Protein AF-A0AAF0EZY7-F1 (afdb_monomer_lite)

Structure (mmCIF, N/CA/C/O backbone):
data_AF-A0AAF0EZY7-F1
#
_entry.id   AF-A0AAF0EZY7-F1
#
loop_
_atom_site.group_PDB
_atom_site.id
_atom_site.type_symbol
_atom_site.label_atom_id
_atom_site.label_alt_id
_atom_site.label_comp_id
_atom_site.label_asym_id
_atom_site.label_entity_id
_atom_site.label_seq_id
_atom_site.pdbx_PDB_ins_code
_atom_site.Cartn_x
_atom_site.C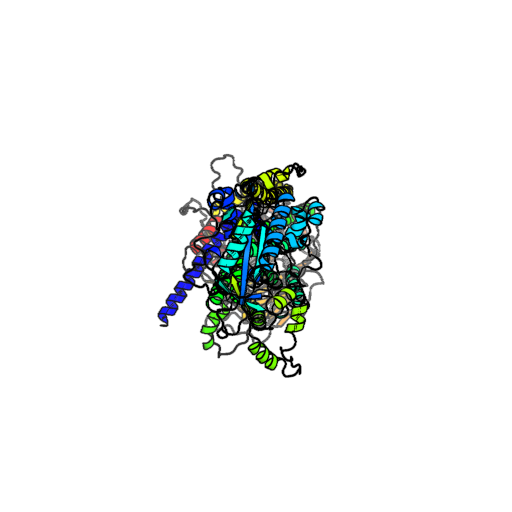artn_y
_atom_site.Cartn_z
_atom_site.occupancy
_atom_site.B_iso_or_equiv
_atom_site.auth_seq_id
_atom_site.auth_comp_id
_atom_site.auth_asym_id
_atom_site.auth_atom_id
_atom_site.pdbx_PDB_model_num
ATOM 1 N N . MET A 1 1 ? 18.196 34.021 23.554 1.00 46.84 1 MET A N 1
ATOM 2 C CA . MET A 1 1 ? 17.916 32.873 22.653 1.00 46.84 1 MET A CA 1
ATOM 3 C C . MET A 1 1 ? 16.877 31.885 23.209 1.00 46.84 1 MET A C 1
ATOM 5 O O . MET A 1 1 ? 15.951 31.556 22.479 1.00 46.84 1 MET A O 1
ATOM 9 N N . ALA A 1 2 ? 16.917 31.488 24.491 1.00 48.44 2 ALA A N 1
ATOM 10 C CA . ALA A 1 2 ? 15.915 30.594 25.109 1.00 48.44 2 ALA A CA 1
ATOM 11 C C . ALA A 1 2 ? 14.414 30.998 24.987 1.00 48.44 2 ALA A C 1
ATOM 13 O O . ALA A 1 2 ? 13.594 30.112 24.738 1.00 48.44 2 ALA A O 1
ATOM 14 N N . PRO A 1 3 ? 14.005 32.286 25.086 1.00 60.06 3 PRO A N 1
ATOM 15 C CA . PRO A 1 3 ? 12.588 32.667 24.963 1.00 60.06 3 PRO A CA 1
ATOM 16 C C . PRO A 1 3 ? 12.075 32.720 23.514 1.00 60.06 3 PRO A C 1
ATOM 18 O O . PRO A 1 3 ? 10.869 32.786 23.288 1.00 60.06 3 PRO A O 1
ATOM 21 N N . ALA A 1 4 ? 12.967 32.712 22.518 1.00 60.31 4 ALA A N 1
ATOM 22 C CA . ALA A 1 4 ? 12.583 32.576 21.112 1.00 60.31 4 ALA A CA 1
ATOM 23 C C . ALA A 1 4 ? 12.349 31.100 20.760 1.00 60.31 4 ALA A C 1
ATOM 25 O O . ALA A 1 4 ? 11.371 30.783 20.093 1.00 60.31 4 ALA A O 1
ATOM 26 N N . TRP A 1 5 ? 13.185 30.198 21.289 1.00 64.25 5 TRP A N 1
ATOM 27 C CA . TRP A 1 5 ? 13.039 28.754 21.092 1.00 64.25 5 TRP A CA 1
ATOM 28 C C . TRP A 1 5 ? 11.755 28.195 21.715 1.00 64.25 5 TRP A C 1
ATOM 30 O O . TRP A 1 5 ? 11.062 27.423 21.066 1.00 64.25 5 TRP A O 1
ATOM 40 N N . ARG A 1 6 ? 11.377 28.643 22.925 1.00 66.62 6 ARG A N 1
ATOM 41 C CA . ARG A 1 6 ? 10.089 28.261 23.541 1.00 66.62 6 ARG A CA 1
ATOM 42 C C . ARG A 1 6 ? 8.892 28.730 22.713 1.00 66.62 6 ARG A C 1
ATOM 44 O O . ARG A 1 6 ? 8.032 27.928 22.393 1.00 66.62 6 ARG A O 1
ATOM 51 N N . ARG A 1 7 ? 8.899 29.985 22.245 1.00 70.19 7 ARG A N 1
ATOM 52 C CA . ARG A 1 7 ? 7.838 30.510 21.365 1.00 70.19 7 ARG A CA 1
ATOM 53 C C . ARG A 1 7 ? 7.714 29.739 20.049 1.00 70.19 7 ARG A C 1
ATOM 55 O O . ARG A 1 7 ? 6.599 29.535 19.578 1.00 70.19 7 ARG A O 1
ATOM 62 N N . TRP A 1 8 ? 8.836 29.308 19.474 1.00 73.69 8 TRP A N 1
ATOM 63 C CA . TRP A 1 8 ? 8.853 28.451 18.287 1.00 73.69 8 TRP A CA 1
ATOM 64 C C . TRP A 1 8 ? 8.362 27.030 18.578 1.00 73.69 8 TRP A C 1
ATOM 66 O O . TRP A 1 8 ? 7.586 26.506 17.787 1.00 73.69 8 TRP A O 1
ATOM 76 N N . ALA A 1 9 ? 8.749 26.430 19.706 1.00 60.47 9 ALA A N 1
ATOM 77 C CA . ALA A 1 9 ? 8.273 25.112 20.125 1.00 60.47 9 ALA A CA 1
ATOM 78 C C . ALA A 1 9 ? 6.754 25.110 20.369 1.00 60.47 9 ALA A C 1
ATOM 80 O O . ALA A 1 9 ? 6.051 24.286 19.794 1.00 60.47 9 ALA A O 1
ATOM 81 N N . ASP A 1 10 ? 6.232 26.107 21.091 1.00 64.88 10 ASP A N 1
ATOM 82 C CA . ASP A 1 10 ? 4.795 26.250 21.352 1.00 64.88 10 ASP A CA 1
ATOM 83 C C . ASP A 1 10 ? 4.009 26.547 20.060 1.00 64.88 10 ASP A C 1
ATOM 85 O O . ASP A 1 10 ? 2.852 26.160 19.895 1.00 64.88 10 ASP A O 1
ATOM 89 N N . ALA A 1 11 ? 4.599 27.291 19.116 1.00 66.69 11 ALA A N 1
ATOM 90 C CA . ALA A 1 11 ? 4.003 27.508 17.797 1.00 66.69 11 ALA A CA 1
ATOM 91 C C . ALA A 1 11 ? 3.988 26.217 16.963 1.00 66.69 11 ALA A C 1
ATOM 93 O O . ALA A 1 11 ? 2.967 25.911 16.349 1.00 66.69 11 ALA A O 1
ATOM 94 N N . ALA A 1 12 ? 5.078 25.448 16.976 1.00 58.00 12 ALA A N 1
ATOM 95 C CA . ALA A 1 12 ? 5.186 24.173 16.276 1.00 58.00 12 ALA A CA 1
ATOM 96 C C . ALA A 1 12 ? 4.203 23.134 16.833 1.00 58.00 12 ALA A C 1
ATOM 98 O O . ALA A 1 12 ? 3.503 22.499 16.052 1.00 58.00 12 ALA A O 1
ATOM 99 N N . GLU A 1 13 ? 4.067 23.032 18.156 1.00 64.31 13 GLU A N 1
ATOM 100 C CA . GLU A 1 13 ? 3.134 22.110 18.811 1.00 64.31 13 GLU A CA 1
ATOM 101 C C . GLU A 1 13 ? 1.672 22.460 18.491 1.00 64.31 13 GLU A C 1
ATOM 103 O O . GLU A 1 13 ? 0.876 21.591 18.130 1.00 64.31 13 GLU A O 1
ATOM 108 N N . ARG A 1 14 ? 1.322 23.755 18.487 1.00 68.69 14 ARG A N 1
ATOM 109 C CA . ARG A 1 14 ? -0.010 24.220 18.056 1.00 68.69 14 ARG A CA 1
ATOM 110 C C . ARG A 1 14 ? -0.288 23.935 16.582 1.00 68.69 14 ARG A C 1
ATOM 112 O O . ARG A 1 14 ? -1.415 23.585 16.224 1.00 68.69 14 ARG A O 1
ATOM 119 N N . ILE A 1 15 ? 0.710 24.100 15.713 1.00 69.56 15 ILE A N 1
ATOM 120 C CA . ILE A 1 15 ? 0.587 23.768 14.288 1.00 69.56 15 ILE A CA 1
ATOM 121 C C . ILE A 1 15 ? 0.411 22.255 14.121 1.00 69.56 15 ILE A C 1
ATOM 123 O O . ILE A 1 15 ? -0.494 21.834 13.402 1.00 69.56 15 ILE A O 1
ATOM 127 N N . GLU A 1 16 ? 1.198 21.440 14.824 1.00 68.56 16 GLU A N 1
ATOM 128 C CA . GLU A 1 16 ? 1.113 19.979 14.791 1.00 68.56 16 GLU A CA 1
ATOM 129 C C . GLU A 1 16 ? -0.274 19.489 15.225 1.00 68.56 16 GLU A C 1
ATOM 131 O O . GLU A 1 16 ? -0.903 18.703 14.514 1.00 68.56 16 GLU A O 1
ATOM 136 N N . GLN A 1 17 ? -0.808 20.011 16.333 1.00 68.44 17 GLN A N 1
ATOM 137 C CA . GLN A 1 17 ? -2.146 19.669 16.820 1.00 68.44 17 GLN A CA 1
ATOM 138 C C . GLN A 1 17 ? -3.247 20.048 15.815 1.00 68.44 17 GLN A C 1
ATOM 140 O O . GLN A 1 17 ? -4.138 19.238 15.541 1.00 68.44 17 GLN A O 1
ATOM 145 N N . ARG A 1 18 ? -3.173 21.240 15.199 1.00 73.19 18 ARG A N 1
ATOM 146 C CA . ARG A 1 18 ? -4.130 21.668 14.157 1.00 73.19 18 ARG A CA 1
ATOM 147 C C . ARG A 1 18 ? -4.056 20.797 12.909 1.00 73.19 18 ARG A C 1
ATOM 149 O O . ARG A 1 18 ? -5.096 20.410 12.370 1.00 73.19 18 ARG A O 1
ATOM 156 N N . VAL A 1 19 ? -2.845 20.487 12.447 1.00 68.69 19 VAL A N 1
ATOM 157 C CA . VAL A 1 19 ? -2.622 19.621 11.283 1.00 68.69 19 VAL A CA 1
ATOM 158 C C . VAL A 1 19 ? -3.173 18.228 11.568 1.00 68.69 19 VAL A C 1
ATOM 160 O O . VAL A 1 19 ? -3.926 17.700 10.752 1.00 68.69 19 VAL A O 1
ATOM 163 N N . ARG A 1 20 ? -2.903 17.669 12.752 1.00 68.88 20 ARG A N 1
ATOM 164 C CA . ARG A 1 20 ? -3.407 16.357 13.169 1.00 68.88 20 ARG A CA 1
ATOM 165 C C . ARG A 1 20 ? -4.933 16.324 13.208 1.00 68.88 20 ARG A C 1
ATOM 167 O O . ARG A 1 20 ? -5.525 15.454 12.581 1.00 68.88 20 ARG A O 1
ATOM 174 N N . ALA A 1 21 ? -5.574 17.310 13.839 1.00 67.00 21 ALA A N 1
ATOM 175 C CA . ALA A 1 21 ? -7.034 17.402 13.901 1.00 67.00 21 ALA A CA 1
ATOM 176 C C . ALA A 1 21 ? -7.683 17.546 12.509 1.00 67.00 21 ALA A C 1
ATOM 178 O O . ALA A 1 21 ? -8.712 16.925 12.226 1.00 67.00 21 ALA A O 1
ATOM 179 N N . SER A 1 22 ? -7.073 18.339 11.622 1.00 74.31 22 SER A N 1
ATOM 180 C CA . SER A 1 22 ? -7.528 18.509 10.237 1.00 74.31 22 SER A CA 1
ATOM 181 C C . SER A 1 22 ? -7.406 17.210 9.431 1.00 74.31 22 SER A C 1
ATOM 183 O O . SER A 1 22 ? -8.364 16.795 8.770 1.00 74.31 22 SER A O 1
ATOM 185 N N . LEU A 1 23 ? -6.263 16.523 9.538 1.00 73.81 23 LEU A N 1
ATOM 186 C CA . LEU A 1 23 ? -6.016 15.237 8.888 1.00 73.81 23 LEU A CA 1
ATOM 187 C C . LEU A 1 23 ? -7.008 14.172 9.364 1.00 73.81 23 LEU A C 1
ATOM 189 O O . LEU A 1 23 ? -7.638 13.530 8.528 1.00 73.81 23 LEU A O 1
ATOM 193 N N . THR A 1 24 ? -7.238 14.036 10.674 1.00 73.25 24 THR A N 1
ATOM 194 C CA . THR A 1 24 ? -8.205 13.073 11.230 1.00 73.25 24 THR A CA 1
ATOM 195 C C . THR A 1 24 ? -9.603 13.264 10.634 1.00 73.25 24 THR A C 1
ATOM 197 O O . THR A 1 24 ? -10.246 12.291 10.238 1.00 73.25 24 THR A O 1
ATOM 200 N N . ARG A 1 25 ? -10.070 14.515 10.488 1.00 73.94 25 ARG A N 1
ATOM 201 C CA . ARG A 1 25 ? -11.378 14.819 9.874 1.00 73.94 25 ARG A CA 1
ATOM 202 C C . ARG A 1 25 ? -11.425 14.458 8.389 1.00 73.94 25 ARG A C 1
ATOM 204 O O . ARG A 1 25 ? -12.403 13.855 7.943 1.00 73.94 25 ARG A O 1
ATOM 211 N N . ARG A 1 26 ? -10.383 14.806 7.625 1.00 79.94 26 ARG A N 1
ATOM 212 C CA . ARG A 1 26 ? -10.295 14.489 6.188 1.00 79.94 26 ARG A CA 1
ATOM 213 C C . ARG A 1 26 ? -10.232 12.983 5.951 1.00 79.94 26 ARG A C 1
ATOM 215 O O . ARG A 1 26 ? -10.977 12.477 5.118 1.00 79.94 26 ARG A O 1
ATOM 222 N N . PHE A 1 27 ? -9.436 12.257 6.731 1.00 86.38 27 PHE A N 1
ATOM 223 C CA . PHE A 1 27 ? -9.343 10.802 6.634 1.00 86.38 27 PHE A CA 1
ATOM 224 C C . PHE A 1 27 ? -10.628 10.100 7.085 1.00 86.38 27 PHE A C 1
ATOM 226 O O . PHE A 1 27 ? -11.048 9.144 6.443 1.00 86.38 27 PHE A O 1
ATOM 233 N N . ALA A 1 28 ? -11.340 10.611 8.094 1.00 73.31 28 ALA A N 1
ATOM 234 C CA . ALA A 1 28 ? -12.667 10.095 8.439 1.00 73.31 28 ALA A CA 1
ATOM 235 C C . ALA A 1 28 ? -13.689 10.297 7.301 1.00 73.31 28 ALA A C 1
ATOM 237 O O . ALA A 1 28 ? -14.554 9.452 7.068 1.00 73.31 28 ALA A O 1
ATOM 238 N N . HIS A 1 29 ? -13.616 11.418 6.575 1.00 79.06 29 HIS A N 1
ATOM 239 C CA . HIS A 1 29 ? -14.441 11.631 5.384 1.00 79.06 29 HIS A CA 1
ATOM 240 C C . HIS A 1 29 ? -14.053 10.680 4.242 1.00 79.06 29 HIS A C 1
ATOM 242 O O . HIS A 1 29 ? -14.935 10.036 3.678 1.00 79.06 29 HIS A O 1
ATOM 248 N N . HIS A 1 30 ? -12.754 10.520 3.977 1.00 85.25 30 HIS A N 1
ATOM 249 C CA . HIS A 1 30 ? -12.224 9.586 2.977 1.00 85.25 30 HIS A CA 1
ATOM 250 C C . HIS A 1 30 ? -12.659 8.140 3.244 1.00 85.25 30 HIS A C 1
ATOM 252 O O . HIS A 1 30 ? -13.196 7.482 2.357 1.00 85.25 30 HIS A O 1
ATOM 258 N N . GLY A 1 31 ? -12.545 7.670 4.490 1.00 82.75 31 GLY A N 1
ATOM 259 C CA . GLY A 1 31 ? -12.981 6.326 4.878 1.00 82.75 31 GLY A CA 1
ATOM 260 C C . GLY A 1 31 ? -14.489 6.102 4.712 1.00 82.75 31 GLY A C 1
ATOM 261 O O . GLY A 1 31 ? -14.902 5.026 4.286 1.00 82.75 31 GLY A O 1
ATOM 262 N N . ARG A 1 32 ? -15.320 7.127 4.967 1.00 80.38 32 ARG A N 1
ATOM 263 C CA . ARG A 1 32 ? -16.770 7.078 4.676 1.00 80.38 32 ARG A CA 1
ATOM 264 C C . ARG A 1 32 ? -17.068 7.045 3.181 1.00 80.38 32 ARG A C 1
ATOM 266 O O . ARG A 1 32 ? -18.002 6.369 2.763 1.00 80.38 32 ARG A O 1
ATOM 273 N N . TRP A 1 33 ? -16.315 7.793 2.380 1.00 83.44 33 TRP A N 1
ATOM 274 C CA . TRP A 1 33 ? -16.505 7.804 0.934 1.00 83.44 33 TRP A CA 1
ATOM 275 C C . TRP A 1 33 ? -16.135 6.449 0.322 1.00 83.44 33 TRP A C 1
ATOM 277 O O . TRP A 1 33 ? -16.931 5.894 -0.436 1.00 83.44 33 TRP A O 1
ATOM 287 N N . ILE A 1 34 ? -14.986 5.891 0.720 1.00 84.44 34 ILE A N 1
ATOM 288 C CA . ILE A 1 34 ? -14.498 4.584 0.268 1.00 84.44 34 ILE A CA 1
ATOM 289 C C . ILE A 1 34 ? -15.475 3.472 0.612 1.00 84.44 34 ILE A C 1
ATOM 291 O O . ILE A 1 34 ? -15.774 2.651 -0.249 1.00 84.44 34 ILE A O 1
ATOM 295 N N . SER A 1 35 ? -15.992 3.456 1.840 1.00 80.06 35 SER A N 1
ATOM 296 C CA . SER A 1 35 ? -16.880 2.382 2.273 1.00 80.06 35 SER A CA 1
ATOM 297 C C . SER A 1 35 ? -18.223 2.394 1.530 1.00 80.06 35 SER A C 1
ATOM 299 O O . SER A 1 35 ? -18.807 1.335 1.355 1.00 80.06 35 SER A O 1
ATOM 301 N N . ARG A 1 36 ? -18.683 3.551 1.027 1.00 81.56 36 ARG A N 1
ATOM 302 C CA . ARG A 1 36 ? -19.893 3.665 0.185 1.00 81.56 36 ARG A CA 1
ATOM 303 C C . ARG A 1 36 ? -19.642 3.436 -1.307 1.00 81.56 36 ARG A C 1
ATOM 305 O O . ARG A 1 36 ? -20.531 2.993 -2.022 1.00 81.56 36 ARG A O 1
ATOM 312 N N . HIS A 1 37 ? -18.447 3.757 -1.799 1.00 84.38 37 HIS A N 1
ATOM 313 C CA . HIS A 1 37 ? -18.129 3.746 -3.231 1.00 84.38 37 HIS A CA 1
ATOM 314 C C . HIS A 1 37 ? -17.020 2.752 -3.601 1.00 84.38 37 HIS A C 1
ATOM 316 O O . HIS A 1 37 ? -16.290 2.984 -4.563 1.00 84.38 37 HIS A O 1
ATOM 322 N N . GLN A 1 38 ? -16.909 1.630 -2.885 1.00 85.38 38 GLN A N 1
ATOM 323 C CA . GLN A 1 38 ? -15.838 0.632 -3.046 1.00 85.38 38 GLN A CA 1
ATOM 324 C C . GLN A 1 38 ? -15.585 0.242 -4.514 1.00 85.38 38 GLN A C 1
ATOM 326 O O . GLN A 1 38 ? -14.446 0.263 -4.976 1.00 85.38 38 GLN A O 1
ATOM 331 N N . THR A 1 39 ? -16.648 -0.039 -5.278 1.00 83.69 39 THR A N 1
ATOM 332 C CA . THR A 1 39 ? -16.562 -0.434 -6.694 1.00 83.69 39 THR A CA 1
ATOM 333 C C . THR A 1 39 ? -15.994 0.680 -7.574 1.00 83.69 39 THR A C 1
ATOM 335 O O . THR A 1 39 ? -15.170 0.416 -8.445 1.00 83.69 39 THR A O 1
ATOM 338 N N . ARG A 1 40 ? -16.400 1.938 -7.344 1.00 87.00 40 ARG A N 1
ATOM 339 C CA . ARG A 1 40 ? -15.885 3.084 -8.112 1.00 87.00 40 ARG A CA 1
ATOM 340 C C . ARG A 1 40 ? -14.418 3.328 -7.790 1.00 87.00 40 ARG A C 1
ATOM 342 O O . ARG A 1 40 ? -13.638 3.565 -8.703 1.00 87.00 40 ARG A O 1
ATOM 349 N N . THR A 1 41 ? -14.040 3.222 -6.518 1.00 89.31 41 THR A N 1
ATOM 350 C CA . THR A 1 41 ? -12.652 3.397 -6.080 1.00 89.31 41 THR A CA 1
ATOM 351 C C . THR A 1 41 ? -11.736 2.335 -6.674 1.00 89.31 41 THR A C 1
ATOM 353 O O . THR A 1 41 ? -10.677 2.681 -7.187 1.00 89.31 41 THR A O 1
ATOM 356 N N . LEU A 1 42 ? -12.145 1.060 -6.665 1.00 87.94 42 LEU A N 1
ATOM 357 C CA . LEU A 1 42 ? -11.349 -0.025 -7.248 1.00 87.94 42 LEU A CA 1
ATOM 358 C C . LEU A 1 42 ? -11.225 0.089 -8.768 1.00 87.94 42 LEU A C 1
ATOM 360 O O . LEU A 1 42 ? -10.139 -0.127 -9.295 1.00 87.94 42 LEU A O 1
ATOM 364 N N . LEU A 1 43 ? -12.290 0.485 -9.473 1.00 88.56 43 LEU A N 1
ATOM 365 C CA . LEU A 1 43 ? -12.214 0.734 -10.915 1.00 88.56 43 LEU A CA 1
ATOM 366 C C . LEU A 1 43 ? -11.315 1.933 -11.238 1.00 88.56 43 LEU A C 1
ATOM 368 O O . LEU A 1 43 ? -10.480 1.832 -12.128 1.00 88.56 43 LEU A O 1
ATOM 372 N N . LEU A 1 44 ? -11.424 3.043 -10.501 1.00 89.69 44 LEU A N 1
ATOM 373 C CA . LEU A 1 44 ? -10.524 4.192 -10.666 1.00 89.69 44 LEU A CA 1
ATOM 374 C C . LEU A 1 44 ? -9.068 3.819 -10.370 1.00 89.69 44 LEU A C 1
ATOM 376 O O . LEU A 1 44 ? -8.175 4.222 -11.105 1.00 89.69 44 LEU A O 1
ATOM 380 N N . CYS A 1 45 ? -8.826 3.014 -9.336 1.00 90.19 45 CYS A N 1
ATOM 381 C CA . CYS A 1 45 ? -7.494 2.510 -9.025 1.00 90.19 45 CYS A CA 1
ATOM 382 C C . CYS A 1 45 ? -6.957 1.627 -10.162 1.00 90.19 45 CYS A C 1
ATOM 384 O O . CYS A 1 45 ? -5.854 1.864 -10.645 1.00 90.19 45 CYS A O 1
ATOM 386 N N . ASN A 1 46 ? -7.766 0.691 -10.672 1.00 89.69 46 ASN A N 1
ATOM 387 C CA . ASN A 1 46 ? -7.409 -0.131 -11.827 1.00 89.69 46 ASN A CA 1
ATOM 388 C C . ASN A 1 46 ? -7.143 0.714 -13.082 1.00 89.69 46 ASN A C 1
ATOM 390 O O . ASN A 1 46 ? -6.229 0.398 -13.836 1.00 89.69 46 ASN A O 1
ATOM 394 N N . LEU A 1 47 ? -7.881 1.814 -13.286 1.00 89.88 47 LEU A N 1
ATOM 395 C CA . LEU A 1 47 ? -7.599 2.763 -14.366 1.00 89.88 47 LEU A CA 1
ATOM 396 C C . LEU A 1 47 ? -6.197 3.338 -14.233 1.00 89.88 47 LEU A C 1
ATOM 398 O O . LEU A 1 47 ? -5.446 3.326 -15.200 1.00 89.88 47 LEU A O 1
ATOM 402 N N . VAL A 1 48 ? -5.854 3.829 -13.039 1.00 89.69 48 VAL A N 1
ATOM 403 C CA . VAL A 1 48 ? -4.550 4.437 -12.765 1.00 89.69 48 VAL A CA 1
ATOM 404 C C . VAL A 1 48 ? -3.440 3.404 -12.959 1.00 89.69 48 VAL A C 1
ATOM 406 O O . VAL A 1 48 ? -2.514 3.662 -13.725 1.00 89.69 48 VAL A O 1
ATOM 409 N N . ILE A 1 49 ? -3.575 2.213 -12.367 1.00 88.38 49 ILE A N 1
ATOM 410 C CA . ILE A 1 49 ? -2.620 1.105 -12.518 1.00 88.38 49 ILE A CA 1
ATOM 411 C C . ILE A 1 49 ? -2.420 0.771 -13.999 1.00 88.38 49 ILE A C 1
ATOM 413 O O . ILE A 1 49 ? -1.292 0.780 -14.482 1.00 88.38 49 ILE A O 1
ATOM 417 N N . ALA A 1 50 ? -3.502 0.520 -14.739 1.00 86.56 50 ALA A N 1
ATOM 418 C CA . ALA A 1 50 ? -3.431 0.113 -16.137 1.00 86.56 50 ALA A CA 1
ATOM 419 C C . ALA A 1 50 ? -2.891 1.240 -17.039 1.00 86.56 50 ALA A C 1
ATOM 421 O O . ALA A 1 50 ? -2.108 0.976 -17.952 1.00 86.56 50 ALA A O 1
ATOM 422 N N . SER A 1 51 ? -3.251 2.496 -16.753 1.00 85.44 51 SER A N 1
ATOM 423 C CA . SER A 1 51 ? -2.759 3.671 -17.485 1.00 85.44 51 SER A CA 1
ATOM 424 C C . SER A 1 51 ? -1.265 3.926 -17.293 1.00 85.44 51 SER A C 1
ATOM 426 O O . SER A 1 51 ? -0.631 4.470 -18.190 1.00 85.44 51 SER A O 1
ATOM 428 N N . LEU A 1 52 ? -0.691 3.514 -16.159 1.00 84.62 52 LEU A N 1
ATOM 429 C CA . LEU A 1 52 ? 0.749 3.589 -15.917 1.00 84.62 52 LEU A CA 1
ATOM 430 C C . LEU A 1 52 ? 1.466 2.348 -16.461 1.00 84.62 52 LEU A C 1
ATOM 432 O O . LEU A 1 52 ? 2.506 2.476 -17.098 1.00 84.62 52 LEU A O 1
ATOM 436 N N . PHE A 1 53 ? 0.893 1.162 -16.250 1.00 83.06 53 PHE A N 1
ATOM 437 C CA . PHE A 1 53 ? 1.520 -0.119 -16.565 1.00 83.06 53 PHE A CA 1
ATOM 438 C C . PHE A 1 53 ? 1.691 -0.364 -18.061 1.00 83.06 53 PHE A C 1
ATOM 440 O O . PHE A 1 53 ? 2.807 -0.604 -18.513 1.00 83.06 53 PHE A O 1
ATOM 447 N N . TYR A 1 54 ? 0.607 -0.332 -18.842 1.00 78.56 54 TYR A N 1
ATOM 448 C CA . TYR A 1 54 ? 0.668 -0.764 -20.240 1.00 78.56 54 TYR A CA 1
ATOM 449 C C . TYR A 1 54 ? 1.567 0.132 -21.098 1.00 78.56 54 TYR A C 1
ATOM 451 O O . TYR A 1 54 ? 2.424 -0.413 -21.797 1.00 78.56 54 TYR A O 1
ATOM 459 N N . PRO A 1 55 ? 1.482 1.477 -21.009 1.00 70.31 55 PRO A N 1
ATOM 460 C CA . PRO A 1 55 ? 2.437 2.339 -21.690 1.00 70.31 55 PRO A CA 1
ATOM 461 C C . PRO A 1 55 ? 3.865 2.081 -21.225 1.00 70.31 55 PRO A C 1
ATOM 463 O O . PRO A 1 55 ? 4.743 1.940 -22.063 1.00 70.31 55 PRO A O 1
ATOM 466 N N . ALA A 1 56 ? 4.113 1.948 -19.919 1.00 69.44 56 ALA A N 1
ATOM 467 C CA . ALA A 1 56 ? 5.462 1.715 -19.421 1.00 69.44 56 ALA A CA 1
ATOM 468 C C . ALA A 1 56 ? 6.047 0.366 -19.860 1.00 69.44 56 ALA A C 1
ATOM 470 O O . ALA A 1 56 ? 7.225 0.320 -20.183 1.00 69.44 56 ALA A O 1
ATOM 471 N N . VAL A 1 57 ? 5.260 -0.713 -19.925 1.00 68.81 57 VAL A N 1
ATOM 472 C CA . VAL A 1 57 ? 5.722 -2.026 -20.414 1.00 68.81 57 VAL A CA 1
ATOM 473 C C . VAL A 1 57 ? 6.040 -1.980 -21.897 1.00 68.81 57 VAL A C 1
ATOM 475 O O . VAL A 1 57 ? 7.107 -2.432 -22.302 1.00 68.81 57 VAL A O 1
ATOM 478 N N . VAL A 1 58 ? 5.141 -1.411 -22.703 1.00 62.78 58 VAL A N 1
ATOM 479 C CA . VAL A 1 58 ? 5.370 -1.226 -24.142 1.00 62.78 58 VAL A CA 1
ATOM 480 C C . VAL A 1 58 ? 6.640 -0.409 -24.351 1.00 62.78 58 VAL A C 1
ATOM 482 O O . VAL A 1 58 ? 7.497 -0.786 -25.137 1.00 62.78 58 VAL A O 1
ATOM 485 N N . MET A 1 59 ? 6.806 0.661 -23.579 1.00 58.06 59 MET A N 1
ATOM 486 C CA . MET A 1 59 ? 7.956 1.552 -23.656 1.00 58.06 59 MET A CA 1
ATOM 487 C C . MET A 1 59 ? 9.251 0.940 -23.106 1.00 58.06 59 MET A C 1
ATOM 489 O O . MET A 1 59 ? 10.323 1.192 -23.649 1.00 58.06 59 MET A O 1
ATOM 493 N N . TYR A 1 60 ? 9.181 0.106 -22.071 1.00 58.06 60 TYR A N 1
ATOM 494 C CA . TYR A 1 60 ? 10.322 -0.641 -21.547 1.00 58.06 60 TYR A CA 1
ATOM 495 C C . TYR A 1 60 ? 10.807 -1.656 -22.585 1.00 58.06 60 TYR A C 1
ATOM 497 O O . TYR A 1 60 ? 11.974 -1.625 -22.952 1.00 58.06 60 TYR A O 1
ATOM 505 N N . LEU A 1 61 ? 9.900 -2.456 -23.156 1.00 54.53 61 LEU A N 1
ATOM 506 C CA . LEU A 1 61 ? 10.214 -3.384 -24.253 1.00 54.53 61 LEU A CA 1
ATOM 507 C C . LEU A 1 61 ? 10.746 -2.666 -25.509 1.00 54.53 61 LEU A C 1
ATOM 509 O O . LEU A 1 61 ? 11.496 -3.248 -26.285 1.00 54.53 61 LEU A O 1
ATOM 513 N N . LEU A 1 62 ? 10.371 -1.400 -25.708 1.00 52.00 62 LEU A N 1
ATOM 514 C CA . LEU A 1 62 ? 10.857 -0.552 -26.801 1.00 52.00 62 LEU A CA 1
ATOM 515 C C . LEU A 1 62 ? 12.236 0.072 -26.542 1.00 52.00 62 LEU A C 1
ATOM 517 O O . LEU A 1 62 ? 12.949 0.388 -27.490 1.00 52.00 62 LEU A O 1
ATOM 521 N N . THR A 1 63 ? 12.611 0.284 -25.280 1.00 47.88 63 THR A N 1
ATOM 522 C CA . THR A 1 63 ? 13.856 0.975 -24.891 1.00 47.88 63 THR A CA 1
ATOM 523 C C . THR A 1 63 ? 14.987 0.017 -24.509 1.00 47.88 63 THR A C 1
ATOM 525 O O . THR A 1 63 ? 16.113 0.461 -24.293 1.00 47.88 63 THR A O 1
ATOM 528 N N . THR A 1 64 ? 14.739 -1.297 -24.491 1.00 36.78 64 THR A N 1
ATOM 529 C CA . THR A 1 64 ? 15.713 -2.345 -24.132 1.00 36.78 64 THR A CA 1
ATOM 530 C C . THR A 1 64 ? 16.766 -2.661 -25.202 1.00 36.78 64 THR A C 1
ATOM 532 O O . THR A 1 64 ? 17.424 -3.696 -25.109 1.00 36.78 64 THR A O 1
ATOM 535 N N . SER A 1 65 ? 17.027 -1.777 -26.175 1.00 41.78 65 SER A N 1
ATOM 536 C CA . SER A 1 65 ? 18.351 -1.787 -26.815 1.00 41.78 65 SER A CA 1
ATOM 537 C C . SER A 1 65 ? 19.356 -1.313 -25.758 1.00 41.78 65 SER A C 1
ATOM 539 O O . SER A 1 65 ? 19.505 -0.109 -25.538 1.00 41.78 65 SER A O 1
ATOM 541 N N . GLU A 1 66 ? 19.936 -2.264 -25.023 1.00 40.34 66 GLU A N 1
ATOM 542 C CA . GLU A 1 66 ? 20.849 -2.057 -23.899 1.00 40.34 66 GLU A CA 1
ATOM 543 C C . GLU A 1 66 ? 21.981 -1.082 -24.256 1.00 40.34 66 GLU A C 1
ATOM 545 O O . GLU A 1 66 ? 23.037 -1.473 -24.735 1.00 40.34 66 GLU A O 1
ATOM 550 N N . SER A 1 67 ? 21.806 0.205 -23.955 1.00 38.12 67 SER A N 1
ATOM 551 C CA . SER A 1 67 ? 22.932 1.131 -23.820 1.00 38.12 67 SER A CA 1
ATOM 552 C C . SER A 1 67 ? 23.498 0.920 -22.417 1.00 38.12 67 SER A C 1
ATOM 554 O O . SER A 1 67 ? 23.172 1.636 -21.471 1.00 38.12 67 SER A O 1
ATOM 556 N N . ALA A 1 68 ? 24.305 -0.132 -22.264 1.00 33.16 68 ALA A N 1
ATOM 557 C CA . ALA A 1 68 ? 24.895 -0.541 -20.989 1.00 33.16 68 ALA A CA 1
ATOM 558 C C . ALA A 1 68 ? 25.929 0.459 -20.417 1.00 33.16 68 ALA A C 1
ATOM 560 O O . ALA A 1 68 ? 26.476 0.207 -19.348 1.00 33.16 68 ALA A O 1
ATOM 561 N N . ALA A 1 69 ? 26.188 1.595 -21.076 1.00 33.34 69 ALA A N 1
ATOM 562 C CA . ALA A 1 69 ? 27.328 2.459 -20.758 1.00 33.34 69 ALA A CA 1
ATOM 563 C C . ALA A 1 69 ? 27.021 3.960 -20.578 1.00 33.34 69 ALA A C 1
ATOM 565 O O . ALA A 1 69 ? 27.951 4.752 -20.458 1.00 33.34 69 ALA A O 1
ATOM 566 N N . LEU A 1 70 ? 25.758 4.393 -20.486 1.00 38.53 70 LEU A N 1
ATOM 567 C CA . LEU A 1 70 ? 25.455 5.793 -20.140 1.00 38.53 70 LEU A CA 1
ATOM 568 C C . LEU A 1 70 ? 25.428 5.965 -18.612 1.00 38.53 70 LEU A C 1
ATOM 570 O O . LEU A 1 70 ? 24.375 6.118 -17.988 1.00 38.53 70 LEU A O 1
ATOM 574 N N . GLY A 1 71 ? 26.604 5.880 -17.985 1.00 37.50 71 GLY A N 1
ATOM 575 C CA . GLY A 1 71 ? 26.812 6.488 -16.672 1.00 37.50 71 GLY A CA 1
ATOM 576 C C . GLY A 1 71 ? 26.704 8.016 -16.793 1.00 37.50 71 GLY A C 1
ATOM 577 O O . GLY A 1 71 ? 26.963 8.554 -17.865 1.00 37.50 71 GLY A O 1
ATOM 578 N N . PRO A 1 72 ? 26.367 8.764 -15.730 1.00 33.91 72 PRO A N 1
ATOM 579 C CA . PRO A 1 72 ? 26.268 10.232 -15.782 1.00 33.91 72 PRO A CA 1
ATOM 580 C C . PRO A 1 72 ? 27.602 10.962 -16.036 1.00 33.91 72 PRO A C 1
ATOM 582 O O . PRO A 1 72 ? 27.644 12.187 -15.983 1.00 33.91 72 PRO A O 1
ATOM 585 N N . SER A 1 73 ? 28.680 10.223 -16.306 1.00 34.88 73 SER A N 1
ATOM 586 C CA . SER A 1 73 ? 29.974 10.716 -16.776 1.00 34.88 73 SER A CA 1
ATOM 587 C C . SER A 1 73 ? 30.192 10.529 -18.284 1.00 34.88 73 SER A C 1
ATOM 589 O O . SER A 1 73 ? 31.270 10.860 -18.765 1.00 34.88 73 SER A O 1
ATOM 591 N N . SER A 1 74 ? 29.225 9.995 -19.046 1.00 43.03 74 SER A N 1
ATOM 592 C CA . SER A 1 74 ? 29.355 9.913 -20.504 1.00 43.03 74 SER A CA 1
ATOM 593 C C . SER A 1 74 ? 29.300 11.320 -21.095 1.00 43.03 74 SER A C 1
ATOM 595 O O . SER A 1 74 ? 28.292 12.020 -20.967 1.00 43.03 74 SER A O 1
ATOM 597 N N . HIS A 1 75 ? 30.394 11.736 -21.720 1.00 53.06 75 HIS A N 1
ATOM 598 C CA . HIS A 1 75 ? 30.508 13.027 -22.383 1.00 53.06 75 HIS A CA 1
ATOM 599 C C . HIS A 1 75 ? 29.404 13.188 -23.442 1.00 53.06 75 HIS A C 1
ATOM 601 O O . HIS A 1 75 ? 29.101 12.253 -24.181 1.00 53.06 75 HIS A O 1
ATOM 607 N N . THR A 1 76 ? 28.780 14.366 -23.512 1.00 58.41 76 THR A N 1
ATOM 608 C CA . THR A 1 76 ? 27.772 14.681 -24.534 1.00 58.41 76 THR A CA 1
ATOM 609 C C . THR A 1 76 ? 28.449 14.805 -25.898 1.00 58.41 76 THR A C 1
ATOM 611 O O . THR A 1 76 ? 28.945 15.876 -26.246 1.00 58.41 76 THR A O 1
ATOM 614 N N . CYS A 1 77 ? 28.506 13.702 -26.643 1.00 72.50 77 CYS A N 1
ATOM 615 C CA . CYS A 1 77 ? 28.949 13.683 -28.034 1.00 72.50 77 CYS A CA 1
ATOM 616 C C . CYS A 1 77 ? 27.984 14.481 -28.920 1.00 72.50 77 CYS A C 1
ATOM 618 O O . CYS A 1 77 ? 26.777 14.523 -28.666 1.00 72.50 77 CYS A O 1
ATOM 620 N N . VAL A 1 78 ? 28.513 15.126 -29.958 1.00 78.75 78 VAL A N 1
ATOM 621 C CA . VAL A 1 78 ? 27.707 15.873 -30.928 1.00 78.75 78 VAL A CA 1
ATOM 622 C C . VAL A 1 78 ? 27.080 14.880 -31.901 1.00 78.75 78 VAL A C 1
ATOM 624 O O . VAL A 1 78 ? 27.754 13.983 -32.403 1.00 78.75 78 VAL A O 1
ATOM 627 N N . GLU A 1 79 ? 25.786 15.026 -32.174 1.00 77.88 79 GLU A N 1
ATOM 628 C CA . GLU A 1 79 ? 25.108 14.204 -33.177 1.00 77.88 79 GLU A CA 1
ATOM 629 C C . GLU A 1 79 ? 25.724 14.453 -34.560 1.00 77.88 79 GLU A C 1
ATOM 631 O O . GLU A 1 79 ? 25.866 15.602 -34.983 1.00 77.88 79 GLU A O 1
ATOM 636 N N . ARG A 1 80 ? 26.020 13.384 -35.304 1.00 79.06 80 ARG A N 1
ATOM 637 C CA . ARG A 1 80 ? 26.639 13.423 -36.646 1.00 79.06 80 ARG A CA 1
ATOM 638 C C . ARG A 1 80 ? 26.060 14.446 -37.633 1.00 79.06 80 ARG A C 1
ATOM 640 O O . ARG A 1 80 ? 26.786 14.974 -38.461 1.00 79.06 80 ARG A O 1
ATOM 647 N N . HIS A 1 81 ? 24.758 14.732 -37.578 1.00 79.50 81 HIS A N 1
ATOM 648 C CA . HIS A 1 81 ? 24.103 15.666 -38.502 1.00 79.50 81 HIS A CA 1
ATOM 649 C C . HIS A 1 81 ? 24.268 17.141 -38.099 1.00 79.50 81 HIS A C 1
ATOM 651 O O . HIS A 1 81 ? 23.890 18.025 -38.861 1.00 79.50 81 HIS A O 1
ATOM 657 N N . ARG A 1 82 ? 24.817 17.404 -36.905 1.00 81.00 82 ARG A N 1
ATOM 658 C CA . ARG A 1 82 ? 25.076 18.741 -36.345 1.00 81.00 82 ARG A CA 1
ATOM 659 C C . ARG A 1 82 ? 26.561 19.099 -36.306 1.00 81.00 82 ARG A C 1
ATOM 661 O O . ARG A 1 82 ? 26.904 20.165 -35.803 1.00 81.00 82 ARG A O 1
ATOM 668 N N . VAL A 1 83 ? 27.435 18.222 -36.798 1.00 80.94 83 VAL A N 1
ATOM 669 C CA . VAL A 1 83 ? 28.880 18.473 -36.853 1.00 80.94 83 VAL A CA 1
ATOM 670 C C . VAL A 1 83 ? 29.151 19.547 -37.906 1.00 80.94 83 VAL A C 1
ATOM 672 O O . VAL A 1 83 ? 29.000 19.308 -39.101 1.00 80.94 83 VAL A O 1
ATOM 675 N N . LEU A 1 84 ? 29.516 20.749 -37.459 1.00 79.94 84 LEU A N 1
ATOM 676 C CA . LEU A 1 84 ? 29.832 21.875 -38.337 1.00 79.94 84 LEU A CA 1
ATOM 677 C C . LEU A 1 84 ? 31.273 21.764 -38.843 1.00 79.94 84 LEU A C 1
ATOM 679 O O . LEU A 1 84 ? 32.184 21.499 -38.066 1.00 79.94 84 LEU A O 1
ATOM 683 N N . ALA A 1 85 ? 31.489 22.045 -40.128 1.00 67.00 85 ALA A N 1
ATOM 684 C CA . ALA A 1 85 ? 32.807 21.949 -40.763 1.00 67.00 85 ALA A CA 1
ATOM 685 C C . ALA A 1 85 ? 33.890 22.864 -40.151 1.00 67.00 85 ALA A C 1
ATOM 687 O O . ALA A 1 85 ? 35.075 22.589 -40.302 1.00 67.00 85 ALA A O 1
ATOM 688 N N . GLU A 1 86 ? 33.500 23.927 -39.442 1.00 63.59 86 GLU A N 1
ATOM 689 C CA . GLU A 1 86 ? 34.424 24.899 -38.838 1.00 63.59 86 GLU A CA 1
ATOM 690 C C . GLU A 1 86 ? 34.782 24.594 -37.368 1.00 63.59 86 GLU A C 1
ATOM 692 O O . GLU A 1 86 ? 35.613 25.290 -36.784 1.00 63.59 86 GLU A O 1
ATOM 697 N N . GLN A 1 87 ? 34.179 23.570 -36.746 1.00 63.69 87 GLN A N 1
ATOM 698 C CA . GLN A 1 87 ? 34.450 23.183 -35.355 1.00 63.69 87 GLN A CA 1
ATOM 699 C C . GLN A 1 87 ? 34.632 21.660 -35.239 1.00 63.69 87 GLN A C 1
ATOM 701 O O . GLN A 1 87 ? 33.639 20.934 -35.317 1.00 63.69 87 GLN A O 1
ATOM 706 N N . PRO A 1 88 ? 35.858 21.147 -35.005 1.00 59.62 88 PRO A N 1
ATOM 707 C CA . PRO A 1 88 ? 36.057 19.719 -34.794 1.00 59.62 88 PRO A CA 1
ATOM 708 C C . PRO A 1 88 ? 35.364 19.296 -33.492 1.00 59.62 88 PRO A C 1
ATOM 710 O O . PRO A 1 88 ? 35.742 19.715 -32.395 1.00 59.62 88 PRO A O 1
ATOM 713 N N . ALA A 1 89 ? 34.314 18.483 -33.605 1.00 62.22 89 ALA A N 1
ATOM 714 C CA . ALA A 1 89 ? 33.663 17.889 -32.446 1.00 62.22 89 ALA A CA 1
ATOM 715 C C . ALA A 1 89 ? 34.611 16.859 -31.813 1.00 62.22 89 ALA A C 1
ATOM 717 O O . ALA A 1 89 ? 35.073 15.950 -32.494 1.00 62.22 89 ALA A O 1
ATOM 718 N N . ALA A 1 90 ? 34.875 16.982 -30.507 1.00 64.12 90 ALA A N 1
ATOM 719 C CA . ALA A 1 90 ? 35.757 16.066 -29.768 1.00 64.12 90 ALA A CA 1
ATOM 720 C C . ALA A 1 90 ? 35.184 14.640 -29.613 1.00 64.12 90 ALA A C 1
ATOM 722 O O . ALA A 1 90 ? 35.896 13.724 -29.209 1.00 64.12 90 ALA A O 1
ATOM 723 N N . CYS A 1 91 ? 33.887 14.474 -29.880 1.00 77.81 91 CYS A N 1
ATOM 724 C CA . CYS A 1 91 ? 33.228 13.186 -30.010 1.00 77.81 91 CYS A CA 1
ATOM 725 C C . CYS A 1 91 ? 31.992 13.317 -30.907 1.00 77.81 91 CYS A C 1
ATOM 727 O O . CYS A 1 91 ? 31.159 14.206 -30.695 1.00 77.81 91 CYS A O 1
ATOM 729 N N . VAL A 1 92 ? 31.843 12.386 -31.846 1.00 79.75 92 VAL A N 1
ATOM 730 C CA . VAL A 1 92 ? 30.660 12.187 -32.684 1.00 79.75 92 VAL A CA 1
ATOM 731 C C . VAL A 1 92 ? 29.853 10.990 -32.186 1.00 79.75 92 VAL A C 1
ATOM 733 O O . VAL A 1 92 ? 30.365 9.876 -32.066 1.00 79.75 92 VAL A O 1
ATOM 736 N N . GLY A 1 93 ? 28.571 11.223 -31.931 1.00 77.69 93 GLY A N 1
ATOM 737 C CA . GLY A 1 93 ? 27.582 10.167 -31.732 1.00 77.69 93 GLY A CA 1
ATOM 738 C C . GLY A 1 93 ? 26.727 9.980 -32.983 1.00 77.69 93 GLY A C 1
ATOM 739 O O . GLY A 1 93 ? 26.584 10.893 -33.806 1.00 77.69 93 GLY A O 1
ATOM 740 N N . GLY A 1 94 ? 26.128 8.800 -33.128 1.00 75.00 94 GLY A N 1
ATOM 741 C CA . GLY A 1 94 ? 25.059 8.571 -34.093 1.00 75.00 94 GLY A CA 1
ATOM 742 C C . GLY A 1 94 ? 23.757 9.262 -33.681 1.00 75.00 94 GLY A C 1
ATOM 743 O O . GLY A 1 94 ? 23.742 10.348 -33.103 1.00 75.00 94 GLY A O 1
ATOM 744 N N . ALA A 1 95 ? 22.630 8.636 -33.996 1.00 65.88 95 ALA A N 1
ATOM 745 C CA . ALA A 1 95 ? 21.331 9.057 -33.502 1.00 65.88 95 ALA A CA 1
ATOM 746 C C . ALA A 1 95 ? 21.242 8.891 -31.982 1.00 65.88 95 ALA A C 1
ATOM 748 O O . ALA A 1 95 ? 21.555 7.815 -31.457 1.00 65.88 95 ALA A O 1
ATOM 749 N N . LEU A 1 96 ? 20.725 9.910 -31.282 1.00 54.62 96 LEU A N 1
ATOM 750 C CA . LEU A 1 96 ? 20.312 9.730 -29.897 1.00 54.62 96 LEU A CA 1
ATOM 751 C C . LEU A 1 96 ? 19.308 8.571 -29.861 1.00 54.62 96 LEU A C 1
ATOM 753 O O . LEU A 1 96 ? 18.213 8.646 -30.424 1.00 54.62 96 LEU A O 1
ATOM 757 N N . ALA A 1 97 ? 19.669 7.482 -29.176 1.00 51.03 97 ALA A N 1
ATOM 758 C CA . ALA A 1 97 ? 18.660 6.577 -28.649 1.00 51.03 97 ALA A CA 1
ATOM 759 C C . ALA A 1 97 ? 17.622 7.450 -27.944 1.00 51.03 97 ALA A C 1
ATOM 761 O O . ALA A 1 97 ? 18.052 8.374 -27.252 1.00 51.03 97 ALA A O 1
ATOM 762 N N . PRO A 1 98 ? 16.308 7.205 -28.069 1.00 52.03 98 PRO A N 1
ATOM 763 C CA . PRO A 1 98 ? 15.364 7.869 -27.192 1.00 52.03 98 PRO A CA 1
ATOM 764 C C . PRO A 1 98 ? 15.831 7.669 -25.743 1.00 52.03 98 PRO A C 1
ATOM 766 O O . PRO A 1 98 ? 15.774 6.578 -25.167 1.00 52.03 98 PRO A O 1
ATOM 769 N N . THR A 1 99 ? 16.380 8.760 -25.209 1.00 46.03 99 THR A N 1
ATOM 770 C CA . THR A 1 99 ? 16.750 9.030 -23.824 1.00 46.03 99 THR A CA 1
ATOM 771 C C . THR A 1 99 ? 15.712 8.526 -22.859 1.00 46.03 99 THR A C 1
ATOM 773 O O . THR A 1 99 ? 15.932 7.805 -21.880 1.00 46.03 99 THR A O 1
ATOM 776 N N . ASN A 1 100 ? 14.525 8.967 -23.231 1.00 52.16 100 ASN A N 1
ATOM 777 C CA . ASN A 1 100 ? 13.404 9.137 -22.373 1.00 52.16 100 ASN A CA 1
ATOM 778 C C . ASN A 1 100 ? 12.157 8.659 -23.114 1.00 52.16 100 ASN A C 1
ATOM 780 O O . ASN A 1 100 ? 12.045 8.743 -24.339 1.00 52.16 100 ASN A O 1
ATOM 784 N N . ILE A 1 101 ? 11.192 8.189 -22.336 1.00 56.41 101 ILE A N 1
ATOM 785 C CA . ILE A 1 101 ? 9.869 7.794 -22.805 1.00 56.41 101 ILE A CA 1
ATOM 786 C C . ILE A 1 101 ? 9.203 8.904 -23.636 1.00 56.41 101 ILE A C 1
ATOM 788 O O . ILE A 1 101 ? 8.453 8.626 -24.571 1.00 56.41 101 ILE A O 1
ATOM 792 N N . TRP A 1 102 ? 9.522 10.164 -23.325 1.00 59.94 102 TRP A N 1
ATOM 793 C CA . TRP A 1 102 ? 8.948 11.343 -23.958 1.00 59.94 102 TRP A CA 1
ATOM 794 C C . TRP A 1 102 ? 9.440 11.535 -25.387 1.00 59.94 102 TRP A C 1
ATOM 796 O O . TRP A 1 102 ? 8.671 12.022 -26.207 1.00 59.94 102 TRP A O 1
ATOM 806 N N . ASP A 1 103 ? 10.651 11.084 -25.714 1.00 59.22 103 ASP A N 1
ATOM 807 C CA . ASP A 1 103 ? 11.204 11.215 -27.063 1.00 59.22 103 ASP A CA 1
ATOM 808 C C . ASP A 1 103 ? 10.441 10.305 -28.036 1.00 59.22 103 ASP A C 1
ATOM 810 O O . ASP A 1 103 ? 9.975 10.742 -29.086 1.00 59.22 103 ASP A O 1
ATOM 814 N N . VAL A 1 104 ? 10.195 9.051 -27.642 1.00 61.62 104 VAL A N 1
ATOM 815 C CA . VAL A 1 104 ? 9.387 8.109 -28.438 1.00 61.62 104 VAL A CA 1
ATOM 816 C C . VAL A 1 104 ? 7.923 8.539 -28.493 1.00 61.62 104 VAL A C 1
ATOM 818 O O . VAL A 1 104 ? 7.286 8.409 -29.539 1.00 61.62 104 VAL A O 1
ATOM 821 N N . ALA A 1 105 ? 7.373 9.053 -27.387 1.00 63.78 105 ALA A N 1
ATOM 822 C CA . ALA A 1 105 ? 6.002 9.553 -27.352 1.00 63.78 105 ALA A CA 1
ATOM 823 C C . ALA A 1 105 ? 5.830 10.760 -28.283 1.00 63.78 105 ALA A C 1
ATOM 825 O O . ALA A 1 105 ? 4.853 10.820 -29.023 1.00 63.78 105 ALA A O 1
ATOM 826 N N . LEU A 1 106 ? 6.794 11.683 -28.298 1.00 65.56 106 LEU A N 1
ATOM 827 C CA . LEU A 1 106 ? 6.798 12.858 -29.165 1.00 65.56 106 LEU A CA 1
ATOM 828 C C . LEU A 1 106 ? 6.918 12.471 -30.642 1.00 65.56 106 LEU A C 1
ATOM 830 O O . LEU A 1 106 ? 6.203 13.029 -31.472 1.00 65.56 106 LEU A O 1
ATOM 834 N N . VAL A 1 107 ? 7.738 11.468 -30.970 1.00 62.97 107 VAL A N 1
ATOM 835 C CA . VAL A 1 107 ? 7.821 10.927 -32.335 1.00 62.97 107 VAL A CA 1
ATOM 836 C C . VAL A 1 107 ? 6.540 10.180 -32.732 1.00 62.97 107 VAL A C 1
ATOM 838 O O . VAL A 1 107 ? 6.032 10.349 -33.836 1.00 62.97 107 VAL A O 1
ATOM 841 N N . SER A 1 108 ? 5.939 9.419 -31.818 1.00 66.88 108 SER A N 1
ATOM 842 C CA . SER A 1 108 ? 4.657 8.742 -32.068 1.00 66.88 108 SER A CA 1
ATOM 843 C C . SER A 1 108 ? 3.510 9.745 -32.249 1.00 66.88 108 SER A C 1
ATOM 845 O O . SER A 1 108 ? 2.643 9.565 -33.103 1.00 66.88 108 SER A O 1
ATOM 847 N N . LEU A 1 109 ? 3.513 10.835 -31.477 1.00 68.06 109 LEU A N 1
ATOM 848 C CA . LEU A 1 109 ? 2.565 11.942 -31.596 1.00 68.06 109 LEU A CA 1
ATOM 849 C C . LEU A 1 109 ? 2.764 12.713 -32.901 1.00 68.06 109 LEU A C 1
ATOM 851 O O . LEU A 1 109 ? 1.778 13.029 -33.564 1.00 68.06 109 LEU A O 1
ATOM 855 N N . SER A 1 110 ? 4.008 12.987 -33.301 1.00 67.38 110 SER A N 1
ATOM 856 C CA . SER A 1 110 ? 4.299 13.647 -34.578 1.00 67.38 110 SER A CA 1
ATOM 857 C C . SER A 1 110 ? 3.894 12.773 -35.767 1.00 67.38 110 SER A C 1
ATOM 859 O O . SER A 1 110 ? 3.423 13.301 -36.776 1.00 67.38 110 SER A O 1
ATOM 861 N N . ASP A 1 111 ? 3.956 11.449 -35.621 1.00 66.56 111 ASP A N 1
ATOM 862 C CA . ASP A 1 111 ? 3.437 10.500 -36.600 1.00 66.56 111 ASP A CA 1
ATOM 863 C C . ASP A 1 111 ? 1.919 10.539 -36.695 1.00 66.56 111 ASP A C 1
ATOM 865 O O . ASP A 1 111 ? 1.407 10.674 -37.806 1.00 66.56 111 ASP A O 1
ATOM 869 N N . ILE A 1 112 ? 1.207 10.497 -35.560 1.00 68.56 112 ILE A N 1
ATOM 870 C CA . ILE A 1 112 ? -0.264 10.588 -35.484 1.00 68.56 112 ILE A CA 1
ATOM 871 C C . ILE A 1 112 ? -0.761 11.918 -36.070 1.00 68.56 112 ILE A C 1
ATOM 873 O O . ILE A 1 112 ? -1.668 11.926 -36.905 1.00 68.56 112 ILE A O 1
ATOM 877 N N . LEU A 1 113 ? -0.140 13.033 -35.672 1.00 73.56 113 LEU A N 1
ATOM 878 C CA . LEU A 1 113 ? -0.447 14.385 -36.158 1.00 73.56 113 LEU A CA 1
ATOM 879 C C . LEU A 1 113 ? 0.028 14.607 -37.594 1.00 73.56 113 LEU A C 1
ATOM 881 O O . LEU A 1 113 ? -0.459 15.501 -38.286 1.00 73.56 113 LEU A O 1
ATOM 885 N N . GLY A 1 114 ? 0.949 13.767 -38.069 1.00 63.53 114 GLY A N 1
ATOM 886 C CA . GLY A 1 114 ? 1.351 13.745 -39.454 1.00 63.53 114 GLY A CA 1
ATOM 887 C C . GLY A 1 114 ? 2.504 14.640 -39.868 1.00 63.53 114 GLY A C 1
ATOM 888 O O . GLY A 1 114 ? 2.695 14.804 -41.076 1.00 63.53 114 GLY A O 1
ATOM 889 N N . GLY A 1 115 ? 3.251 15.178 -38.906 1.00 61.38 115 GLY A N 1
ATOM 890 C CA . GLY A 1 115 ? 4.399 16.058 -39.121 1.00 61.38 115 GLY A CA 1
ATOM 891 C C . GLY A 1 115 ? 5.571 15.388 -39.846 1.00 61.38 115 GLY A C 1
ATOM 892 O O . GLY A 1 115 ? 6.319 16.066 -40.543 1.00 61.38 115 GLY A O 1
ATOM 893 N N . GLY A 1 116 ? 5.684 14.054 -39.799 1.00 59.25 116 GLY A N 1
ATOM 894 C CA . GLY A 1 116 ? 6.783 13.314 -40.437 1.00 59.25 116 GLY A CA 1
ATOM 895 C C . GLY A 1 116 ? 6.909 13.488 -41.961 1.00 59.25 116 GLY A C 1
ATOM 896 O O . GLY A 1 116 ? 7.978 13.250 -42.511 1.00 59.25 116 GLY A O 1
ATOM 897 N N . ARG A 1 117 ? 5.859 13.946 -42.665 1.00 56.06 117 ARG A N 1
ATOM 898 C CA . ARG A 1 117 ? 5.935 14.233 -44.114 1.00 56.06 117 ARG A CA 1
ATOM 899 C C . ARG A 1 117 ? 6.799 15.455 -44.450 1.00 56.06 117 ARG A C 1
ATOM 901 O O . ARG A 1 117 ? 7.345 15.489 -45.544 1.00 56.06 117 ARG A O 1
ATOM 908 N N . VAL A 1 118 ? 6.921 16.421 -43.537 1.00 52.00 118 VAL A N 1
ATOM 909 C CA . VAL A 1 118 ? 7.700 17.659 -43.743 1.00 52.00 118 VAL A CA 1
ATOM 910 C C . VAL A 1 118 ? 9.202 17.408 -43.556 1.00 52.00 118 VAL A C 1
ATOM 912 O O . VAL A 1 118 ? 10.014 18.019 -44.238 1.00 52.00 118 VAL A O 1
ATOM 915 N N . GLN A 1 119 ? 9.573 16.456 -42.695 1.00 58.56 119 GLN A N 1
ATOM 916 C CA . GLN A 1 119 ? 10.971 16.132 -42.383 1.00 58.56 119 GLN A CA 1
ATOM 917 C C . GLN A 1 119 ? 11.651 15.256 -43.463 1.00 58.56 119 GLN A C 1
ATOM 919 O O . GLN A 1 119 ? 12.867 15.270 -43.583 1.00 58.56 119 GLN A O 1
ATOM 924 N N . ARG A 1 120 ? 10.886 14.506 -44.276 1.00 59.66 120 ARG A N 1
ATOM 925 C CA . ARG A 1 120 ? 11.406 13.525 -45.262 1.00 59.66 120 ARG A CA 1
ATOM 926 C C . ARG A 1 120 ? 12.150 14.116 -46.464 1.00 59.66 120 ARG A C 1
ATOM 928 O O . ARG A 1 120 ? 12.873 13.389 -47.142 1.00 59.66 120 ARG A O 1
ATOM 935 N N . SER A 1 121 ? 11.944 15.397 -46.766 1.00 59.38 121 SER A N 1
ATOM 936 C CA . SER A 1 121 ? 12.676 16.098 -47.829 1.00 59.38 121 SER A CA 1
ATOM 937 C C . SER A 1 121 ? 14.042 16.614 -47.375 1.00 59.38 121 SER A C 1
ATOM 939 O O . SER A 1 121 ? 14.810 17.088 -48.207 1.00 59.38 121 SER A O 1
ATOM 941 N N . ASP A 1 122 ? 14.343 16.549 -46.076 1.00 68.94 122 ASP A N 1
ATOM 942 C CA . ASP A 1 122 ? 15.635 16.949 -45.534 1.00 68.94 122 ASP A CA 1
ATOM 943 C C . ASP A 1 122 ? 16.676 15.840 -45.769 1.00 68.94 122 ASP A C 1
ATOM 945 O O . ASP A 1 122 ? 16.467 14.679 -45.414 1.00 68.94 122 ASP A O 1
ATOM 949 N N . THR A 1 123 ? 17.824 16.192 -46.350 1.00 66.38 123 THR A N 1
ATOM 950 C CA . THR A 1 123 ? 18.953 15.273 -46.584 1.00 66.38 123 THR A CA 1
ATOM 951 C C . THR A 1 123 ? 19.551 14.705 -45.295 1.00 66.38 123 THR A C 1
ATOM 953 O O . THR A 1 123 ? 20.235 13.682 -45.330 1.00 66.38 123 THR A O 1
ATOM 956 N N . SER A 1 124 ? 19.290 15.353 -44.156 1.00 72.31 124 SER A N 1
ATOM 957 C CA . SER A 1 124 ? 19.679 14.869 -42.833 1.00 72.31 124 SER A CA 1
ATOM 958 C C . SER A 1 124 ? 18.713 13.828 -42.262 1.00 72.31 124 SER A C 1
ATOM 960 O O . SER A 1 124 ? 19.084 13.102 -41.342 1.00 72.31 124 SER A O 1
ATOM 962 N N . TYR A 1 125 ? 17.504 13.677 -42.821 1.00 74.06 125 TYR A N 1
ATOM 963 C CA . TYR A 1 125 ? 16.470 12.773 -42.304 1.00 74.06 125 TYR A CA 1
ATOM 964 C C . TYR A 1 125 ? 16.943 11.322 -42.168 1.00 74.06 125 TYR A C 1
ATOM 966 O O . TYR A 1 125 ? 16.732 10.693 -41.134 1.00 74.06 125 TYR A O 1
ATOM 974 N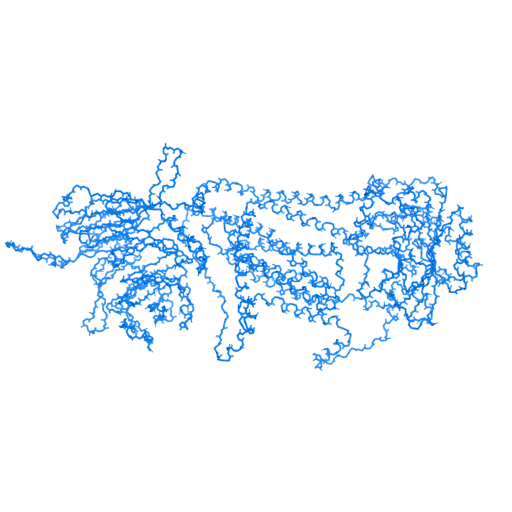 N . ALA A 1 126 ? 17.653 10.826 -43.184 1.00 74.56 126 ALA A N 1
ATOM 975 C CA . ALA A 1 126 ? 18.095 9.436 -43.282 1.00 74.56 126 ALA A CA 1
ATOM 976 C C . ALA A 1 126 ? 19.021 8.991 -42.137 1.00 74.56 126 ALA A C 1
ATOM 978 O O . ALA A 1 126 ? 19.194 7.799 -41.918 1.00 74.56 126 ALA A O 1
ATOM 979 N N . VAL A 1 127 ? 19.618 9.931 -41.400 1.00 75.88 127 VAL A N 1
ATOM 980 C CA . VAL A 1 127 ? 20.587 9.636 -40.336 1.00 75.88 127 VAL A CA 1
ATOM 981 C C . VAL A 1 127 ? 20.052 9.910 -38.927 1.00 75.88 127 VAL A C 1
ATOM 983 O O . VAL A 1 127 ? 20.797 9.778 -37.960 1.00 75.88 127 VAL A O 1
ATOM 986 N N . HIS A 1 128 ? 18.771 10.277 -38.793 1.00 74.31 128 HIS A N 1
ATOM 987 C CA . HIS A 1 128 ? 18.151 10.616 -37.503 1.00 74.31 128 HIS A CA 1
ATOM 988 C C . HIS A 1 128 ? 17.963 9.416 -36.561 1.00 74.31 128 HIS A C 1
ATOM 990 O O . HIS A 1 128 ? 17.815 9.623 -35.362 1.00 74.31 128 HIS A O 1
ATOM 996 N N . ASP A 1 129 ? 17.941 8.182 -37.068 1.00 72.81 129 ASP A N 1
ATOM 997 C CA . ASP A 1 129 ? 17.765 6.942 -36.290 1.00 72.81 129 ASP A CA 1
ATOM 998 C C . ASP A 1 129 ? 18.913 5.927 -36.480 1.00 72.81 129 ASP A C 1
ATOM 1000 O O . ASP A 1 129 ? 18.835 4.799 -35.975 1.00 72.81 129 ASP A O 1
ATOM 1004 N N . LEU A 1 130 ? 19.964 6.341 -37.200 1.00 78.69 130 LEU A N 1
ATOM 1005 C CA . LEU A 1 130 ? 21.158 5.563 -37.521 1.00 78.69 130 LEU A CA 1
ATOM 1006 C C . LEU A 1 130 ? 22.220 5.739 -36.431 1.00 78.69 130 LEU A C 1
ATOM 1008 O O . LEU A 1 130 ? 22.665 6.858 -36.170 1.00 78.69 130 LEU A O 1
ATOM 1012 N N . ARG A 1 131 ? 22.652 4.644 -35.807 1.00 79.88 131 ARG A N 1
ATOM 1013 C CA . ARG A 1 131 ? 23.681 4.647 -34.757 1.00 79.88 131 ARG A CA 1
ATOM 1014 C C . ARG A 1 131 ? 25.052 4.253 -35.290 1.00 79.88 131 ARG A C 1
ATOM 1016 O O . ARG A 1 131 ? 25.165 3.622 -36.340 1.00 79.88 131 ARG A O 1
ATOM 1023 N N . LEU A 1 132 ? 26.090 4.643 -34.558 1.00 82.81 132 LEU A N 1
ATOM 1024 C CA . LEU A 1 132 ? 27.464 4.216 -34.802 1.00 82.81 132 LEU A CA 1
ATOM 1025 C C . LEU A 1 132 ? 27.773 2.961 -33.982 1.00 82.81 132 LEU A C 1
ATOM 1027 O O . LEU A 1 132 ? 27.089 2.657 -33.005 1.00 82.81 132 LEU A O 1
ATOM 1031 N N . LEU A 1 133 ? 28.808 2.218 -34.380 1.00 79.00 133 LEU A N 1
ATOM 1032 C CA . LEU A 1 133 ? 29.188 0.960 -33.726 1.00 79.00 133 LEU A CA 1
ATOM 1033 C C . LEU A 1 133 ? 29.426 1.151 -32.224 1.00 79.00 133 LEU A C 1
ATOM 1035 O O . LEU A 1 133 ? 28.860 0.428 -31.413 1.00 79.00 133 LEU A O 1
ATOM 1039 N N . TRP A 1 134 ? 30.172 2.186 -31.845 1.00 77.31 134 TRP A N 1
ATOM 1040 C CA . TRP A 1 134 ? 30.488 2.483 -30.447 1.00 77.31 134 TRP A CA 1
ATOM 1041 C C . TRP A 1 134 ? 29.309 3.019 -29.618 1.00 77.31 134 TRP A C 1
ATOM 1043 O O . TRP A 1 134 ? 29.433 3.111 -28.400 1.00 77.31 134 TRP A O 1
ATOM 1053 N N . ASP A 1 135 ? 28.155 3.323 -30.225 1.00 71.12 135 ASP A N 1
ATOM 1054 C CA . ASP A 1 135 ? 26.963 3.765 -29.483 1.00 71.12 135 ASP A CA 1
ATOM 1055 C C . ASP A 1 135 ? 26.209 2.593 -28.823 1.00 71.12 135 ASP A C 1
ATOM 1057 O O . ASP A 1 135 ? 25.458 2.790 -27.863 1.00 71.12 135 ASP A O 1
ATOM 1061 N N . GLU A 1 136 ? 26.362 1.369 -29.345 1.00 62.66 136 GLU A N 1
ATOM 1062 C CA . GLU A 1 136 ? 25.631 0.177 -28.879 1.00 62.66 136 GLU A CA 1
ATOM 1063 C C . GLU A 1 136 ? 26.534 -0.927 -28.321 1.00 62.66 136 GLU A C 1
ATOM 1065 O O . GLU A 1 136 ? 26.042 -1.882 -27.717 1.00 62.66 136 GLU A O 1
ATOM 1070 N N . THR A 1 137 ? 27.853 -0.812 -28.484 1.00 67.50 137 THR A N 1
ATOM 1071 C CA . THR A 1 137 ? 28.789 -1.858 -28.067 1.00 67.50 137 THR A CA 1
ATOM 1072 C C . THR A 1 137 ? 29.416 -1.566 -26.708 1.00 67.50 137 THR A C 1
ATOM 1074 O O . THR A 1 137 ? 30.190 -0.618 -26.597 1.00 67.50 137 THR A O 1
ATOM 1077 N N . PRO A 1 138 ? 29.202 -2.410 -25.681 1.00 61.94 138 PRO A N 1
ATOM 1078 C CA . PRO A 1 138 ? 29.806 -2.202 -24.363 1.00 61.94 138 PRO A CA 1
ATOM 1079 C C . PRO A 1 138 ? 31.330 -2.420 -24.336 1.00 61.94 138 PRO A C 1
ATOM 1081 O O . PRO A 1 138 ? 31.982 -2.022 -23.376 1.00 61.94 138 PRO A O 1
ATOM 1084 N N . SER A 1 139 ? 31.899 -3.054 -25.367 1.00 70.06 139 SER A N 1
ATOM 1085 C CA . SER A 1 139 ? 33.335 -3.339 -25.487 1.00 70.06 139 SER A CA 1
ATOM 1086 C C . SER A 1 139 ? 34.161 -2.189 -26.070 1.00 70.06 139 SER A C 1
ATOM 1088 O O . SER A 1 139 ? 35.385 -2.247 -25.996 1.00 70.06 139 SER A O 1
ATOM 1090 N N . LEU A 1 140 ? 33.526 -1.169 -26.660 1.00 75.88 140 LEU A N 1
ATOM 1091 C CA . LEU A 1 140 ? 34.199 0.017 -27.199 1.00 75.88 140 LEU A CA 1
ATOM 1092 C C . LEU A 1 140 ? 33.792 1.229 -26.361 1.00 75.88 140 LEU A C 1
ATOM 1094 O O . LEU A 1 140 ? 32.626 1.608 -26.327 1.00 75.88 140 LEU A O 1
ATOM 1098 N N . GLU A 1 141 ? 34.751 1.822 -25.662 1.00 78.56 141 GLU A N 1
ATOM 1099 C CA . GLU A 1 141 ? 34.555 3.010 -24.838 1.00 78.56 141 GLU A CA 1
ATOM 1100 C C . GLU A 1 141 ? 35.049 4.245 -25.589 1.00 78.56 141 GLU A C 1
ATOM 1102 O O . GLU A 1 141 ? 36.176 4.276 -26.085 1.00 78.56 141 GLU A O 1
ATOM 1107 N N . VAL A 1 142 ? 34.205 5.274 -25.652 1.00 78.88 142 VAL A N 1
ATOM 1108 C CA . VAL A 1 142 ? 34.589 6.586 -26.172 1.00 78.88 142 VAL A CA 1
ATOM 1109 C C . VAL A 1 142 ? 35.385 7.327 -25.101 1.00 78.88 142 VAL A C 1
ATOM 1111 O O . VAL A 1 142 ? 34.890 7.558 -23.996 1.00 78.88 142 VAL A O 1
ATOM 1114 N N . VAL A 1 143 ? 36.613 7.720 -25.431 1.00 78.00 143 VAL A N 1
ATOM 1115 C CA . VAL A 1 143 ? 37.533 8.407 -24.518 1.00 78.00 143 VAL A CA 1
ATOM 1116 C C . VAL A 1 143 ? 37.541 9.910 -24.833 1.00 78.00 143 VAL A C 1
ATOM 1118 O O . VAL A 1 143 ? 37.619 10.278 -26.006 1.00 78.00 143 VAL A O 1
ATOM 1121 N N . PRO A 1 144 ? 37.459 10.802 -23.826 1.00 70.56 144 PRO A N 1
ATOM 1122 C CA . PRO A 1 144 ? 37.627 12.237 -24.048 1.00 70.56 144 PRO A CA 1
ATOM 1123 C C . PRO A 1 144 ? 39.044 12.548 -24.540 1.00 70.56 144 PRO A C 1
ATOM 1125 O O . PRO A 1 144 ? 39.980 11.831 -24.200 1.00 70.56 144 PRO A O 1
ATOM 1128 N N . TYR A 1 145 ? 39.173 13.630 -25.313 1.00 70.06 145 TYR A N 1
ATOM 1129 C CA . TYR A 1 145 ? 40.392 14.108 -25.981 1.00 70.06 145 TYR A CA 1
ATOM 1130 C C . TYR A 1 145 ? 41.703 13.729 -25.247 1.00 70.06 145 TYR A C 1
ATOM 1132 O O . TYR A 1 145 ? 42.056 14.392 -24.267 1.00 70.06 145 TYR A O 1
ATOM 1140 N N . PRO A 1 146 ? 42.397 12.648 -25.659 1.00 66.94 146 PRO A N 1
ATOM 1141 C CA . PRO A 1 146 ? 43.553 12.132 -24.930 1.00 66.94 146 PRO A CA 1
ATOM 1142 C C . PRO A 1 146 ? 44.793 13.013 -25.145 1.00 66.94 146 PRO A C 1
ATOM 1144 O O . PRO A 1 146 ? 44.983 13.577 -26.222 1.00 66.94 146 PRO A O 1
ATOM 1147 N N . GLU A 1 147 ? 45.656 13.115 -24.128 1.00 64.44 147 GLU A N 1
ATOM 1148 C CA . GLU A 1 147 ? 46.921 13.867 -24.220 1.00 64.44 147 GLU A CA 1
ATOM 1149 C C . GLU A 1 147 ? 47.903 13.216 -25.221 1.00 64.44 147 GLU A C 1
ATOM 1151 O O . GLU A 1 147 ? 48.571 13.922 -25.975 1.00 64.44 147 GLU A O 1
ATOM 1156 N N . ASP A 1 148 ? 47.880 11.882 -25.339 1.00 61.91 148 ASP A N 1
ATOM 1157 C CA . ASP A 1 148 ? 48.733 11.068 -26.228 1.00 61.91 148 ASP A CA 1
ATOM 1158 C C . ASP A 1 148 ? 48.204 10.969 -27.680 1.00 61.91 148 ASP A C 1
ATOM 1160 O O . ASP A 1 148 ? 48.309 9.937 -28.340 1.00 61.91 148 ASP A O 1
ATOM 1164 N N . ARG A 1 149 ? 47.583 12.032 -28.208 1.00 69.44 149 ARG A N 1
ATOM 1165 C CA . ARG A 1 149 ? 46.903 12.009 -29.525 1.00 69.44 149 ARG A CA 1
ATOM 1166 C C . ARG A 1 149 ? 47.820 11.745 -30.728 1.00 69.44 149 ARG A C 1
ATOM 1168 O O . ARG A 1 149 ? 47.319 11.393 -31.790 1.00 69.44 149 ARG A O 1
ATOM 1175 N N . ALA A 1 150 ? 49.119 12.013 -30.595 1.00 65.38 150 ALA A N 1
ATOM 1176 C CA . ALA A 1 150 ? 50.063 12.002 -31.714 1.00 65.38 150 ALA A CA 1
ATOM 1177 C C . ALA A 1 150 ? 50.408 10.583 -32.194 1.00 65.38 150 ALA A C 1
ATOM 1179 O O . ALA A 1 150 ? 50.738 10.416 -33.364 1.00 65.38 150 ALA A O 1
ATOM 1180 N N . ASP A 1 151 ? 50.260 9.588 -31.315 1.00 70.25 151 ASP A N 1
ATOM 1181 C CA . ASP A 1 151 ? 50.656 8.196 -31.563 1.00 70.25 151 ASP A CA 1
ATOM 1182 C C . ASP A 1 151 ? 49.444 7.268 -31.797 1.00 70.25 151 ASP A C 1
ATOM 1184 O O . ASP A 1 151 ? 49.583 6.046 -31.816 1.00 70.25 151 ASP A O 1
ATOM 1188 N N . ALA A 1 152 ? 48.230 7.819 -31.939 1.00 81.06 152 ALA A N 1
ATOM 1189 C CA . ALA A 1 152 ? 47.018 7.023 -32.132 1.00 81.06 152 ALA A CA 1
ATOM 1190 C C . ALA A 1 152 ? 46.800 6.678 -33.623 1.00 81.06 152 ALA A C 1
ATOM 1192 O O . ALA A 1 152 ? 46.693 7.601 -34.440 1.00 81.06 152 ALA A O 1
ATOM 1193 N N . PRO A 1 153 ? 46.650 5.388 -33.997 1.00 87.88 153 PRO A N 1
ATOM 1194 C CA . PRO A 1 153 ? 46.337 5.003 -35.371 1.00 87.88 153 PRO A CA 1
ATOM 1195 C C . PRO A 1 153 ? 44.999 5.617 -35.799 1.00 87.88 153 PRO A C 1
ATOM 1197 O O . PRO A 1 153 ? 44.024 5.589 -35.040 1.00 87.88 153 PRO A O 1
ATOM 1200 N N . THR A 1 154 ? 44.968 6.195 -37.003 1.00 89.06 154 THR A N 1
ATOM 1201 C CA . THR A 1 154 ? 43.796 6.888 -37.558 1.00 89.06 154 THR A CA 1
ATOM 1202 C C . THR A 1 154 ? 43.110 6.021 -38.614 1.00 89.06 154 THR A C 1
ATOM 1204 O O . THR A 1 154 ? 43.752 5.529 -39.539 1.00 89.06 154 THR A O 1
ATOM 1207 N N . VAL A 1 155 ? 41.794 5.845 -38.477 1.00 91.69 155 VAL A N 1
ATOM 1208 C CA . VAL A 1 155 ? 40.934 5.126 -39.428 1.00 91.69 155 VAL A CA 1
ATOM 1209 C C . VAL A 1 155 ? 39.754 6.021 -39.803 1.00 91.69 155 VAL A C 1
ATOM 1211 O O . VAL A 1 155 ? 39.153 6.662 -38.939 1.00 91.69 155 VAL A O 1
ATOM 1214 N N . HIS A 1 156 ? 39.412 6.064 -41.090 1.00 92.19 156 HIS A N 1
ATOM 1215 C CA . HIS A 1 156 ? 38.284 6.838 -41.605 1.00 92.19 156 HIS A CA 1
ATOM 1216 C C . HIS A 1 156 ? 37.067 5.939 -41.818 1.00 92.19 156 HIS A C 1
ATOM 1218 O O . HIS A 1 156 ? 37.158 4.855 -42.394 1.00 92.19 156 HIS A O 1
ATOM 1224 N N . MET A 1 157 ? 35.906 6.409 -41.373 1.00 92.06 157 MET A N 1
ATOM 1225 C CA . MET A 1 157 ? 34.620 5.745 -41.533 1.00 92.06 157 MET A CA 1
ATOM 1226 C C . MET A 1 157 ? 33.775 6.495 -42.552 1.00 92.06 157 MET A C 1
ATOM 1228 O O . MET A 1 157 ? 33.299 7.599 -42.280 1.00 92.06 157 MET A O 1
ATOM 1232 N N . ALA A 1 158 ? 33.534 5.869 -43.699 1.00 92.50 158 ALA A N 1
ATOM 1233 C CA . ALA A 1 158 ? 32.764 6.452 -44.786 1.00 92.50 158 ALA A CA 1
ATOM 1234 C C . ALA A 1 158 ? 31.447 5.692 -44.994 1.00 92.50 158 ALA A C 1
ATOM 1236 O O . ALA A 1 158 ? 31.429 4.463 -45.033 1.00 92.50 158 ALA A O 1
ATOM 1237 N N . GLN A 1 159 ? 30.325 6.408 -45.125 1.00 92.12 159 GLN A N 1
ATOM 1238 C CA . GLN A 1 159 ? 28.995 5.790 -45.224 1.00 92.12 159 GLN A CA 1
ATOM 1239 C C . GLN A 1 159 ? 28.261 6.147 -46.514 1.00 92.12 159 GLN A C 1
ATOM 1241 O O . GLN A 1 159 ? 28.158 7.319 -46.883 1.00 92.12 159 GLN A O 1
ATOM 1246 N N . VAL A 1 160 ? 27.671 5.131 -47.146 1.00 93.25 160 VAL A N 1
ATOM 1247 C CA . VAL A 1 160 ? 26.795 5.256 -48.317 1.00 93.25 160 VAL A CA 1
ATOM 1248 C C . VAL A 1 160 ? 25.406 4.751 -47.943 1.00 93.25 160 VAL A C 1
ATOM 1250 O O . VAL A 1 160 ? 25.234 3.588 -47.581 1.00 93.25 160 VAL A O 1
ATOM 1253 N N . LEU A 1 161 ? 24.409 5.631 -48.018 1.00 92.06 161 LEU A N 1
ATOM 1254 C CA . LEU A 1 161 ? 23.009 5.302 -47.778 1.00 92.06 161 LEU A CA 1
ATOM 1255 C C . LEU A 1 161 ? 22.313 5.090 -49.119 1.00 92.06 161 LEU A C 1
ATOM 1257 O O . LEU A 1 161 ? 22.281 5.999 -49.945 1.00 92.06 161 LEU A O 1
ATOM 1261 N N . VAL A 1 162 ? 21.727 3.916 -49.323 1.00 91.25 162 VAL A N 1
ATOM 1262 C CA . VAL A 1 162 ? 21.036 3.546 -50.563 1.00 91.25 162 VAL A CA 1
ATOM 1263 C C . VAL A 1 162 ? 19.527 3.557 -50.333 1.00 91.25 162 VAL A C 1
ATOM 1265 O O . VAL A 1 162 ? 19.026 2.921 -49.404 1.00 91.25 162 VAL A O 1
ATOM 1268 N N . THR A 1 163 ? 18.787 4.272 -51.180 1.00 90.12 163 THR A N 1
ATOM 1269 C CA . THR A 1 163 ? 17.317 4.358 -51.134 1.00 90.12 163 THR A CA 1
ATOM 1270 C C . THR A 1 163 ? 16.708 4.422 -52.533 1.00 90.12 163 THR A C 1
ATOM 1272 O O . THR A 1 163 ? 17.425 4.461 -53.527 1.00 90.12 163 THR A O 1
ATOM 1275 N N . ALA A 1 164 ? 15.381 4.474 -52.623 1.00 87.19 164 ALA A N 1
ATOM 1276 C CA . ALA A 1 164 ? 14.627 4.634 -53.858 1.00 87.19 164 ALA A CA 1
ATOM 1277 C C . ALA A 1 164 ? 13.619 5.778 -53.748 1.00 87.19 164 ALA A C 1
ATOM 1279 O O . ALA A 1 164 ? 13.043 6.015 -52.683 1.00 87.19 164 ALA A O 1
ATOM 1280 N N . LYS A 1 165 ? 13.342 6.457 -54.866 1.00 83.12 165 LYS A N 1
ATOM 1281 C CA . LYS A 1 165 ? 12.447 7.625 -54.883 1.00 83.12 165 LYS A CA 1
ATOM 1282 C C . LYS A 1 165 ? 11.023 7.284 -54.424 1.00 83.12 165 LYS A C 1
ATOM 1284 O O . LYS A 1 165 ? 10.447 8.028 -53.628 1.00 83.12 165 LYS A O 1
ATOM 1289 N N . ALA A 1 166 ? 10.476 6.145 -54.854 1.00 78.12 166 ALA A N 1
ATOM 1290 C CA . ALA A 1 166 ? 9.180 5.656 -54.385 1.00 78.12 166 ALA A CA 1
ATOM 1291 C C . ALA A 1 166 ? 9.157 5.388 -52.867 1.00 78.12 166 ALA A C 1
ATOM 1293 O O . ALA A 1 166 ? 8.177 5.727 -52.200 1.00 78.12 166 ALA A O 1
ATOM 1294 N N . VAL A 1 167 ? 10.240 4.831 -52.311 1.00 79.94 167 VAL A N 1
ATOM 1295 C CA . VAL A 1 167 ? 10.358 4.506 -50.879 1.00 79.94 167 VAL A CA 1
ATOM 1296 C C . VAL A 1 167 ? 10.495 5.775 -50.033 1.00 79.94 167 VAL A C 1
ATOM 1298 O O . VAL A 1 167 ? 9.785 5.911 -49.036 1.00 79.94 167 VAL A O 1
ATOM 1301 N N . GLN A 1 168 ? 11.296 6.754 -50.472 1.00 77.62 168 GLN A N 1
ATOM 1302 C CA . GLN A 1 168 ? 11.470 8.053 -49.802 1.00 77.62 168 GLN A CA 1
ATOM 1303 C C . GLN A 1 168 ? 10.150 8.839 -49.682 1.00 77.62 168 GLN A C 1
ATOM 1305 O O . GLN A 1 168 ? 9.894 9.522 -48.689 1.00 77.62 168 GLN A O 1
ATOM 1310 N N . GLN A 1 169 ? 9.258 8.713 -50.669 1.00 75.12 169 GLN A N 1
ATOM 1311 C CA . GLN A 1 169 ? 7.929 9.338 -50.644 1.00 75.12 169 GLN A CA 1
ATOM 1312 C C . GLN A 1 169 ? 6.919 8.583 -49.753 1.00 75.12 169 GLN A C 1
ATOM 1314 O O . GLN A 1 169 ? 5.778 9.019 -49.587 1.00 75.12 169 GLN A O 1
ATOM 1319 N N . GLY A 1 170 ? 7.332 7.475 -49.128 1.00 68.00 170 GLY A N 1
ATOM 1320 C CA . GLY A 1 170 ? 6.485 6.595 -48.323 1.00 68.00 170 GLY A CA 1
ATOM 1321 C C . GLY A 1 170 ? 5.657 5.596 -49.138 1.00 68.00 170 GLY A C 1
ATOM 1322 O O . GLY A 1 170 ? 4.790 4.938 -48.564 1.00 68.00 170 GLY A O 1
ATOM 1323 N N . GLY A 1 171 ? 5.906 5.489 -50.447 1.00 69.88 171 GLY A N 1
ATOM 1324 C CA . GLY A 1 171 ? 5.366 4.461 -51.339 1.00 69.88 171 GLY A CA 1
ATOM 1325 C C . GLY A 1 171 ? 6.297 3.246 -51.451 1.00 69.88 171 GLY A C 1
ATOM 1326 O O . GLY A 1 171 ? 7.142 3.023 -50.583 1.00 69.88 171 GLY A O 1
ATOM 1327 N N . GLY A 1 172 ? 6.140 2.453 -52.514 1.00 72.75 172 GLY A N 1
ATOM 1328 C CA . GLY A 1 172 ? 6.942 1.245 -52.754 1.00 72.75 172 GLY A CA 1
ATOM 1329 C C . GLY A 1 172 ? 6.474 0.016 -51.963 1.00 72.75 172 GLY A C 1
ATOM 1330 O O . GLY A 1 172 ? 5.340 -0.030 -51.482 1.00 72.75 172 GLY A O 1
ATOM 1331 N N . SER A 1 173 ? 7.350 -0.984 -51.855 1.00 73.94 173 SER A N 1
ATOM 1332 C CA . SER A 1 173 ? 7.090 -2.239 -51.140 1.00 73.94 173 SER A CA 1
ATOM 1333 C C . SER A 1 173 ? 6.802 -2.026 -49.644 1.00 73.94 173 SER A C 1
ATOM 1335 O O . SER A 1 173 ? 7.374 -1.115 -49.027 1.00 73.94 173 SER A O 1
ATOM 1337 N N . PRO A 1 174 ? 5.958 -2.876 -49.017 1.00 69.56 174 PRO A N 1
ATOM 1338 C CA . PRO A 1 174 ? 5.715 -2.849 -47.571 1.00 69.56 174 PRO A CA 1
ATOM 1339 C C . PRO A 1 174 ? 6.992 -3.045 -46.738 1.00 69.56 174 PRO A C 1
ATOM 1341 O O . PRO A 1 174 ? 7.025 -2.626 -45.584 1.00 69.56 174 PRO A O 1
ATOM 1344 N N . TYR A 1 175 ? 8.056 -3.606 -47.323 1.00 76.00 175 TYR A N 1
ATOM 1345 C CA . TYR A 1 175 ? 9.349 -3.825 -46.667 1.00 76.00 175 TYR A CA 1
ATOM 1346 C C . TYR A 1 175 ? 10.399 -2.745 -46.998 1.00 76.00 175 TYR A C 1
ATOM 1348 O O . TYR A 1 175 ? 11.520 -2.782 -46.489 1.00 76.00 175 TYR A O 1
ATOM 1356 N N . GLY A 1 176 ? 10.037 -1.733 -47.796 1.00 81.94 176 GLY A N 1
ATOM 1357 C CA . GLY A 1 176 ? 10.939 -0.644 -48.176 1.00 81.94 176 GLY A CA 1
ATOM 1358 C C . GLY A 1 176 ? 12.123 -1.153 -48.998 1.00 81.94 176 GLY A C 1
ATOM 1359 O O . GLY A 1 176 ? 11.926 -1.843 -49.992 1.00 81.94 176 GLY A O 1
ATOM 1360 N N . MET A 1 177 ? 13.346 -0.831 -48.577 1.00 86.69 177 MET A N 1
ATOM 1361 C CA . MET A 1 177 ? 14.578 -1.243 -49.261 1.00 86.69 177 MET A CA 1
ATOM 1362 C C . MET A 1 177 ? 15.006 -2.695 -48.980 1.00 86.69 177 MET A C 1
ATOM 1364 O O . MET A 1 177 ? 15.980 -3.157 -49.561 1.00 86.69 177 MET A O 1
ATOM 1368 N N . LEU A 1 178 ? 14.283 -3.432 -48.126 1.00 85.12 178 LEU A N 1
ATOM 1369 C CA . LEU A 1 178 ? 14.525 -4.859 -47.847 1.00 85.12 178 LEU A CA 1
ATOM 1370 C C . LEU A 1 178 ? 13.814 -5.804 -48.838 1.00 85.12 178 LEU A C 1
ATOM 1372 O O . LEU A 1 178 ? 13.670 -7.002 -48.589 1.00 85.12 178 LEU A O 1
ATOM 1376 N N . GLU A 1 179 ? 13.328 -5.268 -49.954 1.00 82.69 179 GLU A N 1
ATOM 1377 C CA . GLU A 1 179 ? 12.789 -6.047 -51.066 1.00 82.69 179 GLU A CA 1
ATOM 1378 C C . GLU A 1 179 ? 13.929 -6.677 -51.897 1.00 82.69 179 GLU A C 1
ATOM 1380 O O . GLU A 1 179 ? 14.953 -6.017 -52.091 1.00 82.69 179 GLU A O 1
ATOM 1385 N N . PRO A 1 180 ? 13.771 -7.903 -52.445 1.00 84.38 180 PRO A N 1
ATOM 1386 C CA . PRO A 1 180 ? 14.830 -8.577 -53.203 1.00 84.38 180 PRO A CA 1
ATOM 1387 C C . PRO A 1 180 ? 15.488 -7.703 -54.283 1.00 84.38 180 PRO A C 1
ATOM 1389 O O . PRO A 1 180 ? 16.710 -7.628 -54.361 1.00 84.38 180 PRO A O 1
ATOM 1392 N N . HIS A 1 181 ? 14.703 -6.976 -55.086 1.00 83.69 181 HIS A N 1
ATOM 1393 C CA . HIS A 1 181 ? 15.240 -6.117 -56.149 1.00 83.69 181 HIS A CA 1
ATOM 1394 C C . HIS A 1 181 ? 16.068 -4.940 -55.615 1.00 83.69 181 HIS A C 1
ATOM 1396 O O . HIS A 1 181 ? 17.095 -4.596 -56.201 1.00 83.69 181 HIS A O 1
ATOM 1402 N N . ALA A 1 182 ? 15.653 -4.352 -54.492 1.00 86.25 182 ALA A N 1
ATOM 1403 C CA . ALA A 1 182 ? 16.377 -3.267 -53.840 1.00 86.25 182 ALA A CA 1
ATOM 1404 C C . ALA A 1 182 ? 17.700 -3.756 -53.225 1.00 86.25 182 ALA A C 1
ATOM 1406 O O . ALA A 1 182 ? 18.723 -3.090 -53.377 1.00 86.25 182 ALA A O 1
ATOM 1407 N N . LEU A 1 183 ? 17.700 -4.946 -52.609 1.00 89.12 183 LEU A N 1
ATOM 1408 C CA . LEU A 1 183 ? 18.903 -5.592 -52.072 1.00 89.12 183 LEU A CA 1
ATOM 1409 C C . LEU A 1 183 ? 19.912 -5.925 -53.176 1.00 89.12 183 LEU A C 1
ATOM 1411 O O . LEU A 1 183 ? 21.096 -5.640 -53.033 1.00 89.12 183 LEU A O 1
ATOM 1415 N N . LEU A 1 184 ? 19.448 -6.455 -54.309 1.00 89.12 184 LEU A N 1
ATOM 1416 C CA . LEU A 1 184 ? 20.309 -6.769 -55.453 1.00 89.12 184 LEU A CA 1
ATOM 1417 C C . LEU A 1 184 ? 20.896 -5.513 -56.104 1.00 89.12 184 LEU A C 1
ATOM 1419 O O . LEU A 1 184 ? 22.052 -5.522 -56.522 1.00 89.12 184 LEU A O 1
ATOM 1423 N N . ALA A 1 185 ? 20.126 -4.426 -56.188 1.00 88.25 185 ALA A N 1
ATOM 1424 C CA . ALA A 1 185 ? 20.638 -3.143 -56.665 1.00 88.25 185 ALA A CA 1
ATOM 1425 C C . ALA A 1 185 ? 21.698 -2.572 -55.706 1.00 88.25 185 ALA A C 1
ATOM 1427 O O . ALA A 1 185 ? 22.752 -2.119 -56.152 1.00 88.25 185 ALA A O 1
ATOM 1428 N N . ALA A 1 186 ? 21.465 -2.662 -54.392 1.00 90.00 186 ALA A N 1
ATOM 1429 C CA . ALA A 1 186 ? 22.450 -2.282 -53.382 1.00 90.00 186 ALA A CA 1
ATOM 1430 C C . ALA A 1 186 ? 23.712 -3.162 -53.434 1.00 90.00 186 ALA A C 1
ATOM 1432 O O . ALA A 1 186 ? 24.813 -2.653 -53.245 1.00 90.00 186 ALA A O 1
ATOM 1433 N N . GLN A 1 187 ? 23.576 -4.450 -53.754 1.00 91.06 187 GLN A N 1
ATOM 1434 C CA . GLN A 1 187 ? 24.712 -5.356 -53.914 1.00 91.06 187 GLN A CA 1
ATOM 1435 C C . GLN A 1 187 ? 25.573 -4.994 -55.122 1.00 91.06 187 GLN A C 1
ATOM 1437 O O . GLN A 1 187 ? 26.781 -4.851 -54.979 1.00 91.06 187 GLN A O 1
ATOM 1442 N N . ARG A 1 188 ? 24.964 -4.738 -56.288 1.00 90.56 188 ARG A N 1
ATOM 1443 C CA . ARG A 1 188 ? 25.711 -4.252 -57.465 1.00 90.56 188 ARG A CA 1
ATOM 1444 C C . ARG A 1 188 ? 26.462 -2.958 -57.165 1.00 90.56 188 ARG A C 1
ATOM 1446 O O . ARG A 1 188 ? 27.577 -2.775 -57.646 1.00 90.56 188 ARG A O 1
ATOM 1453 N N . MET A 1 189 ? 25.849 -2.078 -56.372 1.00 89.75 189 MET A N 1
ATOM 1454 C CA . MET A 1 189 ? 26.474 -0.840 -55.918 1.00 89.75 189 MET A CA 1
ATOM 1455 C C . MET A 1 189 ? 27.691 -1.118 -55.026 1.00 89.75 189 MET A C 1
ATOM 1457 O O . MET A 1 189 ? 28.747 -0.531 -55.251 1.00 89.75 189 MET A O 1
ATOM 1461 N N . GLN A 1 190 ? 27.571 -2.027 -54.052 1.00 91.88 190 GLN A N 1
ATOM 1462 C CA . GLN A 1 190 ? 28.682 -2.430 -53.186 1.00 91.88 190 GLN A CA 1
ATOM 1463 C C . GLN A 1 190 ? 29.832 -3.053 -53.997 1.00 91.88 190 GLN A C 1
ATOM 1465 O O . GLN A 1 190 ? 30.967 -2.596 -53.879 1.00 91.88 190 GLN A O 1
ATOM 1470 N N . ASP A 1 191 ? 29.540 -4.000 -54.893 1.00 91.19 191 ASP A N 1
ATOM 1471 C CA . ASP A 1 191 ? 30.544 -4.665 -55.737 1.00 91.19 191 ASP A CA 1
ATOM 1472 C C . ASP A 1 191 ? 31.259 -3.678 -56.679 1.00 91.19 191 ASP A C 1
ATOM 1474 O O . ASP A 1 191 ? 32.433 -3.837 -57.018 1.00 91.19 191 ASP A O 1
ATOM 1478 N N . ALA A 1 192 ? 30.554 -2.651 -57.162 1.00 90.31 192 ALA A N 1
ATOM 1479 C CA . ALA A 1 192 ? 31.144 -1.605 -57.990 1.00 90.31 192 ALA A CA 1
ATOM 1480 C C . ALA A 1 192 ? 32.040 -0.652 -57.178 1.00 90.31 192 ALA A C 1
ATOM 1482 O O . ALA A 1 192 ? 33.106 -0.269 -57.667 1.00 90.31 192 ALA A O 1
ATOM 1483 N N . LEU A 1 193 ? 31.653 -0.323 -55.940 1.00 91.75 193 LEU A N 1
ATOM 1484 C CA . LEU A 1 193 ? 32.470 0.475 -55.022 1.00 91.75 193 LEU A CA 1
ATOM 1485 C C . LEU A 1 193 ? 33.753 -0.265 -54.630 1.00 91.75 193 LEU A C 1
ATOM 1487 O O . LEU A 1 193 ? 34.830 0.313 -54.735 1.00 91.75 193 LEU A O 1
ATOM 1491 N N . GLU A 1 194 ? 33.663 -1.543 -54.252 1.00 90.75 194 GLU A N 1
ATOM 1492 C CA . GLU A 1 194 ? 34.824 -2.368 -53.882 1.00 90.75 194 GLU A CA 1
ATOM 1493 C C . GLU A 1 194 ? 35.805 -2.525 -55.058 1.00 90.75 194 GLU A C 1
ATOM 1495 O O . GLU A 1 194 ? 37.011 -2.337 -54.893 1.00 90.75 194 GLU A O 1
ATOM 1500 N N . ARG A 1 195 ? 35.301 -2.760 -56.281 1.00 90.44 195 ARG A N 1
ATOM 1501 C CA . ARG A 1 195 ? 36.144 -2.817 -57.491 1.00 90.44 195 ARG A CA 1
ATOM 1502 C C . ARG A 1 195 ? 36.862 -1.501 -57.784 1.00 90.44 195 ARG A C 1
ATOM 1504 O O . ARG A 1 195 ? 38.010 -1.524 -58.216 1.00 90.44 195 ARG A O 1
ATOM 1511 N N . ARG A 1 196 ? 36.198 -0.357 -57.590 1.00 89.62 196 ARG A N 1
ATOM 1512 C CA . ARG A 1 196 ? 36.797 0.967 -57.827 1.00 89.62 196 ARG A CA 1
ATOM 1513 C C . ARG A 1 196 ? 37.769 1.364 -56.720 1.00 89.62 196 ARG A C 1
ATOM 1515 O O . ARG A 1 196 ? 38.797 1.950 -57.036 1.00 89.62 196 ARG A O 1
ATOM 1522 N N . LEU A 1 197 ? 37.489 0.994 -55.471 1.00 89.75 197 LEU A N 1
ATOM 1523 C CA . LEU A 1 197 ? 38.412 1.147 -54.344 1.00 89.75 197 LEU A CA 1
ATOM 1524 C C . LEU A 1 197 ? 39.725 0.400 -54.596 1.00 89.75 197 LEU A C 1
ATOM 1526 O O . LEU A 1 197 ? 40.788 0.994 -54.447 1.00 89.75 197 LEU A O 1
ATOM 1530 N N . ALA A 1 198 ? 39.654 -0.845 -55.080 1.00 86.75 198 ALA A N 1
ATOM 1531 C CA . ALA A 1 198 ? 40.834 -1.650 -55.412 1.00 86.75 198 ALA A CA 1
ATOM 1532 C C . ALA A 1 198 ? 41.721 -1.045 -56.523 1.00 86.75 198 ALA A C 1
ATOM 1534 O O . ALA A 1 198 ? 42.884 -1.417 -56.653 1.00 86.75 198 ALA A O 1
ATOM 1535 N N . LEU A 1 199 ? 41.179 -0.128 -57.333 1.00 86.62 199 LEU A N 1
ATOM 1536 C CA . LEU A 1 199 ? 41.886 0.576 -58.410 1.00 86.62 199 LEU A CA 1
ATOM 1537 C C . LEU A 1 199 ? 42.275 2.018 -58.036 1.00 86.62 199 LEU A C 1
ATOM 1539 O O . LEU A 1 199 ? 42.840 2.725 -58.869 1.00 86.62 199 LEU A O 1
ATOM 1543 N N . SER A 1 200 ? 41.926 2.476 -56.831 1.00 85.06 200 SER A N 1
ATOM 1544 C CA . SER A 1 200 ? 42.097 3.863 -56.391 1.00 85.06 200 SER A CA 1
ATOM 1545 C C . SER A 1 200 ? 43.343 4.064 -55.527 1.00 85.06 200 SER A C 1
ATOM 1547 O O . SER A 1 200 ? 43.973 3.106 -55.090 1.00 85.06 200 SER A O 1
ATOM 1549 N N . GLU A 1 201 ? 43.688 5.325 -55.258 1.00 82.25 201 GLU A N 1
ATOM 1550 C CA . GLU A 1 201 ? 44.803 5.688 -54.369 1.00 82.25 201 GLU A CA 1
ATOM 1551 C C . GLU A 1 201 ? 44.465 5.541 -52.871 1.00 82.25 201 GLU A C 1
ATOM 1553 O O . GLU A 1 201 ? 45.366 5.588 -52.036 1.00 82.25 201 GLU A O 1
ATOM 1558 N N . ILE A 1 202 ? 43.189 5.342 -52.511 1.00 88.25 202 ILE A N 1
ATOM 1559 C CA . ILE A 1 202 ? 42.771 5.106 -51.122 1.00 88.25 202 ILE A CA 1
ATOM 1560 C C . ILE A 1 202 ? 42.680 3.600 -50.866 1.00 88.25 202 ILE A C 1
ATOM 1562 O O . ILE A 1 202 ? 41.995 2.885 -51.598 1.00 88.25 202 ILE A O 1
ATOM 1566 N N . SER A 1 203 ? 43.300 3.126 -49.784 1.00 88.00 203 SER A N 1
ATOM 1567 C CA . SER A 1 203 ? 43.201 1.734 -49.340 1.00 88.00 203 SER A CA 1
ATOM 1568 C C . SER A 1 203 ? 42.117 1.544 -48.272 1.00 88.00 203 SER A C 1
ATOM 1570 O O . SER A 1 203 ? 41.965 2.338 -47.339 1.00 88.00 203 SER A O 1
ATOM 1572 N N . CYS A 1 204 ? 41.356 0.455 -48.386 1.00 90.25 204 CYS A N 1
ATOM 1573 C CA . CYS A 1 204 ? 40.424 0.022 -47.347 1.00 90.25 204 CYS A CA 1
ATOM 1574 C C . CYS A 1 204 ? 41.158 -0.771 -46.253 1.00 90.25 204 CYS A C 1
ATOM 1576 O O . CYS A 1 204 ? 42.237 -1.314 -46.485 1.00 90.25 204 CYS A O 1
ATOM 1578 N N . VAL A 1 205 ? 40.579 -0.843 -45.055 1.00 90.25 205 VAL A N 1
ATOM 1579 C CA . VAL A 1 205 ? 41.016 -1.797 -44.025 1.00 90.25 205 VAL A CA 1
ATOM 1580 C C . VAL A 1 205 ? 40.611 -3.192 -44.485 1.00 90.25 205 VAL A C 1
ATOM 1582 O O . VAL A 1 205 ? 39.450 -3.400 -44.823 1.00 90.25 205 VAL A O 1
ATOM 1585 N N . GLU A 1 206 ? 41.541 -4.142 -44.522 1.00 87.19 206 GLU A N 1
ATOM 1586 C CA . GLU A 1 206 ? 41.269 -5.503 -44.995 1.00 87.19 206 GLU A CA 1
ATOM 1587 C C . GLU A 1 206 ? 41.043 -6.479 -43.835 1.00 87.19 206 GLU A C 1
ATOM 1589 O O . GLU A 1 206 ? 41.686 -6.405 -42.788 1.00 87.19 206 GLU A O 1
ATOM 1594 N N . SER A 1 207 ? 40.135 -7.432 -44.038 1.00 81.38 207 SER A N 1
ATOM 1595 C CA . SER A 1 207 ? 39.917 -8.578 -43.156 1.00 81.38 207 SER A CA 1
ATOM 1596 C C . SER A 1 207 ? 39.678 -9.806 -44.032 1.00 81.38 207 SER A C 1
ATOM 1598 O O . SER A 1 207 ? 38.863 -9.760 -44.949 1.00 81.38 207 SER A O 1
ATOM 1600 N N . ASP A 1 208 ? 40.453 -10.871 -43.816 1.00 77.00 208 ASP A N 1
ATOM 1601 C CA . ASP A 1 208 ? 40.428 -12.098 -44.629 1.00 77.00 208 ASP A CA 1
ATOM 1602 C C . ASP A 1 208 ? 40.580 -11.865 -46.153 1.00 77.00 208 ASP A C 1
ATOM 1604 O O . ASP A 1 208 ? 40.039 -12.605 -46.974 1.00 77.00 208 ASP A O 1
ATOM 1608 N N . GLY A 1 209 ? 41.345 -10.836 -46.548 1.00 77.56 209 GLY A N 1
ATOM 1609 C CA . GLY A 1 209 ? 41.637 -10.509 -47.953 1.00 77.56 209 GLY A CA 1
ATOM 1610 C C . GLY A 1 209 ? 40.518 -9.770 -48.698 1.00 77.56 209 GLY A C 1
ATOM 1611 O O . GLY A 1 209 ? 40.571 -9.663 -49.922 1.00 77.56 209 GLY A O 1
ATOM 1612 N N . GLN A 1 210 ? 39.505 -9.268 -47.986 1.00 83.88 210 GLN A N 1
ATOM 1613 C CA . GLN A 1 210 ? 38.460 -8.394 -48.525 1.00 83.88 210 GLN A CA 1
ATOM 1614 C C . GLN A 1 210 ? 38.394 -7.078 -47.745 1.00 83.88 210 GLN A C 1
ATOM 1616 O O . GLN A 1 210 ? 38.765 -7.024 -46.571 1.00 83.88 210 GLN A O 1
ATOM 1621 N N . CYS A 1 211 ? 37.875 -6.018 -48.375 1.00 88.50 211 CYS A N 1
ATOM 1622 C CA . CYS A 1 211 ? 37.606 -4.768 -47.670 1.00 88.50 211 CYS A CA 1
ATOM 1623 C C . CYS A 1 211 ? 36.617 -4.995 -46.519 1.00 88.50 211 CYS A C 1
ATOM 1625 O O . CYS A 1 211 ? 35.555 -5.615 -46.679 1.00 88.50 211 CYS A O 1
ATOM 1627 N N . LEU A 1 212 ? 36.956 -4.432 -45.363 1.00 89.31 212 LEU A N 1
ATOM 1628 C CA . LEU A 1 212 ? 36.118 -4.382 -44.183 1.00 89.31 212 LEU A CA 1
ATOM 1629 C C . LEU A 1 212 ? 34.954 -3.430 -44.461 1.00 89.31 212 LEU A C 1
ATOM 1631 O O . LEU A 1 212 ? 35.110 -2.209 -44.520 1.00 89.31 212 LEU A O 1
ATOM 1635 N N . VAL A 1 213 ? 33.778 -4.016 -44.651 1.00 89.62 213 VAL A N 1
ATOM 1636 C CA . VAL A 1 213 ? 32.530 -3.305 -44.918 1.00 89.62 213 VAL A CA 1
ATOM 1637 C C . VAL A 1 213 ? 31.494 -3.841 -43.952 1.00 89.62 213 VAL A C 1
ATOM 1639 O O . VAL A 1 213 ? 31.370 -5.051 -43.797 1.00 89.62 213 VAL A O 1
ATOM 1642 N N . LEU A 1 214 ? 30.765 -2.937 -43.304 1.00 89.31 214 LEU A N 1
ATOM 1643 C CA . LEU A 1 214 ? 29.574 -3.267 -42.535 1.00 89.31 214 LEU A CA 1
ATOM 1644 C C . LEU A 1 214 ? 28.354 -2.992 -43.415 1.00 89.31 214 LEU A C 1
ATOM 1646 O O . LEU A 1 214 ? 28.007 -1.831 -43.661 1.00 89.31 214 LEU A O 1
ATOM 1650 N N . SER A 1 215 ? 27.728 -4.066 -43.895 1.00 89.62 215 SER A N 1
ATOM 1651 C CA . SER A 1 215 ? 26.602 -4.024 -44.827 1.00 89.62 215 SER A CA 1
ATOM 1652 C C . SER A 1 215 ? 25.491 -4.991 -44.400 1.00 89.62 215 SER A C 1
ATOM 1654 O O . SER A 1 215 ? 25.775 -6.094 -43.932 1.00 89.62 215 SER A O 1
ATOM 1656 N N . PRO A 1 216 ? 24.199 -4.662 -44.604 1.00 89.50 216 PRO A N 1
ATOM 1657 C CA . PRO A 1 216 ? 23.128 -5.644 -44.424 1.00 89.50 216 PRO A CA 1
ATOM 1658 C C . PRO A 1 216 ? 23.283 -6.864 -45.353 1.00 89.50 216 PRO A C 1
ATOM 1660 O O . PRO A 1 216 ? 22.758 -7.932 -45.046 1.00 89.50 216 PRO A O 1
ATOM 1663 N N . LEU A 1 217 ? 24.028 -6.732 -46.458 1.00 89.62 217 LEU A N 1
ATOM 1664 C CA . LEU A 1 217 ? 24.273 -7.798 -47.435 1.00 89.62 217 LEU A CA 1
ATOM 1665 C C . LEU A 1 217 ? 25.227 -8.889 -46.932 1.00 89.62 217 LEU A C 1
ATOM 1667 O O . LEU A 1 217 ? 25.219 -9.997 -47.472 1.00 89.62 217 LEU A O 1
ATOM 1671 N N . ASP A 1 218 ? 25.993 -8.619 -45.871 1.00 87.38 218 ASP A N 1
ATOM 1672 C CA . ASP A 1 218 ? 26.853 -9.620 -45.230 1.00 87.38 218 ASP A CA 1
ATOM 1673 C C . ASP A 1 218 ? 26.031 -10.794 -44.667 1.00 87.38 218 ASP A C 1
ATOM 1675 O O . ASP A 1 218 ? 26.532 -11.914 -44.587 1.00 87.38 218 ASP A O 1
ATOM 1679 N N . TYR A 1 219 ? 24.740 -10.580 -44.369 1.00 87.44 219 TYR A N 1
ATOM 1680 C CA . TYR A 1 219 ? 23.819 -11.648 -43.964 1.00 87.44 219 TYR A CA 1
ATOM 1681 C C . TYR A 1 219 ? 23.654 -12.735 -45.031 1.00 87.44 219 TYR A C 1
ATOM 1683 O O . TYR A 1 219 ? 23.581 -13.916 -44.702 1.00 87.44 219 TYR A O 1
ATOM 1691 N N . TRP A 1 220 ? 23.648 -12.350 -46.309 1.00 89.25 220 TRP A N 1
ATOM 1692 C CA . TRP A 1 220 ? 23.601 -13.275 -47.447 1.00 89.25 220 TRP A CA 1
ATOM 1693 C C . TRP A 1 220 ? 25.000 -13.543 -48.025 1.00 89.25 220 TRP A C 1
ATOM 1695 O O . TRP A 1 220 ? 25.130 -13.888 -49.202 1.00 89.25 220 TRP A O 1
ATOM 1705 N N . HIS A 1 221 ? 26.055 -13.356 -47.221 1.00 87.44 221 HIS A N 1
ATOM 1706 C CA . HIS A 1 221 ? 27.458 -13.532 -47.613 1.00 87.44 221 HIS A CA 1
ATOM 1707 C C . HIS A 1 221 ? 27.839 -12.774 -48.893 1.00 87.44 221 HIS A C 1
ATOM 1709 O O . HIS A 1 221 ? 28.610 -13.283 -49.706 1.00 87.44 221 HIS A O 1
ATOM 1715 N N . ARG A 1 222 ? 27.251 -11.587 -49.116 1.00 86.19 222 ARG A N 1
ATOM 1716 C CA . ARG A 1 222 ? 27.453 -10.787 -50.338 1.00 86.19 222 ARG A CA 1
ATOM 1717 C C . ARG A 1 222 ? 27.178 -11.580 -51.630 1.00 86.19 222 ARG A C 1
ATOM 1719 O O . ARG A 1 222 ? 27.799 -11.333 -52.658 1.00 86.19 222 ARG A O 1
ATOM 1726 N N . SER A 1 223 ? 26.253 -12.546 -51.600 1.00 87.00 223 SER A N 1
ATOM 1727 C CA . SER A 1 223 ? 25.948 -13.414 -52.745 1.00 87.00 223 SER A CA 1
ATOM 1728 C C . SER A 1 223 ? 24.557 -13.137 -53.323 1.00 87.00 223 SER A C 1
ATOM 1730 O O . SER A 1 223 ? 23.538 -13.197 -52.634 1.00 87.00 223 SER A O 1
ATOM 1732 N N . ALA A 1 224 ? 24.510 -12.845 -54.627 1.00 87.19 224 ALA A N 1
ATOM 1733 C CA . ALA A 1 224 ? 23.254 -12.518 -55.304 1.00 87.19 224 ALA A CA 1
ATOM 1734 C C . ALA A 1 224 ? 22.323 -13.738 -55.372 1.00 87.19 224 ALA A C 1
ATOM 1736 O O . ALA A 1 224 ? 21.101 -13.595 -55.335 1.00 87.19 224 ALA A O 1
ATOM 1737 N N . GLU A 1 225 ? 22.896 -14.941 -55.445 1.00 88.31 225 GLU A N 1
ATOM 1738 C CA . GLU A 1 225 ? 22.159 -16.205 -55.464 1.00 88.31 225 GLU A CA 1
ATOM 1739 C C . GLU A 1 225 ? 21.434 -16.465 -54.138 1.00 88.31 225 GLU A C 1
ATOM 1741 O O . GLU A 1 225 ? 20.266 -16.849 -54.159 1.00 88.31 225 GLU A O 1
ATOM 1746 N N . ALA A 1 226 ? 22.062 -16.183 -52.987 1.00 86.88 226 ALA A N 1
ATOM 1747 C CA . ALA A 1 226 ? 21.411 -16.366 -51.689 1.00 86.88 226 ALA A CA 1
ATOM 1748 C C . ALA A 1 226 ? 20.270 -15.364 -51.458 1.00 86.88 226 ALA A C 1
ATOM 1750 O O . ALA A 1 226 ? 19.257 -15.734 -50.870 1.00 86.88 226 ALA A O 1
ATOM 1751 N N . VAL A 1 227 ? 20.389 -14.129 -51.965 1.00 87.12 227 VAL A N 1
ATOM 1752 C CA . VAL A 1 227 ? 19.297 -13.138 -51.912 1.00 87.12 227 VAL A CA 1
ATOM 1753 C C . VAL A 1 227 ? 18.107 -13.577 -52.771 1.00 87.12 227 VAL A C 1
ATOM 1755 O O . VAL A 1 227 ? 16.965 -13.415 -52.354 1.00 87.12 227 VAL A O 1
ATOM 1758 N N . HIS A 1 228 ? 18.347 -14.162 -53.952 1.00 85.44 228 HIS A N 1
ATOM 1759 C CA . HIS A 1 228 ? 17.271 -14.699 -54.798 1.00 85.44 228 HIS A CA 1
ATOM 1760 C C . HIS A 1 228 ? 16.637 -15.973 -54.229 1.00 85.44 228 HIS A C 1
ATOM 1762 O O . HIS A 1 228 ? 15.446 -16.205 -54.437 1.00 85.44 228 HIS A O 1
ATOM 1768 N N . ALA A 1 229 ? 17.422 -16.813 -53.549 1.00 86.81 229 ALA A N 1
ATOM 1769 C CA . ALA A 1 229 ? 16.937 -18.038 -52.919 1.00 86.81 229 ALA A CA 1
ATOM 1770 C C . ALA A 1 229 ? 16.060 -17.763 -51.682 1.00 86.81 229 ALA A C 1
ATOM 1772 O O . ALA A 1 229 ? 15.255 -18.613 -51.293 1.00 86.81 229 ALA A O 1
ATOM 1773 N N . ASP A 1 230 ? 16.194 -16.586 -51.069 1.00 84.25 230 ASP A N 1
ATOM 1774 C CA . ASP A 1 230 ? 15.397 -16.162 -49.925 1.00 84.25 230 ASP A CA 1
ATOM 1775 C C . ASP A 1 230 ? 14.018 -15.646 -50.366 1.00 84.25 230 ASP A C 1
ATOM 1777 O O . ASP A 1 230 ? 13.873 -14.577 -50.957 1.00 84.25 230 ASP A O 1
ATOM 1781 N N . TRP A 1 231 ? 12.973 -16.412 -50.044 1.00 78.56 231 TRP A N 1
ATOM 1782 C CA . TRP A 1 231 ? 11.587 -16.064 -50.371 1.00 78.56 231 TRP A CA 1
ATOM 1783 C C . TRP A 1 231 ? 11.109 -14.782 -49.673 1.00 78.56 231 TRP A C 1
ATOM 1785 O O . TRP A 1 231 ? 10.172 -14.134 -50.143 1.00 78.56 231 TRP A O 1
ATOM 1795 N N . HIS A 1 232 ? 11.703 -14.417 -48.530 1.00 78.12 232 HIS A N 1
ATOM 1796 C CA . HIS A 1 232 ? 11.264 -13.257 -47.760 1.00 78.12 232 HIS A CA 1
ATOM 1797 C C . HIS A 1 232 ? 12.430 -12.552 -47.034 1.00 78.12 232 HIS A C 1
ATOM 1799 O O . HIS A 1 232 ? 12.449 -12.525 -45.795 1.00 78.12 232 HIS A O 1
ATOM 1805 N N . PRO A 1 233 ? 13.333 -11.867 -47.769 1.00 81.88 233 PRO A N 1
ATOM 1806 C CA . PRO A 1 233 ? 14.572 -11.303 -47.222 1.00 81.88 233 PRO A CA 1
ATOM 1807 C C . PRO A 1 233 ? 14.364 -10.388 -46.018 1.00 81.88 233 PRO A C 1
ATOM 1809 O O . PRO A 1 233 ? 15.070 -10.486 -45.018 1.00 81.88 233 PRO A O 1
ATOM 1812 N N . ALA A 1 234 ? 13.325 -9.552 -46.059 1.00 77.75 234 ALA A N 1
ATOM 1813 C CA . ALA A 1 234 ? 12.988 -8.656 -44.960 1.00 77.75 234 ALA A CA 1
ATOM 1814 C C . ALA A 1 234 ? 12.738 -9.393 -43.631 1.00 77.75 234 ALA A C 1
ATOM 1816 O O . ALA A 1 234 ? 13.178 -8.926 -42.588 1.00 77.75 234 ALA A O 1
ATOM 1817 N N . LYS A 1 235 ? 12.076 -10.558 -43.669 1.00 75.38 235 LYS A N 1
ATOM 1818 C CA . LYS A 1 235 ? 11.728 -11.361 -42.486 1.00 75.38 235 LYS A CA 1
ATOM 1819 C C . LYS A 1 235 ? 12.889 -12.249 -42.047 1.00 75.38 235 LYS A C 1
ATOM 1821 O O . LYS A 1 235 ? 13.052 -12.477 -40.850 1.00 75.38 235 LYS A O 1
ATOM 1826 N N . SER A 1 236 ? 13.683 -12.743 -42.993 1.00 80.44 236 SER A N 1
ATOM 1827 C CA . SER A 1 236 ? 14.908 -13.499 -42.719 1.00 80.44 236 SER A CA 1
ATOM 1828 C C . SER A 1 236 ? 15.941 -12.619 -42.012 1.00 80.44 236 SER A C 1
ATOM 1830 O O . SER A 1 236 ? 16.466 -13.008 -40.970 1.00 80.44 236 SER A O 1
ATOM 1832 N N . TYR A 1 237 ? 16.124 -11.387 -42.502 1.00 79.56 237 TYR A N 1
ATOM 1833 C CA . TYR A 1 237 ? 17.029 -10.400 -41.922 1.00 79.56 237 TYR A CA 1
ATOM 1834 C C . TYR A 1 237 ? 16.538 -9.859 -40.575 1.00 79.56 237 TYR A C 1
ATOM 1836 O O . TYR A 1 237 ? 17.298 -9.872 -39.615 1.00 79.56 237 TYR A O 1
ATOM 1844 N N . SER A 1 238 ? 15.271 -9.426 -40.463 1.00 71.06 238 SER A N 1
ATOM 1845 C CA . SER A 1 238 ? 14.732 -8.855 -39.212 1.00 71.06 238 SER A CA 1
ATOM 1846 C C . SER A 1 238 ? 14.336 -9.900 -38.157 1.00 71.06 238 SER A C 1
ATOM 1848 O O . SER A 1 238 ? 14.090 -9.565 -36.997 1.00 71.06 238 SER A O 1
ATOM 1850 N N . GLY A 1 239 ? 14.216 -11.171 -38.547 1.00 66.38 239 GLY A N 1
ATOM 1851 C CA . GLY A 1 239 ? 13.721 -12.256 -37.706 1.00 66.38 239 GLY A CA 1
ATOM 1852 C C . GLY A 1 239 ? 12.203 -12.235 -37.463 1.00 66.38 239 GLY A C 1
ATOM 1853 O O . GLY A 1 239 ? 11.458 -11.385 -37.951 1.00 66.38 239 GLY A O 1
ATOM 1854 N N . SER A 1 240 ? 11.722 -13.220 -36.692 1.00 58.38 240 SER A N 1
ATOM 1855 C CA . SER A 1 240 ? 10.312 -13.302 -36.280 1.00 58.38 240 SER A CA 1
ATOM 1856 C C . SER A 1 240 ? 9.931 -12.128 -35.363 1.00 58.38 240 SER A C 1
ATOM 1858 O O . SER A 1 240 ? 10.698 -11.835 -34.441 1.00 58.38 240 SER A O 1
ATOM 1860 N N . PRO A 1 241 ? 8.723 -11.541 -35.501 1.00 52.72 241 PRO A N 1
ATOM 1861 C CA . PRO A 1 241 ? 8.220 -10.496 -34.601 1.00 52.72 241 PRO A CA 1
ATOM 1862 C C . PRO A 1 241 ? 8.260 -10.897 -33.118 1.00 52.72 241 PRO A C 1
ATOM 1864 O O . PRO A 1 241 ? 8.394 -10.044 -32.250 1.00 52.72 241 PRO A O 1
ATOM 1867 N N . VAL A 1 242 ? 8.190 -12.197 -32.811 1.00 48.81 242 VAL A N 1
ATOM 1868 C CA . VAL A 1 242 ? 8.298 -12.718 -31.436 1.00 48.81 242 VAL A CA 1
ATOM 1869 C C . VAL A 1 242 ? 9.742 -12.671 -30.920 1.00 48.81 242 VAL A C 1
ATOM 1871 O O . VAL A 1 242 ? 9.970 -12.395 -29.747 1.00 48.81 242 VAL A O 1
ATOM 1874 N N . ARG A 1 243 ? 10.728 -12.906 -31.795 1.00 46.53 243 ARG A N 1
ATOM 1875 C CA . ARG A 1 243 ? 12.160 -12.862 -31.455 1.00 46.53 243 ARG A CA 1
ATOM 1876 C C . ARG A 1 243 ? 12.611 -11.422 -31.209 1.00 46.53 243 ARG A C 1
ATOM 1878 O O . ARG A 1 243 ? 13.288 -11.159 -30.225 1.00 46.53 243 ARG A O 1
ATOM 1885 N N . ALA A 1 244 ? 12.122 -10.496 -32.027 1.00 46.53 244 ALA A N 1
ATOM 1886 C CA . ALA A 1 244 ? 12.333 -9.059 -31.894 1.00 46.53 244 ALA A CA 1
ATOM 1887 C C . ALA A 1 244 ? 11.898 -8.455 -30.541 1.00 46.53 244 ALA A C 1
ATOM 1889 O O . ALA A 1 244 ? 12.449 -7.445 -30.122 1.00 46.53 244 ALA A O 1
ATOM 1890 N N . VAL A 1 245 ? 10.923 -9.060 -29.852 1.00 43.22 245 VAL A N 1
ATOM 1891 C CA . VAL A 1 245 ? 10.444 -8.597 -28.533 1.00 43.22 245 VAL A CA 1
ATOM 1892 C C . VAL A 1 245 ? 11.317 -9.111 -27.378 1.00 43.22 245 VAL A C 1
ATOM 1894 O O . VAL A 1 245 ? 11.286 -8.544 -26.290 1.00 43.22 245 VAL A O 1
ATOM 1897 N N . VAL A 1 246 ? 12.088 -10.183 -27.590 1.00 38.06 246 VAL A N 1
ATOM 1898 C CA . VAL A 1 246 ? 12.782 -10.922 -26.517 1.00 38.06 246 VAL A CA 1
ATOM 1899 C C . VAL A 1 246 ? 14.309 -10.810 -26.609 1.00 38.06 246 VAL A C 1
ATOM 1901 O O . VAL A 1 246 ? 14.986 -10.945 -25.592 1.00 38.06 246 VAL A O 1
ATOM 1904 N N . THR A 1 247 ? 14.873 -10.550 -27.793 1.00 40.53 247 THR A N 1
ATOM 1905 C CA . THR A 1 247 ? 16.328 -10.447 -28.008 1.00 40.53 247 THR A CA 1
ATOM 1906 C C . THR A 1 247 ? 16.748 -9.032 -28.426 1.00 40.53 247 THR A C 1
ATOM 1908 O O . THR A 1 247 ? 15.957 -8.354 -29.082 1.00 40.53 247 THR A O 1
ATOM 1911 N N . PRO A 1 248 ? 17.980 -8.579 -28.099 1.00 50.03 248 PRO A N 1
ATOM 1912 C CA . PRO A 1 248 ? 18.515 -7.290 -28.559 1.00 50.03 248 PRO A CA 1
ATOM 1913 C C . PRO A 1 248 ? 18.462 -7.158 -30.097 1.00 50.03 248 PRO A C 1
ATOM 1915 O O . PRO A 1 248 ? 18.348 -8.182 -30.776 1.00 50.03 248 PRO A O 1
ATOM 1918 N N . PRO A 1 249 ? 18.544 -5.932 -30.663 1.00 53.56 249 PRO A N 1
ATOM 1919 C CA . PRO A 1 249 ? 18.334 -5.631 -32.090 1.00 53.56 249 PRO A CA 1
ATOM 1920 C C . PRO A 1 249 ? 19.505 -6.080 -32.988 1.00 53.56 249 PRO A C 1
ATOM 1922 O O . PRO A 1 249 ? 20.026 -5.318 -33.803 1.00 53.56 249 PRO A O 1
ATOM 1925 N N . VAL A 1 250 ? 19.935 -7.324 -32.813 1.00 59.66 250 VAL A N 1
ATOM 1926 C CA . VAL A 1 250 ? 20.984 -7.985 -33.579 1.00 59.66 250 VAL A CA 1
ATOM 1927 C C . VAL A 1 250 ? 20.301 -8.862 -34.622 1.00 59.66 250 VAL A C 1
ATOM 1929 O O . VAL A 1 250 ? 19.362 -9.601 -34.303 1.00 59.66 250 VAL A O 1
ATOM 1932 N N . ALA A 1 251 ? 20.772 -8.780 -35.864 1.00 58.56 251 ALA A N 1
ATOM 1933 C CA . ALA A 1 251 ? 20.396 -9.723 -36.904 1.00 58.56 251 ALA A CA 1
ATOM 1934 C C . ALA A 1 251 ? 20.759 -11.158 -36.467 1.00 58.56 251 ALA A C 1
ATOM 1936 O O . ALA A 1 251 ? 21.592 -11.350 -35.572 1.00 58.56 251 ALA A O 1
ATOM 1937 N N . PRO A 1 252 ? 20.141 -12.200 -37.047 1.00 63.31 252 PRO A N 1
ATOM 1938 C CA . PRO A 1 252 ? 20.512 -13.574 -36.725 1.00 63.31 252 PRO A CA 1
ATOM 1939 C C . PRO A 1 252 ? 22.025 -13.777 -36.898 1.00 63.31 252 PRO A C 1
ATOM 1941 O O . PRO A 1 252 ? 22.597 -13.258 -37.854 1.00 63.31 252 PRO A O 1
ATOM 1944 N N . LEU A 1 253 ? 22.670 -14.512 -35.978 1.00 62.81 253 LEU A N 1
ATOM 1945 C CA . LEU A 1 253 ? 24.110 -14.776 -36.064 1.00 62.81 253 LEU A CA 1
ATOM 1946 C C . LEU A 1 253 ? 24.440 -15.419 -37.414 1.00 62.81 253 LEU A C 1
ATOM 1948 O O . LEU A 1 253 ? 23.950 -16.505 -37.727 1.00 62.81 253 LEU A O 1
ATOM 1952 N N . VAL A 1 254 ? 25.293 -14.741 -38.173 1.00 65.56 254 VAL A N 1
ATOM 1953 C CA . VAL A 1 254 ? 25.830 -15.217 -39.443 1.00 65.56 254 VAL A CA 1
ATOM 1954 C C . VAL A 1 254 ? 27.141 -15.929 -39.135 1.00 65.56 254 VAL A C 1
ATOM 1956 O O . VAL A 1 254 ? 28.041 -15.345 -38.529 1.00 65.56 254 VAL A O 1
ATOM 1959 N N . ALA A 1 255 ? 27.246 -17.202 -39.513 1.00 58.66 255 ALA A N 1
ATOM 1960 C CA . ALA A 1 255 ? 28.510 -17.925 -39.414 1.00 58.66 255 ALA A CA 1
ATOM 1961 C C . ALA A 1 255 ? 29.559 -17.232 -40.304 1.00 58.66 255 ALA A C 1
ATOM 1963 O O . ALA A 1 255 ? 29.241 -16.853 -41.424 1.00 58.66 255 ALA A O 1
ATOM 1964 N N . ASN A 1 256 ? 30.794 -17.071 -39.826 1.00 62.66 256 ASN A N 1
ATOM 1965 C CA . ASN A 1 256 ? 31.905 -16.441 -40.561 1.00 62.66 256 ASN A CA 1
ATOM 1966 C C . ASN A 1 256 ? 31.761 -14.932 -40.857 1.00 62.66 256 ASN A C 1
ATOM 1968 O O . ASN A 1 256 ? 32.466 -14.421 -41.721 1.00 62.66 256 ASN A O 1
ATOM 1972 N N . SER A 1 257 ? 30.889 -14.198 -40.155 1.00 66.56 257 SER A N 1
ATOM 1973 C CA . SER A 1 257 ? 30.924 -12.727 -40.197 1.00 66.56 257 SER A CA 1
ATOM 1974 C C . SER A 1 257 ? 31.974 -12.184 -39.224 1.00 66.56 257 SER A C 1
ATOM 1976 O O . SER A 1 257 ? 32.020 -12.597 -38.064 1.00 66.56 257 SER A O 1
ATOM 1978 N N . THR A 1 258 ? 32.783 -11.224 -39.676 1.00 65.81 258 THR A N 1
ATOM 1979 C CA . THR A 1 258 ? 33.818 -10.544 -38.870 1.00 65.81 258 THR A CA 1
ATOM 1980 C C . THR A 1 258 ? 33.223 -9.620 -37.803 1.00 65.81 258 THR A C 1
ATOM 1982 O O . THR A 1 258 ? 33.896 -9.271 -36.831 1.00 65.81 258 THR A O 1
ATOM 1985 N N . MET A 1 259 ? 31.947 -9.246 -37.956 1.00 73.38 259 MET A N 1
ATOM 1986 C CA . MET A 1 259 ? 31.190 -8.411 -37.025 1.00 73.38 259 MET A CA 1
ATOM 1987 C C . MET A 1 259 ? 29.746 -8.904 -36.861 1.00 73.38 259 MET A C 1
ATOM 1989 O O . MET A 1 259 ? 29.136 -9.376 -37.825 1.00 73.38 259 MET A O 1
ATOM 1993 N N . PRO A 1 260 ? 29.140 -8.754 -35.672 1.00 75.00 260 PRO A N 1
ATOM 1994 C CA . PRO A 1 260 ? 27.699 -8.913 -35.523 1.00 75.00 260 PRO A CA 1
ATOM 1995 C C . PRO A 1 260 ? 26.968 -7.789 -36.276 1.00 75.00 260 PRO A C 1
ATOM 1997 O O . PRO A 1 260 ? 27.324 -6.617 -36.174 1.00 75.00 260 PRO A O 1
ATOM 2000 N N . LEU A 1 261 ? 25.926 -8.146 -37.026 1.00 78.56 261 LEU A N 1
ATOM 2001 C CA . LEU A 1 261 ? 25.107 -7.190 -37.772 1.00 78.56 261 LEU A CA 1
ATOM 2002 C C . LEU A 1 261 ? 24.005 -6.637 -36.863 1.00 78.56 261 LEU A C 1
ATOM 2004 O O . LEU A 1 261 ? 23.189 -7.396 -36.339 1.00 78.56 261 LEU A O 1
ATOM 2008 N N . LEU A 1 262 ? 23.964 -5.317 -36.682 1.00 77.44 262 LEU A N 1
ATOM 2009 C CA . LEU A 1 262 ? 22.939 -4.635 -35.891 1.00 77.44 262 LEU A CA 1
ATOM 2010 C C . LEU A 1 262 ? 22.016 -3.861 -36.820 1.00 77.44 262 LEU A C 1
ATOM 2012 O O . LEU A 1 262 ? 22.465 -3.168 -37.734 1.00 77.44 262 LEU A O 1
ATOM 2016 N N . TYR A 1 263 ? 20.711 -3.920 -36.558 1.00 77.50 263 TYR A N 1
ATOM 2017 C CA . TYR A 1 263 ? 19.730 -3.186 -37.365 1.00 77.50 263 TYR A CA 1
ATOM 2018 C C . TYR A 1 263 ? 19.913 -1.669 -37.268 1.00 77.50 263 TYR A C 1
ATOM 2020 O O . TYR A 1 263 ? 19.520 -0.936 -38.163 1.00 77.50 263 TYR A O 1
ATOM 2028 N N . SER A 1 264 ? 20.459 -1.197 -36.153 1.00 76.06 264 SER A N 1
ATOM 2029 C CA . SER A 1 264 ? 20.720 0.208 -35.837 1.00 76.06 264 SER A CA 1
ATOM 2030 C C . SER A 1 264 ? 21.900 0.809 -36.592 1.00 76.06 264 SER A C 1
ATOM 2032 O O . SER A 1 264 ? 21.960 2.031 -36.676 1.00 76.06 264 SER A O 1
ATOM 2034 N N . THR A 1 265 ? 22.813 -0.014 -37.114 1.00 80.81 265 THR A N 1
ATOM 2035 C CA . THR A 1 265 ? 24.024 0.420 -37.828 1.00 80.81 265 THR A CA 1
ATOM 2036 C C . THR A 1 265 ? 23.940 0.165 -39.336 1.00 80.81 265 THR A C 1
ATOM 2038 O O . THR A 1 265 ? 24.606 0.846 -40.111 1.00 80.81 265 THR A O 1
ATOM 2041 N N . THR A 1 266 ? 23.100 -0.785 -39.760 1.00 86.19 266 THR A N 1
ATOM 2042 C CA . THR A 1 266 ? 22.956 -1.231 -41.161 1.00 86.19 266 THR A CA 1
ATOM 2043 C C . THR A 1 266 ? 21.669 -0.754 -41.841 1.00 86.19 266 THR A C 1
ATOM 2045 O O . THR A 1 266 ? 21.606 -0.719 -43.071 1.00 86.19 266 THR A O 1
ATOM 2048 N N . LEU A 1 267 ? 20.638 -0.372 -41.074 1.00 85.19 267 LEU A N 1
ATOM 2049 C CA . LEU A 1 267 ? 19.350 0.104 -41.587 1.00 85.19 267 LEU A CA 1
ATOM 2050 C C . LEU A 1 267 ? 19.002 1.476 -41.003 1.00 85.19 267 LEU A C 1
ATOM 2052 O O . LEU A 1 267 ? 19.158 1.719 -39.807 1.00 85.19 267 LEU A O 1
ATOM 2056 N N . ALA A 1 268 ? 18.456 2.346 -41.849 1.00 83.06 268 ALA A N 1
ATOM 2057 C CA . ALA A 1 268 ? 18.059 3.703 -41.489 1.00 83.06 268 ALA A CA 1
ATOM 2058 C C . ALA A 1 268 ? 16.586 3.990 -41.832 1.00 83.06 268 ALA A C 1
ATOM 2060 O O . ALA A 1 268 ? 15.989 3.391 -42.733 1.00 83.06 268 ALA A O 1
ATOM 2061 N N . SER A 1 269 ? 16.007 4.936 -41.092 1.00 76.94 269 SER A N 1
ATOM 2062 C CA . SER A 1 269 ? 14.595 5.334 -41.084 1.00 76.94 269 SER A CA 1
ATOM 2063 C C . SER A 1 269 ? 13.649 4.138 -40.958 1.00 76.94 269 SER A C 1
ATOM 2065 O O . SER A 1 269 ? 12.828 3.850 -41.832 1.00 76.94 269 SER A O 1
ATOM 2067 N N . ARG A 1 270 ? 13.798 3.413 -39.848 1.00 73.75 270 ARG A N 1
ATOM 2068 C CA . ARG A 1 270 ? 13.021 2.217 -39.494 1.00 73.75 270 ARG A CA 1
ATOM 2069 C C . ARG A 1 270 ? 11.690 2.613 -38.856 1.00 73.75 270 ARG A C 1
ATOM 2071 O O . ARG A 1 270 ? 11.646 3.482 -37.986 1.00 73.75 270 ARG A O 1
ATOM 2078 N N . TRP A 1 271 ? 10.591 1.978 -39.264 1.00 60.28 271 TRP A N 1
ATOM 2079 C CA . TRP A 1 271 ? 9.271 2.256 -38.687 1.00 60.28 271 TRP A CA 1
ATOM 2080 C C . TRP A 1 271 ? 8.299 1.071 -38.778 1.00 60.28 271 TRP A C 1
ATOM 2082 O O . TRP A 1 271 ? 8.313 0.354 -39.781 1.00 60.28 271 TRP A O 1
ATOM 2092 N N . PRO A 1 272 ? 7.394 0.903 -37.786 1.00 51.62 272 PRO A N 1
ATOM 2093 C CA . PRO A 1 272 ? 7.314 1.633 -36.503 1.00 51.62 272 PRO A CA 1
ATOM 2094 C C . PRO A 1 272 ? 8.532 1.355 -35.593 1.00 51.62 272 PRO A C 1
ATOM 2096 O O . PRO A 1 272 ? 9.211 0.363 -35.799 1.00 51.62 272 PRO A O 1
ATOM 2099 N N . TYR A 1 273 ? 8.808 2.189 -34.575 1.00 51.00 273 TYR A N 1
ATOM 2100 C CA . TYR A 1 273 ? 9.938 2.011 -33.622 1.00 51.00 273 TYR A CA 1
ATOM 2101 C C . TYR A 1 273 ? 9.899 0.696 -32.814 1.00 51.00 273 TYR A C 1
ATOM 2103 O O . TYR A 1 273 ? 10.779 0.441 -31.995 1.00 51.00 273 TYR A O 1
ATOM 2111 N N . LEU A 1 274 ? 8.885 -0.145 -33.031 1.00 50.97 274 LEU A N 1
ATOM 2112 C CA . LEU A 1 274 ? 8.868 -1.511 -32.540 1.00 50.97 274 LEU A CA 1
ATOM 2113 C C . LEU A 1 274 ? 9.788 -2.367 -33.413 1.00 50.97 274 LEU A C 1
ATOM 2115 O O . LEU A 1 274 ? 9.609 -2.386 -34.630 1.00 50.97 274 LEU A O 1
ATOM 2119 N N . PRO A 1 275 ? 10.656 -3.198 -32.820 1.00 48.69 275 PRO A N 1
ATOM 2120 C CA . PRO A 1 275 ? 11.425 -4.184 -33.576 1.00 48.69 275 PRO A CA 1
ATOM 2121 C C . PRO A 1 275 ? 10.521 -5.261 -34.218 1.00 48.69 275 PRO A C 1
ATOM 2123 O O . PRO A 1 275 ? 11.006 -6.139 -34.922 1.00 48.69 275 PRO A O 1
ATOM 2126 N N . LEU A 1 276 ? 9.199 -5.200 -34.000 1.00 50.31 276 LEU A N 1
ATOM 2127 C CA . LEU A 1 276 ? 8.217 -6.153 -34.505 1.00 50.31 276 LEU A CA 1
ATOM 2128 C C . LEU A 1 276 ? 8.082 -6.198 -36.040 1.00 50.31 276 LEU A C 1
ATOM 2130 O O . LEU A 1 276 ? 7.450 -7.139 -36.512 1.00 50.31 276 LEU A O 1
ATOM 2134 N N . PHE A 1 277 ? 8.622 -5.256 -36.828 1.00 55.94 277 PHE A N 1
ATOM 2135 C CA . PHE A 1 277 ? 8.356 -5.220 -38.277 1.00 55.94 277 PHE A CA 1
ATOM 2136 C C . PHE A 1 277 ? 9.536 -4.746 -39.144 1.00 55.94 277 PHE A C 1
ATOM 2138 O O . PHE A 1 277 ? 10.400 -3.990 -38.714 1.00 55.94 277 PHE A O 1
ATOM 2145 N N . SER A 1 278 ? 9.545 -5.211 -40.395 1.00 61.34 278 SER A N 1
ATOM 2146 C CA . SER A 1 278 ? 10.717 -5.347 -41.268 1.00 61.34 278 SER A CA 1
ATOM 2147 C C . SER A 1 278 ? 10.825 -4.287 -42.378 1.00 61.34 278 SER A C 1
ATOM 2149 O O . SER A 1 278 ? 11.217 -4.620 -43.497 1.00 61.34 278 SER A O 1
ATOM 2151 N N . ARG A 1 279 ? 10.433 -3.027 -42.127 1.00 76.38 279 ARG A N 1
ATOM 2152 C CA . ARG A 1 279 ? 10.532 -1.942 -43.125 1.00 76.38 279 ARG A CA 1
ATOM 2153 C C . ARG A 1 279 ? 11.686 -0.989 -42.811 1.00 76.38 279 ARG A C 1
ATOM 2155 O O . ARG A 1 279 ? 11.701 -0.360 -41.755 1.00 76.38 279 ARG A O 1
ATOM 2162 N N . ALA A 1 280 ? 12.593 -0.826 -43.773 1.00 81.88 280 ALA A N 1
ATOM 2163 C CA . ALA A 1 280 ? 13.661 0.176 -43.749 1.00 81.88 280 ALA A CA 1
ATOM 2164 C C . ALA A 1 280 ? 13.575 1.069 -44.994 1.00 81.88 280 ALA A C 1
ATOM 2166 O O . ALA A 1 280 ? 13.379 0.560 -46.099 1.00 81.88 280 ALA A O 1
ATOM 2167 N N . GLU A 1 281 ? 13.696 2.391 -44.840 1.00 84.50 281 GLU A N 1
ATOM 2168 C CA . GLU A 1 281 ? 13.683 3.314 -45.989 1.00 84.50 281 GLU A CA 1
ATOM 2169 C C . GLU A 1 281 ? 15.081 3.488 -46.616 1.00 84.50 281 GLU A C 1
ATOM 2171 O O . GLU A 1 281 ? 15.171 3.838 -47.795 1.00 84.50 281 GLU A O 1
ATOM 2176 N N . TYR A 1 282 ? 16.158 3.199 -45.872 1.00 88.69 282 TYR A N 1
ATOM 2177 C CA . TYR A 1 282 ? 17.546 3.287 -46.344 1.00 88.69 282 TYR A CA 1
ATOM 2178 C C . TYR A 1 282 ? 18.361 2.063 -45.899 1.00 88.69 282 TYR A C 1
ATOM 2180 O O . TYR A 1 282 ? 18.259 1.628 -44.749 1.00 88.69 282 TYR A O 1
ATOM 2188 N N . LEU A 1 283 ? 19.198 1.538 -46.798 1.00 91.56 283 LEU A N 1
ATOM 2189 C CA . LEU A 1 283 ? 20.259 0.572 -46.480 1.00 91.56 283 LEU A CA 1
ATOM 2190 C C . LEU A 1 283 ? 21.566 1.331 -46.272 1.00 91.56 283 LEU A C 1
ATOM 2192 O O . LEU A 1 283 ? 21.852 2.259 -47.027 1.00 91.56 283 LEU A O 1
ATOM 2196 N N . VAL A 1 284 ? 22.356 0.944 -45.276 1.00 91.88 284 VAL A N 1
ATOM 2197 C CA . VAL A 1 284 ? 23.598 1.636 -44.918 1.00 91.88 284 VAL A CA 1
ATOM 2198 C C . VAL A 1 284 ? 24.785 0.724 -45.178 1.00 91.88 284 VAL A C 1
ATOM 2200 O O . VAL A 1 284 ? 24.877 -0.362 -44.611 1.00 91.88 284 VAL A O 1
ATOM 2203 N N . LEU A 1 285 ? 25.697 1.191 -46.027 1.00 93.25 285 LEU A N 1
ATOM 2204 C CA . LEU A 1 285 ? 26.984 0.563 -46.303 1.00 93.25 285 LEU A CA 1
ATOM 2205 C C . LEU A 1 285 ? 28.066 1.403 -45.622 1.00 93.25 285 LEU A C 1
ATOM 2207 O O . LEU A 1 285 ? 28.224 2.579 -45.955 1.00 93.25 285 LEU A O 1
ATOM 2211 N N . THR A 1 286 ? 28.782 0.830 -44.656 1.00 92.31 286 THR A N 1
ATOM 2212 C CA . THR A 1 286 ? 29.857 1.529 -43.930 1.00 92.31 286 THR A CA 1
ATOM 2213 C C . THR A 1 286 ? 31.208 0.924 -44.293 1.00 92.31 286 THR A C 1
ATOM 2215 O O . THR A 1 286 ? 31.431 -0.259 -44.057 1.00 92.31 286 THR A O 1
ATOM 2218 N N . PHE A 1 287 ? 32.101 1.741 -44.846 1.00 92.88 287 PHE A N 1
ATOM 2219 C CA . PHE A 1 287 ? 33.457 1.380 -45.251 1.00 92.88 287 PHE A CA 1
ATOM 2220 C C . PHE A 1 287 ? 34.476 1.925 -44.247 1.00 92.88 287 PHE A C 1
ATOM 2222 O O . PHE A 1 287 ? 34.340 3.058 -43.777 1.00 92.88 287 PHE A O 1
ATOM 2229 N N . PHE A 1 288 ? 35.506 1.129 -43.957 1.00 92.44 288 PHE A N 1
ATOM 2230 C CA . PHE A 1 288 ? 36.656 1.532 -43.146 1.00 92.44 288 PHE A CA 1
ATOM 2231 C C . PHE A 1 288 ? 37.868 1.732 -44.057 1.00 92.44 288 PHE A C 1
ATOM 2233 O O . PHE A 1 288 ? 38.253 0.817 -44.787 1.00 92.44 288 PHE A O 1
ATOM 2240 N N . LEU A 1 289 ? 38.449 2.928 -44.035 1.00 92.94 289 LEU A N 1
ATOM 2241 C CA . LEU A 1 289 ? 39.542 3.353 -44.910 1.00 92.94 289 LEU A CA 1
ATOM 2242 C C . LEU A 1 289 ? 40.772 3.720 -44.071 1.00 92.94 289 LEU A C 1
ATOM 2244 O O . LEU A 1 289 ? 40.633 4.255 -42.967 1.00 92.94 289 LEU A O 1
ATOM 2248 N N . HIS A 1 290 ? 41.966 3.436 -44.590 1.00 90.81 290 HIS A N 1
ATOM 2249 C CA . HIS A 1 290 ? 43.210 3.917 -43.988 1.00 90.81 290 HIS A CA 1
ATOM 2250 C C . HIS A 1 290 ? 43.367 5.425 -44.203 1.00 90.81 290 HIS A C 1
ATOM 2252 O O . HIS A 1 290 ? 42.810 5.982 -45.149 1.00 90.81 290 HIS A O 1
ATOM 2258 N N . ASP A 1 291 ? 44.134 6.072 -43.326 1.00 87.88 291 ASP A N 1
ATOM 2259 C CA . ASP A 1 291 ? 44.435 7.503 -43.412 1.00 87.88 291 ASP A CA 1
ATOM 2260 C C . ASP A 1 291 ? 45.255 7.849 -44.675 1.00 87.88 291 ASP A C 1
ATOM 2262 O O . ASP A 1 291 ? 46.184 7.135 -45.059 1.00 87.88 291 ASP A O 1
ATOM 2266 N N . SER A 1 292 ? 44.872 8.935 -45.346 1.00 86.75 292 SER A N 1
ATOM 2267 C CA . SER A 1 292 ? 45.384 9.415 -46.632 1.00 86.75 292 SER A CA 1
ATOM 2268 C C . SER A 1 292 ? 44.967 10.887 -46.816 1.00 86.75 292 SER A C 1
ATOM 2270 O O . SER A 1 292 ? 43.910 11.302 -46.328 1.00 86.75 292 SER A O 1
ATOM 2272 N N . PRO A 1 293 ? 45.768 11.734 -47.486 1.00 84.44 293 PRO A N 1
ATOM 2273 C CA . PRO A 1 293 ? 45.381 13.121 -47.728 1.00 84.44 293 PRO A CA 1
ATOM 2274 C C . PRO A 1 293 ? 44.111 13.217 -48.591 1.00 84.44 293 PRO A C 1
ATOM 2276 O O . PRO A 1 293 ? 43.941 12.506 -49.579 1.00 84.44 293 PRO A O 1
ATOM 2279 N N . ASP A 1 294 ? 43.215 14.134 -48.224 1.00 84.50 294 ASP A N 1
ATOM 2280 C CA . ASP A 1 294 ? 41.993 14.460 -48.970 1.00 84.50 294 ASP A CA 1
ATOM 2281 C C . ASP A 1 294 ? 41.054 13.264 -49.255 1.00 84.50 294 ASP A C 1
ATOM 2283 O O . ASP A 1 294 ? 40.350 13.258 -50.276 1.00 84.50 294 ASP A O 1
ATOM 2287 N N . ILE A 1 295 ? 40.983 12.272 -48.348 1.00 89.06 295 ILE A N 1
ATOM 2288 C CA . ILE A 1 295 ? 40.129 11.067 -48.473 1.00 89.06 295 ILE A CA 1
ATOM 2289 C C . ILE A 1 295 ? 38.705 11.401 -48.905 1.00 89.06 295 ILE A C 1
ATOM 2291 O O . ILE A 1 295 ? 38.180 10.775 -49.823 1.00 89.06 295 ILE A O 1
ATOM 2295 N N . TRP A 1 296 ? 38.070 12.393 -48.276 1.00 87.25 296 TRP A N 1
ATOM 2296 C CA . TRP A 1 296 ? 36.674 12.726 -48.552 1.00 87.25 296 TRP A CA 1
ATOM 2297 C C . TRP A 1 296 ? 36.419 13.095 -50.019 1.00 87.25 296 TRP A C 1
ATOM 2299 O O . TRP A 1 296 ? 35.411 12.693 -50.603 1.00 87.25 296 TRP A O 1
ATOM 2309 N N . THR A 1 297 ? 37.335 13.844 -50.638 1.00 88.88 297 THR A N 1
ATOM 2310 C CA . THR A 1 297 ? 37.176 14.294 -52.029 1.00 88.88 297 THR A CA 1
ATOM 2311 C C . THR A 1 297 ? 37.287 13.128 -53.008 1.00 88.88 297 THR A C 1
ATOM 2313 O O . THR A 1 297 ? 36.440 12.977 -53.893 1.00 88.88 297 THR A O 1
ATOM 2316 N N . HIS A 1 298 ? 38.268 12.254 -52.788 1.00 90.12 298 HIS A N 1
ATOM 2317 C CA . HIS A 1 298 ? 38.489 11.050 -53.576 1.00 90.12 298 HIS A CA 1
ATOM 2318 C C . HIS A 1 298 ? 37.357 10.035 -53.374 1.00 90.12 298 HIS A C 1
ATOM 2320 O O . HIS A 1 298 ? 36.810 9.517 -54.348 1.00 90.12 298 HIS A O 1
ATOM 2326 N N . TRP A 1 299 ? 36.924 9.814 -52.129 1.00 90.56 299 TRP A N 1
ATOM 2327 C CA . TRP A 1 299 ? 35.785 8.956 -51.807 1.00 90.56 299 TRP A CA 1
ATOM 2328 C C . TRP A 1 299 ? 34.503 9.438 -52.487 1.00 90.56 299 TRP A C 1
ATOM 2330 O O . TRP A 1 299 ? 33.813 8.659 -53.146 1.00 90.56 299 TRP A O 1
ATOM 2340 N N . ARG A 1 300 ? 34.208 10.742 -52.410 1.00 90.62 300 ARG A N 1
ATOM 2341 C CA . ARG A 1 300 ? 33.054 11.341 -53.089 1.00 90.62 300 ARG A CA 1
ATOM 2342 C C . ARG A 1 300 ? 33.106 11.114 -54.600 1.00 90.62 300 ARG A C 1
ATOM 2344 O O . ARG A 1 300 ? 32.086 10.742 -55.175 1.00 90.62 300 ARG A O 1
ATOM 2351 N N . ALA A 1 301 ? 34.267 11.305 -55.226 1.00 90.19 301 ALA A N 1
ATOM 2352 C CA . ALA A 1 301 ? 34.441 11.078 -56.659 1.00 90.19 301 ALA A CA 1
ATOM 2353 C C . ALA A 1 301 ? 34.210 9.604 -57.044 1.00 90.19 301 ALA A C 1
ATOM 2355 O O . ALA A 1 301 ? 33.557 9.327 -58.053 1.00 90.19 301 ALA A O 1
ATOM 2356 N N . ILE A 1 302 ? 34.676 8.655 -56.220 1.00 91.50 302 ILE A N 1
ATOM 2357 C CA . ILE A 1 302 ? 34.428 7.217 -56.411 1.00 91.50 302 ILE A CA 1
ATOM 2358 C C . ILE A 1 302 ? 32.929 6.917 -56.330 1.00 91.50 302 ILE A C 1
ATOM 2360 O O . ILE A 1 302 ? 32.388 6.249 -57.216 1.00 91.50 302 ILE A O 1
ATOM 2364 N N . VAL A 1 303 ? 32.236 7.427 -55.308 1.00 91.19 303 VAL A N 1
ATOM 2365 C CA . VAL A 1 303 ? 30.794 7.201 -55.131 1.00 91.19 303 VAL A CA 1
ATOM 2366 C C . VAL A 1 303 ? 29.990 7.826 -56.273 1.00 91.19 303 VAL A C 1
ATOM 2368 O O . VAL A 1 303 ? 29.071 7.190 -56.786 1.00 91.19 303 VAL A O 1
ATOM 2371 N N . GLU A 1 304 ? 30.349 9.030 -56.721 1.00 90.69 304 GLU A N 1
ATOM 2372 C CA . GLU A 1 304 ? 29.689 9.723 -57.833 1.00 90.69 304 GLU A CA 1
ATOM 2373 C C . GLU A 1 304 ? 29.854 8.969 -59.158 1.00 90.69 304 GLU A C 1
ATOM 2375 O O . GLU A 1 304 ? 28.870 8.718 -59.859 1.00 90.69 304 GLU A O 1
ATOM 2380 N N . ALA A 1 305 ? 31.073 8.518 -59.467 1.00 89.06 305 ALA A N 1
ATOM 2381 C CA . ALA A 1 305 ? 31.334 7.712 -60.655 1.00 89.06 305 ALA A CA 1
ATOM 2382 C C . ALA A 1 305 ? 30.598 6.361 -60.610 1.00 89.06 305 ALA A C 1
ATOM 2384 O O . ALA A 1 305 ? 30.080 5.900 -61.628 1.00 89.06 305 ALA A O 1
ATOM 2385 N N . THR A 1 306 ? 30.507 5.747 -59.427 1.00 89.56 306 THR A N 1
ATOM 2386 C CA . THR A 1 306 ? 29.813 4.465 -59.232 1.00 89.56 306 THR A CA 1
ATOM 2387 C C . THR A 1 306 ? 28.296 4.603 -59.354 1.00 89.56 306 THR A C 1
ATOM 2389 O O . THR A 1 306 ? 27.654 3.756 -59.974 1.00 89.56 306 THR A O 1
ATOM 2392 N N . ALA A 1 307 ? 27.723 5.687 -58.821 1.00 87.00 307 ALA A N 1
ATOM 2393 C CA . ALA A 1 307 ? 26.299 6.004 -58.939 1.00 87.00 307 ALA A CA 1
ATOM 2394 C C . ALA A 1 307 ? 25.888 6.307 -60.390 1.00 87.00 307 ALA A C 1
ATOM 2396 O O . ALA A 1 307 ? 24.794 5.939 -60.817 1.00 87.00 307 ALA A O 1
ATOM 2397 N N . ALA A 1 308 ? 26.771 6.947 -61.164 1.00 85.00 308 ALA A N 1
ATOM 2398 C CA . ALA A 1 308 ? 26.538 7.206 -62.581 1.00 85.00 308 ALA A CA 1
ATOM 2399 C C . ALA A 1 308 ? 26.569 5.918 -63.429 1.00 85.00 308 ALA A C 1
ATOM 2401 O O . ALA A 1 308 ? 25.772 5.780 -64.359 1.00 85.00 308 ALA A O 1
ATOM 2402 N N . GLU A 1 309 ? 27.463 4.978 -63.102 1.00 83.12 309 GLU A N 1
ATOM 2403 C CA . GLU A 1 309 ? 27.596 3.678 -63.779 1.00 83.12 309 GLU A CA 1
ATOM 2404 C C . GLU A 1 309 ? 26.466 2.702 -63.405 1.00 83.12 309 GLU A C 1
ATOM 2406 O O . GLU A 1 309 ? 25.920 2.013 -64.268 1.00 83.12 309 GLU A O 1
ATOM 2411 N N . THR A 1 310 ? 26.088 2.666 -62.127 1.00 74.88 310 THR A N 1
ATOM 2412 C CA . THR A 1 310 ? 25.115 1.714 -61.578 1.00 74.88 310 THR A CA 1
ATOM 2413 C C . THR A 1 310 ? 23.719 2.348 -61.547 1.00 74.88 310 THR A C 1
ATOM 2415 O O . THR A 1 310 ? 23.426 3.199 -60.713 1.00 74.88 310 THR A O 1
ATOM 2418 N N . ASP A 1 311 ? 22.837 1.940 -62.467 1.00 65.94 311 ASP A N 1
ATOM 2419 C CA . ASP A 1 311 ? 21.407 2.311 -62.519 1.00 65.94 311 ASP A CA 1
ATOM 2420 C C . ASP A 1 311 ? 21.074 3.824 -62.648 1.00 65.94 311 ASP A C 1
ATOM 2422 O O . ASP A 1 311 ? 19.925 4.224 -62.431 1.00 65.94 311 ASP A O 1
ATOM 2426 N N . GLN A 1 312 ? 22.032 4.670 -63.067 1.00 67.62 312 GLN A N 1
ATOM 2427 C CA . GLN A 1 312 ? 21.875 6.137 -63.171 1.00 67.62 312 GLN A CA 1
ATOM 2428 C C . GLN A 1 312 ? 21.323 6.763 -61.877 1.00 67.62 312 GLN A C 1
ATOM 2430 O O . GLN A 1 312 ? 20.386 7.574 -61.907 1.00 67.62 312 GLN A O 1
ATOM 2435 N N . ALA A 1 313 ? 21.856 6.337 -60.733 1.00 79.56 313 ALA A N 1
ATOM 2436 C CA . ALA A 1 313 ? 21.428 6.815 -59.430 1.00 79.56 313 ALA A CA 1
ATOM 2437 C C . ALA A 1 313 ? 21.859 8.274 -59.204 1.00 79.56 313 ALA A C 1
ATOM 2439 O O . ALA A 1 313 ? 22.916 8.712 -59.658 1.00 79.56 313 ALA A O 1
ATOM 2440 N N . THR A 1 314 ? 21.041 9.048 -58.487 1.00 84.00 314 THR A N 1
ATOM 2441 C CA . THR A 1 314 ? 21.389 10.433 -58.133 1.00 84.00 314 THR A CA 1
ATOM 2442 C C . THR A 1 314 ? 22.079 10.475 -56.777 1.00 84.00 314 THR A C 1
ATOM 2444 O O . THR A 1 314 ? 21.531 9.960 -55.799 1.00 84.00 314 THR A O 1
ATOM 2447 N N . LEU A 1 315 ? 23.244 11.123 -56.718 1.00 87.44 315 LEU A N 1
ATOM 2448 C CA . LEU A 1 315 ? 23.995 11.364 -55.489 1.00 87.44 315 LEU A CA 1
ATOM 2449 C C . LEU A 1 315 ? 23.556 12.683 -54.832 1.00 87.44 315 LEU A C 1
ATOM 2451 O O . LEU A 1 315 ? 23.514 13.729 -55.478 1.00 87.44 315 LEU A O 1
ATOM 2455 N N . SER A 1 316 ? 23.276 12.636 -53.532 1.00 85.88 316 SER A N 1
ATOM 2456 C CA . SER A 1 316 ? 23.032 13.795 -52.672 1.00 85.88 316 SER A CA 1
ATOM 2457 C C . SER A 1 316 ? 23.961 13.730 -51.462 1.00 85.88 316 SER A C 1
ATOM 2459 O O . SER A 1 316 ? 24.073 12.695 -50.813 1.00 85.88 316 SER A O 1
ATOM 2461 N N . VAL A 1 317 ? 24.615 14.840 -51.131 1.00 84.94 317 VAL A N 1
ATOM 2462 C CA . VAL A 1 317 ? 25.584 14.938 -50.026 1.00 84.94 317 VAL A CA 1
ATOM 2463 C C . VAL A 1 317 ? 25.232 16.168 -49.184 1.00 84.94 317 VAL A C 1
ATOM 2465 O O . VAL A 1 317 ? 24.877 17.197 -49.766 1.00 84.94 317 VAL A O 1
ATOM 2468 N N . PRO A 1 318 ? 25.298 16.104 -47.841 1.00 83.94 318 PRO A N 1
ATOM 2469 C CA . PRO A 1 318 ? 25.046 17.268 -46.998 1.00 83.94 318 PRO A CA 1
ATOM 2470 C C . PRO A 1 318 ? 26.122 18.344 -47.210 1.00 83.94 318 PRO A C 1
ATOM 2472 O O . PRO A 1 318 ? 27.315 18.063 -47.167 1.00 83.94 318 PRO A O 1
ATOM 2475 N N . THR A 1 319 ? 25.706 19.596 -47.410 1.00 79.19 319 THR A N 1
ATOM 2476 C CA . THR A 1 319 ? 26.616 20.739 -47.631 1.00 79.19 319 THR A CA 1
ATOM 2477 C C . THR A 1 319 ? 27.086 21.413 -46.343 1.00 79.19 319 THR A C 1
ATOM 2479 O O . THR A 1 319 ? 28.051 22.166 -46.369 1.00 79.19 319 THR A O 1
ATOM 2482 N N . HIS A 1 320 ? 26.394 21.178 -45.225 1.00 80.31 320 HIS A N 1
ATOM 2483 C CA . HIS A 1 320 ? 26.625 21.867 -43.948 1.00 80.31 320 HIS A CA 1
ATOM 2484 C C . HIS A 1 320 ? 27.372 21.018 -42.907 1.00 80.31 320 HIS A C 1
ATOM 2486 O O . HIS A 1 320 ? 27.643 21.509 -41.813 1.00 80.31 320 HIS A O 1
ATOM 2492 N N . VAL A 1 321 ? 27.680 19.758 -43.231 1.00 83.25 321 VAL A N 1
ATOM 2493 C CA . VAL A 1 321 ? 28.255 18.782 -42.295 1.00 83.25 321 VAL A CA 1
ATOM 2494 C C . VAL A 1 321 ? 29.715 18.517 -42.651 1.00 83.25 321 VAL A C 1
ATOM 2496 O O . VAL A 1 321 ? 30.009 18.188 -43.798 1.00 83.25 321 VAL A O 1
ATOM 2499 N N . GLY A 1 322 ? 30.612 18.668 -41.675 1.00 83.56 322 GLY A N 1
ATOM 2500 C CA . GLY A 1 322 ? 32.037 18.342 -41.811 1.00 83.56 322 GLY A CA 1
ATOM 2501 C C . GLY A 1 322 ? 32.418 16.995 -41.184 1.00 83.56 322 GLY A C 1
ATOM 2502 O O . GLY A 1 322 ? 31.573 16.369 -40.537 1.00 83.56 322 GLY A O 1
ATOM 2503 N N . PRO A 1 323 ? 33.677 16.549 -41.353 1.00 86.31 323 PRO A N 1
ATOM 2504 C CA . PRO A 1 323 ? 34.187 15.357 -40.685 1.00 86.31 323 PRO A CA 1
ATOM 2505 C C . PRO A 1 323 ? 34.280 15.590 -39.172 1.00 86.31 323 PRO A C 1
ATOM 2507 O O . PRO A 1 323 ? 34.589 16.694 -38.719 1.00 86.31 323 PRO A O 1
ATOM 2510 N N . GLY A 1 324 ? 34.019 14.553 -38.379 1.00 85.75 324 GLY A N 1
ATOM 2511 C CA . GLY A 1 324 ? 34.134 14.626 -36.922 1.00 85.75 324 GLY A CA 1
ATOM 2512 C C . GLY A 1 324 ? 34.999 13.512 -36.345 1.00 85.75 324 GLY A C 1
ATOM 2513 O O . GLY A 1 324 ? 35.106 12.436 -36.925 1.00 85.75 324 GLY A O 1
ATOM 2514 N N . GLU A 1 325 ? 35.623 13.768 -35.197 1.00 86.12 325 GLU A N 1
ATOM 2515 C CA . GLU A 1 325 ? 36.624 12.871 -34.613 1.00 86.12 325 GLU A CA 1
ATOM 2516 C C . GLU A 1 325 ? 36.097 12.174 -33.353 1.00 86.12 325 GLU A C 1
ATOM 2518 O O . GLU A 1 325 ? 35.361 12.750 -32.549 1.00 86.12 325 GLU A O 1
ATOM 2523 N N . THR A 1 326 ? 36.484 10.912 -33.173 1.00 86.75 326 THR A N 1
ATOM 2524 C CA . THR A 1 326 ? 36.167 10.095 -31.994 1.00 86.75 326 THR A CA 1
ATOM 2525 C C . THR A 1 326 ? 37.371 9.254 -31.595 1.00 86.75 326 THR A C 1
ATOM 2527 O O . THR A 1 326 ? 38.039 8.688 -32.452 1.00 86.75 326 THR A O 1
ATOM 2530 N N . PHE A 1 327 ? 37.653 9.145 -30.297 1.00 87.00 327 PHE A N 1
ATOM 2531 C CA . PHE A 1 327 ? 38.723 8.288 -29.780 1.00 87.00 327 PHE A CA 1
ATOM 2532 C C . PHE A 1 327 ? 38.114 7.072 -29.091 1.00 87.00 327 PHE A C 1
ATOM 2534 O O . PHE A 1 327 ? 37.288 7.218 -28.188 1.00 87.00 327 PHE A O 1
ATOM 2541 N N . LEU A 1 328 ? 38.517 5.875 -29.513 1.00 86.31 328 LEU A N 1
ATOM 2542 C CA . LEU A 1 328 ? 37.969 4.609 -29.031 1.00 86.31 328 LEU A CA 1
ATOM 2543 C C . LEU A 1 328 ? 39.012 3.829 -28.238 1.00 86.31 328 LEU A C 1
ATOM 2545 O O . LEU A 1 328 ? 40.175 3.767 -28.630 1.00 86.31 328 LEU A O 1
ATOM 2549 N N . ARG A 1 329 ? 38.582 3.180 -27.156 1.00 84.94 329 ARG A N 1
ATOM 2550 C CA . ARG A 1 329 ? 39.378 2.243 -26.353 1.00 84.94 329 ARG A CA 1
ATOM 2551 C C . ARG A 1 329 ? 38.620 0.933 -26.173 1.00 84.94 329 ARG A C 1
ATOM 2553 O O . ARG A 1 329 ? 37.426 0.943 -25.881 1.00 84.94 329 ARG A O 1
ATOM 2560 N N . PHE A 1 330 ? 39.316 -0.197 -26.281 1.00 79.62 330 PHE A N 1
ATOM 2561 C CA . PHE A 1 330 ? 38.725 -1.496 -25.968 1.00 79.62 330 PHE A CA 1
ATOM 2562 C C . PHE A 1 330 ? 38.607 -1.704 -24.454 1.00 79.62 330 PHE A C 1
ATOM 2564 O O . PHE A 1 330 ? 39.593 -1.597 -23.721 1.00 79.62 330 PHE A O 1
ATOM 2571 N N . LYS A 1 331 ? 37.402 -2.038 -23.991 1.00 69.31 331 LYS A N 1
ATOM 2572 C CA . LYS A 1 331 ? 37.096 -2.344 -22.593 1.00 69.31 331 LYS A CA 1
ATOM 2573 C C . LYS A 1 331 ? 36.761 -3.834 -22.468 1.00 69.31 331 LYS A C 1
ATOM 2575 O O . LYS A 1 331 ? 35.768 -4.275 -23.053 1.00 69.31 331 LYS A O 1
ATOM 2580 N N . PRO A 1 332 ? 37.558 -4.632 -21.734 1.00 62.06 332 PRO A N 1
ATOM 2581 C CA . PRO A 1 332 ? 37.323 -6.067 -21.630 1.00 62.06 332 PRO A CA 1
ATOM 2582 C C . PRO A 1 332 ? 35.985 -6.342 -20.933 1.00 62.06 332 PRO A C 1
ATOM 2584 O O . PRO A 1 332 ? 35.634 -5.700 -19.938 1.00 62.06 332 PRO A O 1
ATOM 2587 N N . GLN A 1 333 ? 35.229 -7.313 -21.456 1.00 52.84 333 GLN A N 1
ATOM 2588 C CA . GLN A 1 333 ? 33.858 -7.592 -21.012 1.00 52.84 333 GLN A CA 1
ATOM 2589 C C . GLN A 1 333 ? 33.763 -7.951 -19.514 1.00 52.84 333 GLN A C 1
ATOM 2591 O O . GLN A 1 333 ? 32.733 -7.681 -18.893 1.00 52.84 333 GLN A O 1
ATOM 2596 N N . SER A 1 334 ? 34.843 -8.463 -18.910 1.00 47.19 334 SER A N 1
ATOM 2597 C CA . SER A 1 334 ? 34.959 -8.766 -17.474 1.00 47.19 334 SER A CA 1
ATOM 2598 C C . SER A 1 334 ? 34.754 -7.545 -16.562 1.00 47.19 334 SER A C 1
ATOM 2600 O O . SER A 1 334 ? 34.195 -7.692 -15.478 1.00 47.19 334 SER A O 1
ATOM 2602 N N . LEU A 1 335 ? 35.108 -6.335 -17.013 1.00 44.16 335 LEU A N 1
ATOM 2603 C CA . LEU A 1 335 ? 34.882 -5.071 -16.290 1.00 44.16 335 LEU A CA 1
ATOM 2604 C C . LEU A 1 335 ? 33.481 -4.474 -16.529 1.00 44.16 335 LEU A C 1
ATOM 2606 O O . LEU A 1 335 ? 33.064 -3.567 -15.810 1.00 44.16 335 LEU A O 1
ATOM 2610 N N . THR A 1 336 ? 32.749 -4.969 -17.534 1.00 43.00 336 THR A N 1
ATOM 2611 C CA . THR A 1 336 ? 31.366 -4.556 -17.863 1.00 43.00 336 THR A CA 1
ATOM 2612 C C . THR A 1 336 ? 30.306 -5.544 -17.379 1.00 43.00 336 THR A C 1
ATOM 2614 O O . THR A 1 336 ? 29.111 -5.243 -17.431 1.00 43.00 336 THR A O 1
ATOM 2617 N N . ALA A 1 337 ? 30.725 -6.721 -16.903 1.00 40.78 337 ALA A N 1
ATOM 2618 C CA . ALA A 1 337 ? 29.833 -7.701 -16.311 1.00 40.78 337 ALA A CA 1
ATOM 2619 C C . ALA A 1 337 ? 29.066 -7.036 -15.163 1.00 40.78 337 ALA A C 1
ATOM 2621 O O . ALA A 1 337 ? 29.662 -6.516 -14.216 1.00 40.78 337 ALA A O 1
ATOM 2622 N N . ARG A 1 338 ? 27.726 -7.021 -15.263 1.00 43.12 338 ARG A N 1
ATOM 2623 C CA . ARG A 1 338 ? 26.865 -6.515 -14.185 1.00 43.12 338 ARG A CA 1
ATOM 2624 C C . ARG A 1 338 ? 27.320 -7.183 -12.888 1.00 43.12 338 ARG A C 1
ATOM 2626 O O . ARG A 1 338 ? 27.479 -8.403 -12.912 1.00 43.12 338 ARG A O 1
ATOM 2633 N N . PRO A 1 339 ? 27.510 -6.442 -11.779 1.00 46.38 339 PRO A N 1
ATOM 2634 C CA . PRO A 1 339 ? 27.902 -7.047 -10.516 1.00 46.38 339 PRO A CA 1
ATOM 2635 C C . PRO A 1 339 ? 26.865 -8.116 -10.171 1.00 46.38 339 PRO A C 1
ATOM 2637 O O . PRO A 1 339 ? 25.721 -7.810 -9.823 1.00 46.38 339 PRO A O 1
ATOM 2640 N N . THR A 1 340 ? 27.234 -9.382 -10.355 1.00 42.59 340 THR A N 1
ATOM 2641 C CA . THR A 1 340 ? 26.348 -10.506 -10.097 1.00 42.59 340 THR A CA 1
ATOM 2642 C C . THR A 1 340 ? 26.233 -10.610 -8.593 1.00 42.59 340 THR A C 1
ATOM 2644 O O . THR A 1 340 ? 27.135 -11.096 -7.911 1.00 42.59 340 THR A O 1
ATOM 2647 N N . LEU A 1 341 ? 25.141 -10.074 -8.056 1.00 49.41 341 LEU A N 1
ATOM 2648 C CA . LEU A 1 341 ? 24.840 -10.197 -6.642 1.00 49.41 341 LEU A CA 1
ATOM 2649 C C . LEU A 1 341 ? 24.749 -11.691 -6.323 1.00 49.41 341 LEU A C 1
ATOM 2651 O O . LEU A 1 341 ? 23.993 -12.408 -6.980 1.00 49.41 341 LEU A O 1
ATOM 2655 N N . ASN A 1 342 ? 25.530 -12.159 -5.346 1.00 58.69 342 ASN A N 1
ATOM 2656 C CA . ASN A 1 342 ? 25.528 -13.562 -4.940 1.00 58.69 342 ASN A CA 1
ATOM 2657 C C . ASN A 1 342 ? 24.086 -14.016 -4.683 1.00 58.69 342 ASN A C 1
ATOM 2659 O O . ASN A 1 342 ? 23.425 -13.519 -3.767 1.00 58.69 342 ASN A O 1
ATOM 2663 N N . ILE A 1 343 ? 23.601 -14.961 -5.494 1.00 61.56 343 ILE A N 1
ATOM 2664 C CA . ILE A 1 343 ? 22.213 -15.451 -5.455 1.00 61.56 343 ILE A CA 1
ATOM 2665 C C . ILE A 1 343 ? 21.860 -15.955 -4.049 1.00 61.56 343 ILE A C 1
ATOM 2667 O O . ILE A 1 343 ? 20.734 -15.778 -3.596 1.00 61.56 343 ILE A O 1
ATOM 2671 N N . SER A 1 344 ? 22.839 -16.494 -3.317 1.00 58.16 344 SER A N 1
ATOM 2672 C CA . SER A 1 344 ? 22.710 -16.910 -1.917 1.00 58.16 344 SER A CA 1
ATOM 2673 C C . SER A 1 344 ? 22.371 -15.760 -0.958 1.00 58.16 344 SER A C 1
ATOM 2675 O O . SER A 1 344 ? 21.515 -15.927 -0.092 1.00 58.16 344 SER A O 1
ATOM 2677 N N . VAL A 1 345 ? 22.978 -14.580 -1.125 1.00 62.41 345 VAL A N 1
ATOM 2678 C CA . VAL A 1 345 ? 22.695 -13.384 -0.306 1.00 62.41 345 VAL A CA 1
ATOM 2679 C C . VAL A 1 345 ? 21.300 -12.845 -0.616 1.00 62.41 345 VAL A C 1
ATOM 2681 O O . VAL A 1 345 ? 20.541 -12.527 0.300 1.00 62.41 345 VAL A O 1
ATOM 2684 N N . VAL A 1 346 ? 20.933 -12.807 -1.902 1.00 60.44 346 VAL A N 1
ATOM 2685 C CA . VAL A 1 346 ? 19.587 -12.420 -2.353 1.00 60.44 346 VAL A CA 1
ATOM 2686 C C . VAL A 1 346 ? 18.539 -13.364 -1.764 1.00 60.44 346 VAL A C 1
ATOM 2688 O O . VAL A 1 346 ? 17.584 -12.915 -1.131 1.00 60.44 346 VAL A O 1
ATOM 2691 N N . ALA A 1 347 ? 18.743 -14.674 -1.914 1.00 63.00 347 ALA A N 1
ATOM 2692 C CA . ALA A 1 347 ? 17.855 -15.700 -1.385 1.00 63.00 347 ALA A CA 1
ATOM 2693 C C . ALA A 1 347 ? 17.726 -15.603 0.144 1.00 63.00 347 ALA A C 1
ATOM 2695 O O . ALA A 1 347 ? 16.613 -15.635 0.664 1.00 63.00 347 ALA A O 1
ATOM 2696 N N . GLY A 1 348 ? 18.834 -15.398 0.865 1.00 68.56 348 GLY A N 1
ATOM 2697 C CA . GLY A 1 348 ? 18.823 -15.177 2.313 1.00 68.56 348 GLY A CA 1
ATOM 2698 C C . GLY A 1 348 ? 17.987 -13.960 2.726 1.00 68.56 348 GLY A C 1
ATOM 2699 O O . GLY A 1 348 ? 17.168 -14.057 3.641 1.00 68.56 348 GLY A O 1
ATOM 2700 N N . GLY A 1 349 ? 18.121 -12.837 2.010 1.00 61.91 349 GLY A N 1
ATOM 2701 C CA . GLY A 1 349 ? 17.315 -11.631 2.230 1.00 61.91 349 GLY A CA 1
ATOM 2702 C C . GLY A 1 349 ? 15.814 -11.869 2.035 1.00 61.91 349 GLY A C 1
ATOM 2703 O O . GLY A 1 349 ? 15.015 -11.493 2.896 1.00 61.91 349 GLY A O 1
ATOM 2704 N N . TYR A 1 350 ? 15.423 -12.563 0.959 1.00 67.06 350 TYR A N 1
ATOM 2705 C CA . TYR A 1 350 ? 14.023 -12.936 0.723 1.00 67.06 350 TYR A CA 1
ATOM 2706 C C . TYR A 1 350 ? 13.487 -13.924 1.768 1.00 67.06 350 TYR A C 1
ATOM 2708 O O . TYR A 1 350 ? 12.337 -13.794 2.179 1.00 67.06 350 TYR A O 1
ATOM 2716 N N . MET A 1 351 ? 14.303 -14.861 2.261 1.00 69.00 351 MET A N 1
ATOM 2717 C CA . MET A 1 351 ? 13.897 -15.793 3.322 1.00 69.00 351 MET A CA 1
ATOM 2718 C C . MET A 1 351 ? 13.645 -15.083 4.662 1.00 69.00 351 MET A C 1
ATOM 2720 O O . MET A 1 351 ? 12.665 -15.386 5.347 1.00 69.00 351 MET A O 1
ATOM 2724 N N . ILE A 1 352 ? 14.475 -14.099 5.027 1.00 64.88 352 ILE A N 1
ATOM 2725 C CA . ILE A 1 352 ? 14.275 -13.276 6.235 1.00 64.88 352 ILE A CA 1
ATOM 2726 C C . ILE A 1 352 ? 12.999 -12.431 6.110 1.00 64.88 352 ILE A C 1
ATOM 2728 O O . ILE A 1 352 ? 12.206 -12.349 7.049 1.00 64.88 352 ILE A O 1
ATOM 2732 N N . LEU A 1 353 ? 12.773 -11.841 4.939 1.00 61.28 353 LEU A N 1
ATOM 2733 C CA . LEU A 1 353 ? 11.586 -11.051 4.618 1.00 61.28 353 LEU A CA 1
ATOM 2734 C C . LEU A 1 353 ? 10.298 -11.894 4.653 1.00 61.28 353 LEU A C 1
ATOM 2736 O O . LEU A 1 353 ? 9.299 -11.486 5.247 1.00 61.28 353 LEU A O 1
ATOM 2740 N N . LEU A 1 354 ? 10.340 -13.100 4.078 1.00 63.94 354 LEU A N 1
ATOM 2741 C CA . LEU A 1 354 ? 9.247 -14.071 4.115 1.00 63.94 354 LEU A CA 1
ATOM 2742 C C . LEU A 1 354 ? 8.926 -14.468 5.560 1.00 63.94 354 LEU A C 1
ATOM 2744 O O . LEU A 1 354 ? 7.762 -14.475 5.955 1.00 63.94 354 LEU A O 1
ATOM 2748 N N . SER A 1 355 ? 9.957 -14.725 6.370 1.00 62.53 355 SER A N 1
ATOM 2749 C CA . SER A 1 355 ? 9.811 -15.003 7.801 1.00 62.53 355 SER A CA 1
ATOM 2750 C C . SER A 1 355 ? 9.173 -13.827 8.553 1.00 62.53 355 SER A C 1
ATOM 2752 O O . SER A 1 355 ? 8.262 -14.033 9.356 1.00 62.53 355 SER A O 1
ATOM 2754 N N . PHE A 1 356 ? 9.564 -12.582 8.252 1.00 64.62 356 PHE A N 1
ATOM 2755 C CA . PHE A 1 356 ? 8.970 -11.377 8.844 1.00 64.62 356 PHE A CA 1
ATOM 2756 C C . PHE A 1 356 ? 7.470 -11.249 8.533 1.00 64.62 356 PHE A C 1
ATOM 2758 O O . PHE A 1 356 ? 6.666 -11.056 9.453 1.00 64.62 356 PHE A O 1
ATOM 2765 N N . ILE A 1 357 ? 7.079 -11.420 7.265 1.00 64.00 357 ILE A N 1
ATOM 2766 C CA . ILE A 1 357 ? 5.670 -11.392 6.841 1.00 64.00 357 ILE A CA 1
ATOM 2767 C C . ILE A 1 357 ? 4.893 -12.539 7.486 1.00 64.00 357 ILE A C 1
ATOM 2769 O O . ILE A 1 357 ? 3.833 -12.314 8.074 1.00 64.00 357 ILE A O 1
ATOM 2773 N N . PHE A 1 358 ? 5.435 -13.758 7.435 1.00 63.59 358 PHE A N 1
ATOM 2774 C CA . PHE A 1 358 ? 4.819 -14.944 8.022 1.00 63.59 358 PHE A CA 1
ATOM 2775 C C . PHE A 1 358 ? 4.570 -14.751 9.521 1.00 63.59 358 PHE A C 1
ATOM 2777 O O . PHE A 1 358 ? 3.466 -14.992 10.006 1.00 63.59 358 PHE A O 1
ATOM 2784 N N . ARG A 1 359 ? 5.545 -14.205 10.256 1.00 60.84 359 ARG A N 1
ATOM 2785 C CA . ARG A 1 359 ? 5.399 -13.897 11.684 1.00 60.84 359 ARG A CA 1
ATOM 2786 C C . ARG A 1 359 ? 4.335 -12.825 11.939 1.00 60.84 359 ARG A C 1
ATOM 2788 O O . ARG A 1 359 ? 3.570 -12.945 12.896 1.00 60.84 359 ARG A O 1
ATOM 2795 N N . GLY A 1 360 ? 4.255 -11.807 11.079 1.00 61.72 360 GLY A N 1
ATOM 2796 C CA . GLY A 1 360 ? 3.226 -10.765 11.125 1.00 61.72 360 GLY A CA 1
ATOM 2797 C C . GLY A 1 360 ? 1.807 -11.304 10.921 1.00 61.72 360 GLY A C 1
ATOM 2798 O O . GLY A 1 360 ? 0.896 -10.878 11.635 1.00 61.72 360 GLY A O 1
ATOM 2799 N N . LEU A 1 361 ? 1.644 -12.271 10.013 1.00 58.16 361 LEU A N 1
ATOM 2800 C CA . LEU A 1 361 ? 0.384 -12.965 9.726 1.00 58.16 361 LEU A CA 1
ATOM 2801 C C . LEU A 1 361 ? -0.008 -13.952 10.838 1.00 58.16 361 LEU A C 1
ATOM 2803 O O . LEU A 1 361 ? -1.168 -13.989 11.245 1.00 58.16 361 LEU A O 1
ATOM 2807 N N . VAL A 1 362 ? 0.953 -14.706 11.383 1.00 57.03 362 VAL A N 1
ATOM 2808 C CA . VAL A 1 362 ? 0.736 -15.666 12.486 1.00 57.03 362 VAL A CA 1
ATOM 2809 C C . VAL A 1 362 ? 0.282 -14.969 13.777 1.00 57.03 362 VAL A C 1
ATOM 2811 O O . VAL A 1 362 ? -0.485 -15.540 14.552 1.00 57.03 362 VAL A O 1
ATOM 2814 N N . GLN A 1 363 ? 0.688 -13.715 14.005 1.00 54.22 363 GLN A N 1
ATOM 2815 C CA . GLN A 1 363 ? 0.285 -12.938 15.184 1.00 54.22 363 GLN A CA 1
ATOM 2816 C C . GLN A 1 363 ? -1.173 -12.441 15.151 1.00 54.22 363 GLN A C 1
ATOM 2818 O O . GLN A 1 363 ? -1.699 -12.030 16.186 1.00 54.22 363 GLN A O 1
ATOM 2823 N N . MET A 1 364 ? -1.856 -12.479 14.002 1.00 54.94 364 MET A N 1
ATOM 2824 C CA . MET A 1 364 ? -3.224 -11.963 13.869 1.00 54.94 364 MET A CA 1
ATOM 2825 C C . MET A 1 364 ? -4.257 -13.057 14.187 1.00 54.94 364 MET A C 1
ATOM 2827 O O . MET A 1 364 ? -4.837 -13.678 13.301 1.00 54.94 364 MET A O 1
ATOM 2831 N N . ARG A 1 365 ? -4.497 -13.299 15.486 1.00 50.38 365 ARG A N 1
ATOM 2832 C CA . ARG A 1 365 ? -5.409 -14.349 16.002 1.00 50.38 365 ARG A CA 1
ATOM 2833 C C . ARG A 1 365 ? -6.915 -14.113 15.743 1.00 50.38 365 ARG A C 1
ATOM 2835 O O . ARG A 1 365 ? -7.700 -14.999 16.052 1.00 50.38 365 ARG A O 1
ATOM 2842 N N . ARG A 1 366 ? -7.337 -12.970 15.181 1.00 49.22 366 ARG A N 1
ATOM 2843 C CA . ARG A 1 366 ? -8.763 -12.573 15.043 1.00 49.22 366 ARG A CA 1
ATOM 2844 C C . ARG A 1 366 ? -9.376 -12.693 13.635 1.00 49.22 366 ARG A C 1
ATOM 2846 O O . ARG A 1 366 ? -10.476 -12.203 13.425 1.00 49.22 366 ARG A O 1
ATOM 2853 N N . LEU A 1 367 ? -8.700 -13.317 12.668 1.00 47.38 367 LEU A N 1
ATOM 2854 C CA . LEU A 1 367 ? -9.173 -13.378 11.273 1.00 47.38 367 LEU A CA 1
ATOM 2855 C C . LEU A 1 367 ? -9.325 -14.837 10.808 1.00 47.38 367 LEU A C 1
ATOM 2857 O O . LEU A 1 367 ? -8.366 -15.608 10.882 1.00 47.38 367 LEU A O 1
ATOM 2861 N N . HIS A 1 368 ? -10.523 -15.213 10.337 1.00 46.19 368 HIS A N 1
ATOM 2862 C CA . HIS A 1 368 ? -10.864 -16.589 9.932 1.00 46.19 368 HIS A CA 1
ATOM 2863 C C . HIS A 1 368 ? -10.278 -16.972 8.553 1.00 46.19 368 HIS A C 1
ATOM 2865 O O . HIS A 1 368 ? -9.982 -18.140 8.322 1.00 46.19 368 HIS A O 1
ATOM 2871 N N . SER A 1 369 ? -10.004 -16.003 7.662 1.00 57.62 369 SER A N 1
ATOM 2872 C CA . SER A 1 369 ? -9.327 -16.232 6.370 1.00 57.62 369 SER A CA 1
ATOM 2873 C C . SER A 1 369 ? -8.023 -15.432 6.252 1.00 57.62 369 SER A C 1
ATOM 2875 O O . SER A 1 369 ? -7.946 -14.373 5.633 1.00 57.62 369 SER A O 1
ATOM 2877 N N . ARG A 1 370 ? -6.953 -15.957 6.858 1.00 68.19 370 ARG A N 1
ATOM 2878 C CA . ARG A 1 370 ? -5.597 -15.363 6.825 1.00 68.19 370 ARG A CA 1
ATOM 2879 C C . ARG A 1 370 ? -5.017 -15.298 5.409 1.00 68.19 370 ARG A C 1
ATOM 2881 O O . ARG A 1 370 ? -4.196 -14.436 5.112 1.00 68.19 370 ARG A O 1
ATOM 2888 N N . PHE A 1 371 ? -5.455 -16.219 4.553 1.00 66.50 371 PHE A N 1
ATOM 2889 C CA . PHE A 1 371 ? -4.974 -16.365 3.186 1.00 66.50 371 PHE A CA 1
ATOM 2890 C C . PHE A 1 371 ? -5.468 -15.234 2.276 1.00 66.50 371 PHE A C 1
ATOM 2892 O O . PHE A 1 371 ? -4.690 -14.737 1.470 1.00 66.50 371 PHE A O 1
ATOM 2899 N N . GLY A 1 372 ? -6.715 -14.774 2.451 1.00 72.00 372 GLY A N 1
ATOM 2900 C CA . GLY A 1 372 ? -7.288 -13.686 1.650 1.00 72.00 372 GLY A CA 1
ATOM 2901 C C . GLY A 1 372 ? -6.532 -12.369 1.828 1.00 72.00 372 GLY A C 1
ATOM 2902 O O . GLY A 1 372 ? -6.037 -11.806 0.855 1.00 72.00 372 GLY A O 1
ATOM 2903 N N . ILE A 1 373 ? -6.349 -11.920 3.075 1.00 74.69 373 ILE A N 1
ATOM 2904 C CA . ILE A 1 373 ? -5.627 -10.671 3.368 1.00 74.69 373 ILE A CA 1
ATOM 2905 C C . ILE A 1 373 ? -4.151 -10.769 2.952 1.00 74.69 373 ILE A C 1
ATOM 2907 O O . ILE A 1 373 ? -3.634 -9.842 2.331 1.00 74.69 373 ILE A O 1
ATOM 2911 N N . ALA A 1 374 ? -3.484 -11.899 3.220 1.00 74.19 374 ALA A N 1
ATOM 2912 C CA . ALA A 1 374 ? -2.101 -12.114 2.790 1.00 74.19 374 ALA A CA 1
ATOM 2913 C C . ALA A 1 374 ? -1.959 -12.047 1.262 1.00 74.19 374 ALA A C 1
ATOM 2915 O O . ALA A 1 374 ? -1.091 -11.336 0.764 1.00 74.19 374 ALA A O 1
ATOM 2916 N N . PHE A 1 375 ? -2.852 -12.715 0.525 1.00 78.00 375 PHE A N 1
ATOM 2917 C CA . PHE A 1 375 ? -2.879 -12.681 -0.935 1.00 78.00 375 PHE A CA 1
ATOM 2918 C C . PHE A 1 375 ? -3.085 -11.259 -1.461 1.00 78.00 375 PHE A C 1
ATOM 2920 O O . PHE A 1 375 ? -2.334 -10.808 -2.322 1.00 78.00 375 PHE A O 1
ATOM 2927 N N . THR A 1 376 ? -4.050 -10.519 -0.905 1.00 81.44 376 THR A N 1
ATOM 2928 C CA . THR A 1 376 ? -4.308 -9.131 -1.323 1.00 81.44 376 THR A CA 1
ATOM 2929 C C . THR A 1 376 ? -3.113 -8.219 -1.058 1.00 81.44 376 THR A C 1
ATOM 2931 O O . THR A 1 376 ? -2.786 -7.389 -1.904 1.00 81.44 376 THR A O 1
ATOM 2934 N N . GLY A 1 377 ? -2.401 -8.427 0.054 1.00 82.62 377 GLY A N 1
ATOM 2935 C CA . GLY A 1 377 ? -1.177 -7.695 0.344 1.00 82.62 377 GLY A CA 1
ATOM 2936 C C . GLY A 1 377 ? -0.015 -8.049 -0.569 1.00 82.62 377 GLY A C 1
ATOM 2937 O O . GLY A 1 377 ? 0.686 -7.156 -1.030 1.00 82.62 377 GLY A O 1
ATOM 2938 N N . SER A 1 378 ? 0.156 -9.325 -0.915 1.00 79.81 378 SER A N 1
ATOM 2939 C CA . SER A 1 378 ? 1.154 -9.737 -1.905 1.00 79.81 378 SER A CA 1
ATOM 2940 C C . SER A 1 378 ? 0.868 -9.148 -3.286 1.00 79.81 378 SER A C 1
ATOM 2942 O O . SER A 1 378 ? 1.779 -8.616 -3.914 1.00 79.81 378 SER A O 1
ATOM 2944 N N . VAL A 1 379 ? -0.389 -9.197 -3.745 1.00 83.44 379 VAL A N 1
ATOM 2945 C CA . VAL A 1 379 ? -0.797 -8.605 -5.030 1.00 83.44 379 VAL A CA 1
ATOM 2946 C C . VAL A 1 379 ? -0.516 -7.109 -5.041 1.00 83.44 379 VAL A C 1
ATOM 2948 O O . VAL A 1 379 ? 0.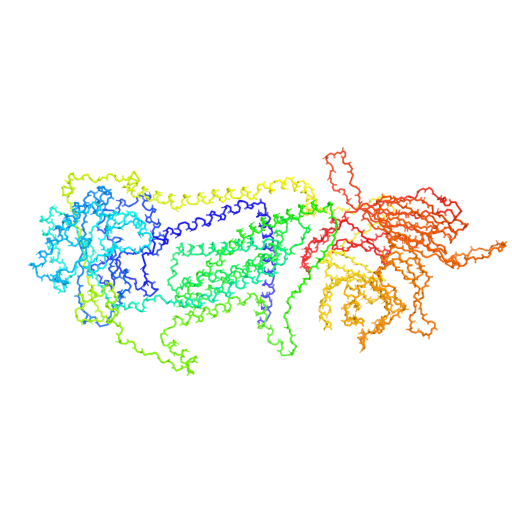051 -6.608 -6.006 1.00 83.44 379 VAL A O 1
ATOM 2951 N N . GLN A 1 380 ? -0.847 -6.404 -3.961 1.00 88.81 380 GLN A N 1
ATOM 2952 C CA . GLN A 1 380 ? -0.561 -4.981 -3.861 1.00 88.81 380 GLN A CA 1
ATOM 2953 C C . GLN A 1 380 ? 0.934 -4.670 -3.958 1.00 88.81 380 GLN A C 1
ATOM 2955 O O . GLN A 1 380 ? 1.299 -3.831 -4.767 1.00 88.81 380 GLN A O 1
ATOM 2960 N N . LEU A 1 381 ? 1.798 -5.381 -3.227 1.00 86.81 381 LEU A N 1
ATOM 2961 C CA . LEU A 1 381 ? 3.248 -5.150 -3.284 1.00 86.81 381 LEU A CA 1
ATOM 2962 C C . LEU A 1 381 ? 3.828 -5.392 -4.690 1.00 86.81 381 LEU A C 1
ATOM 2964 O O . LEU A 1 381 ? 4.757 -4.705 -5.113 1.00 86.81 381 LEU A O 1
ATOM 2968 N N . VAL A 1 382 ? 3.276 -6.353 -5.438 1.00 84.31 382 VAL A N 1
ATOM 2969 C CA . VAL A 1 382 ? 3.648 -6.583 -6.845 1.00 84.31 382 VAL A CA 1
ATOM 2970 C C . VAL A 1 382 ? 3.175 -5.428 -7.732 1.00 84.31 382 VAL A C 1
ATOM 2972 O O . VAL A 1 382 ? 3.927 -4.969 -8.591 1.00 84.31 382 VAL A O 1
ATOM 2975 N N . LEU A 1 383 ? 1.957 -4.928 -7.519 1.00 87.69 383 LEU A N 1
ATOM 2976 C CA . LEU A 1 383 ? 1.446 -3.759 -8.238 1.00 87.69 383 LEU A CA 1
ATOM 2977 C C . LEU A 1 383 ? 2.253 -2.495 -7.912 1.00 87.69 383 LEU A C 1
ATOM 2979 O O . LEU A 1 383 ? 2.550 -1.732 -8.827 1.00 87.69 383 LEU A O 1
ATOM 2983 N N . ASP A 1 384 ? 2.683 -2.320 -6.661 1.00 90.31 384 ASP A N 1
ATOM 2984 C CA . ASP A 1 384 ? 3.544 -1.217 -6.229 1.00 90.31 384 ASP A CA 1
ATOM 2985 C C . ASP A 1 384 ? 4.899 -1.260 -6.942 1.00 90.31 384 ASP A C 1
ATOM 2987 O O . ASP A 1 384 ? 5.360 -0.231 -7.439 1.00 90.31 384 ASP A O 1
ATOM 2991 N N . LEU A 1 385 ? 5.514 -2.446 -7.069 1.00 86.38 385 LEU A N 1
ATOM 2992 C CA . LEU A 1 385 ? 6.750 -2.638 -7.841 1.00 86.38 385 LEU A CA 1
ATOM 2993 C C . LEU A 1 385 ? 6.575 -2.181 -9.284 1.00 86.38 385 LEU A C 1
ATOM 2995 O O . LEU A 1 385 ? 7.348 -1.370 -9.796 1.00 86.38 385 LEU A O 1
ATOM 2999 N N . ILE A 1 386 ? 5.539 -2.703 -9.927 1.00 85.31 386 ILE A N 1
ATOM 3000 C CA . ILE A 1 386 ? 5.249 -2.450 -11.330 1.00 85.31 386 ILE A CA 1
ATOM 3001 C C . ILE A 1 386 ? 4.962 -0.960 -11.564 1.00 85.31 386 ILE A C 1
ATOM 3003 O O . ILE A 1 386 ? 5.531 -0.352 -12.474 1.00 85.31 386 ILE A O 1
ATOM 3007 N N . MET A 1 387 ? 4.114 -0.348 -10.737 1.00 89.00 387 MET A N 1
ATOM 3008 C CA . MET A 1 387 ? 3.766 1.068 -10.838 1.00 89.00 387 MET A CA 1
ATOM 3009 C C . MET A 1 387 ? 4.962 1.977 -10.560 1.00 89.00 387 MET A C 1
ATOM 3011 O O . MET A 1 387 ? 5.143 2.957 -11.274 1.00 89.00 387 MET A O 1
ATOM 3015 N N . SER A 1 388 ? 5.799 1.657 -9.573 1.00 88.94 388 SER A N 1
ATOM 3016 C CA . SER A 1 388 ? 6.979 2.468 -9.242 1.00 88.94 388 SER A CA 1
ATOM 3017 C C . SER A 1 388 ? 7.987 2.471 -10.388 1.00 88.94 388 SER A C 1
ATOM 3019 O O . SER A 1 388 ? 8.462 3.533 -10.782 1.00 88.94 388 SER A O 1
ATOM 3021 N N . LEU A 1 389 ? 8.239 1.304 -10.994 1.00 83.44 389 LEU A N 1
ATOM 3022 C CA . LEU A 1 389 ? 9.056 1.197 -12.207 1.00 83.44 389 LEU A CA 1
ATOM 3023 C C . LEU A 1 389 ? 8.443 1.978 -13.374 1.00 83.44 389 LEU A C 1
ATOM 3025 O O . LEU A 1 389 ? 9.158 2.677 -14.089 1.00 83.44 389 LEU A O 1
ATOM 3029 N N . SER A 1 390 ? 7.119 1.906 -13.528 1.00 83.25 390 SER A N 1
ATOM 3030 C CA . SER A 1 390 ? 6.389 2.620 -14.579 1.00 83.25 390 SER A CA 1
ATOM 3031 C C . SER A 1 390 ? 6.491 4.138 -14.420 1.00 83.25 390 SER A C 1
ATOM 3033 O O . SER A 1 390 ? 6.753 4.844 -15.388 1.00 83.25 390 SER A O 1
ATOM 3035 N N . VAL A 1 391 ? 6.344 4.650 -13.195 1.00 85.62 391 VAL A N 1
ATOM 3036 C CA . VAL A 1 391 ? 6.495 6.078 -12.882 1.00 85.62 391 VAL A CA 1
ATOM 3037 C C . VAL A 1 391 ? 7.939 6.530 -13.092 1.00 85.62 391 VAL A C 1
ATOM 3039 O O . VAL A 1 391 ? 8.154 7.575 -13.700 1.00 85.62 391 VAL A O 1
ATOM 3042 N N . CYS A 1 392 ? 8.938 5.746 -12.672 1.00 80.50 392 CYS A N 1
ATOM 3043 C CA . CYS A 1 392 ? 10.343 6.065 -12.945 1.00 80.50 392 CYS A CA 1
ATOM 3044 C C . CYS A 1 392 ? 10.635 6.120 -14.452 1.00 80.50 392 CYS A C 1
ATOM 3046 O O . CYS A 1 392 ? 11.281 7.065 -14.904 1.00 80.50 392 CYS A O 1
ATOM 3048 N N . ALA A 1 393 ? 10.109 5.169 -15.230 1.00 74.06 393 ALA A N 1
ATOM 3049 C CA . ALA A 1 393 ? 10.223 5.176 -16.686 1.00 74.06 393 ALA A CA 1
ATOM 3050 C C . ALA A 1 393 ? 9.535 6.405 -17.303 1.00 74.06 393 ALA A C 1
ATOM 3052 O O . ALA A 1 393 ? 10.113 7.048 -18.176 1.00 74.06 393 ALA A O 1
ATOM 3053 N N . LEU A 1 394 ? 8.350 6.782 -16.801 1.00 73.62 394 LEU A N 1
ATOM 3054 C CA . LEU A 1 394 ? 7.612 7.967 -17.249 1.00 73.62 394 LEU A CA 1
ATOM 3055 C C . LEU A 1 394 ? 8.312 9.289 -16.915 1.00 73.62 394 LEU A C 1
ATOM 3057 O O . LEU A 1 394 ? 8.195 10.258 -17.657 1.00 73.62 394 LEU A O 1
ATOM 3061 N N . LEU A 1 395 ? 9.064 9.338 -15.819 1.00 75.38 395 LEU A N 1
ATOM 3062 C CA . LEU A 1 395 ? 9.883 10.493 -15.447 1.00 75.38 395 LEU A CA 1
ATOM 3063 C C . LEU A 1 395 ? 11.243 10.519 -16.170 1.00 75.38 395 LEU A C 1
ATOM 3065 O O . LEU A 1 395 ? 12.013 11.456 -15.972 1.00 75.38 395 LEU A O 1
ATOM 3069 N N . GLY A 1 396 ? 11.553 9.517 -17.004 1.00 68.00 396 GLY A N 1
ATOM 3070 C CA . GLY A 1 396 ? 12.832 9.406 -17.711 1.00 68.00 396 GLY A CA 1
ATOM 3071 C C . GLY A 1 396 ? 14.010 8.984 -16.829 1.00 68.00 396 GLY A C 1
ATOM 3072 O O . GLY A 1 396 ? 15.164 9.181 -17.203 1.00 68.00 396 GLY A O 1
ATOM 3073 N N . ILE A 1 397 ? 13.744 8.417 -15.650 1.00 70.19 397 ILE A N 1
ATOM 3074 C CA . ILE A 1 397 ? 14.774 8.008 -14.692 1.00 70.19 397 ILE A CA 1
ATOM 3075 C C . ILE A 1 397 ? 15.255 6.600 -15.057 1.00 70.19 397 ILE A C 1
ATOM 3077 O O . ILE A 1 397 ? 14.549 5.613 -14.852 1.00 70.19 397 ILE A O 1
ATOM 3081 N N . ARG A 1 398 ? 16.483 6.493 -15.577 1.00 66.19 398 ARG A N 1
ATOM 3082 C CA . ARG A 1 398 ? 17.119 5.207 -15.905 1.00 66.19 398 ARG A CA 1
ATOM 3083 C C . ARG A 1 398 ? 17.764 4.583 -14.662 1.00 66.19 398 ARG A C 1
ATOM 3085 O O . ARG A 1 398 ? 18.700 5.143 -14.100 1.00 66.19 398 ARG A O 1
ATOM 3092 N N . LEU A 1 399 ? 17.287 3.406 -14.251 1.00 64.44 399 LEU A N 1
ATOM 3093 C CA . LEU A 1 399 ? 17.805 2.643 -13.103 1.00 64.44 399 LEU A CA 1
ATOM 3094 C C . LEU A 1 399 ? 18.956 1.714 -13.526 1.00 64.44 399 LEU A C 1
ATOM 3096 O O . LEU A 1 399 ? 18.849 0.494 -13.440 1.00 64.44 399 LEU A O 1
ATOM 3100 N N . THR A 1 400 ? 20.046 2.282 -14.042 1.00 58.75 400 THR A N 1
ATOM 3101 C CA . THR A 1 400 ? 21.189 1.504 -14.559 1.00 58.75 400 THR A CA 1
ATOM 3102 C C . THR A 1 400 ? 22.180 1.095 -13.473 1.00 58.75 400 THR A C 1
ATOM 3104 O O . THR A 1 400 ? 22.812 0.049 -13.592 1.00 58.75 400 THR A O 1
ATOM 3107 N N . ALA A 1 401 ? 22.306 1.885 -12.404 1.00 57.56 401 ALA A N 1
ATOM 3108 C CA . ALA A 1 401 ? 23.295 1.658 -11.351 1.00 57.56 401 ALA A CA 1
ATOM 3109 C C . ALA A 1 401 ? 22.767 0.818 -10.172 1.00 57.56 401 ALA A C 1
ATOM 3111 O O . ALA A 1 401 ? 23.556 0.367 -9.342 1.00 57.56 401 ALA A O 1
ATOM 3112 N N . VAL A 1 402 ? 21.448 0.605 -10.071 1.00 62.22 402 VAL A N 1
ATOM 3113 C CA . VAL A 1 402 ? 20.827 -0.158 -8.975 1.00 62.22 402 VAL A CA 1
ATOM 3114 C C . VAL A 1 402 ? 20.553 -1.600 -9.427 1.00 62.22 402 VAL A C 1
ATOM 3116 O O . VAL A 1 402 ? 19.836 -1.798 -10.408 1.00 62.22 402 VAL A O 1
ATOM 3119 N N . PRO A 1 403 ? 21.059 -2.629 -8.718 1.00 62.75 403 PRO A N 1
ATOM 3120 C CA . PRO A 1 403 ? 20.765 -4.021 -9.047 1.00 62.75 403 PRO A CA 1
ATOM 3121 C C . PRO A 1 403 ? 19.262 -4.334 -8.977 1.00 62.75 403 PRO A C 1
ATOM 3123 O O . PRO A 1 403 ? 18.618 -4.122 -7.948 1.00 62.75 403 PRO A O 1
ATOM 3126 N N . TRP A 1 404 ? 18.719 -4.924 -10.046 1.00 67.62 404 TRP A N 1
ATOM 3127 C CA . TRP A 1 404 ? 17.305 -5.316 -10.155 1.00 67.62 404 TRP A CA 1
ATOM 3128 C C . TRP A 1 404 ? 16.835 -6.242 -9.023 1.00 67.62 404 TRP A C 1
ATOM 3130 O O . TRP A 1 404 ? 15.670 -6.204 -8.637 1.00 67.62 404 TRP A O 1
ATOM 3140 N N . SER A 1 405 ? 17.739 -7.040 -8.448 1.00 64.56 405 SER A N 1
ATOM 3141 C CA . SER A 1 405 ? 17.453 -7.952 -7.334 1.00 64.56 405 SER A CA 1
ATOM 3142 C C . SER A 1 405 ? 17.096 -7.244 -6.021 1.00 64.56 405 SER A C 1
ATOM 3144 O O . SER A 1 405 ? 16.424 -7.846 -5.182 1.00 64.56 405 SER A O 1
ATOM 3146 N N . ILE A 1 406 ? 17.515 -5.983 -5.842 1.00 71.38 406 ILE A N 1
ATOM 3147 C CA . ILE A 1 406 ? 17.288 -5.194 -4.620 1.00 71.38 406 ILE A CA 1
ATOM 3148 C C . ILE A 1 406 ? 15.934 -4.470 -4.663 1.00 71.38 406 ILE A C 1
ATOM 3150 O O . ILE A 1 406 ? 15.337 -4.230 -3.614 1.00 71.38 406 ILE A O 1
ATOM 3154 N N . LEU A 1 407 ? 15.411 -4.153 -5.853 1.00 74.81 407 LEU A N 1
ATOM 3155 C CA . LEU A 1 407 ? 14.183 -3.359 -6.001 1.00 74.81 407 LEU A CA 1
ATOM 3156 C C . LEU A 1 407 ? 12.980 -3.983 -5.266 1.00 74.81 407 LEU A C 1
ATOM 3158 O O . LEU A 1 407 ? 12.376 -3.281 -4.450 1.00 74.81 407 LEU A O 1
ATOM 3162 N N . PRO A 1 408 ? 12.659 -5.286 -5.430 1.00 76.62 408 PRO A N 1
ATOM 3163 C CA . PRO A 1 408 ? 11.511 -5.876 -4.744 1.00 76.62 408 PRO A CA 1
ATOM 3164 C C . PRO A 1 408 ? 11.705 -5.943 -3.224 1.00 76.62 408 PRO A C 1
ATOM 3166 O O . PRO A 1 408 ? 10.736 -5.836 -2.478 1.00 76.62 408 PRO A O 1
ATOM 3169 N N . PHE A 1 409 ? 12.948 -6.058 -2.741 1.00 74.06 409 PHE A N 1
ATOM 3170 C CA . PHE A 1 409 ? 13.239 -6.046 -1.306 1.00 74.06 409 PHE A CA 1
ATOM 3171 C C . PHE A 1 409 ? 12.841 -4.711 -0.658 1.00 74.06 409 PHE A C 1
ATOM 3173 O O . PHE A 1 409 ? 12.192 -4.711 0.388 1.00 74.06 409 PHE A O 1
ATOM 3180 N N . ILE A 1 410 ? 13.162 -3.580 -1.300 1.00 76.88 410 ILE A N 1
ATOM 3181 C CA . ILE A 1 410 ? 12.797 -2.237 -0.814 1.00 76.88 410 ILE A CA 1
ATOM 3182 C C . ILE A 1 410 ? 11.277 -2.119 -0.668 1.00 76.88 410 ILE A C 1
ATOM 3184 O O . ILE A 1 410 ? 10.781 -1.695 0.375 1.00 76.88 410 ILE A O 1
ATOM 3188 N N . ILE A 1 411 ? 10.541 -2.539 -1.697 1.00 82.81 411 ILE A N 1
ATOM 3189 C CA . ILE A 1 411 ? 9.081 -2.407 -1.756 1.00 82.81 411 ILE A CA 1
ATOM 3190 C C . ILE A 1 411 ? 8.405 -3.220 -0.664 1.00 82.81 411 ILE A C 1
ATOM 3192 O O . ILE A 1 411 ? 7.540 -2.708 0.041 1.00 82.81 411 ILE A O 1
ATOM 3196 N N . VAL A 1 412 ? 8.825 -4.469 -0.463 1.00 77.69 412 VAL A N 1
ATOM 3197 C CA . VAL A 1 412 ? 8.216 -5.306 0.571 1.00 77.69 412 VAL A CA 1
ATOM 3198 C C . VAL A 1 412 ? 8.512 -4.762 1.971 1.00 77.69 412 VAL A C 1
ATOM 3200 O O . VAL A 1 412 ? 7.623 -4.766 2.823 1.00 77.69 412 VAL A O 1
ATOM 3203 N N . VAL A 1 413 ? 9.728 -4.268 2.227 1.00 74.38 413 VAL A N 1
ATOM 3204 C CA . VAL A 1 413 ? 10.089 -3.685 3.531 1.00 74.38 413 VAL A CA 1
ATOM 3205 C C . VAL A 1 413 ? 9.251 -2.441 3.834 1.00 74.38 413 VAL A C 1
ATOM 3207 O O . VAL A 1 413 ? 8.756 -2.310 4.953 1.00 74.38 413 VAL A O 1
ATOM 3210 N N . VAL A 1 414 ? 9.072 -1.555 2.850 1.00 75.31 414 VAL A N 1
ATOM 3211 C CA . VAL A 1 414 ? 8.298 -0.314 2.998 1.00 75.31 414 VAL A CA 1
ATOM 3212 C C . VAL A 1 414 ? 6.793 -0.599 3.107 1.00 75.31 414 VAL A C 1
ATOM 3214 O O . VAL A 1 414 ? 6.151 -0.157 4.061 1.00 75.31 414 VAL A O 1
ATOM 3217 N N . GLY A 1 415 ? 6.235 -1.383 2.181 1.00 76.06 415 GLY A N 1
ATOM 3218 C CA . GLY A 1 415 ? 4.786 -1.558 2.059 1.00 76.06 415 GLY A CA 1
ATOM 3219 C C . GLY A 1 415 ? 4.175 -2.533 3.069 1.00 76.06 415 GLY A C 1
ATOM 3220 O O . GLY A 1 415 ? 3.085 -2.290 3.592 1.00 76.06 415 GLY A O 1
ATOM 3221 N N . SER A 1 416 ? 4.875 -3.622 3.425 1.00 75.56 416 SER A N 1
ATOM 3222 C CA . SER A 1 416 ? 4.301 -4.655 4.312 1.00 75.56 416 SER A CA 1
ATOM 3223 C C . SER A 1 416 ? 3.957 -4.130 5.702 1.00 75.56 416 SER A C 1
ATOM 3225 O O . SER A 1 416 ? 3.029 -4.598 6.360 1.00 75.56 416 SER A O 1
ATOM 3227 N N . GLU A 1 417 ? 4.694 -3.144 6.177 1.00 76.75 417 GLU A N 1
ATOM 3228 C CA . GLU A 1 417 ? 4.631 -2.746 7.560 1.00 76.75 417 GLU A CA 1
ATOM 3229 C C . GLU A 1 417 ? 3.558 -1.675 7.819 1.00 76.75 417 GLU A C 1
ATOM 3231 O O . GLU A 1 417 ? 2.784 -1.816 8.774 1.00 76.75 417 GLU A O 1
ATOM 3236 N N . SER A 1 418 ? 3.435 -0.688 6.929 1.00 82.31 418 SER A N 1
ATOM 3237 C CA . SER A 1 418 ? 2.305 0.248 6.915 1.00 82.31 418 SER A CA 1
ATOM 3238 C C . SER A 1 418 ? 0.977 -0.494 6.717 1.00 82.31 418 SER A C 1
ATOM 3240 O O . SER A 1 418 ? 0.007 -0.236 7.439 1.00 82.31 418 SER A O 1
ATOM 3242 N N . MET A 1 419 ? 0.957 -1.509 5.843 1.00 83.38 419 MET A N 1
ATOM 3243 C CA . MET A 1 419 ? -0.170 -2.429 5.679 1.00 83.38 419 MET A CA 1
ATOM 3244 C C . MET A 1 419 ? -0.514 -3.173 6.982 1.00 83.38 419 MET A C 1
ATOM 3246 O O . MET A 1 419 ? -1.662 -3.139 7.427 1.00 83.38 419 MET A O 1
ATOM 3250 N N . LEU A 1 420 ? 0.459 -3.822 7.636 1.00 78.75 420 LEU A N 1
ATOM 3251 C CA . LEU A 1 420 ? 0.222 -4.556 8.888 1.00 78.75 420 LEU A CA 1
ATOM 3252 C C . LEU A 1 420 ? -0.268 -3.636 10.016 1.00 78.75 420 LEU A C 1
ATOM 3254 O O . LEU A 1 420 ? -1.120 -4.037 10.814 1.00 78.75 420 LEU A O 1
ATOM 3258 N N . PHE A 1 421 ? 0.249 -2.407 10.096 1.00 79.69 421 PHE A N 1
ATOM 3259 C CA . PHE A 1 421 ? -0.218 -1.404 11.054 1.00 79.69 421 PHE A CA 1
ATOM 3260 C C . PHE A 1 421 ? -1.672 -0.990 10.786 1.00 79.69 421 PHE A C 1
ATOM 3262 O O . PHE A 1 421 ? -2.470 -0.899 11.729 1.00 79.69 421 PHE A O 1
ATOM 3269 N N . MET A 1 422 ? -2.033 -0.803 9.514 1.00 82.44 422 MET A N 1
ATOM 3270 C CA . MET A 1 422 ? -3.396 -0.487 9.099 1.00 82.44 422 MET A CA 1
ATOM 3271 C C . MET A 1 422 ? -4.375 -1.613 9.438 1.00 82.44 422 MET A C 1
ATOM 3273 O O . MET A 1 422 ? -5.385 -1.343 10.089 1.00 82.44 422 MET A O 1
ATOM 3277 N N . ILE A 1 423 ? -4.044 -2.866 9.096 1.00 81.19 423 ILE A N 1
ATOM 3278 C CA . ILE A 1 423 ? -4.886 -4.032 9.408 1.00 81.19 423 ILE A CA 1
ATOM 3279 C C . ILE A 1 423 ? -5.149 -4.095 10.909 1.00 81.19 423 ILE A C 1
ATOM 3281 O O . ILE A 1 423 ? -6.300 -4.038 11.327 1.00 81.19 423 ILE A O 1
ATOM 3285 N N . ARG A 1 424 ? -4.088 -4.131 11.728 1.00 75.31 424 ARG A N 1
ATOM 3286 C CA . ARG A 1 424 ? -4.205 -4.291 13.187 1.00 75.31 424 ARG A CA 1
ATOM 3287 C C . ARG A 1 424 ? -5.094 -3.231 13.817 1.00 75.31 424 ARG A C 1
ATOM 3289 O O . ARG A 1 424 ? -5.859 -3.533 14.726 1.00 75.31 424 ARG A O 1
ATOM 3296 N N . THR A 1 425 ? -4.981 -1.987 13.370 1.00 75.69 425 THR A N 1
ATOM 3297 C CA . THR A 1 425 ? -5.724 -0.886 13.984 1.00 75.69 425 THR A CA 1
ATOM 3298 C C . THR A 1 425 ? -7.191 -0.886 13.557 1.00 75.69 425 THR A C 1
ATOM 3300 O O . THR A 1 425 ? -8.057 -0.660 14.397 1.00 75.69 425 THR A O 1
ATOM 3303 N N . ILE A 1 426 ? -7.488 -1.193 12.288 1.00 78.38 426 ILE A N 1
ATOM 3304 C CA . ILE A 1 426 ? -8.868 -1.271 11.786 1.00 78.38 426 ILE A CA 1
ATOM 3305 C C . ILE A 1 426 ? -9.585 -2.498 12.370 1.00 78.38 426 ILE A C 1
ATOM 3307 O O . ILE A 1 426 ? -10.705 -2.366 12.862 1.00 78.38 426 ILE A O 1
ATOM 3311 N N . THR A 1 427 ? -8.928 -3.661 12.435 1.00 71.88 427 THR A N 1
ATOM 3312 C CA . THR A 1 427 ? -9.518 -4.891 12.999 1.00 71.88 427 THR A CA 1
ATOM 3313 C C . THR A 1 427 ? -9.711 -4.839 14.516 1.00 71.88 427 THR A C 1
ATOM 3315 O O . THR A 1 427 ? -10.490 -5.612 15.063 1.00 71.88 427 THR A O 1
ATOM 3318 N N . ASN A 1 428 ? -9.003 -3.947 15.218 1.00 65.25 428 ASN A N 1
ATOM 3319 C CA . ASN A 1 428 ? -9.157 -3.743 16.663 1.00 65.25 428 ASN A CA 1
ATOM 3320 C C . ASN A 1 428 ? -10.221 -2.688 17.019 1.00 65.25 428 ASN A C 1
ATOM 3322 O O . ASN A 1 428 ? -10.380 -2.359 18.197 1.00 65.25 428 ASN A O 1
ATOM 3326 N N . THR A 1 429 ? -10.951 -2.146 16.037 1.00 62.81 429 THR A N 1
ATOM 3327 C CA . THR A 1 429 ? -12.087 -1.251 16.306 1.00 62.81 429 THR A CA 1
ATOM 3328 C C . THR A 1 429 ? -13.257 -2.015 16.954 1.00 62.81 429 THR A C 1
ATOM 3330 O O . THR A 1 429 ? -13.454 -3.197 16.668 1.00 62.81 429 THR A O 1
ATOM 3333 N N . PRO A 1 430 ? -14.016 -1.391 17.876 1.00 50.75 430 PRO A N 1
ATOM 3334 C CA . PRO A 1 430 ? -15.055 -2.088 18.632 1.00 50.75 430 PRO A CA 1
ATOM 3335 C C . PRO A 1 430 ? -16.234 -2.519 17.747 1.00 50.75 430 PRO A C 1
ATOM 3337 O O . PRO A 1 430 ? -16.690 -1.758 16.892 1.00 50.75 430 PRO A O 1
ATOM 3340 N N . VAL A 1 431 ? -16.772 -3.716 18.023 1.00 53.72 431 VAL A N 1
ATOM 3341 C CA . VAL A 1 431 ? -17.854 -4.366 17.250 1.00 53.72 431 VAL A CA 1
ATOM 3342 C C . VAL A 1 431 ? -19.223 -3.665 17.413 1.00 53.72 431 VAL A C 1
ATOM 3344 O O . VAL A 1 431 ? -20.233 -4.064 16.852 1.00 53.72 431 VAL A O 1
ATOM 3347 N N . SER A 1 432 ? -19.293 -2.573 18.174 1.00 41.28 432 SER A N 1
ATOM 3348 C CA . SER A 1 432 ? -20.535 -1.833 18.420 1.00 41.28 432 SER A CA 1
ATOM 3349 C C . SER A 1 432 ? -20.880 -0.789 17.350 1.00 41.28 432 SER A C 1
ATOM 3351 O O . SER A 1 432 ? -21.996 -0.279 17.359 1.00 41.28 432 SER A O 1
ATOM 3353 N N . LEU A 1 433 ? -19.952 -0.442 16.446 1.00 51.28 433 LEU A N 1
ATOM 3354 C CA . LEU A 1 433 ? -20.194 0.533 15.369 1.00 51.28 433 LEU A CA 1
ATOM 3355 C C . LEU A 1 433 ? -20.629 -0.151 14.068 1.00 51.28 433 LEU A C 1
ATOM 3357 O O . LEU A 1 433 ? -20.245 -1.294 13.819 1.00 51.28 433 LEU A O 1
ATOM 3361 N N . THR A 1 434 ? -21.353 0.567 13.204 1.00 60.88 434 THR A N 1
ATOM 3362 C CA . THR A 1 434 ? -21.636 0.113 11.835 1.00 60.88 434 THR A CA 1
ATOM 3363 C C . THR A 1 434 ? -20.342 -0.041 11.037 1.00 60.88 434 THR A C 1
ATOM 3365 O O . THR A 1 434 ? -19.358 0.672 11.251 1.00 60.88 434 THR A O 1
ATOM 3368 N N . MET A 1 435 ? -20.344 -0.973 10.092 1.00 65.25 435 MET A N 1
ATOM 3369 C CA . MET A 1 435 ? -19.198 -1.344 9.265 1.00 65.25 435 MET A CA 1
ATOM 3370 C C . MET A 1 435 ? -18.515 -0.129 8.597 1.00 65.25 435 MET A C 1
ATOM 3372 O O . MET A 1 435 ? -17.304 0.087 8.724 1.00 65.25 435 MET A O 1
ATOM 3376 N N . HIS A 1 436 ? -19.317 0.755 7.993 1.00 69.62 436 HIS A N 1
ATOM 3377 C CA . HIS A 1 436 ? -18.858 2.005 7.379 1.00 69.62 436 HIS A CA 1
ATOM 3378 C C . HIS A 1 436 ? -18.228 2.976 8.390 1.00 69.62 436 HIS A C 1
ATOM 3380 O O . HIS A 1 436 ? -17.243 3.653 8.072 1.00 69.62 436 HIS A O 1
ATOM 3386 N N . ALA A 1 437 ? -18.774 3.044 9.608 1.00 63.97 437 ALA A N 1
ATOM 3387 C CA . ALA A 1 437 ? -18.263 3.893 10.677 1.00 63.97 437 ALA A CA 1
ATOM 3388 C C . ALA A 1 437 ? -16.969 3.335 11.290 1.00 63.97 437 ALA A C 1
ATOM 3390 O O . ALA A 1 437 ? -16.074 4.117 11.613 1.00 63.97 437 ALA A O 1
ATOM 3391 N N . ARG A 1 438 ? -16.813 2.006 11.379 1.00 67.94 438 ARG A N 1
ATOM 3392 C CA . ARG A 1 438 ? -15.567 1.363 11.833 1.00 67.94 438 ARG A CA 1
ATOM 3393 C C . ARG A 1 438 ? -14.393 1.655 10.913 1.00 67.94 438 ARG A C 1
ATOM 3395 O O . ARG A 1 438 ? -13.328 2.018 11.403 1.00 67.94 438 ARG A O 1
ATOM 3402 N N . ILE A 1 439 ? -14.589 1.571 9.596 1.00 74.81 439 ILE A N 1
ATOM 3403 C CA . ILE A 1 439 ? -13.539 1.908 8.622 1.00 74.81 439 ILE A CA 1
ATOM 3404 C C . ILE A 1 439 ? -13.189 3.389 8.695 1.00 74.81 439 ILE A C 1
ATOM 3406 O O . ILE A 1 439 ? -12.014 3.740 8.743 1.00 74.81 439 ILE A O 1
ATOM 3410 N N . ALA A 1 440 ? -14.193 4.266 8.740 1.00 73.38 440 ALA A N 1
ATOM 3411 C CA . ALA A 1 440 ? -13.969 5.703 8.841 1.00 73.38 440 ALA A CA 1
ATOM 3412 C C . ALA A 1 440 ? -13.202 6.081 10.117 1.00 73.38 440 ALA A C 1
ATOM 3414 O O . ALA A 1 440 ? -12.263 6.876 10.071 1.00 73.38 440 ALA A O 1
ATOM 3415 N N . TYR A 1 441 ? -13.577 5.481 11.247 1.00 68.88 441 TYR A N 1
ATOM 3416 C CA . TYR A 1 441 ? -12.922 5.697 12.530 1.00 68.88 441 TYR A CA 1
ATOM 3417 C C . TYR A 1 441 ? -11.508 5.102 12.562 1.00 68.88 441 TYR A C 1
ATOM 3419 O O . TYR A 1 441 ? -10.555 5.811 12.884 1.00 68.88 441 TYR A O 1
ATOM 3427 N N . GLY A 1 442 ? -11.345 3.837 12.167 1.00 70.19 442 GLY A N 1
ATOM 3428 C CA . GLY A 1 442 ? -10.045 3.170 12.091 1.00 70.19 442 GLY A CA 1
ATOM 3429 C C . GLY A 1 442 ? -9.071 3.915 11.177 1.00 70.19 442 GLY A C 1
ATOM 3430 O O . GLY A 1 442 ? -7.939 4.185 11.576 1.00 70.19 442 GLY A O 1
ATOM 3431 N N . LEU A 1 443 ? -9.526 4.358 10.000 1.00 79.75 443 LEU A N 1
ATOM 3432 C CA . LEU A 1 443 ? -8.701 5.140 9.082 1.00 79.75 443 LEU A CA 1
ATOM 3433 C C . LEU A 1 443 ? -8.302 6.492 9.675 1.00 79.75 443 LEU A C 1
ATOM 3435 O O . LEU A 1 443 ? -7.156 6.906 9.523 1.00 79.75 443 LEU A O 1
ATOM 3439 N N . SER A 1 444 ? -9.208 7.164 10.390 1.00 77.75 444 SER A N 1
ATOM 3440 C CA . SER A 1 444 ? -8.902 8.460 11.008 1.00 77.75 444 SER A CA 1
ATOM 3441 C C . SER A 1 444 ? -7.763 8.388 12.041 1.00 77.75 444 SER A C 1
ATOM 3443 O O . SER A 1 444 ? -7.040 9.365 12.224 1.00 77.75 444 SER A O 1
ATOM 3445 N N . GLN A 1 445 ? -7.565 7.221 12.666 1.00 74.75 445 GLN A N 1
ATOM 3446 C CA . GLN A 1 445 ? -6.501 6.966 13.643 1.00 74.75 445 GLN A CA 1
ATOM 3447 C C . GLN A 1 445 ? -5.183 6.515 12.993 1.00 74.75 445 GLN A C 1
ATOM 3449 O O . GLN A 1 445 ? -4.103 6.836 13.487 1.00 74.75 445 GLN A O 1
ATOM 3454 N N . VAL A 1 446 ? -5.256 5.778 11.881 1.00 80.88 446 VAL A N 1
ATOM 3455 C CA . VAL A 1 446 ? -4.093 5.177 11.205 1.00 80.88 446 VAL A CA 1
ATOM 3456 C C . VAL A 1 446 ? -3.466 6.103 10.170 1.00 80.88 446 VAL A C 1
ATOM 3458 O O . VAL A 1 446 ? -2.240 6.195 10.085 1.00 80.88 446 VAL A O 1
ATOM 3461 N N . ALA A 1 447 ? -4.291 6.773 9.364 1.00 80.56 447 ALA A N 1
ATOM 3462 C CA . ALA A 1 447 ? -3.826 7.453 8.161 1.00 80.56 447 ALA A CA 1
ATOM 3463 C C . ALA A 1 447 ? -2.940 8.662 8.470 1.00 80.56 447 ALA A C 1
ATOM 3465 O O . ALA A 1 447 ? -1.953 8.881 7.774 1.00 80.56 447 ALA A O 1
ATOM 3466 N N . GLY A 1 448 ? -3.229 9.405 9.544 1.00 80.50 448 GLY A N 1
ATOM 3467 C CA . GLY A 1 448 ? -2.386 10.516 9.998 1.00 80.50 448 GLY A CA 1
ATOM 3468 C C . GLY A 1 448 ? -0.940 10.078 10.274 1.00 80.50 448 GLY A C 1
ATOM 3469 O O . GLY A 1 448 ? -0.032 10.588 9.619 1.00 80.50 448 GLY A O 1
ATOM 3470 N N . PRO A 1 449 ? -0.714 9.110 11.186 1.00 79.94 449 PRO A N 1
ATOM 3471 C CA . PRO A 1 449 ? 0.609 8.543 11.432 1.00 79.94 449 PRO A CA 1
ATOM 3472 C C . PRO A 1 449 ? 1.320 8.031 10.173 1.00 79.94 449 PRO A C 1
ATOM 3474 O O . PRO A 1 449 ? 2.478 8.386 9.990 1.00 79.94 449 PRO A O 1
ATOM 3477 N N . ILE A 1 450 ? 0.642 7.263 9.304 1.00 82.94 450 ILE A N 1
ATOM 3478 C CA . ILE A 1 450 ? 1.239 6.736 8.058 1.00 82.94 450 ILE A CA 1
ATOM 3479 C C . ILE A 1 450 ? 1.676 7.874 7.123 1.00 82.94 450 ILE A C 1
ATOM 3481 O O . ILE A 1 450 ? 2.775 7.850 6.575 1.00 82.94 450 ILE A O 1
ATOM 3485 N N . THR A 1 451 ? 0.836 8.900 6.962 1.00 85.50 451 THR A N 1
ATOM 3486 C CA . THR A 1 451 ? 1.133 10.044 6.084 1.00 85.50 451 THR A CA 1
ATOM 3487 C C . THR A 1 451 ? 2.337 10.831 6.590 1.00 85.50 451 THR A C 1
ATOM 3489 O O . THR A 1 451 ? 3.200 11.218 5.809 1.00 85.50 451 THR A O 1
ATOM 3492 N N . LEU A 1 452 ? 2.411 11.063 7.905 1.00 80.44 452 LEU A N 1
ATOM 3493 C CA . LEU A 1 452 ? 3.526 11.786 8.512 1.00 80.44 452 LEU A CA 1
ATOM 3494 C C . LEU A 1 452 ? 4.835 10.998 8.408 1.00 80.44 452 LEU A C 1
ATOM 3496 O O . LEU A 1 452 ? 5.868 11.603 8.128 1.00 80.44 452 LEU A O 1
ATOM 3500 N N . THR A 1 453 ? 4.801 9.671 8.580 1.00 79.19 453 THR A N 1
ATOM 3501 C CA . THR A 1 453 ? 5.993 8.834 8.385 1.00 79.19 453 THR A CA 1
ATOM 3502 C C . THR A 1 453 ? 6.448 8.848 6.930 1.00 79.19 453 THR A C 1
ATOM 3504 O O . THR A 1 453 ? 7.605 9.176 6.680 1.00 79.19 453 THR A O 1
ATOM 3507 N N . ALA A 1 454 ? 5.538 8.633 5.972 1.00 83.44 454 ALA A N 1
ATOM 3508 C CA . ALA A 1 454 ? 5.864 8.661 4.546 1.00 83.44 454 ALA A CA 1
ATOM 3509 C C . ALA A 1 454 ? 6.429 10.024 4.109 1.00 83.44 454 ALA A C 1
ATOM 3511 O O . ALA A 1 454 ? 7.446 10.087 3.422 1.00 83.44 454 ALA A O 1
ATOM 3512 N N . LEU A 1 455 ? 5.827 11.130 4.566 1.00 83.50 455 LEU A N 1
ATOM 3513 C CA . LEU A 1 455 ? 6.326 12.476 4.282 1.00 83.50 455 LEU A CA 1
ATOM 3514 C C . LEU A 1 455 ? 7.721 12.701 4.882 1.00 83.50 455 LEU A C 1
ATOM 3516 O O . LEU A 1 455 ? 8.586 13.277 4.225 1.00 83.50 455 LEU A O 1
ATOM 3520 N N . SER A 1 456 ? 7.956 12.233 6.111 1.00 78.56 456 SER A N 1
ATOM 3521 C CA . SER A 1 456 ? 9.266 12.354 6.756 1.00 78.56 456 SER A CA 1
ATOM 3522 C C . SER A 1 456 ? 10.353 11.550 6.035 1.00 78.56 456 SER A C 1
ATOM 3524 O O . SER A 1 456 ? 11.479 12.034 5.909 1.00 78.56 456 SER A O 1
ATOM 3526 N N . ASP A 1 457 ? 10.008 10.373 5.507 1.00 78.75 457 ASP A N 1
ATOM 3527 C CA . ASP A 1 457 ? 10.929 9.518 4.759 1.00 78.75 457 ASP A CA 1
ATOM 3528 C C . ASP A 1 457 ? 11.255 10.124 3.386 1.00 78.75 457 ASP A C 1
ATOM 3530 O O . ASP A 1 457 ? 12.420 10.162 2.992 1.00 78.75 457 ASP A O 1
ATOM 3534 N N . ILE A 1 458 ? 10.264 10.706 2.699 1.00 84.62 458 ILE A N 1
ATOM 3535 C CA . ILE A 1 458 ? 10.478 11.447 1.446 1.00 84.62 458 ILE A CA 1
ATOM 3536 C C . ILE A 1 458 ? 11.416 12.642 1.674 1.00 84.62 458 ILE A C 1
ATOM 3538 O O . ILE A 1 458 ? 12.375 12.818 0.926 1.00 84.62 458 ILE A O 1
ATOM 3542 N N . VAL A 1 459 ? 11.192 13.444 2.722 1.00 80.12 459 VAL A N 1
ATOM 3543 C CA . VAL A 1 459 ? 12.059 14.594 3.043 1.00 80.12 459 VAL A CA 1
ATOM 3544 C C . VAL A 1 459 ? 13.490 14.142 3.353 1.00 80.12 459 VAL A C 1
ATOM 3546 O O . VAL A 1 459 ? 14.444 14.763 2.881 1.00 80.12 459 VAL A O 1
ATOM 3549 N N . LEU A 1 460 ? 13.656 13.047 4.103 1.00 78.38 460 LEU A N 1
ATOM 3550 C CA . LEU A 1 460 ? 14.970 12.472 4.401 1.00 78.38 460 LEU A CA 1
ATOM 3551 C C . LEU A 1 460 ? 15.694 12.013 3.128 1.00 78.38 460 LEU A C 1
ATOM 3553 O O . LEU A 1 460 ? 16.882 12.285 2.969 1.00 78.38 460 LEU A O 1
ATOM 3557 N N . LEU A 1 461 ? 14.989 11.342 2.218 1.00 80.81 461 LEU A N 1
ATOM 3558 C CA . LEU A 1 461 ? 15.544 10.875 0.948 1.00 80.81 461 LEU A CA 1
ATOM 3559 C C . LEU A 1 461 ? 15.929 12.024 0.016 1.00 80.81 461 LEU A C 1
ATOM 3561 O O . LEU A 1 461 ? 16.966 11.948 -0.638 1.00 80.81 461 LEU A O 1
ATOM 3565 N N . ILE A 1 462 ? 15.148 13.106 -0.009 1.00 80.44 462 ILE A N 1
ATOM 3566 C CA . ILE A 1 462 ? 15.485 14.324 -0.762 1.00 80.44 462 ILE A CA 1
ATOM 3567 C C . ILE A 1 462 ? 16.756 14.972 -0.197 1.00 80.44 462 ILE A C 1
ATOM 3569 O O . ILE A 1 462 ? 17.632 15.378 -0.959 1.00 80.44 462 ILE A O 1
ATOM 3573 N N . LEU A 1 463 ? 16.896 15.036 1.132 1.00 74.81 463 LEU A N 1
ATOM 3574 C CA . LEU A 1 463 ? 18.115 15.532 1.778 1.00 74.81 463 LEU A CA 1
ATOM 3575 C C . LEU A 1 463 ? 19.327 14.636 1.460 1.00 74.81 463 LEU A C 1
ATOM 3577 O O . LEU A 1 463 ? 20.427 15.128 1.216 1.00 74.81 463 LEU A O 1
ATOM 3581 N N . LEU A 1 464 ? 19.136 13.316 1.436 1.00 73.19 464 LEU A N 1
ATOM 3582 C CA . LEU A 1 464 ? 20.193 12.364 1.092 1.00 73.19 464 LEU A CA 1
ATOM 3583 C C . LEU A 1 464 ? 20.629 12.514 -0.373 1.00 73.19 464 LEU A C 1
ATOM 3585 O O . LEU A 1 464 ? 21.822 12.551 -0.664 1.00 73.19 464 LEU A O 1
ATOM 3589 N N . ALA A 1 465 ? 19.664 12.664 -1.282 1.00 77.00 465 ALA A N 1
ATOM 3590 C CA . ALA A 1 465 ? 19.896 12.897 -2.704 1.00 77.00 465 ALA A CA 1
ATOM 3591 C C . ALA A 1 465 ? 20.629 14.222 -2.982 1.00 77.00 465 ALA A C 1
ATOM 3593 O O . ALA A 1 465 ? 21.439 14.285 -3.902 1.00 77.00 465 ALA A O 1
ATOM 3594 N N . SER A 1 466 ? 20.374 15.275 -2.197 1.00 76.06 466 SER A N 1
ATOM 3595 C CA . SER A 1 466 ? 21.038 16.575 -2.377 1.00 76.06 466 SER A CA 1
ATOM 3596 C C . SER A 1 466 ? 22.443 16.634 -1.768 1.00 76.06 466 SER A C 1
ATOM 3598 O O . SER A 1 466 ? 23.286 17.398 -2.241 1.00 76.06 466 SER A O 1
ATOM 3600 N N . THR A 1 467 ? 22.713 15.830 -0.735 1.00 69.56 467 THR A N 1
ATOM 3601 C CA . THR A 1 467 ? 24.004 15.814 -0.025 1.00 69.56 467 THR A CA 1
ATOM 3602 C C . THR A 1 467 ? 25.016 14.842 -0.632 1.00 69.56 467 THR A C 1
ATOM 3604 O O . THR A 1 467 ? 26.204 15.161 -0.677 1.00 69.56 467 THR A O 1
ATOM 3607 N N . ILE A 1 468 ? 24.576 13.680 -1.130 1.00 69.81 468 ILE A N 1
ATOM 3608 C CA . ILE A 1 468 ? 25.455 12.644 -1.688 1.00 69.81 468 ILE A CA 1
ATOM 3609 C C . ILE A 1 468 ? 25.514 12.752 -3.216 1.00 69.81 468 ILE A C 1
ATOM 3611 O O . ILE A 1 468 ? 24.560 12.432 -3.917 1.00 69.81 468 ILE A O 1
ATOM 3615 N N . ARG A 1 469 ? 26.683 13.121 -3.751 1.00 65.88 469 ARG A N 1
ATOM 3616 C CA . ARG A 1 469 ? 26.949 13.245 -5.201 1.00 65.88 469 ARG A CA 1
ATOM 3617 C C . ARG A 1 469 ? 27.412 11.927 -5.835 1.00 65.88 469 ARG A C 1
ATOM 3619 O O . ARG A 1 469 ? 28.320 11.916 -6.656 1.00 65.88 469 ARG A O 1
ATOM 3626 N N . VAL A 1 470 ? 26.805 10.811 -5.429 1.00 65.00 470 VAL A N 1
ATOM 3627 C CA . VAL A 1 470 ? 27.082 9.477 -5.986 1.00 65.00 470 VAL A CA 1
ATOM 3628 C C . VAL A 1 470 ? 25.893 9.053 -6.857 1.00 65.00 470 VAL A C 1
ATOM 3630 O O . VAL A 1 470 ? 24.794 8.880 -6.323 1.00 65.00 470 VAL A O 1
ATOM 3633 N N . PRO A 1 471 ? 26.083 8.838 -8.173 1.00 62.75 471 PRO A N 1
ATOM 3634 C CA . PRO A 1 471 ? 25.024 8.463 -9.113 1.00 62.75 471 PRO A CA 1
ATOM 3635 C C . PRO A 1 471 ? 24.120 7.309 -8.677 1.00 62.75 471 PRO A C 1
ATOM 3637 O O . PRO A 1 471 ? 22.898 7.405 -8.777 1.00 62.75 471 PRO A O 1
ATOM 3640 N N . ALA A 1 472 ? 24.714 6.232 -8.157 1.00 66.12 472 ALA A N 1
ATOM 3641 C CA . ALA A 1 472 ? 23.973 5.054 -7.715 1.00 66.12 472 ALA A CA 1
ATOM 3642 C C . ALA A 1 472 ? 23.040 5.367 -6.535 1.00 66.12 472 ALA A C 1
ATOM 3644 O O . ALA A 1 472 ? 21.897 4.913 -6.501 1.00 66.12 472 ALA A O 1
ATOM 3645 N N . VAL A 1 473 ? 23.506 6.196 -5.595 1.00 70.56 473 VAL A N 1
ATOM 3646 C CA . VAL A 1 473 ? 22.721 6.623 -4.430 1.00 70.56 473 VAL A CA 1
ATOM 3647 C C . VAL A 1 473 ? 21.592 7.555 -4.862 1.00 70.56 473 VAL A C 1
ATOM 3649 O O . VAL A 1 473 ? 20.471 7.409 -4.386 1.00 70.56 473 VAL A O 1
ATOM 3652 N N . LEU A 1 474 ? 21.849 8.461 -5.809 1.00 76.12 474 LEU A N 1
ATOM 3653 C CA . LEU A 1 474 ? 20.822 9.350 -6.349 1.00 76.12 474 LEU A CA 1
ATOM 3654 C C . LEU A 1 474 ? 19.691 8.562 -7.029 1.00 76.12 474 LEU A C 1
ATOM 3656 O O . LEU A 1 474 ? 18.521 8.786 -6.720 1.00 76.12 474 LEU A O 1
ATOM 3660 N N . GLN A 1 475 ? 20.029 7.604 -7.901 1.00 75.75 475 GLN A N 1
ATOM 3661 C CA . GLN A 1 475 ? 19.045 6.737 -8.563 1.00 75.75 475 GLN A CA 1
ATOM 3662 C C . GLN A 1 475 ? 18.241 5.908 -7.548 1.00 75.75 475 GLN A C 1
ATOM 3664 O O . GLN A 1 475 ? 17.018 5.815 -7.658 1.00 75.75 475 GLN A O 1
ATOM 3669 N N . PHE A 1 476 ? 18.904 5.365 -6.521 1.00 78.50 476 PHE A N 1
ATOM 3670 C CA . PHE A 1 476 ? 18.248 4.643 -5.428 1.00 78.50 476 PHE A CA 1
ATOM 3671 C C . PHE A 1 476 ? 17.269 5.528 -4.640 1.00 78.50 476 PHE A C 1
ATOM 3673 O O . PHE A 1 476 ? 16.132 5.121 -4.383 1.00 78.50 476 PHE A O 1
ATOM 3680 N N . CYS A 1 477 ? 17.676 6.746 -4.272 1.00 81.81 477 CYS A N 1
ATOM 3681 C CA . CYS A 1 477 ? 16.825 7.684 -3.542 1.00 81.81 477 CYS A CA 1
ATOM 3682 C C . CYS A 1 477 ? 15.593 8.074 -4.364 1.00 81.81 477 CYS A C 1
ATOM 3684 O O . CYS A 1 477 ? 14.480 8.039 -3.843 1.00 81.81 477 CYS A O 1
ATOM 3686 N N . LEU A 1 478 ? 15.773 8.386 -5.651 1.00 84.31 478 LEU A N 1
ATOM 3687 C CA . LEU A 1 478 ? 14.673 8.728 -6.555 1.00 84.31 478 LEU A CA 1
ATOM 3688 C C . LEU A 1 478 ? 13.685 7.566 -6.721 1.00 84.31 478 LEU A C 1
ATOM 3690 O O . LEU A 1 478 ? 12.474 7.777 -6.625 1.00 84.31 478 LEU A O 1
ATOM 3694 N N . PHE A 1 479 ? 14.186 6.339 -6.896 1.00 85.00 479 PHE A N 1
ATOM 3695 C CA . PHE A 1 479 ? 13.347 5.140 -6.958 1.00 85.00 479 PHE A CA 1
ATOM 3696 C C . PHE A 1 479 ? 12.554 4.925 -5.664 1.00 85.00 479 PHE A C 1
ATOM 3698 O O . PHE A 1 479 ? 11.353 4.653 -5.699 1.00 85.00 479 PHE A O 1
ATOM 3705 N N . THR A 1 480 ? 13.206 5.088 -4.512 1.00 85.25 480 THR A N 1
ATOM 3706 C CA . THR A 1 480 ? 12.568 4.885 -3.205 1.00 85.25 480 THR A CA 1
ATOM 3707 C C . THR A 1 480 ? 11.507 5.953 -2.924 1.00 85.25 480 THR A C 1
ATOM 3709 O O . THR A 1 480 ? 10.449 5.629 -2.391 1.00 85.25 480 THR A O 1
ATOM 3712 N N . ILE A 1 481 ? 11.728 7.207 -3.340 1.00 88.69 481 ILE A N 1
ATOM 3713 C CA . ILE A 1 481 ? 10.711 8.270 -3.265 1.00 88.69 481 ILE A CA 1
ATOM 3714 C C . ILE A 1 481 ? 9.492 7.904 -4.119 1.00 88.69 481 ILE A C 1
ATOM 3716 O O . ILE A 1 481 ? 8.367 7.975 -3.626 1.00 88.69 481 ILE A O 1
ATOM 3720 N N . CYS A 1 482 ? 9.701 7.475 -5.370 1.00 90.19 482 CYS A N 1
ATOM 3721 C CA . CYS A 1 482 ? 8.604 7.040 -6.241 1.00 90.19 482 CYS A CA 1
ATOM 3722 C C . CYS A 1 482 ? 7.835 5.871 -5.609 1.00 90.19 482 CYS A C 1
ATOM 3724 O O . CYS A 1 482 ? 6.607 5.898 -5.559 1.00 90.19 482 CYS A O 1
ATOM 3726 N N . THR A 1 483 ? 8.566 4.906 -5.047 1.00 89.44 483 THR A N 1
ATOM 3727 C CA . THR A 1 483 ? 8.008 3.743 -4.349 1.00 89.44 483 THR A CA 1
ATOM 3728 C C . THR A 1 483 ? 7.138 4.141 -3.161 1.00 89.44 483 THR A C 1
ATOM 3730 O O . THR A 1 483 ? 6.017 3.662 -3.047 1.00 89.44 483 THR A O 1
ATOM 3733 N N . LEU A 1 484 ? 7.605 5.055 -2.304 1.00 89.81 484 LEU A N 1
ATOM 3734 C CA . LEU A 1 484 ? 6.846 5.537 -1.144 1.00 89.81 484 LEU A CA 1
ATOM 3735 C C . LEU A 1 484 ? 5.545 6.242 -1.547 1.00 89.81 484 LEU A C 1
ATOM 3737 O O . LEU A 1 484 ? 4.520 6.077 -0.887 1.00 89.81 484 LEU A O 1
ATOM 3741 N N . VAL A 1 485 ? 5.576 7.033 -2.624 1.00 92.06 485 VAL A N 1
ATOM 3742 C CA . VAL A 1 485 ? 4.390 7.746 -3.123 1.00 92.06 485 VAL A CA 1
ATOM 3743 C C . VAL A 1 485 ? 3.366 6.767 -3.701 1.00 92.06 485 VAL A C 1
ATOM 3745 O O . VAL A 1 485 ? 2.176 6.886 -3.399 1.00 92.06 485 VAL A O 1
ATOM 3748 N N . VAL A 1 486 ? 3.818 5.799 -4.504 1.00 92.25 486 VAL A N 1
ATOM 3749 C CA . VAL A 1 486 ? 2.963 4.757 -5.093 1.00 92.25 486 VAL A CA 1
ATOM 3750 C C . VAL A 1 486 ? 2.362 3.862 -4.007 1.00 92.25 486 VAL A C 1
ATOM 3752 O O . VAL A 1 486 ? 1.144 3.698 -3.982 1.00 92.25 486 VAL A O 1
ATOM 3755 N N . ASP A 1 487 ? 3.176 3.372 -3.069 1.00 91.50 487 ASP A N 1
ATOM 3756 C CA . ASP A 1 487 ? 2.732 2.533 -1.947 1.00 91.50 487 ASP A CA 1
ATOM 3757 C C . ASP A 1 487 ? 1.701 3.268 -1.076 1.00 91.50 487 ASP A C 1
ATOM 3759 O O . ASP A 1 487 ? 0.630 2.735 -0.785 1.00 91.50 487 ASP A O 1
ATOM 3763 N N . TYR A 1 488 ? 1.938 4.542 -0.738 1.00 91.44 488 TYR A N 1
ATOM 3764 C CA . TYR A 1 488 ? 0.959 5.351 -0.005 1.00 91.44 488 TYR A CA 1
ATOM 3765 C C . TYR A 1 488 ? -0.366 5.502 -0.772 1.00 91.44 488 TYR A C 1
ATOM 3767 O O . TYR A 1 488 ? -1.448 5.368 -0.188 1.00 91.44 488 TYR A O 1
ATOM 3775 N N . PHE A 1 489 ? -0.305 5.758 -2.084 1.00 92.81 489 PHE A N 1
ATOM 3776 C CA . PHE A 1 489 ? -1.497 5.844 -2.930 1.00 92.81 489 PHE A CA 1
ATOM 3777 C C . PHE A 1 489 ? -2.269 4.517 -2.951 1.00 92.81 489 PHE A C 1
ATOM 3779 O O . PHE A 1 489 ? -3.487 4.512 -2.744 1.00 92.81 489 PHE A O 1
ATOM 3786 N N . MET A 1 490 ? -1.575 3.394 -3.137 1.00 91.88 490 MET A N 1
ATOM 3787 C CA . MET A 1 490 ? -2.165 2.056 -3.183 1.00 91.88 490 MET A CA 1
ATOM 3788 C C . MET A 1 490 ? -2.733 1.631 -1.826 1.00 91.88 490 MET A C 1
ATOM 3790 O O . MET A 1 490 ? -3.837 1.089 -1.765 1.00 91.88 490 MET A O 1
ATOM 3794 N N . GLN A 1 491 ? -2.079 1.976 -0.715 1.00 90.81 491 GLN A N 1
ATOM 3795 C CA . GLN A 1 491 ? -2.601 1.745 0.635 1.00 90.81 491 GLN A CA 1
ATOM 3796 C C . GLN A 1 491 ? -3.890 2.527 0.913 1.00 90.81 491 GLN A C 1
ATOM 3798 O O . GLN A 1 491 ? -4.844 1.975 1.463 1.00 90.81 491 GLN A O 1
ATOM 3803 N N . MET A 1 492 ? -3.954 3.801 0.513 1.00 90.00 492 MET A N 1
ATOM 3804 C CA . MET A 1 492 ? -5.121 4.659 0.762 1.00 90.00 492 MET A CA 1
ATOM 3805 C C . MET A 1 492 ? -6.292 4.419 -0.198 1.00 90.00 492 MET A C 1
ATOM 3807 O O . MET A 1 492 ? -7.389 4.927 0.054 1.00 90.00 492 MET A O 1
ATOM 3811 N N . THR A 1 493 ? -6.080 3.674 -1.288 1.00 91.25 493 THR A N 1
ATOM 3812 C CA . THR A 1 493 ? -7.098 3.381 -2.308 1.00 91.25 493 THR A CA 1
ATOM 3813 C C . THR A 1 493 ? -7.383 1.882 -2.402 1.00 91.25 493 THR A C 1
ATOM 3815 O O . THR A 1 493 ? -8.401 1.422 -1.883 1.00 91.25 493 THR A O 1
ATOM 3818 N N . PHE A 1 494 ? -6.495 1.105 -3.022 1.00 90.50 494 PHE A N 1
ATOM 3819 C CA . PHE A 1 494 ? -6.654 -0.331 -3.250 1.00 90.50 494 PHE A CA 1
ATOM 3820 C C . PHE A 1 494 ? -6.720 -1.124 -1.944 1.00 90.50 494 PHE A C 1
ATOM 3822 O O . PHE A 1 494 ? -7.695 -1.832 -1.706 1.00 90.50 494 PHE A O 1
ATOM 3829 N N . PHE A 1 495 ? -5.738 -0.967 -1.053 1.00 89.94 495 PHE A N 1
ATOM 3830 C CA . PHE A 1 495 ? -5.686 -1.805 0.142 1.00 89.94 495 PHE A CA 1
ATOM 3831 C C . PHE A 1 495 ? -6.904 -1.612 1.036 1.00 89.94 495 PHE A C 1
ATOM 3833 O O . PHE A 1 495 ? -7.571 -2.560 1.444 1.00 89.94 495 PHE A O 1
ATOM 3840 N N . LEU A 1 496 ? -7.193 -0.347 1.333 1.00 90.00 496 LEU A N 1
ATOM 3841 C CA . LEU A 1 496 ? -8.262 0.041 2.231 1.00 90.00 496 LEU A CA 1
ATOM 3842 C C . LEU A 1 496 ? -9.640 -0.366 1.695 1.00 90.00 496 LEU A C 1
ATOM 3844 O O . LEU A 1 496 ? -10.506 -0.760 2.476 1.00 90.00 496 LEU A O 1
ATOM 3848 N N . THR A 1 497 ? -9.856 -0.287 0.377 1.00 89.44 497 THR A N 1
ATOM 3849 C CA . THR A 1 497 ? -11.109 -0.743 -0.249 1.00 89.44 497 THR A CA 1
ATOM 3850 C C . THR A 1 497 ? -11.264 -2.257 -0.160 1.00 89.44 497 THR A C 1
ATOM 3852 O O . THR A 1 497 ? -12.341 -2.731 0.193 1.00 89.44 497 THR A O 1
ATOM 3855 N N . VAL A 1 498 ? -10.201 -3.023 -0.410 1.00 86.81 498 VAL A N 1
ATOM 3856 C CA . VAL A 1 498 ? -10.235 -4.488 -0.301 1.00 86.81 498 VAL A CA 1
ATOM 3857 C C . VAL A 1 498 ? -10.414 -4.934 1.151 1.00 86.81 498 VAL A C 1
ATOM 3859 O O . VAL A 1 498 ? -11.260 -5.781 1.424 1.00 86.81 498 VAL A O 1
ATOM 3862 N N . LEU A 1 499 ? -9.702 -4.311 2.095 1.00 84.12 499 LEU A N 1
ATOM 3863 C CA . LEU A 1 499 ? -9.869 -4.549 3.531 1.00 84.12 499 LEU A CA 1
ATOM 3864 C C . LEU A 1 499 ? -11.295 -4.219 3.996 1.00 84.12 499 LEU A C 1
ATOM 3866 O O . LEU A 1 499 ? -11.856 -4.922 4.833 1.00 84.12 499 LEU A O 1
ATOM 3870 N N . SER A 1 500 ? -11.898 -3.167 3.435 1.00 84.56 500 SER A N 1
ATOM 3871 C CA . SER A 1 500 ? -13.303 -2.838 3.664 1.00 84.56 500 SER A CA 1
ATOM 3872 C C . SER A 1 500 ? -14.218 -3.973 3.187 1.00 84.56 500 SER A C 1
ATOM 3874 O O . SER A 1 500 ? -15.020 -4.469 3.970 1.00 84.56 500 SER A O 1
ATOM 3876 N N . ILE A 1 501 ? -14.067 -4.450 1.951 1.00 81.75 501 ILE A N 1
ATOM 3877 C CA . ILE A 1 501 ? -14.886 -5.555 1.424 1.00 81.75 501 ILE A CA 1
ATOM 3878 C C . ILE A 1 501 ? -14.710 -6.834 2.264 1.00 81.75 501 ILE A C 1
ATOM 3880 O O . ILE A 1 501 ? -15.691 -7.509 2.577 1.00 81.75 501 ILE A O 1
ATOM 3884 N N . ASP A 1 502 ? -13.480 -7.161 2.665 1.00 79.56 502 ASP A N 1
ATOM 3885 C CA . ASP A 1 502 ? -13.195 -8.348 3.481 1.00 79.56 502 ASP A CA 1
ATOM 3886 C C . ASP A 1 502 ? -13.865 -8.267 4.863 1.00 79.56 502 ASP A C 1
ATOM 3888 O O . ASP A 1 502 ? -14.505 -9.215 5.318 1.00 79.56 502 ASP A O 1
ATOM 3892 N N . MET A 1 503 ? -13.836 -7.090 5.491 1.00 75.75 503 MET A N 1
ATOM 3893 C CA . MET A 1 503 ? -14.502 -6.853 6.770 1.00 75.75 503 MET A CA 1
ATOM 3894 C C . MET A 1 503 ? -16.038 -6.938 6.665 1.00 75.75 503 MET A C 1
ATOM 3896 O O . MET A 1 503 ? -16.666 -7.426 7.602 1.00 75.75 503 MET A O 1
ATOM 3900 N N . GLN A 1 504 ? -16.647 -6.558 5.528 1.00 75.44 504 GLN A N 1
ATOM 3901 C CA . GLN A 1 504 ? -18.094 -6.753 5.288 1.00 75.44 504 GLN A CA 1
ATOM 3902 C C . GLN A 1 504 ? -18.444 -8.235 5.243 1.00 75.44 504 GLN A C 1
ATOM 3904 O O . GLN A 1 504 ? -19.430 -8.673 5.834 1.00 75.44 504 GLN A O 1
ATOM 3909 N N . ARG A 1 505 ? -17.619 -9.018 4.544 1.00 74.19 505 ARG A N 1
ATOM 3910 C CA . ARG A 1 505 ? -17.816 -10.462 4.404 1.00 74.19 505 ARG A CA 1
ATOM 3911 C C . ARG A 1 505 ? -17.672 -11.196 5.733 1.00 74.19 505 ARG A C 1
ATOM 3913 O O . ARG A 1 505 ? -18.420 -12.138 5.981 1.00 74.19 505 ARG A O 1
ATOM 3920 N N . LEU A 1 506 ? -16.745 -10.766 6.588 1.00 69.56 506 LEU A N 1
ATOM 3921 C CA . LEU A 1 506 ? -16.560 -11.343 7.920 1.00 69.56 506 LEU A CA 1
ATOM 3922 C C . LEU A 1 506 ? -17.749 -11.060 8.844 1.00 69.56 506 LEU A C 1
ATOM 3924 O O . LEU A 1 506 ? -18.230 -11.987 9.492 1.00 69.56 506 LEU A O 1
ATOM 3928 N N . GLU A 1 507 ? -18.262 -9.826 8.863 1.00 67.12 507 GLU A N 1
ATOM 3929 C CA . GLU A 1 507 ? -19.470 -9.499 9.634 1.00 67.12 507 GLU A CA 1
ATOM 3930 C C . GLU A 1 507 ? -20.685 -10.288 9.142 1.00 67.12 507 GLU A C 1
ATOM 3932 O O . GLU A 1 507 ? -21.468 -10.776 9.952 1.00 67.12 507 GLU A O 1
ATOM 3937 N N . LEU A 1 508 ? -20.817 -10.489 7.827 1.00 65.50 508 LEU A N 1
ATOM 3938 C CA . LEU A 1 508 ? -21.879 -11.316 7.262 1.00 65.50 508 LEU A CA 1
ATOM 3939 C C . LEU A 1 508 ? -21.785 -12.772 7.730 1.00 65.50 508 LEU A C 1
ATOM 3941 O O . LEU A 1 508 ? -22.783 -13.346 8.163 1.00 65.50 508 LEU A O 1
ATOM 3945 N N . ALA A 1 509 ? -20.596 -13.372 7.654 1.00 63.75 509 ALA A N 1
ATOM 3946 C CA . ALA A 1 509 ? -20.386 -14.733 8.131 1.00 63.75 509 ALA A CA 1
ATOM 3947 C C . ALA A 1 509 ? -20.718 -14.850 9.627 1.00 63.75 509 ALA A C 1
ATOM 3949 O O . ALA A 1 509 ? -21.363 -15.813 10.030 1.00 63.75 509 ALA A O 1
ATOM 3950 N N . GLU A 1 510 ? -20.348 -13.852 10.434 1.00 65.19 510 GLU A N 1
ATOM 3951 C CA . GLU A 1 510 ? -20.669 -13.810 11.861 1.00 65.19 510 GLU A CA 1
ATOM 3952 C C . GLU A 1 510 ? -22.180 -13.684 12.115 1.00 65.19 510 GLU A C 1
ATOM 3954 O O . GLU A 1 510 ? -22.716 -14.438 12.923 1.00 65.19 510 GLU A O 1
ATOM 3959 N N . VAL A 1 511 ? -22.893 -12.816 11.390 1.00 60.00 511 VAL A N 1
ATOM 3960 C CA . VAL A 1 511 ? -24.355 -12.656 11.512 1.00 60.00 511 VAL A CA 1
ATOM 3961 C C . VAL A 1 511 ? -25.102 -13.913 11.055 1.00 60.00 511 VAL A C 1
ATOM 3963 O O . VAL A 1 511 ? -26.050 -14.330 11.718 1.00 60.00 511 VAL A O 1
ATOM 3966 N N . LEU A 1 512 ? -24.673 -14.563 9.967 1.00 57.91 512 LEU A N 1
ATOM 3967 C CA . LEU A 1 512 ? -25.265 -15.823 9.498 1.00 57.91 512 LEU A CA 1
ATOM 3968 C C . LEU A 1 512 ? -24.997 -16.976 10.476 1.00 57.91 512 LEU A C 1
ATOM 3970 O O . LEU A 1 512 ? -25.897 -17.770 10.748 1.00 57.91 512 LEU A O 1
ATOM 3974 N N . LEU A 1 513 ? -23.795 -17.043 11.060 1.00 57.69 513 LEU A N 1
ATOM 3975 C CA . LEU A 1 513 ? -23.452 -18.017 12.100 1.00 57.69 513 LEU A CA 1
ATOM 3976 C C . LEU A 1 513 ? -24.212 -17.756 13.407 1.00 57.69 513 LEU A C 1
ATOM 3978 O O . LEU A 1 513 ? -24.644 -18.709 14.053 1.00 57.69 513 LEU A O 1
ATOM 3982 N N . GLN A 1 514 ? -24.426 -16.492 13.788 1.00 52.62 514 GLN A N 1
ATOM 3983 C CA . GLN A 1 514 ? -25.242 -16.109 14.946 1.00 52.62 514 GLN A CA 1
ATOM 3984 C C . GLN A 1 514 ? -26.733 -16.396 14.710 1.00 52.62 514 GLN A C 1
ATOM 3986 O O . GLN A 1 514 ? -27.404 -16.895 15.612 1.00 52.62 514 GLN A O 1
ATOM 3991 N N . GLY A 1 515 ? -27.239 -16.168 13.493 1.00 39.47 515 GLY A N 1
ATOM 3992 C CA . GLY A 1 515 ? -28.599 -16.528 13.084 1.00 39.47 515 GLY A CA 1
ATOM 3993 C C . GLY A 1 515 ? -28.838 -18.041 13.056 1.00 39.47 515 GLY A C 1
ATOM 3994 O O . GLY A 1 515 ? -29.909 -18.495 13.448 1.00 39.47 515 GLY A O 1
ATOM 3995 N N . ALA A 1 516 ? -27.827 -18.830 12.679 1.00 40.06 516 ALA A N 1
ATOM 3996 C CA . ALA A 1 516 ? -27.873 -20.291 12.742 1.00 40.06 516 ALA A CA 1
ATOM 3997 C C . ALA A 1 516 ? -27.680 -20.840 14.174 1.00 40.06 516 ALA A C 1
ATOM 3999 O O . ALA A 1 516 ? -28.268 -21.859 14.527 1.00 40.06 516 ALA A O 1
ATOM 4000 N N . SER A 1 517 ? -26.910 -20.152 15.028 1.00 33.38 517 SER A N 1
ATOM 4001 C CA . SER A 1 517 ? -26.624 -20.582 16.412 1.00 33.38 517 SER A CA 1
ATOM 4002 C C . SER A 1 517 ? -27.696 -20.180 17.430 1.00 33.38 517 SER A C 1
ATOM 4004 O O . SER A 1 517 ? -27.705 -20.704 18.543 1.00 33.38 517 SER A O 1
ATOM 4006 N N . ALA A 1 518 ? -28.652 -19.318 17.066 1.00 31.75 518 ALA A N 1
ATOM 4007 C CA . ALA A 1 518 ? -29.832 -19.047 17.893 1.00 31.75 518 ALA A CA 1
ATOM 4008 C C . ALA A 1 518 ? -30.750 -20.281 18.070 1.00 31.75 518 ALA A C 1
ATOM 4010 O O . ALA A 1 518 ? -31.651 -20.250 18.906 1.00 31.75 518 ALA A O 1
ATOM 4011 N N . ALA A 1 519 ? -30.502 -21.377 17.340 1.00 31.48 519 ALA A N 1
ATOM 4012 C CA . ALA A 1 519 ? -31.213 -22.647 17.488 1.00 31.48 519 ALA A CA 1
ATOM 4013 C C . ALA A 1 519 ? -30.502 -23.694 18.377 1.00 31.48 519 ALA A C 1
ATOM 4015 O O . ALA A 1 519 ? -31.085 -24.746 18.628 1.00 31.48 519 ALA A O 1
ATOM 4016 N N . SER A 1 520 ? -29.298 -23.445 18.910 1.00 26.41 520 SER A N 1
ATOM 4017 C CA . SER A 1 520 ? -28.651 -24.404 19.827 1.00 26.41 520 SER A CA 1
ATOM 4018 C C . SER A 1 520 ? -27.459 -23.805 20.588 1.00 26.41 520 SER A C 1
ATOM 4020 O O . SER A 1 520 ? -26.387 -23.603 20.022 1.00 26.41 520 SER A O 1
ATOM 4022 N N . ALA A 1 521 ? -27.622 -23.575 21.893 1.00 28.36 521 ALA A N 1
ATOM 4023 C CA . ALA A 1 521 ? -26.520 -23.415 22.860 1.00 28.36 521 ALA A CA 1
ATOM 4024 C C . ALA A 1 521 ? -25.878 -24.801 23.167 1.00 28.36 521 ALA A C 1
ATOM 4026 O O . ALA A 1 521 ? -26.583 -25.791 22.951 1.00 28.36 521 ALA A O 1
ATOM 4027 N N . PRO A 1 522 ? -24.628 -24.949 23.696 1.00 30.03 522 PRO A N 1
ATOM 4028 C CA . PRO A 1 522 ? -23.966 -24.095 24.696 1.00 30.03 522 PRO A CA 1
ATOM 4029 C C . PRO A 1 522 ? -22.459 -23.770 24.489 1.00 30.03 522 PRO A C 1
ATOM 4031 O O . PRO A 1 522 ? -21.779 -24.252 23.591 1.00 30.03 522 PRO A O 1
ATOM 4034 N N . GLN A 1 523 ? -21.969 -22.903 25.384 1.00 34.69 523 GLN A N 1
ATOM 4035 C CA . GLN A 1 523 ? -20.631 -22.306 25.534 1.00 34.69 523 GLN A CA 1
ATOM 4036 C C . GLN A 1 523 ? -19.448 -23.295 25.564 1.00 34.69 523 GLN A C 1
ATOM 4038 O O . GLN A 1 523 ? -19.512 -24.274 26.302 1.00 34.69 523 GLN A O 1
ATOM 4043 N N . THR A 1 524 ? -18.306 -22.962 24.929 1.00 22.84 524 THR A N 1
ATOM 4044 C CA . THR A 1 524 ? -16.955 -23.436 25.329 1.00 22.84 524 THR A CA 1
ATOM 4045 C C . THR A 1 524 ? -15.816 -22.513 24.817 1.00 22.84 524 THR A C 1
ATOM 4047 O O . THR A 1 524 ? -15.735 -22.221 23.631 1.00 22.84 524 THR A O 1
ATOM 4050 N N . GLN A 1 525 ? -14.933 -22.109 25.749 1.00 23.80 525 GLN A N 1
ATOM 4051 C CA . GLN A 1 525 ? -13.512 -21.689 25.634 1.00 23.80 525 GLN A CA 1
ATOM 4052 C C . GLN A 1 525 ? -13.104 -20.398 24.880 1.00 23.80 525 GLN A C 1
ATOM 4054 O O . GLN A 1 525 ? -12.878 -20.375 23.674 1.00 23.80 525 GLN A O 1
ATOM 4059 N N . MET A 1 526 ? -12.829 -19.339 25.660 1.00 26.52 526 MET A N 1
ATOM 4060 C CA . MET A 1 526 ? -11.927 -18.244 25.273 1.00 26.52 526 MET A CA 1
ATOM 4061 C C . MET A 1 526 ? -10.467 -18.668 25.503 1.00 26.52 526 MET A C 1
ATOM 4063 O O . MET A 1 526 ? -10.077 -18.956 26.630 1.00 26.52 526 MET A O 1
ATOM 4067 N N . VAL A 1 527 ? -9.678 -18.694 24.428 1.00 26.00 527 VAL A N 1
ATOM 4068 C CA . VAL A 1 527 ? -8.221 -18.905 24.434 1.00 26.00 527 VAL A CA 1
ATOM 4069 C C . VAL A 1 527 ? -7.501 -17.592 24.765 1.00 26.00 527 VAL A C 1
ATOM 4071 O O . VAL A 1 527 ? -7.835 -16.542 24.212 1.00 26.00 527 VAL A O 1
ATOM 4074 N N . ASP A 1 528 ? -6.499 -17.686 25.641 1.00 25.31 528 ASP A N 1
ATOM 4075 C CA . ASP A 1 528 ? -5.635 -16.620 26.162 1.00 25.31 528 ASP A CA 1
ATOM 4076 C C . ASP A 1 528 ? -5.187 -15.559 25.139 1.00 25.31 528 ASP A C 1
ATOM 4078 O O . ASP A 1 528 ? -4.622 -15.856 24.075 1.00 25.31 528 ASP A O 1
ATOM 4082 N N . ALA A 1 529 ? -5.351 -14.290 25.524 1.00 27.95 529 ALA A N 1
ATOM 4083 C CA . ALA A 1 529 ? -4.763 -13.133 24.861 1.00 27.95 529 ALA A CA 1
ATOM 4084 C C . ALA A 1 529 ? -3.495 -12.685 25.611 1.00 27.95 529 ALA A C 1
ATOM 4086 O O . ALA A 1 529 ? -3.562 -12.211 26.742 1.00 27.95 529 ALA A O 1
ATOM 4087 N N . GLN A 1 530 ? -2.337 -12.822 24.960 1.00 27.91 530 GLN A N 1
ATOM 4088 C CA . GLN A 1 530 ? -1.057 -12.285 25.433 1.00 27.91 530 GLN A CA 1
ATOM 4089 C C . GLN A 1 530 ? -1.035 -10.740 25.411 1.00 27.91 530 GLN A C 1
ATOM 4091 O O . GLN A 1 530 ? -1.623 -10.137 24.507 1.00 27.91 530 GLN A O 1
ATOM 4096 N N . PRO A 1 531 ? -0.328 -10.101 26.364 1.00 29.09 531 PRO A N 1
ATOM 4097 C CA . PRO A 1 531 ? -0.264 -8.647 26.512 1.00 29.09 531 PRO A CA 1
ATOM 4098 C C . PRO A 1 531 ? 0.668 -7.985 25.473 1.00 29.09 531 PRO A C 1
ATOM 4100 O O . PRO A 1 531 ? 1.574 -8.637 24.946 1.00 29.09 531 PRO A O 1
ATOM 4103 N N . PRO A 1 532 ? 0.492 -6.684 25.169 1.00 29.73 532 PRO A N 1
ATOM 4104 C CA . PRO A 1 532 ? 1.430 -5.930 24.343 1.00 29.73 532 PRO A CA 1
ATOM 4105 C C . PRO A 1 532 ? 2.718 -5.578 25.111 1.00 29.73 532 PRO A C 1
ATOM 4107 O O . PRO A 1 532 ? 2.689 -5.198 26.276 1.00 29.73 532 PRO A O 1
ATOM 4110 N N . HIS A 1 533 ? 3.850 -5.700 24.417 1.00 28.88 533 HIS A N 1
ATOM 4111 C CA . HIS A 1 533 ? 5.209 -5.441 24.894 1.00 28.88 533 HIS A CA 1
ATOM 4112 C C . HIS A 1 533 ? 5.444 -3.988 25.369 1.00 28.88 533 HIS A C 1
ATOM 4114 O O . HIS A 1 533 ? 5.308 -3.052 24.581 1.00 28.88 533 HIS A O 1
ATOM 4120 N N . GLU A 1 534 ? 5.920 -3.823 26.606 1.00 28.62 534 GLU A N 1
ATOM 4121 C CA . GLU A 1 534 ? 6.599 -2.621 27.121 1.00 28.62 534 GLU A CA 1
ATOM 4122 C C . GLU A 1 534 ? 8.132 -2.797 27.072 1.00 28.62 534 GLU A C 1
ATOM 4124 O O . GLU A 1 534 ? 8.625 -3.882 27.392 1.00 28.62 534 GLU A O 1
ATOM 4129 N N . PRO A 1 535 ? 8.922 -1.758 26.731 1.00 28.30 535 PRO A N 1
ATOM 4130 C CA . PRO A 1 535 ? 10.363 -1.770 26.949 1.00 28.30 535 PRO A CA 1
ATOM 4131 C C . PRO A 1 535 ? 10.785 -1.036 28.240 1.00 28.30 535 PRO A C 1
ATOM 4133 O O . PRO A 1 535 ? 10.538 0.152 28.432 1.00 28.30 535 PRO A O 1
ATOM 4136 N N . TYR A 1 536 ? 11.506 -1.794 29.067 1.00 28.12 536 TYR A N 1
ATOM 4137 C CA . TYR A 1 536 ? 12.493 -1.467 30.106 1.00 28.12 536 TYR A CA 1
ATOM 4138 C C . TYR A 1 536 ? 13.038 -0.014 30.201 1.00 28.12 536 TYR A C 1
ATOM 4140 O O . TYR A 1 536 ? 13.540 0.556 29.228 1.00 28.12 536 TYR A O 1
ATOM 4148 N N . ARG A 1 537 ? 13.084 0.536 31.430 1.00 29.36 537 ARG A N 1
ATOM 4149 C CA . ARG A 1 537 ? 13.927 1.687 31.836 1.00 29.36 537 ARG A CA 1
ATOM 4150 C C . ARG A 1 537 ? 14.578 1.449 33.211 1.00 29.36 537 ARG A C 1
ATOM 4152 O O . ARG A 1 537 ? 13.841 1.261 34.175 1.00 29.36 537 ARG A O 1
ATOM 4159 N N . PRO A 1 538 ? 15.908 1.607 33.356 1.00 28.62 538 PRO A N 1
ATOM 4160 C CA . PRO A 1 538 ? 16.547 1.820 34.649 1.00 28.62 538 PRO A CA 1
ATOM 4161 C C . PRO A 1 538 ? 16.803 3.314 34.944 1.00 28.62 538 PRO A C 1
ATOM 4163 O O . PRO A 1 538 ? 16.893 4.158 34.046 1.00 28.62 538 PRO A O 1
ATOM 4166 N N . ARG A 1 539 ? 16.889 3.611 36.246 1.00 34.16 539 ARG A N 1
ATOM 4167 C CA . ARG A 1 539 ? 17.070 4.917 36.909 1.00 34.16 539 ARG A CA 1
ATOM 4168 C C . ARG A 1 539 ? 18.559 5.297 37.016 1.00 34.16 539 ARG A C 1
ATOM 4170 O O . ARG A 1 539 ? 19.350 4.418 37.323 1.00 34.16 539 ARG A O 1
ATOM 4177 N N . SER A 1 540 ? 18.922 6.580 36.842 1.00 34.16 540 SER A N 1
ATOM 4178 C CA . SER A 1 540 ? 20.003 7.292 37.581 1.00 34.16 540 SER A CA 1
ATOM 4179 C C . SER A 1 540 ? 20.299 8.699 37.004 1.00 34.16 540 SER A C 1
ATOM 4181 O O . SER A 1 540 ? 20.112 8.969 35.816 1.00 34.16 540 SER A O 1
ATOM 4183 N N . ALA A 1 541 ? 20.741 9.603 37.884 1.00 40.44 541 ALA A N 1
ATOM 4184 C CA . ALA A 1 541 ? 20.589 11.063 37.902 1.00 40.44 541 ALA A CA 1
ATOM 4185 C C . ALA A 1 541 ? 21.506 11.907 36.984 1.00 40.44 541 ALA A C 1
ATOM 4187 O O . ALA A 1 541 ? 21.486 13.130 37.059 1.00 40.44 541 ALA A O 1
ATOM 4188 N N . VAL A 1 542 ? 22.227 11.309 36.034 1.00 36.50 542 VAL A N 1
ATOM 4189 C CA . VAL A 1 542 ? 22.950 12.058 34.971 1.00 36.50 542 VAL A CA 1
ATOM 4190 C C . VAL A 1 542 ? 22.018 12.374 33.772 1.00 36.50 542 VAL A C 1
ATOM 4192 O O . VAL A 1 542 ? 22.396 12.964 32.761 1.00 36.50 542 VAL A O 1
ATOM 4195 N N . GLY A 1 543 ? 20.737 12.003 33.891 1.00 42.59 543 GLY A N 1
ATOM 4196 C CA . GLY A 1 543 ? 19.706 12.078 32.852 1.00 42.59 543 GLY A CA 1
ATOM 4197 C C . GLY A 1 543 ? 19.074 13.447 32.578 1.00 42.59 543 GLY A C 1
ATOM 4198 O O . GLY A 1 543 ? 18.264 13.532 31.655 1.00 42.59 543 GLY A O 1
ATOM 4199 N N . LEU A 1 544 ? 19.425 14.509 33.310 1.00 46.25 544 LEU A N 1
ATOM 4200 C CA . LEU A 1 544 ? 18.798 15.823 33.113 1.00 46.25 544 LEU A CA 1
ATOM 4201 C C . LEU A 1 544 ? 19.425 16.617 31.953 1.00 46.25 544 LEU A C 1
ATOM 4203 O O . LEU A 1 544 ? 18.713 17.323 31.246 1.00 46.25 544 LEU A O 1
ATOM 4207 N N . LEU A 1 545 ? 20.724 16.444 31.678 1.00 41.12 545 LEU A N 1
ATOM 4208 C CA . LEU A 1 545 ? 21.454 17.239 30.673 1.00 41.12 545 LEU A CA 1
ATOM 4209 C C . LEU A 1 545 ? 21.465 16.607 29.265 1.00 41.12 545 LEU A C 1
ATOM 4211 O O . LEU A 1 545 ? 21.627 17.295 28.265 1.00 41.12 545 LEU A O 1
ATOM 4215 N N . MET A 1 546 ? 21.149 15.313 29.168 1.00 39.75 546 MET A N 1
ATOM 4216 C CA . MET A 1 546 ? 20.877 14.602 27.906 1.00 39.75 546 MET A CA 1
ATOM 4217 C C . MET A 1 546 ? 19.403 14.701 27.450 1.00 39.75 546 MET A C 1
ATOM 4219 O O . MET A 1 546 ? 19.025 14.118 26.433 1.00 39.75 546 MET A O 1
ATOM 4223 N N . SER A 1 547 ? 18.542 15.413 28.188 1.00 39.72 547 SER A N 1
ATOM 4224 C CA . SER A 1 547 ? 17.095 15.498 27.916 1.00 39.72 547 SER A CA 1
ATOM 4225 C C . SER A 1 547 ? 16.746 16.366 26.695 1.00 39.72 547 SER A C 1
ATOM 4227 O O . SER A 1 547 ? 15.800 16.041 25.980 1.00 39.72 547 SER A O 1
ATOM 4229 N N . GLY A 1 548 ? 17.565 17.376 26.372 1.00 38.81 548 GLY A N 1
ATOM 4230 C CA . GLY A 1 548 ? 17.417 18.179 25.150 1.00 38.81 548 GLY A CA 1
ATOM 4231 C C . GLY A 1 548 ? 17.740 17.395 23.871 1.00 38.81 548 GLY A C 1
ATOM 4232 O O . GLY A 1 548 ? 16.990 17.455 22.901 1.00 38.81 548 GLY A O 1
ATOM 4233 N N . GLY A 1 549 ? 18.799 16.575 23.892 1.00 34.06 549 GLY A N 1
ATOM 4234 C CA . GLY A 1 549 ? 19.169 15.710 22.761 1.00 34.06 549 GLY A CA 1
ATOM 4235 C C . GLY A 1 549 ? 18.233 14.510 22.580 1.00 34.06 549 GLY A C 1
ATOM 4236 O O . GLY A 1 549 ? 18.011 14.046 21.465 1.00 34.06 549 GLY A O 1
ATOM 4237 N N . ARG A 1 550 ? 17.615 14.027 23.667 1.00 37.66 550 ARG A N 1
ATOM 4238 C CA . ARG A 1 550 ? 16.688 12.883 23.641 1.00 37.66 550 ARG A CA 1
ATOM 4239 C C . ARG A 1 550 ? 15.255 13.241 23.244 1.00 37.66 550 ARG A C 1
ATOM 4241 O O . ARG A 1 550 ? 14.552 12.334 22.815 1.00 37.66 550 ARG A O 1
ATOM 4248 N N . ALA A 1 551 ? 14.815 14.498 23.331 1.00 38.28 551 ALA A N 1
ATOM 4249 C CA . ALA A 1 551 ? 13.491 14.908 22.841 1.00 38.28 551 ALA A CA 1
ATOM 4250 C C . ALA A 1 551 ? 13.395 14.813 21.306 1.00 38.28 551 ALA A C 1
ATOM 4252 O O . ALA A 1 551 ? 12.421 14.283 20.778 1.00 38.28 551 ALA A O 1
ATOM 4253 N N . LEU A 1 552 ? 14.466 15.196 20.603 1.00 41.31 552 LEU A N 1
ATOM 4254 C CA . LEU A 1 552 ? 14.612 14.998 19.154 1.00 41.31 552 LEU A CA 1
ATOM 4255 C C . LEU A 1 552 ? 14.792 13.521 18.765 1.00 41.31 552 LEU A C 1
ATOM 4257 O O . LEU A 1 552 ? 14.427 13.120 17.663 1.00 41.31 552 LEU A O 1
ATOM 4261 N N . TRP A 1 553 ? 15.329 12.695 19.669 1.00 32.28 553 TRP A N 1
ATOM 4262 C CA . TRP A 1 553 ? 15.604 11.278 19.402 1.00 32.28 553 TRP A CA 1
ATOM 4263 C C . TRP A 1 553 ? 14.474 10.319 19.829 1.00 32.28 553 TRP A C 1
ATOM 4265 O O . TRP A 1 553 ? 14.404 9.203 19.321 1.00 32.28 553 TRP A O 1
ATOM 4275 N N . ARG A 1 554 ? 13.549 10.729 20.714 1.00 39.91 554 ARG A N 1
ATOM 4276 C CA . ARG A 1 554 ? 12.436 9.890 21.219 1.00 39.91 554 ARG A CA 1
ATOM 4277 C C . ARG A 1 554 ? 11.078 10.101 20.544 1.00 39.91 554 ARG A C 1
ATOM 4279 O O . ARG A 1 554 ? 10.181 9.303 20.796 1.00 39.91 554 ARG A O 1
ATOM 4286 N N . THR A 1 555 ? 10.927 11.052 19.622 1.00 40.47 555 THR A N 1
ATOM 4287 C CA . THR A 1 555 ? 9.787 11.062 18.674 1.00 40.47 555 THR A CA 1
ATOM 4288 C C . THR A 1 555 ? 9.873 9.926 17.643 1.00 40.47 555 THR A C 1
ATOM 4290 O O . THR A 1 555 ? 8.896 9.598 16.975 1.00 40.47 555 THR A O 1
ATOM 4293 N N . ARG A 1 556 ? 11.017 9.239 17.571 1.00 42.12 556 ARG A N 1
ATOM 4294 C CA . ARG A 1 556 ? 11.254 8.040 16.764 1.00 42.12 556 ARG A CA 1
ATOM 4295 C C . ARG A 1 556 ? 11.141 6.767 17.617 1.00 42.12 556 ARG A C 1
ATOM 4297 O O . ARG A 1 556 ? 12.107 6.030 17.785 1.00 42.12 556 ARG A O 1
ATOM 4304 N N . SER A 1 557 ? 9.958 6.488 18.178 1.00 39.25 557 SER A N 1
ATOM 4305 C CA . SER A 1 557 ? 9.663 5.149 18.727 1.00 39.25 557 SER A CA 1
ATOM 4306 C C . SER A 1 557 ? 9.846 4.117 17.608 1.00 39.25 557 SER A C 1
ATOM 4308 O O . SER A 1 557 ? 9.315 4.387 16.535 1.00 39.25 557 SER A O 1
ATOM 4310 N N . VAL A 1 558 ? 10.582 3.021 17.859 1.00 45.31 558 VAL A N 1
ATOM 4311 C CA . VAL A 1 558 ? 10.586 1.624 17.320 1.00 45.31 558 VAL A CA 1
ATOM 4312 C C . VAL A 1 558 ? 10.184 1.346 15.845 1.00 45.31 558 VAL A C 1
ATOM 4314 O O . VAL A 1 558 ? 10.673 0.402 15.237 1.00 45.31 558 VAL A O 1
ATOM 4317 N N . ARG A 1 559 ? 9.364 2.181 15.219 1.00 44.12 559 ARG A N 1
ATOM 4318 C CA . ARG A 1 559 ? 9.056 2.294 13.789 1.00 44.12 559 ARG A CA 1
ATOM 4319 C C . ARG A 1 559 ? 10.187 2.904 12.942 1.00 44.12 559 ARG A C 1
ATOM 4321 O O . ARG A 1 559 ? 10.228 2.665 11.743 1.00 44.12 559 ARG A O 1
ATOM 4328 N N . SER A 1 560 ? 11.138 3.630 13.541 1.00 44.03 560 SER A N 1
ATOM 4329 C CA . SER A 1 560 ? 12.277 4.255 12.833 1.00 44.03 560 SER A CA 1
ATOM 4330 C C . SER A 1 560 ? 13.492 3.341 12.611 1.00 44.03 560 SER A C 1
ATOM 4332 O O . SER A 1 560 ? 14.440 3.739 11.933 1.00 44.03 560 SER A O 1
ATOM 4334 N N . LEU A 1 561 ? 13.473 2.107 13.135 1.00 48.19 561 LEU A N 1
ATOM 4335 C CA . LEU A 1 561 ? 14.513 1.105 12.852 1.00 48.19 561 LEU A CA 1
ATOM 4336 C C . LEU A 1 561 ? 14.569 0.724 11.356 1.00 48.19 561 LEU A C 1
ATOM 4338 O O . LEU A 1 561 ? 15.568 0.177 10.898 1.00 48.19 561 LEU A O 1
ATOM 4342 N N . ARG A 1 562 ? 13.506 1.024 10.598 1.00 51.78 562 ARG A N 1
ATOM 4343 C CA . ARG A 1 562 ? 13.280 0.564 9.220 1.00 51.78 562 ARG A CA 1
ATOM 4344 C C . ARG A 1 562 ? 14.208 1.199 8.213 1.00 51.78 562 ARG A C 1
ATOM 4346 O O . ARG A 1 562 ? 14.755 0.499 7.378 1.00 51.78 562 ARG A O 1
ATOM 4353 N N . PHE A 1 563 ? 14.431 2.499 8.330 1.00 48.47 563 PHE A N 1
ATOM 4354 C CA . PHE A 1 563 ? 15.262 3.213 7.375 1.00 48.47 563 PHE A CA 1
ATOM 4355 C C . PHE A 1 563 ? 16.708 3.289 7.843 1.00 48.47 563 PHE A C 1
ATOM 4357 O O . PHE A 1 563 ? 17.605 3.089 7.047 1.00 48.47 563 PHE A O 1
ATOM 4364 N N . SER A 1 564 ? 16.975 3.490 9.137 1.00 47.97 564 SER A N 1
ATOM 4365 C CA . SER A 1 564 ? 18.360 3.638 9.597 1.00 47.97 564 SER A CA 1
ATOM 4366 C C . SER A 1 564 ? 19.175 2.362 9.425 1.00 47.97 564 SER A C 1
ATOM 4368 O O . SER A 1 564 ? 20.338 2.486 9.074 1.00 47.97 564 SER A O 1
ATOM 4370 N N . ILE A 1 565 ? 18.605 1.170 9.654 1.00 53.22 565 ILE A N 1
ATOM 4371 C CA . ILE A 1 565 ? 19.333 -0.111 9.570 1.00 53.22 565 ILE A CA 1
ATOM 4372 C C . ILE A 1 565 ? 19.333 -0.653 8.142 1.00 53.22 565 ILE A C 1
ATOM 4374 O O . ILE A 1 565 ? 20.376 -1.074 7.661 1.00 53.22 565 ILE A O 1
ATOM 4378 N N . VAL A 1 566 ? 18.206 -0.591 7.424 1.00 51.94 566 VAL A N 1
ATOM 4379 C CA . VAL A 1 566 ? 18.170 -1.022 6.017 1.00 51.94 566 VAL A CA 1
ATOM 4380 C C . VAL A 1 566 ? 18.933 -0.042 5.140 1.00 51.94 566 VAL A C 1
ATOM 4382 O O . VAL A 1 566 ? 19.710 -0.490 4.315 1.00 51.94 566 VAL A O 1
ATOM 4385 N N . ALA A 1 567 ? 18.827 1.273 5.356 1.00 48.91 567 ALA A N 1
ATOM 4386 C CA . ALA A 1 567 ? 19.687 2.221 4.664 1.00 48.91 567 ALA A CA 1
ATOM 4387 C C . ALA A 1 567 ? 21.136 2.108 5.138 1.00 48.91 567 ALA A C 1
ATOM 4389 O O . ALA A 1 567 ? 21.978 2.155 4.274 1.00 48.91 567 ALA A O 1
ATOM 4390 N N . THR A 1 568 ? 21.504 1.878 6.410 1.00 54.12 568 THR A N 1
ATOM 4391 C CA . THR A 1 568 ? 22.943 1.647 6.703 1.00 54.12 568 THR A CA 1
ATOM 4392 C C . THR A 1 568 ? 23.458 0.358 6.095 1.00 54.12 568 THR A C 1
ATOM 4394 O O . THR A 1 568 ? 24.561 0.400 5.579 1.00 54.12 568 THR A O 1
ATOM 4397 N N . VAL A 1 569 ? 22.706 -0.745 6.085 1.00 55.06 569 VAL A N 1
ATOM 4398 C CA . VAL A 1 569 ? 23.131 -2.023 5.483 1.00 55.06 569 VAL A CA 1
ATOM 4399 C C . VAL A 1 569 ? 23.147 -1.936 3.957 1.00 55.06 569 VAL A C 1
ATOM 4401 O O . VAL A 1 569 ? 24.126 -2.329 3.340 1.00 55.06 569 VAL A O 1
ATOM 4404 N N . VAL A 1 570 ? 22.122 -1.366 3.324 1.00 50.28 570 VAL A N 1
ATOM 4405 C CA . VAL A 1 570 ? 22.061 -1.183 1.865 1.00 50.28 570 VAL A CA 1
ATOM 4406 C C . VAL A 1 570 ? 23.035 -0.103 1.416 1.00 50.28 570 VAL A C 1
ATOM 4408 O O . VAL A 1 570 ? 23.698 -0.308 0.418 1.00 50.28 570 VAL A O 1
ATOM 4411 N N . LEU A 1 571 ? 23.213 0.993 2.154 1.00 53.22 571 LEU A N 1
ATOM 4412 C CA . LEU A 1 571 ? 24.201 2.033 1.857 1.00 53.22 571 LEU A CA 1
ATOM 4413 C C . LEU A 1 571 ? 25.623 1.542 2.152 1.00 53.22 571 LEU A C 1
ATOM 4415 O O . LEU A 1 571 ? 26.496 1.874 1.375 1.00 53.22 571 LEU A O 1
ATOM 4419 N N . THR A 1 572 ? 25.887 0.706 3.170 1.00 54.03 572 THR A N 1
ATOM 4420 C CA . THR A 1 572 ? 27.205 0.040 3.321 1.00 54.03 572 THR A CA 1
ATOM 4421 C C . THR A 1 572 ? 27.435 -1.005 2.246 1.00 54.03 572 THR A C 1
ATOM 4423 O O . THR A 1 572 ? 28.550 -1.094 1.761 1.00 54.03 572 THR A O 1
ATOM 4426 N N . THR A 1 573 ? 26.412 -1.740 1.809 1.00 50.31 573 THR A N 1
ATOM 4427 C CA . THR A 1 573 ? 26.522 -2.686 0.686 1.00 50.31 573 THR A CA 1
ATOM 4428 C C . THR A 1 573 ? 26.741 -1.928 -0.630 1.00 50.31 573 THR A C 1
ATOM 4430 O O . THR A 1 573 ? 27.612 -2.275 -1.415 1.00 50.31 573 THR A O 1
ATOM 4433 N N . VAL A 1 574 ? 26.030 -0.823 -0.851 1.00 48.41 574 VAL A N 1
ATOM 4434 C CA . VAL A 1 574 ? 26.191 0.059 -2.013 1.00 48.41 574 VAL A CA 1
ATOM 4435 C C . VAL A 1 574 ? 27.524 0.801 -1.952 1.00 48.41 574 VAL A C 1
ATOM 4437 O O . VAL A 1 574 ? 28.175 0.875 -2.976 1.00 48.41 574 VAL A O 1
ATOM 4440 N N . PHE A 1 575 ? 28.002 1.269 -0.795 1.00 49.03 575 PHE A N 1
ATOM 4441 C CA . PHE A 1 575 ? 29.354 1.831 -0.637 1.00 49.03 575 PHE A CA 1
ATOM 4442 C C . PHE A 1 575 ? 30.440 0.760 -0.810 1.00 49.03 575 PHE A C 1
ATOM 4444 O O . PHE A 1 575 ? 31.468 1.046 -1.412 1.00 49.03 575 PHE A O 1
ATOM 4451 N N . TYR A 1 576 ? 30.203 -0.477 -0.365 1.00 46.81 576 TYR A N 1
ATOM 4452 C CA . TYR A 1 576 ? 31.080 -1.630 -0.600 1.00 46.81 576 TYR A CA 1
ATOM 4453 C C . TYR A 1 576 ? 31.217 -1.933 -2.102 1.00 46.81 576 TYR A C 1
ATOM 4455 O O . TYR A 1 576 ? 32.309 -2.233 -2.589 1.00 46.81 576 TYR A O 1
ATOM 4463 N N . PHE A 1 577 ? 30.131 -1.774 -2.866 1.00 48.00 577 PHE A N 1
ATOM 4464 C CA . PHE A 1 577 ? 30.132 -1.969 -4.315 1.00 48.00 577 PHE A CA 1
ATOM 4465 C C . PHE A 1 577 ? 30.463 -0.708 -5.136 1.00 48.00 577 PHE A C 1
ATOM 4467 O O . PHE A 1 577 ? 30.924 -0.862 -6.260 1.00 48.00 577 PHE A O 1
ATOM 4474 N N . ALA A 1 578 ? 30.294 0.509 -4.617 1.00 44.00 578 ALA A N 1
ATOM 4475 C CA . ALA A 1 578 ? 30.475 1.767 -5.358 1.00 44.00 578 ALA A CA 1
ATOM 4476 C C . ALA A 1 578 ? 31.807 2.484 -5.086 1.00 44.00 578 ALA A C 1
ATOM 4478 O O . ALA A 1 578 ? 32.102 3.463 -5.766 1.00 44.00 578 ALA A O 1
ATOM 4479 N N . ALA A 1 579 ? 32.601 2.044 -4.106 1.00 40.28 579 ALA A N 1
ATOM 4480 C CA . ALA A 1 579 ? 33.912 2.631 -3.853 1.00 40.28 579 ALA A CA 1
ATOM 4481 C C . ALA A 1 579 ? 34.982 2.027 -4.785 1.00 40.28 579 ALA A C 1
ATOM 4483 O O . ALA A 1 579 ? 35.020 0.806 -4.973 1.00 40.28 579 ALA A O 1
ATOM 4484 N N . ASP A 1 580 ? 35.831 2.894 -5.350 1.00 47.16 580 ASP A N 1
ATOM 4485 C CA . ASP A 1 580 ? 37.005 2.552 -6.163 1.00 47.16 580 ASP A CA 1
ATOM 4486 C C . ASP A 1 580 ? 37.821 1.402 -5.554 1.00 47.16 580 ASP A C 1
ATOM 4488 O O . ASP A 1 580 ? 37.857 1.210 -4.332 1.00 47.16 580 ASP A O 1
ATOM 4492 N N . GLY A 1 581 ? 38.527 0.650 -6.408 1.00 46.47 581 GLY A N 1
ATOM 4493 C CA . GLY A 1 581 ? 39.340 -0.511 -6.013 1.00 46.47 581 GLY A CA 1
ATOM 4494 C C . GLY A 1 581 ? 40.301 -0.251 -4.840 1.00 46.47 581 GLY A C 1
ATOM 4495 O O . GLY A 1 581 ? 40.593 -1.162 -4.067 1.00 46.47 581 GLY A O 1
ATOM 4496 N N . THR A 1 582 ? 40.703 1.003 -4.624 1.00 45.00 582 THR A N 1
ATOM 4497 C CA . THR A 1 582 ? 41.546 1.455 -3.508 1.00 45.00 582 THR A CA 1
ATOM 4498 C C . THR A 1 582 ? 40.843 1.405 -2.144 1.00 45.00 582 THR A C 1
ATOM 4500 O O . THR A 1 582 ? 41.440 0.972 -1.159 1.00 45.00 582 THR A O 1
ATOM 4503 N N . ALA A 1 583 ? 39.560 1.768 -2.061 1.00 42.97 583 ALA A N 1
ATOM 4504 C CA . ALA A 1 583 ? 38.774 1.705 -0.827 1.00 42.97 583 ALA A CA 1
ATOM 4505 C C . ALA A 1 583 ? 38.344 0.267 -0.488 1.00 42.97 583 ALA A C 1
ATOM 4507 O O . ALA A 1 583 ? 38.282 -0.098 0.689 1.00 42.97 583 ALA A O 1
ATOM 4508 N N . ARG A 1 584 ? 38.119 -0.574 -1.512 1.00 46.34 584 ARG A N 1
ATOM 4509 C CA . ARG A 1 584 ? 37.913 -2.023 -1.340 1.00 46.34 584 ARG A CA 1
ATOM 4510 C C . ARG A 1 584 ? 39.152 -2.697 -0.761 1.00 46.34 584 ARG A C 1
ATOM 4512 O O . ARG A 1 584 ? 39.006 -3.477 0.171 1.00 46.34 584 ARG A O 1
ATOM 4519 N N . ALA A 1 585 ? 40.349 -2.351 -1.237 1.00 47.16 585 ALA A N 1
ATOM 4520 C CA . ALA A 1 585 ? 41.605 -2.874 -0.697 1.00 47.16 585 ALA A CA 1
ATOM 4521 C C . ALA A 1 585 ? 41.842 -2.444 0.764 1.00 47.16 585 ALA A C 1
ATOM 4523 O O . ALA A 1 585 ? 42.275 -3.256 1.579 1.00 47.16 585 ALA A O 1
ATOM 4524 N N . TYR A 1 586 ? 41.494 -1.202 1.122 1.00 49.00 586 TYR A N 1
ATOM 4525 C CA . TYR A 1 586 ? 41.679 -0.668 2.479 1.00 49.00 586 TYR A CA 1
ATOM 4526 C C . TYR A 1 586 ? 40.664 -1.209 3.503 1.00 49.00 586 TYR A C 1
ATOM 4528 O O . TYR A 1 586 ? 40.993 -1.386 4.672 1.00 49.00 586 TYR A O 1
ATOM 4536 N N . LEU A 1 587 ? 39.423 -1.489 3.088 1.00 44.88 587 LEU A N 1
ATOM 4537 C CA . LEU A 1 587 ? 38.408 -2.117 3.947 1.00 44.88 587 LEU A CA 1
ATOM 4538 C C . LEU A 1 587 ? 38.546 -3.645 3.994 1.00 44.88 587 LEU A C 1
ATOM 4540 O O . LEU A 1 587 ? 38.301 -4.241 5.043 1.00 44.88 587 LEU A O 1
ATOM 4544 N N . ALA A 1 588 ? 38.973 -4.283 2.897 1.00 44.72 588 ALA A N 1
ATOM 4545 C CA . ALA A 1 588 ? 39.293 -5.708 2.876 1.00 44.72 588 ALA A CA 1
ATOM 4546 C C . ALA A 1 588 ? 40.523 -6.020 3.738 1.00 44.72 588 ALA A C 1
ATOM 4548 O O . ALA A 1 588 ? 40.504 -7.006 4.469 1.00 44.72 588 ALA A O 1
ATOM 4549 N N . SER A 1 589 ? 41.544 -5.153 3.745 1.00 50.50 589 SER A N 1
ATOM 4550 C CA . SER A 1 589 ? 42.685 -5.297 4.655 1.00 50.50 589 SER A CA 1
ATOM 4551 C C . SER A 1 589 ? 42.287 -5.120 6.124 1.00 50.50 589 SER A C 1
ATOM 4553 O O . SER A 1 589 ? 42.842 -5.793 6.983 1.00 50.50 589 SER A O 1
ATOM 4555 N N . LEU A 1 590 ? 41.280 -4.297 6.431 1.00 48.84 590 LEU A N 1
ATOM 4556 C CA . LEU A 1 590 ? 40.802 -4.071 7.802 1.00 48.84 590 LEU A CA 1
ATOM 4557 C C . LEU A 1 590 ? 39.883 -5.184 8.336 1.00 48.84 590 LEU A C 1
ATOM 4559 O O . LEU A 1 590 ? 39.899 -5.459 9.534 1.00 48.84 590 LEU A O 1
ATOM 4563 N N . LEU A 1 591 ? 39.088 -5.828 7.472 1.00 49.56 591 LEU A N 1
ATOM 4564 C CA . LEU A 1 591 ? 38.131 -6.880 7.857 1.00 49.56 591 LEU A CA 1
ATOM 4565 C C . LEU A 1 591 ? 38.663 -8.310 7.654 1.00 49.56 591 LEU A C 1
ATOM 4567 O O . LEU A 1 591 ? 38.268 -9.209 8.395 1.00 49.56 591 LEU A O 1
ATOM 4571 N N . PHE A 1 592 ? 39.563 -8.529 6.687 1.00 45.59 592 PHE A N 1
ATOM 4572 C CA . PHE A 1 592 ? 40.102 -9.848 6.319 1.00 45.59 592 PHE A CA 1
ATOM 4573 C C . PHE A 1 592 ? 41.608 -10.011 6.591 1.00 45.59 592 PHE A C 1
ATOM 4575 O O . PHE A 1 592 ? 42.177 -11.045 6.241 1.00 45.59 592 PHE A O 1
ATOM 4582 N N . ALA A 1 593 ? 42.238 -9.075 7.318 1.00 38.94 593 ALA A N 1
ATOM 4583 C CA . ALA A 1 593 ? 43.590 -9.246 7.870 1.00 38.94 593 ALA A CA 1
ATOM 4584 C C . ALA A 1 593 ? 43.842 -10.582 8.606 1.00 38.94 593 ALA A C 1
ATOM 4586 O O . ALA A 1 593 ? 44.970 -11.065 8.526 1.00 38.94 593 ALA A O 1
ATOM 4587 N N . PRO A 1 594 ? 42.867 -11.235 9.278 1.00 40.06 594 PRO A N 1
ATOM 4588 C CA . PRO A 1 594 ? 43.136 -12.528 9.898 1.00 40.06 594 PRO A CA 1
ATOM 4589 C C . PRO A 1 594 ? 42.965 -13.736 8.955 1.00 40.06 594 PRO A C 1
ATOM 4591 O O . PRO A 1 594 ? 43.191 -14.856 9.401 1.00 40.06 594 PRO A O 1
ATOM 4594 N N . PHE A 1 595 ? 42.584 -13.552 7.680 1.00 42.00 595 PHE A N 1
ATOM 4595 C CA . PHE A 1 595 ? 42.208 -14.654 6.773 1.00 42.00 595 PHE A CA 1
ATOM 4596 C C . PHE A 1 595 ? 43.029 -14.789 5.479 1.00 42.00 595 PHE A C 1
ATOM 4598 O O . PHE A 1 595 ? 42.712 -15.650 4.665 1.00 42.00 595 PHE A O 1
ATOM 4605 N N . GLY A 1 596 ? 44.104 -14.015 5.304 1.00 37.47 596 GLY A N 1
ATOM 4606 C CA . GLY A 1 596 ? 45.198 -14.354 4.380 1.00 37.47 596 GLY A CA 1
ATOM 4607 C C . GLY A 1 596 ? 44.799 -14.743 2.949 1.00 37.47 596 GLY A C 1
ATOM 4608 O O . GLY A 1 596 ? 45.205 -15.800 2.478 1.00 37.47 596 GLY A O 1
ATOM 4609 N N . MET A 1 597 ? 44.037 -13.903 2.243 1.00 32.62 597 MET A N 1
ATOM 4610 C CA . MET A 1 597 ? 43.834 -14.046 0.796 1.00 32.62 597 MET A CA 1
ATOM 4611 C C . MET A 1 597 ? 44.161 -12.732 0.088 1.00 32.62 597 MET A C 1
ATOM 4613 O O . MET A 1 597 ? 43.451 -11.737 0.230 1.00 32.62 597 MET A O 1
ATOM 4617 N N . THR A 1 598 ? 45.268 -12.736 -0.652 1.00 30.77 598 THR A N 1
ATOM 4618 C CA . THR A 1 598 ? 45.690 -11.670 -1.564 1.00 30.77 598 THR A CA 1
ATOM 4619 C C . THR A 1 598 ? 45.066 -11.906 -2.938 1.00 30.77 598 THR A C 1
ATOM 4621 O O . THR A 1 598 ? 45.042 -13.036 -3.419 1.00 30.77 598 THR A O 1
ATOM 4624 N N . ALA A 1 599 ? 44.542 -10.852 -3.564 1.00 31.92 599 ALA A N 1
ATOM 4625 C CA . ALA A 1 599 ? 44.078 -10.888 -4.948 1.00 31.92 599 ALA A CA 1
ATOM 4626 C C . ALA A 1 599 ? 45.170 -10.296 -5.850 1.00 31.92 599 ALA A C 1
ATOM 4628 O O . ALA A 1 599 ? 45.517 -9.123 -5.703 1.00 31.92 599 ALA A O 1
ATOM 4629 N N . ASP A 1 600 ? 45.713 -11.121 -6.746 1.00 30.91 600 ASP A N 1
ATOM 4630 C CA . ASP A 1 600 ? 46.801 -10.766 -7.656 1.00 30.91 600 ASP A CA 1
ATOM 4631 C C . ASP A 1 600 ? 46.303 -10.086 -8.949 1.00 30.91 600 ASP A C 1
ATOM 4633 O O . ASP A 1 600 ? 45.462 -10.599 -9.678 1.00 30.91 600 ASP A O 1
ATOM 4637 N N . THR A 1 601 ? 46.883 -8.911 -9.197 1.00 33.47 601 THR A N 1
ATOM 4638 C CA . THR A 1 601 ? 47.392 -8.302 -10.446 1.00 33.47 601 THR A CA 1
ATOM 4639 C C . THR A 1 601 ? 46.771 -8.566 -11.843 1.00 33.47 601 THR A C 1
ATOM 4641 O O . THR A 1 601 ? 47.163 -9.433 -12.616 1.00 33.47 601 THR A O 1
ATOM 4644 N N . GLU A 1 602 ? 45.964 -7.572 -12.201 1.00 44.62 602 GLU A N 1
ATOM 4645 C CA . GLU A 1 602 ? 45.396 -6.990 -13.435 1.00 44.62 602 GLU A CA 1
ATOM 4646 C C . GLU A 1 602 ? 46.184 -6.914 -14.783 1.00 44.62 602 GLU A C 1
ATOM 4648 O O . GLU A 1 602 ? 45.888 -6.026 -15.580 1.00 44.62 602 GLU A O 1
ATOM 4653 N N . LYS A 1 603 ? 47.166 -7.767 -15.128 1.00 38.41 603 LYS A N 1
ATOM 4654 C CA . LYS A 1 603 ? 47.897 -7.613 -16.430 1.00 38.41 603 LYS A CA 1
ATOM 4655 C C . LYS A 1 603 ? 47.810 -8.762 -17.447 1.00 38.41 603 LYS A C 1
ATOM 4657 O O . LYS A 1 603 ? 48.343 -8.613 -18.543 1.00 38.41 603 LYS A O 1
ATOM 4662 N N . GLY A 1 604 ? 47.103 -9.853 -17.146 1.00 43.75 604 GLY A N 1
ATOM 4663 C CA . GLY A 1 604 ? 46.922 -10.994 -18.066 1.00 43.75 604 GLY A CA 1
ATOM 4664 C C . GLY A 1 604 ? 45.645 -10.987 -18.927 1.00 43.75 604 GLY A C 1
ATOM 4665 O O . GLY A 1 604 ? 45.612 -11.653 -19.954 1.00 43.75 604 GLY A O 1
ATOM 4666 N N . ASP A 1 605 ? 44.612 -10.219 -18.561 1.00 58.56 605 ASP A N 1
ATOM 4667 C CA . ASP A 1 605 ? 43.222 -10.495 -18.984 1.00 58.56 605 ASP A CA 1
ATOM 4668 C C . ASP A 1 605 ? 42.785 -9.947 -20.359 1.00 58.56 605 ASP A C 1
ATOM 4670 O O . ASP A 1 605 ? 41.755 -10.365 -20.888 1.00 58.56 605 ASP A O 1
ATOM 4674 N N . VAL A 1 606 ? 43.503 -8.994 -20.967 1.00 59.84 606 VAL A N 1
ATOM 4675 C CA . VAL A 1 606 ? 42.974 -8.262 -22.142 1.00 59.84 606 VAL A CA 1
ATOM 4676 C C . VAL A 1 606 ? 42.976 -9.113 -23.419 1.00 59.84 606 VAL A C 1
ATOM 4678 O O . VAL A 1 606 ? 42.032 -9.030 -24.201 1.00 59.84 606 VAL A O 1
ATOM 4681 N N . ALA A 1 607 ? 43.997 -9.951 -23.629 1.00 60.22 607 ALA A N 1
ATOM 4682 C CA . ALA A 1 607 ? 44.117 -10.793 -24.826 1.00 60.22 607 ALA A CA 1
ATOM 4683 C C . ALA A 1 607 ? 43.081 -11.933 -24.855 1.00 60.22 607 ALA A C 1
ATOM 4685 O O . ALA A 1 607 ? 42.457 -12.168 -25.891 1.00 60.22 607 ALA A O 1
ATOM 4686 N N . ASP A 1 608 ? 42.835 -12.569 -23.709 1.00 63.12 608 ASP A N 1
ATOM 4687 C CA . ASP A 1 608 ? 41.797 -13.596 -23.563 1.00 63.12 608 ASP A CA 1
ATOM 4688 C C . ASP A 1 608 ? 40.390 -12.971 -23.633 1.00 63.12 608 ASP A C 1
ATOM 4690 O O . ASP A 1 608 ? 39.480 -13.523 -24.257 1.00 63.12 608 ASP A O 1
ATOM 4694 N N . ALA A 1 609 ? 40.213 -11.757 -23.093 1.00 62.53 609 ALA A N 1
ATOM 4695 C CA . ALA A 1 609 ? 38.966 -10.999 -23.218 1.00 62.53 609 ALA A CA 1
ATOM 4696 C C . ALA A 1 609 ? 38.677 -10.515 -24.654 1.00 62.53 609 ALA A C 1
ATOM 4698 O O . ALA A 1 609 ? 37.509 -10.391 -25.027 1.00 62.53 609 ALA A O 1
ATOM 4699 N N . LEU A 1 610 ? 39.710 -10.254 -25.467 1.00 69.12 610 LEU A N 1
ATOM 4700 C CA . LEU A 1 610 ? 39.580 -9.915 -26.890 1.00 69.12 610 LEU A CA 1
ATOM 4701 C C . LEU A 1 610 ? 39.010 -11.094 -27.685 1.00 69.12 610 LEU A C 1
ATOM 4703 O O . LEU A 1 610 ? 38.047 -10.900 -28.428 1.00 69.12 610 LEU A O 1
ATOM 4707 N N . GLN A 1 611 ? 39.535 -12.307 -27.470 1.00 66.75 611 GLN A N 1
ATOM 4708 C CA . GLN A 1 611 ? 39.060 -13.533 -28.131 1.00 66.75 611 GLN A CA 1
ATOM 4709 C C . GLN A 1 611 ? 37.632 -13.921 -27.716 1.00 66.75 611 GLN A C 1
ATOM 4711 O O . GLN A 1 611 ? 36.887 -14.474 -28.520 1.00 66.75 611 GLN A O 1
ATOM 4716 N N . GLY A 1 612 ? 37.227 -13.595 -26.483 1.00 60.91 612 GLY A N 1
ATOM 4717 C CA . GLY A 1 612 ? 35.862 -13.810 -25.995 1.00 60.91 612 GLY A CA 1
ATOM 4718 C C . GLY A 1 612 ? 34.827 -12.779 -26.471 1.00 60.91 612 GLY A C 1
ATOM 4719 O O . GLY A 1 612 ? 33.632 -12.978 -26.254 1.00 60.91 612 GLY A O 1
ATOM 4720 N N . SER A 1 613 ? 35.246 -11.676 -27.105 1.00 68.75 613 SER A N 1
ATOM 4721 C CA . SER A 1 613 ? 34.351 -10.576 -27.486 1.00 68.75 613 SER A CA 1
ATOM 4722 C C . SER A 1 613 ? 33.911 -10.643 -28.955 1.00 68.75 613 SER A C 1
ATOM 4724 O O . SER A 1 613 ? 34.723 -10.848 -29.854 1.00 68.75 613 SER A O 1
ATOM 4726 N N . ALA A 1 614 ? 32.626 -10.386 -29.229 1.00 69.88 614 ALA A N 1
ATOM 4727 C CA . ALA A 1 614 ? 32.062 -10.419 -30.589 1.00 69.88 614 ALA A CA 1
ATOM 4728 C C . ALA A 1 614 ? 32.663 -9.375 -31.556 1.00 69.88 614 ALA A C 1
ATOM 4730 O O . ALA A 1 614 ? 32.537 -9.518 -32.766 1.00 69.88 614 ALA A O 1
ATOM 4731 N N . TYR A 1 615 ? 33.313 -8.335 -31.026 1.00 76.50 615 TYR A N 1
ATOM 4732 C CA . TYR A 1 615 ? 33.983 -7.281 -31.797 1.00 76.50 615 TYR A CA 1
ATOM 4733 C C . TYR A 1 615 ? 35.511 -7.380 -31.718 1.00 76.50 615 TYR A C 1
ATOM 4735 O O . TYR A 1 615 ? 36.204 -6.465 -32.155 1.00 76.50 615 TYR A O 1
ATOM 4743 N N . GLY A 1 616 ? 36.053 -8.471 -31.164 1.00 77.94 616 GLY A N 1
ATOM 4744 C CA . GLY A 1 616 ? 37.497 -8.669 -31.044 1.00 77.94 616 GLY A CA 1
ATOM 4745 C C . GLY A 1 616 ? 38.194 -8.715 -32.404 1.00 77.94 616 GLY A C 1
ATOM 4746 O O . GLY A 1 616 ? 39.254 -8.115 -32.562 1.00 77.94 616 GLY A O 1
ATOM 4747 N N . ALA A 1 617 ? 37.562 -9.347 -33.401 1.00 79.00 617 ALA A N 1
ATOM 4748 C CA . ALA A 1 617 ? 38.056 -9.391 -34.778 1.00 79.00 617 ALA A CA 1
ATOM 4749 C C . ALA A 1 617 ? 38.062 -8.002 -35.440 1.00 79.00 617 ALA A C 1
ATOM 4751 O O . ALA A 1 617 ? 39.066 -7.618 -36.034 1.00 79.00 617 ALA A O 1
ATOM 4752 N N . LEU A 1 618 ? 36.993 -7.212 -35.263 1.00 83.56 618 LEU A N 1
ATOM 4753 C CA . LEU A 1 618 ? 36.947 -5.810 -35.702 1.00 83.56 618 LEU A CA 1
ATOM 4754 C C . LEU A 1 618 ? 38.061 -4.984 -35.053 1.00 83.56 618 LEU A C 1
ATOM 4756 O O . LEU A 1 618 ? 38.774 -4.275 -35.756 1.00 83.56 618 LEU A O 1
ATOM 4760 N N . TRP A 1 619 ? 38.214 -5.075 -33.728 1.00 85.31 619 TRP A N 1
ATOM 4761 C CA . TRP A 1 619 ? 39.243 -4.328 -33.004 1.00 85.31 619 TRP A CA 1
ATOM 4762 C C . TRP A 1 619 ? 40.646 -4.699 -33.489 1.00 85.31 619 TRP A C 1
ATOM 4764 O O . TRP A 1 619 ? 41.468 -3.814 -33.696 1.00 85.31 619 TRP A O 1
ATOM 4774 N N . ALA A 1 620 ? 40.906 -5.986 -33.732 1.00 85.12 620 ALA A N 1
ATOM 4775 C CA . ALA A 1 620 ? 42.174 -6.445 -34.290 1.00 85.12 620 ALA A CA 1
ATOM 4776 C C . ALA A 1 620 ? 42.424 -5.922 -35.718 1.00 85.12 620 ALA A C 1
ATOM 4778 O O . ALA A 1 620 ? 43.566 -5.613 -36.045 1.00 85.12 620 ALA A O 1
ATOM 4779 N N . ALA A 1 621 ? 41.377 -5.789 -36.542 1.00 84.56 621 ALA A N 1
ATOM 4780 C CA . ALA A 1 621 ? 41.482 -5.284 -37.912 1.00 84.56 621 ALA A CA 1
ATOM 4781 C C . ALA A 1 621 ? 41.759 -3.770 -37.976 1.00 84.56 621 ALA A C 1
ATOM 4783 O O . ALA A 1 621 ? 42.604 -3.339 -38.752 1.00 84.56 621 ALA A O 1
ATOM 4784 N N . ILE A 1 622 ? 41.090 -2.959 -37.146 1.00 86.94 622 ILE A N 1
ATOM 4785 C CA . ILE A 1 622 ? 41.290 -1.494 -37.121 1.00 86.94 622 ILE A CA 1
ATOM 4786 C C . ILE A 1 622 ? 42.515 -1.057 -36.303 1.00 86.94 622 ILE A C 1
ATOM 4788 O O . ILE A 1 622 ? 42.925 0.097 -36.386 1.00 86.94 622 ILE A O 1
ATOM 4792 N N . ASN A 1 623 ? 43.080 -1.952 -35.487 1.00 87.19 623 ASN A N 1
ATOM 4793 C CA . ASN A 1 623 ? 44.210 -1.672 -34.601 1.00 87.19 623 ASN A CA 1
ATOM 4794 C C . ASN A 1 623 ? 45.328 -2.723 -34.751 1.00 87.19 623 ASN A C 1
ATOM 4796 O O . ASN A 1 623 ? 45.615 -3.470 -33.804 1.00 87.19 623 ASN A O 1
ATOM 4800 N N . PRO A 1 624 ? 45.986 -2.791 -35.922 1.00 81.62 624 PRO A N 1
ATOM 4801 C CA . PRO A 1 624 ? 47.058 -3.757 -36.163 1.00 81.62 624 PRO A CA 1
ATOM 4802 C C . PRO A 1 624 ? 48.264 -3.549 -35.232 1.00 81.62 624 PRO A C 1
ATOM 4804 O O . PRO A 1 624 ? 48.932 -4.510 -34.850 1.00 81.62 624 PRO A O 1
ATOM 4807 N N . GLU A 1 625 ? 48.512 -2.306 -34.812 1.00 80.50 625 GLU A N 1
ATOM 4808 C CA . GLU A 1 625 ? 49.638 -1.909 -33.955 1.00 80.50 625 GLU A CA 1
ATOM 4809 C C . GLU A 1 625 ? 49.396 -2.186 -32.460 1.00 80.50 625 GLU A C 1
ATOM 4811 O O . GLU A 1 625 ? 50.294 -1.999 -31.640 1.00 80.50 625 GLU A O 1
ATOM 4816 N N . LYS A 1 626 ? 48.201 -2.678 -32.091 1.00 82.62 626 LYS A N 1
ATOM 4817 C CA . LYS A 1 626 ? 47.789 -2.957 -30.702 1.00 82.62 626 LYS A CA 1
ATOM 4818 C C . LYS A 1 626 ? 47.917 -1.734 -29.779 1.00 82.62 626 LYS A C 1
ATOM 4820 O O . LYS A 1 626 ? 48.241 -1.871 -28.597 1.00 82.62 626 LYS A O 1
ATOM 4825 N N . ALA A 1 627 ? 47.622 -0.545 -30.304 1.00 81.81 627 ALA A N 1
ATOM 4826 C CA . ALA A 1 627 ? 47.565 0.695 -29.540 1.00 81.81 627 ALA A CA 1
ATOM 4827 C C . ALA A 1 627 ? 46.449 0.652 -28.478 1.00 81.81 627 ALA A C 1
ATOM 4829 O O . ALA A 1 627 ? 45.455 -0.068 -28.611 1.00 81.81 627 ALA A O 1
ATOM 4830 N N . SER A 1 628 ? 46.585 1.439 -27.410 1.00 78.94 628 SER A N 1
ATOM 4831 C CA . SER A 1 628 ? 45.575 1.510 -26.341 1.00 78.94 628 SER A CA 1
ATOM 4832 C C . SER A 1 628 ? 44.330 2.317 -26.738 1.00 78.94 628 SER A C 1
ATOM 4834 O O . SER A 1 628 ? 43.275 2.162 -26.118 1.00 78.94 628 SER A O 1
ATOM 4836 N N . ILE A 1 629 ? 44.451 3.178 -27.755 1.00 85.69 629 ILE A N 1
ATOM 4837 C CA . ILE A 1 629 ? 43.404 4.062 -28.274 1.00 85.69 629 ILE A CA 1
ATOM 4838 C C . ILE A 1 629 ? 43.509 4.092 -29.806 1.00 85.69 629 ILE A C 1
ATOM 4840 O O . ILE A 1 629 ? 44.615 4.107 -30.336 1.00 85.69 629 ILE A O 1
ATOM 4844 N N . VAL A 1 630 ? 42.373 4.130 -30.503 1.00 88.75 630 VAL A N 1
ATOM 4845 C CA . VAL A 1 630 ? 42.280 4.320 -31.963 1.00 88.75 630 VAL A CA 1
ATOM 4846 C C . VAL A 1 630 ? 41.523 5.616 -32.246 1.00 88.75 630 VAL A C 1
ATOM 4848 O O . VAL A 1 630 ? 40.483 5.868 -31.627 1.00 88.75 630 VAL A O 1
ATOM 4851 N N . ARG A 1 631 ? 42.028 6.442 -33.168 1.00 89.69 631 ARG A N 1
ATOM 4852 C CA . ARG A 1 631 ? 41.349 7.652 -33.651 1.00 89.69 631 ARG A CA 1
ATOM 4853 C C . ARG A 1 631 ? 40.465 7.287 -34.838 1.00 89.69 631 ARG A C 1
ATOM 4855 O O . ARG A 1 631 ? 40.937 6.792 -35.853 1.00 89.69 631 ARG A O 1
ATOM 4862 N N . MET A 1 632 ? 39.175 7.550 -34.705 1.00 89.31 632 MET A N 1
ATOM 4863 C CA . MET A 1 632 ? 38.164 7.243 -35.704 1.00 89.31 632 MET A CA 1
ATOM 4864 C C . MET A 1 632 ? 37.556 8.539 -36.242 1.00 89.31 632 MET A C 1
ATOM 4866 O O . MET A 1 632 ? 36.941 9.305 -35.491 1.00 89.31 632 MET A O 1
ATOM 4870 N N . VAL A 1 633 ? 37.751 8.789 -37.537 1.00 90.31 633 VAL A N 1
ATOM 4871 C CA . VAL A 1 633 ? 37.249 9.975 -38.244 1.00 90.31 633 VAL A CA 1
ATOM 4872 C C . VAL A 1 633 ? 35.966 9.600 -38.979 1.00 90.31 633 VAL A C 1
ATOM 4874 O O . VAL A 1 633 ? 35.964 8.742 -39.855 1.00 90.31 633 VAL A O 1
ATOM 4877 N N . VAL A 1 634 ? 34.851 10.221 -38.604 1.00 90.00 634 VAL A N 1
ATOM 4878 C CA . VAL A 1 634 ? 33.540 10.011 -39.225 1.00 90.00 634 VAL A CA 1
ATOM 4879 C C . VAL A 1 634 ? 33.370 11.007 -40.365 1.00 90.00 634 VAL A C 1
ATOM 4881 O O . VAL A 1 634 ? 33.197 12.201 -40.117 1.00 90.00 634 VAL A O 1
ATOM 4884 N N . GLU A 1 635 ? 33.398 10.514 -41.601 1.00 90.56 635 GLU A N 1
ATOM 4885 C CA . GLU A 1 635 ? 33.189 11.329 -42.800 1.00 90.56 635 GLU A CA 1
ATOM 4886 C C . GLU A 1 635 ? 31.697 11.652 -43.019 1.00 90.56 635 GLU A C 1
ATOM 4888 O O . GLU A 1 635 ? 30.818 10.907 -42.557 1.00 90.56 635 GLU A O 1
ATOM 4893 N N . PRO A 1 636 ? 31.362 12.735 -43.751 1.00 89.69 636 PRO A N 1
ATOM 4894 C CA . PRO A 1 636 ? 29.982 13.003 -44.144 1.00 89.69 636 PRO A CA 1
ATOM 4895 C C . PRO A 1 636 ? 29.386 11.838 -44.955 1.00 89.69 636 PRO A C 1
ATOM 4897 O O . PRO A 1 636 ? 30.085 11.068 -45.610 1.00 89.69 636 PRO A O 1
ATOM 4900 N N . TRP A 1 637 ? 28.064 11.671 -44.927 1.00 90.38 637 TRP A N 1
ATOM 4901 C CA . TRP A 1 637 ? 27.422 10.551 -45.622 1.00 90.38 637 TRP A CA 1
ATOM 4902 C C . TRP A 1 637 ? 27.072 10.878 -47.076 1.00 90.38 637 TRP A C 1
ATOM 4904 O O . TRP A 1 637 ? 26.706 12.005 -47.409 1.00 90.38 637 TRP A O 1
ATOM 4914 N N . ALA A 1 638 ? 27.101 9.860 -47.934 1.00 91.19 638 ALA A N 1
ATOM 4915 C CA . ALA A 1 638 ? 26.643 9.941 -49.316 1.00 91.19 638 ALA A CA 1
ATOM 4916 C C . ALA A 1 638 ? 25.270 9.272 -49.464 1.00 91.19 638 ALA A C 1
ATOM 4918 O O . ALA A 1 638 ? 25.128 8.083 -49.190 1.00 91.19 638 ALA A O 1
ATOM 4919 N N . LEU A 1 639 ? 24.250 10.015 -49.898 1.00 90.88 639 LEU A N 1
ATOM 4920 C CA . LEU A 1 639 ? 22.915 9.480 -50.170 1.00 90.88 639 LEU A CA 1
ATOM 4921 C C . LEU A 1 639 ? 22.768 9.155 -51.661 1.00 90.88 639 LEU A C 1
ATOM 4923 O O . LEU A 1 639 ? 22.804 10.050 -52.502 1.00 90.88 639 LEU A O 1
ATOM 4927 N N . VAL A 1 640 ? 22.549 7.883 -51.976 1.00 91.06 640 VAL A N 1
ATOM 4928 C CA . VAL A 1 640 ? 22.361 7.365 -53.332 1.00 91.06 640 VAL A CA 1
ATOM 4929 C C . VAL A 1 640 ? 20.895 6.990 -53.516 1.00 91.06 640 VAL A C 1
ATOM 4931 O O . VAL A 1 640 ? 20.380 6.081 -52.863 1.00 91.06 640 VAL A O 1
ATOM 4934 N N . VAL A 1 641 ? 20.213 7.697 -54.418 1.00 89.44 641 VAL A N 1
ATOM 4935 C CA . VAL A 1 641 ? 18.801 7.450 -54.734 1.00 89.44 641 VAL A CA 1
ATOM 4936 C C . VAL A 1 641 ? 18.698 6.698 -56.058 1.00 89.44 641 VAL A C 1
ATOM 4938 O O . VAL A 1 641 ? 18.999 7.239 -57.124 1.00 89.44 641 VAL A O 1
ATOM 4941 N N . LEU A 1 642 ? 18.245 5.449 -55.979 1.00 87.38 642 LEU A N 1
ATOM 4942 C CA . LEU A 1 642 ? 17.968 4.575 -57.112 1.00 87.38 642 LEU A CA 1
ATOM 4943 C C . LEU A 1 642 ? 16.719 5.039 -57.870 1.00 87.38 642 LEU A C 1
ATOM 4945 O O . LEU A 1 642 ? 15.756 5.570 -57.300 1.00 87.38 642 LEU A O 1
ATOM 4949 N N . ARG A 1 643 ? 16.721 4.806 -59.182 1.00 81.06 643 ARG A N 1
ATOM 4950 C CA . ARG A 1 643 ? 15.619 5.164 -60.076 1.00 81.06 643 ARG A CA 1
ATOM 4951 C C . ARG A 1 643 ? 14.531 4.088 -60.044 1.00 81.06 643 ARG A C 1
ATOM 4953 O O . ARG A 1 643 ? 14.828 2.917 -60.219 1.00 81.06 643 ARG A O 1
ATOM 4960 N N . ASP A 1 644 ? 13.259 4.482 -59.948 1.00 68.75 644 ASP A N 1
ATOM 4961 C CA . ASP A 1 644 ? 12.127 3.547 -59.755 1.00 68.75 644 ASP A CA 1
ATOM 4962 C C . ASP A 1 644 ? 12.003 2.432 -60.823 1.00 68.75 644 ASP A C 1
ATOM 4964 O O . ASP A 1 644 ? 11.433 1.379 -60.551 1.00 68.75 644 ASP A O 1
ATOM 4968 N N . LYS A 1 645 ? 12.566 2.618 -62.029 1.00 62.84 645 LYS A N 1
ATOM 4969 C CA . LYS A 1 645 ? 12.601 1.583 -63.082 1.00 62.84 645 LYS A CA 1
ATOM 4970 C C . LYS A 1 645 ? 13.527 0.401 -62.760 1.00 62.84 645 LYS A C 1
ATOM 4972 O O . LYS A 1 645 ? 13.304 -0.674 -63.306 1.00 62.84 645 LYS A O 1
ATOM 4977 N N . SER A 1 646 ? 14.547 0.569 -61.910 1.00 57.66 646 SER A N 1
ATOM 4978 C CA . SER A 1 646 ? 15.430 -0.546 -61.519 1.00 57.66 646 SER A CA 1
ATOM 4979 C C . SER A 1 646 ? 14.758 -1.508 -60.530 1.00 57.66 646 SER A C 1
ATOM 4981 O O . SER A 1 646 ? 15.212 -2.636 -60.361 1.00 57.66 646 SER A O 1
ATOM 4983 N N . LEU A 1 647 ? 13.636 -1.086 -59.934 1.00 65.06 647 LEU A N 1
ATOM 4984 C CA . LEU A 1 647 ? 12.849 -1.848 -58.962 1.00 65.06 647 LEU A CA 1
ATOM 4985 C C . LEU A 1 647 ? 11.619 -2.527 -59.583 1.00 65.06 647 LEU A C 1
ATOM 4987 O O . LEU A 1 647 ? 10.984 -3.353 -58.936 1.00 65.06 647 LEU A O 1
ATOM 4991 N N . SER A 1 648 ? 11.271 -2.207 -60.835 1.00 54.59 648 SER A N 1
ATOM 4992 C CA . SER A 1 648 ? 10.115 -2.779 -61.533 1.00 54.59 648 SER A CA 1
ATOM 4993 C C . SER A 1 648 ? 10.470 -4.091 -62.248 1.00 54.59 648 SER A C 1
ATOM 4995 O O . SER A 1 648 ? 10.548 -4.137 -63.476 1.00 54.59 648 SER A O 1
ATOM 4997 N N . GLY A 1 649 ? 10.704 -5.159 -61.483 1.00 51.03 649 GLY A N 1
ATOM 4998 C CA . GLY A 1 649 ? 10.638 -6.540 -61.972 1.00 51.03 649 GLY A CA 1
ATOM 4999 C C . GLY A 1 649 ? 9.260 -7.134 -61.664 1.00 51.03 649 GLY A C 1
ATOM 5000 O O . GLY A 1 649 ? 8.748 -6.937 -60.569 1.00 51.03 649 GLY A O 1
ATOM 5001 N N . ASN A 1 650 ? 8.635 -7.848 -62.608 1.00 43.06 650 ASN A N 1
ATOM 5002 C CA . ASN A 1 650 ? 7.297 -8.466 -62.480 1.00 43.06 650 ASN A CA 1
ATOM 5003 C C . ASN A 1 650 ? 7.238 -9.657 -61.481 1.00 43.06 650 ASN A C 1
ATOM 5005 O O . ASN A 1 650 ? 6.617 -10.681 -61.762 1.00 43.06 650 ASN A O 1
ATOM 5009 N N . GLY A 1 651 ? 7.889 -9.561 -60.323 1.00 46.44 651 GLY A N 1
ATOM 5010 C CA . GLY A 1 651 ? 7.760 -10.522 -59.232 1.00 46.44 651 GLY A CA 1
ATOM 5011 C C . GLY A 1 651 ? 6.651 -10.083 -58.286 1.00 46.44 651 GLY A C 1
ATOM 5012 O O . GLY A 1 651 ? 6.811 -9.118 -57.547 1.00 46.44 651 GLY A O 1
ATOM 5013 N N . HIS A 1 652 ? 5.512 -10.775 -58.297 1.00 44.91 652 HIS A N 1
ATOM 5014 C CA . HIS A 1 652 ? 4.506 -10.610 -57.253 1.00 44.91 652 HIS A CA 1
ATOM 5015 C C . HIS A 1 652 ? 5.121 -10.969 -55.897 1.00 44.91 652 HIS A C 1
ATOM 5017 O O . HIS A 1 652 ? 5.318 -12.145 -55.598 1.00 44.91 652 HIS A O 1
ATOM 5023 N N . THR A 1 653 ? 5.383 -9.969 -55.054 1.00 54.22 653 THR A N 1
ATOM 5024 C CA . THR A 1 653 ? 5.449 -10.208 -53.614 1.00 54.22 653 THR A CA 1
ATOM 5025 C C . THR A 1 653 ? 4.057 -10.699 -53.197 1.00 54.22 653 THR A C 1
ATOM 5027 O O . THR A 1 653 ? 3.062 -10.024 -53.485 1.00 54.22 653 THR A O 1
ATOM 5030 N N . PRO A 1 654 ? 3.924 -11.914 -52.634 1.00 51.16 654 PRO A N 1
ATOM 5031 C CA . PRO A 1 654 ? 2.618 -12.425 -52.245 1.00 51.16 654 PRO A CA 1
ATOM 5032 C C . PRO A 1 654 ? 1.997 -11.448 -51.239 1.00 51.16 654 PRO A C 1
ATOM 5034 O O . PRO A 1 654 ? 2.702 -11.000 -50.332 1.00 51.16 654 PRO A O 1
ATOM 5037 N N . PRO A 1 655 ? 0.709 -11.084 -51.380 1.00 49.78 655 PRO A N 1
ATOM 5038 C CA . PRO A 1 655 ? 0.065 -10.226 -50.403 1.00 49.78 655 PRO A CA 1
ATOM 5039 C C . PRO A 1 655 ? 0.131 -10.932 -49.051 1.00 49.78 655 PRO A C 1
ATOM 5041 O O . PRO A 1 655 ? -0.394 -12.037 -48.889 1.00 49.78 655 PRO A O 1
ATOM 5044 N N . GLY A 1 656 ? 0.800 -10.304 -48.087 1.00 56.09 656 GLY A N 1
ATOM 5045 C CA . GLY A 1 656 ? 0.740 -10.752 -46.709 1.00 56.09 656 GLY A CA 1
ATOM 5046 C C . GLY A 1 656 ? -0.699 -10.718 -46.176 1.00 56.09 656 GLY A C 1
ATOM 5047 O O . GLY A 1 656 ? -1.615 -10.221 -46.844 1.00 56.09 656 GLY A O 1
ATOM 5048 N N . PRO A 1 657 ? -0.942 -11.251 -44.968 1.00 60.44 657 PRO A N 1
ATOM 5049 C CA . PRO A 1 657 ? -2.246 -11.185 -44.313 1.00 60.44 657 PRO A CA 1
ATOM 5050 C C . PRO A 1 657 ? -2.824 -9.765 -44.373 1.00 60.44 657 PRO A C 1
ATOM 5052 O O . PRO A 1 657 ? -2.074 -8.801 -44.284 1.00 60.44 657 PRO A O 1
ATOM 5055 N N . TRP A 1 658 ? -4.149 -9.610 -44.454 1.00 55.19 658 TRP A N 1
ATOM 5056 C CA . TRP A 1 658 ? -4.831 -8.301 -44.527 1.00 55.19 658 TRP A CA 1
ATOM 5057 C C . TRP A 1 658 ? -4.357 -7.273 -43.475 1.00 55.19 658 TRP A C 1
ATOM 5059 O O . TRP A 1 658 ? -4.408 -6.069 -43.713 1.00 55.19 658 TRP A O 1
ATOM 5069 N N . LEU A 1 659 ? -3.850 -7.742 -42.330 1.00 59.22 659 LEU A N 1
ATOM 5070 C CA . LEU A 1 659 ? -3.208 -6.926 -41.299 1.00 59.22 659 LEU A CA 1
ATOM 5071 C C . LEU A 1 659 ? -1.993 -6.139 -41.821 1.00 59.22 659 LEU A C 1
ATOM 5073 O O . LEU A 1 659 ? -1.822 -4.999 -41.410 1.00 59.22 659 LEU A O 1
ATOM 5077 N N . GLU A 1 660 ? -1.202 -6.677 -42.754 1.00 60.97 660 GLU A N 1
ATOM 5078 C CA . GLU A 1 660 ? -0.034 -6.012 -43.358 1.00 60.97 660 GLU A CA 1
ATOM 5079 C C . GLU A 1 660 ? -0.408 -4.728 -44.122 1.00 60.97 660 GLU A C 1
ATOM 5081 O O . GLU A 1 660 ? 0.380 -3.782 -44.174 1.00 60.97 660 GLU A O 1
ATOM 5086 N N . GLN A 1 661 ? -1.651 -4.618 -44.615 1.00 60.06 661 GLN A N 1
ATOM 5087 C CA . GLN A 1 661 ? -2.144 -3.407 -45.283 1.00 60.06 661 GLN A CA 1
ATOM 5088 C C . GLN A 1 661 ? -2.322 -2.212 -44.329 1.00 60.06 661 GLN A C 1
ATOM 5090 O O . GLN A 1 661 ? -2.138 -1.068 -44.746 1.00 60.06 661 GLN A O 1
ATOM 5095 N N . LEU A 1 662 ? -2.611 -2.443 -43.041 1.00 59.34 662 LEU A N 1
ATOM 5096 C CA . LEU A 1 662 ? -2.716 -1.375 -42.030 1.00 59.34 662 LEU A CA 1
ATOM 5097 C C . LEU A 1 662 ? -1.359 -0.708 -41.739 1.00 59.34 662 LEU A C 1
ATOM 5099 O O . LEU A 1 662 ? -1.317 0.430 -41.263 1.00 59.34 662 LEU A O 1
ATOM 5103 N N . PHE A 1 663 ? -0.255 -1.383 -42.076 1.00 59.69 663 PHE A N 1
ATOM 5104 C CA . PHE A 1 663 ? 1.115 -0.915 -41.857 1.00 59.69 663 PHE A CA 1
ATOM 5105 C C . PHE A 1 663 ? 1.716 -0.168 -43.061 1.00 59.69 663 PHE A C 1
ATOM 5107 O O . PHE A 1 663 ? 2.830 0.344 -42.968 1.00 59.69 663 PHE A O 1
ATOM 5114 N N . PHE A 1 664 ? 0.969 0.004 -44.163 1.00 58.34 664 PHE A N 1
ATOM 5115 C CA . PHE A 1 664 ? 1.399 0.848 -45.291 1.00 58.34 664 PHE A CA 1
ATOM 5116 C C . PHE A 1 664 ? 1.571 2.322 -44.903 1.00 58.34 664 PHE A C 1
ATOM 5118 O O . PHE A 1 664 ? 2.301 3.061 -45.565 1.00 58.34 664 PHE A O 1
ATOM 5125 N N . HIS A 1 665 ? 0.858 2.790 -43.875 1.00 63.62 665 HIS A N 1
ATOM 5126 C CA . HIS A 1 665 ? 0.842 4.190 -43.457 1.00 63.62 665 HIS A CA 1
ATOM 5127 C C . HIS A 1 665 ? 1.273 4.339 -42.003 1.00 63.62 665 HIS A C 1
ATOM 5129 O O . HIS A 1 665 ? 0.705 3.716 -41.109 1.00 63.62 665 HIS A O 1
ATOM 5135 N N . ARG A 1 666 ? 2.231 5.245 -41.762 1.00 67.25 666 ARG A N 1
ATOM 5136 C CA . ARG A 1 666 ? 2.884 5.437 -40.451 1.00 67.25 666 ARG A CA 1
ATOM 5137 C C . ARG A 1 666 ? 1.870 5.757 -39.363 1.00 67.25 666 ARG A C 1
ATOM 5139 O O . ARG A 1 666 ? 1.886 5.167 -38.294 1.00 67.25 666 ARG A O 1
ATOM 5146 N N . ARG A 1 667 ? 0.897 6.596 -39.720 1.00 72.31 667 ARG A N 1
ATOM 5147 C CA . ARG A 1 667 ? -0.281 6.931 -38.910 1.00 72.31 667 ARG A CA 1
ATOM 5148 C C . ARG A 1 667 ? -1.129 5.710 -38.547 1.00 72.31 667 ARG A C 1
ATOM 5150 O O . ARG A 1 667 ? -1.509 5.567 -37.393 1.00 72.31 667 ARG A O 1
ATOM 5157 N N . GLY A 1 668 ? -1.432 4.852 -39.523 1.00 71.12 668 GLY A N 1
ATOM 5158 C CA . GLY A 1 668 ? -2.280 3.671 -39.333 1.00 71.12 668 GLY A CA 1
ATOM 5159 C C . GLY A 1 668 ? -1.629 2.647 -38.408 1.00 71.12 668 GLY A C 1
ATOM 5160 O O . GLY A 1 668 ? -2.258 2.205 -37.449 1.00 71.12 668 GLY A O 1
ATOM 5161 N N . ALA A 1 669 ? -0.341 2.371 -38.632 1.00 69.69 669 ALA A N 1
ATOM 5162 C CA . ALA A 1 669 ? 0.464 1.503 -37.779 1.00 69.69 669 ALA A CA 1
ATOM 5163 C C . ALA A 1 669 ? 0.503 2.009 -36.328 1.00 69.69 669 ALA A C 1
ATOM 5165 O O . ALA A 1 669 ? 0.156 1.268 -35.411 1.00 69.69 669 ALA A O 1
ATOM 5166 N N . THR A 1 670 ? 0.861 3.279 -36.107 1.00 70.75 670 THR A N 1
ATOM 5167 C CA . THR A 1 670 ? 0.960 3.851 -34.754 1.00 70.75 670 THR A CA 1
ATOM 5168 C C . THR A 1 670 ? -0.390 3.847 -34.030 1.00 70.75 670 THR A C 1
ATOM 5170 O O . THR A 1 670 ? -0.453 3.459 -32.865 1.00 70.75 670 THR A O 1
ATOM 5173 N N . LEU A 1 671 ? -1.489 4.201 -34.709 1.00 75.25 671 LEU A N 1
ATOM 5174 C CA . LEU A 1 671 ? -2.835 4.159 -34.121 1.00 75.25 671 LEU A CA 1
ATOM 5175 C C . LEU A 1 671 ? -3.263 2.736 -33.744 1.00 75.25 671 LEU A C 1
ATOM 5177 O O . LEU A 1 671 ? -3.791 2.525 -32.651 1.00 75.25 671 LEU A O 1
ATOM 5181 N N . PHE A 1 672 ? -3.013 1.761 -34.619 1.00 76.25 672 PHE A N 1
ATOM 5182 C CA . PHE A 1 672 ? -3.325 0.359 -34.357 1.00 76.25 672 PHE A CA 1
ATOM 5183 C C . PHE A 1 672 ? -2.541 -0.181 -33.156 1.00 76.25 672 PHE A C 1
ATOM 5185 O O . PHE A 1 672 ? -3.116 -0.835 -32.290 1.00 76.25 672 PHE A O 1
ATOM 5192 N N . LEU A 1 673 ? -1.251 0.141 -33.061 1.00 73.12 673 LEU A N 1
ATOM 5193 C CA . LEU A 1 673 ? -0.388 -0.294 -31.964 1.00 73.12 673 LEU A CA 1
ATOM 5194 C C . LEU A 1 673 ? -0.791 0.329 -30.622 1.00 73.12 673 LEU A C 1
ATOM 5196 O O . LEU A 1 673 ? -0.878 -0.386 -29.626 1.00 73.12 673 LEU A O 1
ATOM 5200 N N . VAL A 1 674 ? -1.103 1.630 -30.589 1.00 74.56 674 VAL A N 1
ATOM 5201 C CA . VAL A 1 674 ? -1.626 2.293 -29.378 1.00 74.56 674 VAL A CA 1
ATOM 5202 C C . VAL A 1 674 ? -2.957 1.667 -28.958 1.00 74.56 674 VAL A C 1
ATOM 5204 O O . VAL A 1 674 ? -3.171 1.383 -27.778 1.00 74.56 674 VAL A O 1
ATOM 5207 N N . PHE A 1 675 ? -3.849 1.392 -29.911 1.00 81.12 675 PHE A N 1
ATOM 5208 C CA . PHE A 1 675 ? -5.112 0.727 -29.614 1.00 81.12 675 PHE A CA 1
ATOM 5209 C C . PHE A 1 675 ? -4.903 -0.693 -29.062 1.00 81.12 675 PHE A C 1
ATOM 5211 O O . PHE A 1 675 ? -5.470 -1.036 -28.025 1.00 81.12 675 PHE A O 1
ATOM 5218 N N . LEU A 1 676 ? -4.065 -1.501 -29.715 1.00 79.31 676 LEU A N 1
ATOM 5219 C CA . LEU A 1 676 ? -3.831 -2.904 -29.371 1.00 79.31 676 LEU A CA 1
ATOM 5220 C C . LEU A 1 676 ? -3.103 -3.074 -28.034 1.00 79.31 676 LEU A C 1
ATOM 5222 O O . LEU A 1 676 ? -3.473 -3.947 -27.254 1.00 79.31 676 LEU A O 1
ATOM 5226 N N . PHE A 1 677 ? -2.079 -2.261 -27.770 1.00 74.62 677 PHE A N 1
ATOM 5227 C CA . PHE A 1 677 ? -1.202 -2.445 -26.613 1.00 74.62 677 PHE A CA 1
ATOM 5228 C C . PHE A 1 677 ? -1.539 -1.555 -25.414 1.00 74.62 677 PHE A C 1
ATOM 5230 O O . PHE A 1 677 ? -1.157 -1.896 -24.298 1.00 74.62 677 PHE A O 1
ATOM 5237 N N . VAL A 1 678 ? -2.268 -0.449 -25.604 1.00 77.44 678 VAL A N 1
ATOM 5238 C CA . VAL A 1 678 ? -2.658 0.454 -24.506 1.00 77.44 678 VAL A CA 1
ATOM 5239 C C . VAL A 1 678 ? -4.163 0.398 -24.264 1.00 77.44 678 VAL A C 1
ATOM 5241 O O . VAL A 1 678 ? -4.597 0.034 -23.175 1.00 77.44 678 VAL A O 1
ATOM 5244 N N . VAL A 1 679 ? -4.987 0.707 -25.267 1.00 83.56 679 VAL A N 1
ATOM 5245 C CA . VAL A 1 679 ? -6.442 0.856 -25.063 1.00 83.56 679 VAL A CA 1
ATOM 5246 C C . VAL A 1 679 ? -7.128 -0.484 -24.786 1.00 83.56 679 VAL A C 1
ATOM 5248 O O . VAL A 1 679 ? -7.898 -0.596 -23.831 1.00 83.56 679 VAL A O 1
ATOM 5251 N N . CYS A 1 680 ? -6.845 -1.510 -25.592 1.00 84.75 680 CYS A N 1
ATOM 5252 C CA . CYS A 1 680 ? -7.487 -2.819 -25.485 1.00 84.75 680 CYS A CA 1
ATOM 5253 C C . CYS A 1 680 ? -7.195 -3.516 -24.138 1.00 84.75 680 CYS A C 1
ATOM 5255 O O . CYS A 1 680 ? -8.148 -3.976 -23.504 1.00 84.75 680 CYS A O 1
ATOM 5257 N N . PRO A 1 681 ? -5.951 -3.552 -23.620 1.00 84.12 681 PRO A N 1
ATOM 5258 C CA . PRO A 1 681 ? -5.671 -4.163 -22.322 1.00 84.12 681 PRO A CA 1
ATOM 5259 C C . PRO A 1 681 ? -6.260 -3.375 -21.140 1.00 84.12 681 PRO A C 1
ATOM 5261 O O . PRO A 1 681 ? -6.770 -3.982 -20.196 1.00 84.12 681 PRO A O 1
ATOM 5264 N N . ILE A 1 682 ? -6.281 -2.034 -21.199 1.00 86.50 682 ILE A N 1
ATOM 5265 C CA . ILE A 1 682 ? -6.952 -1.203 -20.181 1.00 86.50 682 ILE A CA 1
ATOM 5266 C C . ILE A 1 682 ? -8.457 -1.506 -20.161 1.00 86.50 682 ILE A C 1
ATOM 5268 O O . ILE A 1 682 ? -9.021 -1.778 -19.101 1.00 86.50 682 ILE A O 1
ATOM 5272 N N . ALA A 1 683 ? -9.115 -1.515 -21.325 1.00 86.44 683 ALA A N 1
ATOM 5273 C CA . ALA A 1 683 ? -10.537 -1.841 -21.427 1.00 86.44 683 ALA A CA 1
ATOM 5274 C C . ALA A 1 683 ? -10.829 -3.284 -20.973 1.00 86.44 683 ALA A C 1
ATOM 5276 O O . ALA A 1 683 ? -11.798 -3.523 -20.251 1.00 86.44 683 ALA A O 1
ATOM 5277 N N . GLY A 1 684 ? -9.963 -4.232 -21.341 1.00 87.81 684 GLY A N 1
ATOM 5278 C CA . GLY A 1 684 ? -10.063 -5.638 -20.960 1.00 87.81 684 GLY A CA 1
ATOM 5279 C C . GLY A 1 684 ? -9.966 -5.849 -19.450 1.00 87.81 684 GLY A C 1
ATOM 5280 O O . GLY A 1 684 ? -10.852 -6.464 -18.859 1.00 87.81 684 GLY A O 1
ATOM 5281 N N . THR A 1 685 ? -8.941 -5.292 -18.797 1.00 88.50 685 THR A N 1
ATOM 5282 C CA . THR A 1 685 ? -8.791 -5.400 -17.334 1.00 88.50 685 THR A CA 1
ATOM 5283 C C . THR A 1 685 ? -9.926 -4.705 -16.592 1.00 88.50 685 THR A C 1
ATOM 5285 O O . THR A 1 685 ? -10.412 -5.235 -15.596 1.00 88.50 685 THR A O 1
ATOM 5288 N N . MET A 1 686 ? -10.414 -3.569 -17.096 1.00 87.44 686 MET A N 1
ATOM 5289 C CA . MET A 1 686 ? -11.585 -2.885 -16.546 1.00 87.44 686 MET A CA 1
ATOM 5290 C C . MET A 1 686 ? -12.856 -3.720 -16.628 1.00 87.44 686 MET A C 1
ATOM 5292 O O . MET A 1 686 ? -13.596 -3.801 -15.646 1.00 87.44 686 MET A O 1
ATOM 5296 N N . LEU A 1 687 ? -13.107 -4.360 -17.772 1.00 87.94 687 LEU A N 1
ATOM 5297 C CA . LEU A 1 687 ? -14.256 -5.239 -17.953 1.00 87.94 687 LEU A CA 1
ATOM 5298 C C . LEU A 1 687 ? -14.172 -6.441 -17.006 1.00 87.94 687 LEU A C 1
ATOM 5300 O O . LEU A 1 687 ? -15.134 -6.721 -16.293 1.00 87.94 687 LEU A O 1
ATOM 5304 N N . ILE A 1 688 ? -13.013 -7.102 -16.947 1.00 87.75 688 ILE A N 1
ATOM 5305 C CA . ILE A 1 688 ? -12.777 -8.256 -16.069 1.00 87.75 688 ILE A CA 1
ATOM 5306 C C . ILE A 1 688 ? -12.966 -7.857 -14.603 1.00 87.75 688 ILE A C 1
ATOM 5308 O O . ILE A 1 688 ? -13.739 -8.495 -13.892 1.00 87.75 688 ILE A O 1
ATOM 5312 N N . MET A 1 689 ? -12.324 -6.774 -14.156 1.00 84.12 689 MET A N 1
ATOM 5313 C CA . MET A 1 689 ? -12.442 -6.290 -12.779 1.00 84.12 689 MET A CA 1
ATOM 5314 C C . MET A 1 689 ? -13.889 -5.898 -12.449 1.00 84.12 689 MET A C 1
ATOM 5316 O O . MET A 1 689 ? -14.379 -6.208 -11.366 1.00 84.12 689 MET A O 1
ATOM 5320 N N . SER A 1 690 ? -14.610 -5.281 -13.390 1.00 85.56 690 SER A N 1
ATOM 5321 C CA . SER A 1 690 ? -16.031 -4.951 -13.231 1.00 85.56 690 SER A CA 1
ATOM 5322 C C . SER A 1 690 ? -16.899 -6.201 -13.055 1.00 85.56 690 SER A C 1
ATOM 5324 O O . SER A 1 690 ? -17.737 -6.244 -12.151 1.00 85.56 690 SER 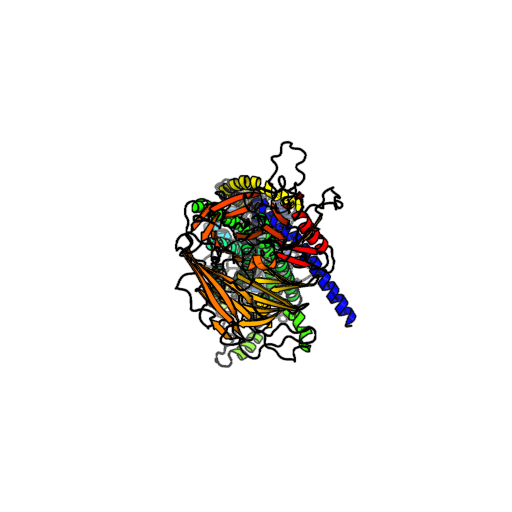A O 1
ATOM 5326 N N . VAL A 1 691 ? -16.676 -7.239 -13.868 1.00 85.81 691 VAL A N 1
ATOM 5327 C CA . VAL A 1 691 ? -17.391 -8.521 -13.775 1.00 85.81 691 VAL A CA 1
ATOM 5328 C C . VAL A 1 691 ? -17.086 -9.219 -12.449 1.00 85.81 691 VAL A C 1
ATOM 5330 O O . VAL A 1 691 ? -18.016 -9.627 -11.754 1.00 85.81 691 VAL A O 1
ATOM 5333 N N . VAL A 1 692 ? -15.811 -9.297 -12.056 1.00 83.62 692 VAL A N 1
ATOM 5334 C CA . VAL A 1 692 ? -15.385 -9.897 -10.781 1.00 83.62 692 VAL A CA 1
ATOM 5335 C C . VAL A 1 692 ? -15.991 -9.146 -9.595 1.00 83.62 692 VAL A C 1
ATOM 5337 O O . VAL A 1 692 ? -16.536 -9.775 -8.693 1.00 83.62 692 VAL A O 1
ATOM 5340 N N . LEU A 1 693 ? -15.976 -7.811 -9.601 1.00 79.12 693 LEU A N 1
ATOM 5341 C CA . LEU A 1 693 ? -16.571 -7.004 -8.530 1.00 79.12 693 LEU A CA 1
ATOM 5342 C C . LEU A 1 693 ? -18.086 -7.194 -8.432 1.00 79.12 693 LEU A C 1
ATOM 5344 O O . LEU A 1 693 ? -18.603 -7.331 -7.325 1.00 79.12 693 LEU A O 1
ATOM 5348 N N . ARG A 1 694 ? -18.795 -7.242 -9.568 1.00 80.19 694 ARG A N 1
ATOM 5349 C CA . ARG A 1 694 ? -20.235 -7.549 -9.594 1.00 80.19 694 ARG A CA 1
ATOM 5350 C C . ARG A 1 694 ? -20.522 -8.949 -9.058 1.00 80.19 694 ARG A C 1
ATOM 5352 O O . ARG A 1 694 ? -21.474 -9.121 -8.307 1.00 80.19 694 ARG A O 1
ATOM 5359 N N . TYR A 1 695 ? -19.685 -9.928 -9.396 1.00 80.50 695 TYR A N 1
ATOM 5360 C CA . TYR A 1 695 ? -19.800 -11.284 -8.866 1.00 80.50 695 TYR A CA 1
ATOM 5361 C C . TYR A 1 695 ? -19.573 -11.323 -7.347 1.00 80.50 695 TYR A C 1
ATOM 5363 O O . TYR A 1 695 ? -20.384 -11.887 -6.620 1.00 80.50 695 TYR A O 1
ATOM 5371 N N . LEU A 1 696 ? -18.520 -10.666 -6.848 1.00 71.06 696 LEU A N 1
ATOM 5372 C CA . LEU A 1 696 ? -18.185 -10.639 -5.420 1.00 71.06 696 LEU A CA 1
ATOM 5373 C C . LEU A 1 696 ? -19.219 -9.890 -4.558 1.00 71.06 696 LEU A C 1
ATOM 5375 O O . LEU A 1 696 ? -19.297 -10.172 -3.360 1.00 71.06 696 LEU A O 1
ATOM 5379 N N . ARG A 1 697 ? -19.980 -8.949 -5.133 1.00 67.38 697 ARG A N 1
ATOM 5380 C CA . ARG A 1 697 ? -21.009 -8.154 -4.434 1.00 67.38 697 ARG A CA 1
ATOM 5381 C C . ARG A 1 697 ? -22.435 -8.673 -4.569 1.00 67.38 697 ARG A C 1
ATOM 5383 O O . ARG A 1 697 ? -23.303 -8.159 -3.873 1.00 67.38 697 ARG A O 1
ATOM 5390 N N . LYS A 1 698 ? -22.683 -9.688 -5.400 1.00 68.12 698 LYS A N 1
ATOM 5391 C CA . LYS A 1 698 ? -24.036 -10.198 -5.669 1.00 68.12 698 LYS A CA 1
ATOM 5392 C C . LYS A 1 698 ? -24.840 -10.500 -4.391 1.00 68.12 698 LYS A C 1
ATOM 5394 O O . LYS A 1 698 ? -26.034 -10.223 -4.356 1.00 68.12 698 LYS A O 1
ATOM 5399 N N . ASP A 1 699 ? -24.179 -10.990 -3.342 1.00 58.44 699 ASP A N 1
ATOM 5400 C CA . ASP A 1 699 ? -24.814 -11.320 -2.056 1.00 58.44 699 ASP A CA 1
ATOM 5401 C C . ASP A 1 699 ? -24.772 -10.166 -1.029 1.00 58.44 699 ASP A C 1
ATOM 5403 O O . ASP A 1 699 ? -25.474 -10.204 -0.022 1.00 58.44 699 ASP A O 1
ATOM 5407 N N . ALA A 1 700 ? -23.973 -9.121 -1.278 1.00 56.56 700 ALA A N 1
ATOM 5408 C CA . ALA A 1 700 ? -23.835 -7.954 -0.402 1.00 56.56 700 ALA A CA 1
ATOM 5409 C C . ALA A 1 700 ? -24.969 -6.933 -0.600 1.00 56.56 700 ALA A C 1
ATOM 5411 O O . ALA A 1 700 ? -25.412 -6.312 0.364 1.00 56.56 700 ALA A O 1
ATOM 5412 N N . ASP A 1 701 ? -25.490 -6.802 -1.823 1.00 58.50 701 ASP A N 1
ATOM 5413 C CA . ASP A 1 701 ? -26.568 -5.851 -2.135 1.00 58.50 701 ASP A CA 1
ATOM 5414 C C . ASP A 1 701 ? -27.895 -6.230 -1.423 1.00 58.50 701 ASP A C 1
ATOM 5416 O O . ASP A 1 701 ? -28.702 -5.369 -1.074 1.00 58.50 701 ASP A O 1
ATOM 5420 N N . LEU A 1 702 ? -28.092 -7.518 -1.102 1.00 54.38 702 LEU A N 1
ATOM 5421 C CA . LEU A 1 702 ? -29.197 -8.003 -0.259 1.00 54.38 702 LEU A CA 1
ATOM 5422 C C . LEU A 1 702 ? -29.109 -7.485 1.190 1.00 54.38 702 LEU A C 1
ATOM 5424 O O . LEU A 1 702 ? -30.146 -7.301 1.829 1.00 54.38 702 LEU A O 1
ATOM 5428 N N . LEU A 1 703 ? -27.907 -7.190 1.700 1.00 48.03 703 LEU A N 1
ATOM 5429 C CA . LEU A 1 703 ? -27.714 -6.589 3.023 1.00 48.03 703 LEU A CA 1
ATOM 5430 C C . LEU A 1 703 ? -27.854 -5.079 3.033 1.00 48.03 703 LEU A C 1
ATOM 5432 O O . LEU A 1 703 ? -28.386 -4.580 4.015 1.00 48.03 703 LEU A O 1
ATOM 5436 N N . GLU A 1 704 ? -27.466 -4.359 1.976 1.00 52.09 704 GLU A N 1
ATOM 5437 C CA . GLU A 1 704 ? -27.711 -2.908 1.898 1.00 52.09 704 GLU A CA 1
ATOM 5438 C C . GLU A 1 704 ? -29.217 -2.622 2.059 1.00 52.09 704 GLU A C 1
ATOM 5440 O O . GLU A 1 704 ? -29.600 -1.746 2.824 1.00 52.09 704 GLU A O 1
ATOM 5445 N N . THR A 1 705 ? -30.094 -3.469 1.500 1.00 49.94 705 THR A N 1
ATOM 5446 C CA . THR A 1 705 ? -31.554 -3.348 1.705 1.00 49.94 705 THR A CA 1
ATOM 5447 C C . THR A 1 705 ? -32.039 -3.671 3.131 1.00 49.94 705 THR A C 1
ATOM 5449 O O . THR A 1 705 ? -33.098 -3.192 3.550 1.00 49.94 705 THR A O 1
ATOM 5452 N N . GLN A 1 706 ? -31.290 -4.471 3.900 1.00 48.34 706 GLN A N 1
ATOM 5453 C CA . GLN A 1 706 ? -31.558 -4.741 5.322 1.00 48.34 706 GLN A CA 1
ATOM 5454 C C . GLN A 1 706 ? -30.935 -3.668 6.233 1.00 48.34 706 GLN A C 1
ATOM 5456 O O . GLN A 1 706 ? -31.518 -3.319 7.259 1.00 48.34 706 GLN A O 1
ATOM 5461 N N . GLN A 1 707 ? -29.790 -3.110 5.841 1.00 45.53 707 GLN A N 1
ATOM 5462 C CA . GLN A 1 707 ? -29.081 -2.045 6.539 1.00 45.53 707 GLN A CA 1
ATOM 5463 C C . GLN A 1 707 ? -29.722 -0.677 6.314 1.00 45.53 707 GLN A C 1
ATOM 5465 O O . GLN A 1 707 ? -29.818 0.059 7.283 1.00 45.53 707 GLN A O 1
ATOM 5470 N N . ASP A 1 708 ? -30.306 -0.381 5.151 1.00 43.97 708 ASP A N 1
ATOM 5471 C CA . ASP A 1 708 ? -31.124 0.824 4.925 1.00 43.97 708 ASP A CA 1
ATOM 5472 C C . ASP A 1 708 ? -32.366 0.849 5.839 1.00 43.97 708 ASP A C 1
ATOM 5474 O O . ASP A 1 708 ? -32.808 1.906 6.294 1.00 43.97 708 ASP A O 1
ATOM 5478 N N . LYS A 1 709 ? -32.906 -0.328 6.198 1.00 40.94 709 LYS A N 1
ATOM 5479 C CA . LYS A 1 709 ? -33.932 -0.449 7.252 1.00 40.94 709 LYS A CA 1
ATOM 5480 C C . LYS A 1 709 ? -33.363 -0.211 8.658 1.00 40.94 709 LYS A C 1
ATOM 5482 O O . LYS A 1 709 ? -34.102 0.232 9.535 1.00 40.94 709 LYS A O 1
ATOM 5487 N N . SER A 1 710 ? -32.072 -0.477 8.875 1.00 37.25 710 SER A N 1
ATOM 5488 C CA . SER A 1 710 ? -31.347 -0.181 10.121 1.00 37.25 710 SER A CA 1
ATOM 5489 C C . SER A 1 710 ? -30.806 1.257 10.197 1.00 37.25 710 SER A C 1
ATOM 5491 O O . SER A 1 710 ? -30.683 1.787 11.295 1.00 37.25 710 SER A O 1
ATOM 5493 N N . ASP A 1 711 ? -30.605 1.940 9.066 1.00 36.41 711 ASP A N 1
ATOM 5494 C CA . ASP A 1 711 ? -30.189 3.347 8.972 1.00 36.41 711 ASP A CA 1
ATOM 5495 C C . ASP A 1 711 ? -31.296 4.304 9.454 1.00 36.41 711 ASP A C 1
ATOM 5497 O O . ASP A 1 711 ? -31.023 5.418 9.910 1.00 36.41 711 ASP A O 1
ATOM 5501 N N . GLY A 1 712 ? -32.550 3.837 9.507 1.00 39.84 712 GLY A N 1
ATOM 5502 C CA . GLY A 1 712 ? -33.618 4.485 10.275 1.00 39.84 712 GLY A CA 1
ATOM 5503 C C . GLY A 1 712 ? -33.299 4.621 11.777 1.00 39.84 712 GLY A C 1
ATOM 5504 O O . GLY A 1 712 ? -33.826 5.517 12.439 1.00 39.84 712 GLY A O 1
ATOM 5505 N N . ALA A 1 713 ? -32.397 3.793 12.321 1.00 33.50 713 ALA A N 1
ATOM 5506 C CA . ALA A 1 713 ? -31.856 3.924 13.676 1.00 33.50 713 ALA A CA 1
ATOM 5507 C C . ALA A 1 713 ? -30.655 4.896 13.758 1.00 33.50 713 ALA A C 1
ATOM 5509 O O . ALA A 1 713 ? -30.447 5.500 14.815 1.00 33.50 713 ALA A O 1
ATOM 5510 N N . ASP A 1 714 ? -29.940 5.135 12.651 1.00 35.75 714 ASP A N 1
ATOM 5511 C CA . ASP A 1 714 ? -28.832 6.103 12.535 1.00 35.75 714 ASP A CA 1
ATOM 5512 C C . ASP A 1 714 ? -29.306 7.551 12.296 1.00 35.75 714 ASP A C 1
ATOM 5514 O O . ASP A 1 714 ? -28.571 8.505 12.584 1.00 35.75 714 ASP A O 1
ATOM 5518 N N . ALA A 1 715 ? -30.570 7.753 11.903 1.00 38.03 715 ALA A N 1
ATOM 5519 C CA . ALA A 1 715 ? -31.230 9.064 11.936 1.00 38.03 715 ALA A CA 1
ATOM 5520 C C . ALA A 1 715 ? -31.214 9.686 13.350 1.00 38.03 715 ALA A C 1
ATOM 5522 O O . ALA A 1 715 ? -31.109 10.905 13.503 1.00 38.03 715 ALA A O 1
ATOM 5523 N N . GLY A 1 716 ? -31.218 8.852 14.399 1.00 33.53 716 GLY A N 1
ATOM 5524 C CA . GLY A 1 716 ? -31.054 9.287 15.787 1.00 33.53 716 GLY A CA 1
ATOM 5525 C C . GLY A 1 716 ? -29.659 9.851 16.075 1.00 33.53 716 GLY A C 1
ATOM 5526 O O . GLY A 1 716 ? -29.545 10.907 16.694 1.00 33.53 716 GLY A O 1
ATOM 5527 N N . LEU A 1 717 ? -28.602 9.210 15.568 1.00 35.16 717 LEU A N 1
ATOM 5528 C CA . LEU A 1 717 ? -27.213 9.645 15.745 1.00 35.16 717 LEU A CA 1
ATOM 5529 C C . LEU A 1 717 ? -26.901 10.917 14.942 1.00 35.16 717 LEU A C 1
ATOM 5531 O O . LEU A 1 717 ? -26.199 11.803 15.426 1.00 35.16 717 LEU A O 1
ATOM 5535 N N . GLN A 1 718 ? -27.472 11.053 13.742 1.00 36.16 718 GLN A N 1
ATOM 5536 C CA . GLN A 1 718 ? -27.372 12.289 12.959 1.00 36.16 718 GLN A CA 1
ATOM 5537 C C . GLN A 1 718 ? -28.194 13.440 13.561 1.00 36.16 718 GLN A C 1
ATOM 5539 O O . GLN A 1 718 ? -27.748 14.585 13.490 1.00 36.16 718 GLN A O 1
ATOM 5544 N N . SER A 1 719 ? -29.321 13.157 14.232 1.00 37.19 719 SER A N 1
ATOM 5545 C CA . SER A 1 719 ? -30.077 14.161 15.004 1.00 37.19 719 SER A CA 1
ATOM 5546 C C . SER A 1 719 ? -29.327 14.654 16.250 1.00 37.19 719 SER A C 1
ATOM 5548 O O . SER A 1 719 ? -29.468 15.812 16.634 1.00 37.19 719 SER A O 1
ATOM 5550 N N . LEU A 1 720 ? -28.467 13.808 16.834 1.00 33.44 720 LEU A N 1
ATOM 5551 C CA . LEU A 1 720 ? -27.621 14.134 17.992 1.00 33.44 720 LEU A CA 1
ATOM 5552 C C . LEU A 1 720 ? -26.412 15.017 17.635 1.00 33.44 720 LEU A C 1
ATOM 5554 O O . LEU A 1 720 ? -25.853 15.679 18.508 1.00 33.44 720 LEU A O 1
ATOM 5558 N N . LEU A 1 721 ? -26.011 15.044 16.360 1.00 35.38 721 LEU A N 1
ATOM 5559 C CA . LEU 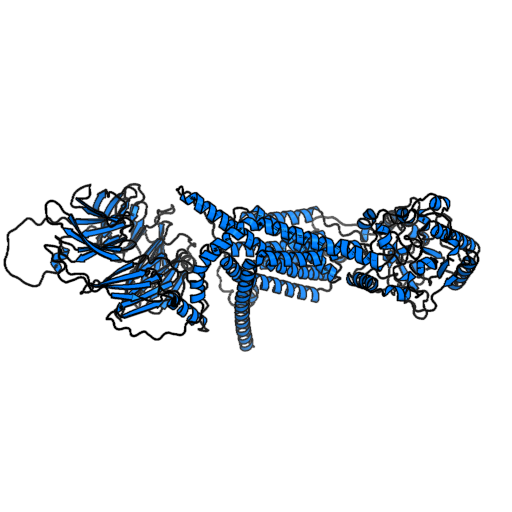A 1 721 ? -24.862 15.811 15.866 1.00 35.38 721 LEU A CA 1
ATOM 5560 C C . LEU A 1 721 ? -25.249 17.169 15.255 1.00 35.38 721 LEU A C 1
ATOM 5562 O O . LEU A 1 721 ? -24.363 17.954 14.912 1.00 35.38 721 LEU A O 1
ATOM 5566 N N . GLN A 1 722 ? -26.546 17.474 15.129 1.00 36.59 722 GLN A N 1
ATOM 5567 C CA . GLN A 1 722 ? -27.017 18.780 14.664 1.00 36.59 722 GLN A CA 1
ATOM 5568 C C . GLN A 1 722 ? -27.061 19.813 15.810 1.00 36.59 722 GLN A C 1
ATOM 5570 O O . GLN A 1 722 ? -27.323 19.468 16.965 1.00 36.59 722 GLN A O 1
ATOM 5575 N N . PRO A 1 723 ? -26.802 21.104 15.528 1.00 30.64 723 PRO A N 1
ATOM 5576 C CA . PRO A 1 723 ? -26.806 22.155 16.539 1.00 30.64 723 PRO A CA 1
ATOM 5577 C C . PRO A 1 723 ? -28.224 22.401 17.074 1.00 30.64 723 PRO A C 1
ATOM 5579 O O . PRO A 1 723 ? -29.008 23.149 16.496 1.00 30.64 723 PRO A O 1
ATOM 5582 N N . GLY A 1 724 ? -28.560 21.786 18.207 1.00 35.91 724 GLY A N 1
ATOM 5583 C CA . GLY A 1 724 ? -29.726 22.182 18.993 1.00 35.91 724 GLY A CA 1
ATOM 5584 C C . GLY A 1 724 ? -29.513 23.571 19.599 1.00 35.91 724 GLY A C 1
ATOM 5585 O O . GLY A 1 724 ? -28.554 23.774 20.343 1.00 35.91 724 GLY A O 1
ATOM 5586 N N . ARG A 1 725 ? -30.400 24.526 19.286 1.00 28.20 725 ARG A N 1
ATOM 5587 C CA . ARG A 1 725 ? -30.535 25.777 20.053 1.00 28.20 725 ARG A CA 1
ATOM 5588 C C . ARG A 1 725 ? -30.801 25.425 21.526 1.00 28.20 725 ARG A C 1
ATOM 5590 O O . ARG A 1 725 ? -31.603 24.518 21.759 1.00 28.20 725 ARG A O 1
ATOM 5597 N N . PRO A 1 726 ? -30.203 26.133 22.502 1.00 29.78 726 PRO A N 1
ATOM 5598 C CA . PRO A 1 726 ? -30.543 25.945 23.906 1.00 29.78 726 PRO A CA 1
ATOM 5599 C C . PRO A 1 726 ? -32.034 26.242 24.079 1.00 29.78 726 PRO A C 1
ATOM 5601 O O . PRO A 1 726 ? -32.489 27.363 23.848 1.00 29.78 726 PRO A O 1
ATOM 5604 N N . ARG A 1 727 ? -32.820 25.215 24.408 1.00 29.23 727 ARG A N 1
ATOM 5605 C CA . ARG A 1 727 ? -34.202 25.411 24.834 1.00 29.23 727 ARG A CA 1
ATOM 5606 C C . ARG A 1 727 ? -34.139 25.779 26.309 1.00 29.23 727 ARG A C 1
ATOM 5608 O O . ARG A 1 727 ? -33.579 25.027 27.100 1.00 29.23 727 ARG A O 1
ATOM 5615 N N . ALA A 1 728 ? -34.654 26.967 26.614 1.00 29.64 728 ALA A N 1
ATOM 5616 C CA . ALA A 1 728 ? -34.809 27.490 27.959 1.00 29.64 728 ALA A CA 1
ATOM 5617 C C . ALA A 1 728 ? -35.380 26.421 28.896 1.00 29.64 728 ALA A C 1
ATOM 5619 O O . ALA A 1 728 ? -36.222 25.621 28.475 1.00 29.64 728 ALA A O 1
ATOM 5620 N N . ALA A 1 729 ? -34.907 26.438 30.144 1.00 31.05 729 ALA A N 1
ATOM 5621 C CA . ALA A 1 729 ? -35.499 25.723 31.260 1.00 31.05 729 ALA A CA 1
ATOM 5622 C C . ALA A 1 729 ? -37.027 25.797 31.144 1.00 31.05 729 ALA A C 1
ATOM 5624 O O . ALA A 1 729 ? -37.619 26.873 31.221 1.00 31.05 729 ALA A O 1
ATOM 5625 N N . SER A 1 730 ? -37.653 24.659 30.856 1.00 29.25 730 SER A N 1
ATOM 5626 C CA . SER A 1 730 ? -39.102 24.575 30.837 1.00 29.25 730 SER A CA 1
ATOM 5627 C C . SER A 1 730 ? -39.549 24.582 32.290 1.00 29.25 730 SER A C 1
ATOM 5629 O O . SER A 1 730 ? -39.547 23.541 32.941 1.00 29.25 730 SER A O 1
ATOM 5631 N N . GLU A 1 731 ? -39.928 25.752 32.796 1.00 36.44 731 GLU A N 1
ATOM 5632 C CA . GLU A 1 731 ? -40.826 25.851 33.942 1.00 36.44 731 GLU A CA 1
ATOM 5633 C C . GLU A 1 731 ? -42.149 25.175 33.554 1.00 36.44 731 GLU A C 1
ATOM 5635 O O . GLU A 1 731 ? -43.025 25.766 32.926 1.00 36.44 731 GLU A O 1
ATOM 5640 N N . ALA A 1 732 ? -42.271 23.885 33.860 1.00 29.23 732 ALA A N 1
ATOM 5641 C CA . ALA A 1 732 ? -43.508 23.137 33.713 1.00 29.23 732 ALA A CA 1
ATOM 5642 C C . ALA A 1 732 ? -44.019 22.753 35.104 1.00 29.23 732 ALA A C 1
ATOM 5644 O O . ALA A 1 732 ? -43.386 22.014 35.850 1.00 29.23 732 ALA A O 1
ATOM 5645 N N . HIS A 1 733 ? -45.172 23.329 35.425 1.00 35.94 733 HIS A N 1
ATOM 5646 C CA . HIS A 1 733 ? -46.004 23.161 36.606 1.00 35.94 733 HIS A CA 1
ATOM 5647 C C . HIS A 1 733 ? -46.116 21.693 37.072 1.00 35.94 733 HIS A C 1
ATOM 5649 O O . HIS A 1 733 ? -46.826 20.890 36.471 1.00 35.94 733 HIS A O 1
ATOM 5655 N N . GLY A 1 734 ? -45.427 21.369 38.169 1.00 41.91 734 GLY A N 1
ATOM 5656 C CA . GLY A 1 734 ? -45.446 20.083 38.871 1.00 41.91 734 GLY A CA 1
ATOM 5657 C C . GLY A 1 734 ? -44.440 20.095 40.031 1.00 41.91 734 GLY A C 1
ATOM 5658 O O . GLY A 1 734 ? -43.414 20.762 39.949 1.00 41.91 734 GLY A O 1
ATOM 5659 N N . ALA A 1 735 ? -44.730 19.401 41.135 1.00 56.16 735 ALA A N 1
ATOM 5660 C CA . ALA A 1 735 ? -43.968 19.499 42.387 1.00 56.16 735 ALA A CA 1
ATOM 5661 C C . ALA A 1 735 ? -42.604 18.766 42.390 1.00 56.16 735 ALA A C 1
ATOM 5663 O O . ALA A 1 735 ? -41.941 18.761 43.425 1.00 56.16 735 ALA A O 1
ATOM 5664 N N . LEU A 1 736 ? -42.213 18.077 41.308 1.00 65.69 736 LEU A N 1
ATOM 5665 C CA . LEU A 1 736 ? -40.941 17.344 41.198 1.00 65.69 736 LEU A CA 1
ATOM 5666 C C . LEU A 1 736 ? -39.958 18.134 40.334 1.00 65.69 736 LEU A C 1
ATOM 5668 O O . LEU A 1 736 ? -40.131 18.199 39.115 1.00 65.69 736 LEU A O 1
ATOM 5672 N N . ARG A 1 737 ? -38.899 18.680 40.941 1.00 65.12 737 ARG A N 1
ATOM 5673 C CA . ARG A 1 737 ? -37.794 19.301 40.200 1.00 65.12 737 ARG A CA 1
ATOM 5674 C C . ARG A 1 737 ? -36.632 18.322 40.116 1.00 65.12 737 ARG A C 1
ATOM 5676 O O . ARG A 1 737 ? -35.986 18.026 41.118 1.00 65.12 737 ARG A O 1
ATOM 5683 N N . VAL A 1 738 ? -36.379 17.827 38.906 1.00 71.62 738 VAL A N 1
ATOM 5684 C CA . VAL A 1 738 ? -35.239 16.953 38.609 1.00 71.62 738 VAL A CA 1
ATOM 5685 C C . VAL A 1 738 ? -34.154 17.771 37.920 1.00 71.62 738 VAL A C 1
ATOM 5687 O O . VAL A 1 738 ? -34.376 18.306 36.834 1.00 71.62 738 VAL A O 1
ATOM 5690 N N . HIS A 1 739 ? -32.979 17.847 38.534 1.00 76.75 739 HIS A N 1
ATOM 5691 C CA . HIS A 1 739 ? -31.767 18.342 37.902 1.00 76.75 739 HIS A CA 1
ATOM 5692 C C . HIS A 1 739 ? -30.956 17.145 37.400 1.00 76.75 739 HIS A C 1
ATOM 5694 O O . HIS A 1 739 ? -30.670 16.222 38.163 1.00 76.75 739 HIS A O 1
ATOM 5700 N N . VAL A 1 740 ? -30.644 17.127 36.104 1.00 76.88 740 VAL A N 1
ATOM 5701 C CA . VAL A 1 740 ? -29.882 16.045 35.468 1.00 76.88 740 VAL A CA 1
ATOM 5702 C C . VAL A 1 740 ? -28.643 16.639 34.838 1.00 76.88 740 VAL A C 1
ATOM 5704 O O . VAL A 1 740 ? -28.753 17.499 33.963 1.00 76.88 740 VAL A O 1
ATOM 5707 N N . GLU A 1 741 ? -27.482 16.138 35.229 1.00 79.38 741 GLU A N 1
ATOM 5708 C CA . GLU A 1 741 ? -26.204 16.559 34.677 1.00 79.38 741 GLU A CA 1
ATOM 5709 C C . GLU A 1 741 ? -25.412 15.333 34.204 1.00 79.38 741 GLU A C 1
ATOM 5711 O O . GLU A 1 741 ? -25.439 14.254 34.798 1.00 79.38 741 GLU A O 1
ATOM 5716 N N . ALA A 1 742 ? -24.752 15.470 33.055 1.00 76.25 742 ALA A N 1
ATOM 5717 C CA . ALA A 1 742 ? -23.911 14.425 32.490 1.00 76.25 742 ALA A CA 1
ATOM 5718 C C . ALA A 1 742 ? -22.445 14.774 32.753 1.00 76.25 742 ALA A C 1
ATOM 5720 O O . ALA A 1 742 ? -21.934 15.752 32.209 1.00 76.25 742 ALA A O 1
ATOM 5721 N N . LEU A 1 743 ? -21.753 13.948 33.539 1.00 74.75 743 LEU A N 1
ATOM 5722 C CA . LEU A 1 743 ? -20.343 14.150 33.862 1.00 74.75 743 LEU A CA 1
ATOM 5723 C C . LEU A 1 743 ? -19.482 13.765 32.652 1.00 74.75 743 LEU A C 1
ATOM 5725 O O . LEU A 1 743 ? -19.150 12.594 32.444 1.00 74.75 743 LEU A O 1
ATOM 5729 N N . THR A 1 744 ? -19.137 14.760 31.829 1.00 68.56 744 THR A N 1
ATOM 5730 C CA . THR A 1 744 ? -18.324 14.590 30.605 1.00 68.56 744 THR A CA 1
ATOM 5731 C C . THR A 1 744 ? -16.837 14.919 30.788 1.00 68.56 744 THR A C 1
ATOM 5733 O O . THR A 1 744 ? -16.071 14.903 29.816 1.00 68.56 744 THR A O 1
ATOM 5736 N N . ASP A 1 745 ? -16.415 15.173 32.029 1.00 63.19 745 ASP A N 1
ATOM 5737 C CA . ASP A 1 745 ? -15.045 15.562 32.374 1.00 63.19 745 ASP A CA 1
ATOM 5738 C C . ASP A 1 745 ? -14.036 14.437 32.154 1.00 63.19 745 ASP A C 1
ATOM 5740 O O . ASP A 1 745 ? -12.944 14.678 31.682 1.00 63.19 745 ASP A O 1
ATOM 5744 N N . GLU A 1 746 ? -14.344 13.170 32.393 1.00 66.38 746 GLU A N 1
ATOM 5745 C CA . GLU A 1 746 ? -13.424 12.081 32.028 1.00 66.38 746 GLU A CA 1
ATOM 5746 C C . GLU A 1 746 ? -14.256 10.858 31.655 1.00 66.38 746 GLU A C 1
ATOM 5748 O O . GLU A 1 746 ? -14.834 10.197 32.515 1.00 66.38 746 GLU A O 1
ATOM 5753 N N . LEU A 1 747 ? -14.384 10.603 30.347 1.00 70.00 747 LEU A N 1
ATOM 5754 C CA . LEU A 1 747 ? -15.135 9.460 29.827 1.00 70.00 747 LEU A CA 1
ATOM 5755 C C . LEU A 1 747 ? -14.312 8.182 29.979 1.00 70.00 747 LEU A C 1
ATOM 5757 O O . LEU A 1 747 ? -13.134 8.149 29.614 1.00 70.00 747 LEU A O 1
ATOM 5761 N N . HIS A 1 748 ? -14.958 7.109 30.431 1.00 71.69 748 HIS A N 1
ATOM 5762 C CA . HIS A 1 748 ? -14.323 5.799 30.456 1.00 71.69 748 HIS A CA 1
ATOM 5763 C C . HIS A 1 748 ? -14.050 5.296 29.021 1.00 71.69 748 HIS A C 1
ATOM 5765 O O . HIS A 1 748 ? -14.864 5.507 28.116 1.00 71.69 748 HIS A O 1
ATOM 5771 N N . PRO A 1 749 ? -12.917 4.617 28.761 1.00 61.72 749 PRO A N 1
ATOM 5772 C CA . PRO A 1 749 ? -12.610 4.042 27.452 1.00 61.72 749 PRO A CA 1
ATOM 5773 C C . PRO A 1 749 ? -13.497 2.849 27.067 1.00 61.72 749 PRO A C 1
ATOM 5775 O O . PRO A 1 749 ? -13.527 2.490 25.880 1.00 61.72 749 PRO A O 1
ATOM 5778 N N . ALA A 1 750 ? -14.196 2.241 28.029 1.00 67.94 750 ALA A N 1
ATOM 5779 C CA . ALA A 1 750 ? -15.170 1.168 27.844 1.00 67.94 750 ALA A CA 1
ATOM 5780 C C . ALA A 1 750 ? -16.460 1.432 28.654 1.00 67.94 750 ALA A C 1
ATOM 5782 O O . ALA A 1 750 ? -16.508 2.377 29.444 1.00 67.94 750 ALA A O 1
ATOM 5783 N N . PRO A 1 751 ? -17.533 0.637 28.464 1.00 76.62 751 PRO A N 1
ATOM 5784 C CA . PRO A 1 751 ? -18.725 0.745 29.295 1.00 76.62 751 PRO A CA 1
ATOM 5785 C C . PRO A 1 751 ? -18.402 0.540 30.776 1.00 76.62 751 PRO A C 1
ATOM 5787 O O . PRO A 1 751 ? -17.636 -0.355 31.137 1.00 76.62 751 PRO A O 1
ATOM 5790 N N . LEU A 1 752 ? -19.024 1.355 31.616 1.00 82.81 752 LEU A N 1
ATOM 5791 C CA . LEU A 1 752 ? -19.060 1.214 33.058 1.00 82.81 752 LEU A CA 1
ATOM 5792 C C . LEU A 1 752 ? -19.693 -0.120 33.432 1.00 82.81 752 LEU A C 1
ATOM 5794 O O . LEU A 1 752 ? -20.703 -0.530 32.856 1.00 82.81 752 LEU A O 1
ATOM 5798 N N . HIS A 1 753 ? -19.089 -0.784 34.409 1.00 82.62 753 HIS A N 1
ATOM 5799 C CA . HIS A 1 753 ? -19.594 -2.044 34.935 1.00 82.62 753 HIS A CA 1
ATOM 5800 C C . HIS A 1 753 ? -19.840 -2.007 36.441 1.00 82.62 753 HIS A C 1
ATOM 5802 O O . HIS A 1 753 ? -20.778 -2.651 36.894 1.00 82.62 753 HIS A O 1
ATOM 5808 N N . ALA A 1 754 ? -19.030 -1.263 37.196 1.00 85.12 754 ALA A N 1
ATOM 5809 C CA . ALA A 1 754 ? -19.154 -1.161 38.645 1.00 85.12 754 ALA A CA 1
ATOM 5810 C C . ALA A 1 754 ? -19.126 0.304 39.088 1.00 85.12 754 ALA A C 1
ATOM 5812 O O . ALA A 1 754 ? -18.415 1.128 38.505 1.00 85.12 754 ALA A O 1
ATOM 5813 N N . ILE A 1 755 ? -19.904 0.611 40.122 1.00 90.06 755 ILE A N 1
ATOM 5814 C CA . ILE A 1 755 ? -19.960 1.914 40.779 1.00 90.06 755 ILE A CA 1
ATOM 5815 C C . ILE A 1 755 ? -20.132 1.690 42.284 1.00 90.06 755 ILE A C 1
ATOM 5817 O O . ILE A 1 755 ? -20.889 0.818 42.699 1.00 90.06 755 ILE A O 1
ATOM 5821 N N . CYS A 1 756 ? -19.431 2.465 43.103 1.00 89.31 756 CYS A N 1
ATOM 5822 C CA . CYS A 1 756 ? -19.605 2.488 44.551 1.00 89.31 756 CYS A CA 1
ATOM 5823 C C . CYS A 1 756 ? -19.466 3.924 45.062 1.00 89.31 756 CYS A C 1
ATOM 5825 O O . CYS A 1 756 ? -18.750 4.734 44.468 1.00 89.31 756 CYS A O 1
ATOM 5827 N N . ALA A 1 757 ? -20.141 4.238 46.162 1.00 88.06 757 ALA A N 1
ATOM 5828 C CA . ALA A 1 757 ? -20.025 5.531 46.819 1.00 88.06 757 ALA A CA 1
ATOM 5829 C C . ALA A 1 757 ? -20.152 5.374 48.332 1.00 88.06 757 ALA A C 1
ATOM 5831 O O . ALA A 1 757 ? -20.870 4.488 48.796 1.00 88.06 757 ALA A O 1
ATOM 5832 N N . ASP A 1 758 ? -19.461 6.242 49.061 1.00 84.50 758 ASP A N 1
ATOM 5833 C CA . ASP A 1 758 ? -19.562 6.389 50.511 1.00 84.50 758 ASP A CA 1
ATOM 5834 C C . ASP A 1 758 ? -19.198 7.834 50.888 1.00 84.50 758 ASP A C 1
ATOM 5836 O O . ASP A 1 758 ? -18.285 8.425 50.306 1.00 84.50 758 ASP A O 1
ATOM 5840 N N . GLY A 1 759 ? -19.956 8.443 51.802 1.00 82.06 759 GLY A N 1
ATOM 5841 C CA . GLY A 1 759 ? -19.886 9.888 52.055 1.00 82.06 759 GLY A CA 1
ATOM 5842 C C . GLY A 1 759 ? -20.064 10.723 50.776 1.00 82.06 759 GLY A C 1
ATOM 5843 O O . GLY A 1 759 ? -21.013 10.525 50.024 1.00 82.06 759 GLY A O 1
ATOM 5844 N N . THR A 1 760 ? -19.145 11.656 50.523 1.00 83.31 760 THR A N 1
ATOM 5845 C CA . THR A 1 760 ? -19.070 12.521 49.323 1.00 83.31 760 THR A CA 1
ATOM 5846 C C . THR A 1 760 ? -18.250 11.912 48.177 1.00 83.31 760 THR A C 1
ATOM 5848 O O . THR A 1 760 ? -18.102 12.527 47.115 1.00 83.31 760 THR A O 1
ATOM 5851 N N . TRP A 1 761 ? -17.688 10.716 48.377 1.00 87.50 761 TRP A N 1
ATOM 5852 C CA . TRP A 1 761 ? -16.808 10.048 47.424 1.00 87.50 761 TRP A CA 1
ATOM 5853 C C . TRP A 1 761 ? -17.574 9.104 46.502 1.00 87.50 761 TRP A C 1
ATOM 5855 O O . TRP A 1 761 ? -18.383 8.288 46.944 1.00 87.50 761 TRP A O 1
ATOM 5865 N N . VAL A 1 762 ? -17.248 9.151 45.209 1.00 88.75 762 VAL A N 1
ATOM 5866 C CA . VAL A 1 762 ? -17.798 8.252 44.185 1.00 88.75 762 VAL A CA 1
ATOM 5867 C C . VAL A 1 762 ? -16.668 7.628 43.385 1.00 88.75 762 VAL A C 1
ATOM 5869 O O . VAL A 1 762 ? -15.796 8.331 42.878 1.00 88.75 762 VAL A O 1
ATOM 5872 N N . ALA A 1 763 ? -16.700 6.310 43.213 1.00 90.31 763 ALA A N 1
ATOM 5873 C CA . ALA A 1 763 ? -15.762 5.584 42.368 1.00 90.31 763 ALA A CA 1
ATOM 5874 C C . ALA A 1 763 ? -16.501 4.722 41.340 1.00 90.31 763 ALA A C 1
ATOM 5876 O O . ALA A 1 763 ? -17.505 4.079 41.646 1.00 90.31 763 ALA A O 1
ATOM 5877 N N . SER A 1 764 ? -15.993 4.689 40.110 1.00 90.94 764 SER A N 1
ATOM 5878 C CA . SER A 1 764 ? -16.539 3.881 39.021 1.00 90.94 764 SER A CA 1
ATOM 5879 C C . SER A 1 764 ? -15.442 3.165 38.242 1.00 90.94 764 SER A C 1
ATOM 5881 O O . SER A 1 764 ? -14.358 3.712 38.035 1.00 90.94 764 SER A O 1
ATOM 5883 N N . ALA A 1 765 ? -15.734 1.946 37.783 1.00 89.25 765 ALA A N 1
ATOM 5884 C CA . ALA A 1 765 ? -14.844 1.153 36.942 1.00 89.25 765 ALA A CA 1
ATOM 5885 C C . ALA A 1 765 ? -15.505 0.719 35.636 1.00 89.25 765 ALA A C 1
ATOM 5887 O O . ALA A 1 765 ? -16.688 0.358 35.595 1.00 89.25 765 ALA A O 1
ATOM 5888 N N . ASP A 1 766 ? -14.705 0.682 34.573 1.00 84.50 766 ASP A N 1
ATOM 5889 C CA . ASP A 1 766 ? -15.105 0.119 33.287 1.00 84.50 766 ASP A CA 1
ATOM 5890 C C . ASP A 1 766 ? -14.621 -1.322 33.071 1.00 84.50 766 ASP A C 1
ATOM 5892 O O . ASP A 1 766 ? -13.844 -1.890 33.841 1.00 84.50 766 ASP A O 1
ATOM 5896 N N . VAL A 1 767 ? -15.074 -1.928 31.970 1.00 79.75 767 VAL A N 1
ATOM 5897 C CA . VAL A 1 767 ? -14.674 -3.290 31.563 1.00 79.75 767 VAL A CA 1
ATOM 5898 C C . VAL A 1 767 ? -13.171 -3.401 31.232 1.00 79.75 767 VAL A C 1
ATOM 5900 O O . VAL A 1 767 ? -12.639 -4.507 31.176 1.00 79.75 767 VAL A O 1
ATOM 5903 N N . CYS A 1 768 ? -12.473 -2.282 31.025 1.00 77.81 768 CYS A N 1
ATOM 5904 C CA . CYS A 1 768 ? -11.040 -2.224 30.733 1.00 77.81 768 CYS A CA 1
ATOM 5905 C C . CYS A 1 768 ? -10.174 -1.925 31.972 1.00 77.81 768 CYS A C 1
ATOM 5907 O O . CYS A 1 768 ? -8.986 -1.643 31.814 1.00 77.81 768 CYS A O 1
ATOM 5909 N N . ASN A 1 769 ? -10.733 -2.018 33.184 1.00 86.12 769 ASN A N 1
ATOM 5910 C CA . ASN A 1 769 ? -10.051 -1.752 34.455 1.00 86.12 769 ASN A CA 1
ATOM 5911 C C . ASN A 1 769 ? -9.529 -0.313 34.598 1.00 86.12 769 ASN A C 1
ATOM 5913 O O . ASN A 1 769 ? -8.491 -0.080 35.228 1.00 86.12 769 ASN A O 1
ATOM 5917 N N . THR A 1 770 ? -10.224 0.659 34.010 1.00 84.88 770 THR A N 1
ATOM 5918 C CA . THR A 1 770 ? -9.999 2.072 34.320 1.00 84.88 770 THR A CA 1
ATOM 5919 C C . THR A 1 770 ? -10.920 2.519 35.438 1.00 84.88 770 THR A C 1
ATOM 5921 O O . THR A 1 770 ? -12.117 2.231 35.431 1.00 84.88 770 THR A O 1
ATOM 5924 N N . LEU A 1 771 ? -10.329 3.207 36.405 1.00 88.88 771 LEU A N 1
ATOM 5925 C CA . LEU A 1 771 ? -10.967 3.709 37.607 1.00 88.88 771 LEU A CA 1
ATOM 5926 C C . LEU A 1 771 ? -11.122 5.212 37.476 1.00 88.88 771 LEU A C 1
ATOM 5928 O O . LEU A 1 771 ? -10.144 5.906 37.206 1.00 88.88 771 LEU A O 1
ATOM 5932 N N . ARG A 1 772 ? -12.337 5.702 37.694 1.00 88.31 772 ARG A N 1
ATOM 5933 C CA . ARG A 1 772 ? -12.614 7.120 37.891 1.00 88.31 772 ARG A CA 1
ATOM 5934 C C . ARG A 1 772 ? -13.035 7.313 39.336 1.00 88.31 772 ARG A C 1
ATOM 5936 O O . ARG A 1 772 ? -13.975 6.661 39.780 1.00 88.31 772 ARG A O 1
ATOM 5943 N N . THR A 1 773 ? -12.366 8.203 40.052 1.00 89.25 773 THR A N 1
ATOM 5944 C CA . THR A 1 773 ? -12.748 8.600 41.411 1.00 89.25 773 THR A CA 1
ATOM 5945 C C . THR A 1 773 ? -13.092 10.074 41.432 1.00 89.25 773 THR A C 1
ATOM 5947 O O . THR A 1 773 ? -12.423 10.863 40.771 1.00 89.25 773 THR A O 1
ATOM 5950 N N . ALA A 1 774 ? -14.149 10.441 42.144 1.00 84.88 774 ALA A N 1
ATOM 5951 C CA . ALA A 1 774 ? -14.632 11.805 42.248 1.00 84.88 774 ALA A CA 1
ATOM 5952 C C . ALA A 1 774 ? -14.939 12.164 43.706 1.00 84.88 774 ALA A C 1
ATOM 5954 O O . ALA A 1 774 ? -15.526 11.361 44.431 1.00 84.88 774 ALA A O 1
ATOM 5955 N N . HIS A 1 775 ? -14.551 13.378 44.094 1.00 84.19 775 HIS A N 1
ATOM 5956 C CA . HIS A 1 775 ? -14.883 14.018 45.364 1.00 84.19 775 HIS A CA 1
ATOM 5957 C C . HIS A 1 775 ? -15.283 15.469 45.085 1.00 84.19 775 HIS A C 1
ATOM 5959 O O . HIS A 1 775 ? -14.439 16.304 44.734 1.00 84.19 775 HIS A O 1
ATOM 5965 N N . GLY A 1 776 ? -16.584 15.756 45.155 1.00 73.75 776 GLY A N 1
ATOM 5966 C CA . GLY A 1 776 ? -17.134 17.026 44.675 1.00 73.75 776 GLY A CA 1
ATOM 5967 C C . GLY A 1 776 ? -16.714 17.310 43.216 1.00 73.75 776 GLY A C 1
ATOM 5968 O O . GLY A 1 776 ? -16.860 16.429 42.368 1.00 73.75 776 GLY A O 1
ATOM 5969 N N . PRO A 1 777 ? -16.151 18.493 42.894 1.00 65.38 777 PRO A N 1
ATOM 5970 C CA . PRO A 1 777 ? -15.732 18.841 41.530 1.00 65.38 777 PRO A CA 1
ATOM 5971 C C . PRO A 1 777 ? -14.407 18.191 41.092 1.00 65.38 777 PRO A C 1
ATOM 5973 O O . PRO A 1 777 ? -14.012 18.311 39.933 1.00 65.38 777 PRO A O 1
ATOM 5976 N N . ARG A 1 778 ? -13.667 17.537 41.998 1.00 72.25 778 ARG A N 1
ATOM 5977 C CA . ARG A 1 778 ? -12.379 16.914 41.667 1.00 72.25 778 ARG A CA 1
ATOM 5978 C C . ARG A 1 778 ? -12.617 15.488 41.192 1.00 72.25 778 ARG A C 1
ATOM 5980 O O . ARG A 1 778 ? -13.025 14.647 41.986 1.00 72.25 778 ARG A O 1
ATOM 5987 N N . ALA A 1 779 ? -12.322 15.212 39.925 1.00 79.38 779 ALA A N 1
ATOM 5988 C CA . ALA A 1 779 ? -12.319 13.866 39.364 1.00 79.38 779 ALA A CA 1
ATOM 5989 C C . ALA A 1 779 ? -10.908 13.465 38.915 1.00 79.38 779 ALA A C 1
ATOM 5991 O O . ALA A 1 779 ? -10.128 14.307 38.472 1.00 79.38 779 ALA A O 1
ATOM 5992 N N . SER A 1 780 ? -10.591 12.180 39.039 1.00 80.81 780 SER A N 1
ATOM 5993 C CA . SER A 1 780 ? -9.346 11.589 38.558 1.00 80.81 780 SER A CA 1
ATOM 5994 C C . SER A 1 780 ? -9.608 10.239 37.895 1.00 80.81 780 SER A C 1
ATOM 5996 O O . SER A 1 780 ? -10.309 9.389 38.449 1.00 80.81 780 SER A O 1
ATOM 5998 N N . LEU A 1 781 ? -9.029 10.037 36.711 1.00 84.69 781 LEU A N 1
ATOM 5999 C CA . LEU A 1 781 ? -9.090 8.802 35.936 1.00 84.69 781 LEU A CA 1
ATOM 6000 C C . LEU A 1 781 ? -7.707 8.147 35.874 1.00 84.69 781 LEU A C 1
ATOM 6002 O O . LEU A 1 781 ? -6.738 8.740 35.399 1.00 84.69 781 LEU A O 1
ATOM 6006 N N . ALA A 1 782 ? -7.619 6.885 36.285 1.00 84.25 782 ALA A N 1
ATOM 6007 C CA . ALA A 1 782 ? -6.398 6.095 36.188 1.00 84.25 782 ALA A CA 1
ATOM 6008 C C . ALA A 1 782 ? -6.686 4.653 35.765 1.00 84.25 782 ALA A C 1
ATOM 6010 O O . ALA A 1 782 ? -7.645 4.021 36.204 1.00 84.25 782 ALA A O 1
ATOM 6011 N N . ALA A 1 783 ? -5.822 4.095 34.917 1.00 85.69 783 ALA A N 1
ATOM 6012 C CA . ALA A 1 783 ? -5.840 2.665 34.637 1.00 85.69 783 ALA A CA 1
ATOM 6013 C C . ALA A 1 783 ? -5.232 1.905 35.823 1.00 85.69 783 ALA A C 1
ATOM 6015 O O . ALA A 1 783 ? -4.133 2.243 36.261 1.00 85.69 783 ALA A O 1
ATOM 6016 N N . LEU A 1 784 ? -5.884 0.837 36.295 1.00 84.31 784 LEU A N 1
ATOM 6017 C CA . LEU A 1 784 ? -5.357 0.020 37.397 1.00 84.31 784 LEU A CA 1
ATOM 6018 C C . LEU A 1 784 ? -3.951 -0.524 37.088 1.00 84.31 784 LEU A C 1
ATOM 6020 O O . LEU A 1 784 ? -3.092 -0.566 37.964 1.00 84.31 784 LEU A O 1
ATOM 6024 N N . ALA A 1 785 ? -3.688 -0.877 35.826 1.00 80.69 785 ALA A N 1
ATOM 6025 C CA . ALA A 1 785 ? -2.362 -1.295 35.379 1.00 80.69 785 ALA A CA 1
ATOM 6026 C C . ALA A 1 785 ? -1.293 -0.209 35.607 1.00 80.69 785 ALA A C 1
ATOM 6028 O O . ALA A 1 785 ? -0.203 -0.540 36.063 1.00 80.69 785 ALA A O 1
ATOM 6029 N N . ALA A 1 786 ? -1.624 1.066 35.365 1.00 81.50 786 ALA A N 1
ATOM 6030 C CA . ALA A 1 786 ? -0.713 2.191 35.583 1.00 81.50 786 ALA A CA 1
ATOM 6031 C C . ALA A 1 786 ? -0.440 2.421 37.081 1.00 81.50 786 ALA A C 1
ATOM 6033 O O . ALA A 1 786 ? 0.709 2.575 37.487 1.00 81.50 786 ALA A O 1
ATOM 6034 N N . LEU A 1 787 ? -1.479 2.341 37.922 1.00 83.94 787 LEU A N 1
ATOM 6035 C CA . LEU A 1 787 ? -1.332 2.467 39.380 1.00 83.94 787 LEU A CA 1
ATOM 6036 C C . LEU A 1 787 ? -0.428 1.373 39.967 1.00 83.94 787 LEU A C 1
ATOM 6038 O O . LEU A 1 787 ? 0.371 1.630 40.868 1.00 83.94 787 LEU A O 1
ATOM 6042 N N . ARG A 1 788 ? -0.516 0.149 39.432 1.00 81.88 788 ARG A N 1
ATOM 6043 C CA . ARG A 1 788 ? 0.354 -0.971 39.819 1.00 81.88 788 ARG A CA 1
ATOM 6044 C C . ARG A 1 788 ? 1.798 -0.733 39.394 1.00 81.88 788 ARG A C 1
ATOM 6046 O O . ARG A 1 788 ? 2.693 -0.901 40.219 1.00 81.88 788 ARG A O 1
ATOM 6053 N N . THR A 1 789 ? 2.029 -0.296 38.155 1.00 81.50 789 THR A N 1
ATOM 6054 C CA . THR A 1 789 ? 3.387 -0.001 37.676 1.00 81.50 789 THR A CA 1
ATOM 6055 C C . THR A 1 789 ? 4.034 1.145 38.452 1.00 81.50 789 THR A C 1
ATOM 6057 O O . THR A 1 789 ? 5.210 1.046 38.800 1.00 81.50 789 THR A O 1
ATOM 6060 N N . ASP A 1 790 ? 3.269 2.180 38.813 1.00 78.69 790 ASP A N 1
ATOM 6061 C CA . ASP A 1 790 ? 3.752 3.305 39.627 1.00 78.69 790 ASP A CA 1
ATOM 6062 C C . ASP A 1 790 ? 4.100 2.873 41.062 1.00 78.69 790 ASP A C 1
ATOM 6064 O O . ASP A 1 790 ? 5.042 3.385 41.674 1.00 78.69 790 ASP A O 1
ATOM 6068 N N . ALA A 1 791 ? 3.393 1.869 41.584 1.00 75.75 791 ALA A N 1
ATOM 6069 C CA . ALA A 1 791 ? 3.692 1.231 42.862 1.00 75.75 791 ALA A CA 1
ATOM 6070 C C . ALA A 1 791 ? 4.827 0.186 42.794 1.00 75.75 791 ALA A C 1
ATOM 6072 O O . ALA A 1 791 ? 5.242 -0.320 43.836 1.00 75.75 791 ALA A O 1
ATOM 6073 N N . GLY A 1 792 ? 5.360 -0.119 41.604 1.00 73.06 792 GLY A N 1
ATOM 6074 C CA . GLY A 1 792 ? 6.410 -1.123 41.395 1.00 73.06 792 GLY A CA 1
ATOM 6075 C C . GLY A 1 792 ? 5.911 -2.572 41.306 1.00 73.06 792 GLY A C 1
ATOM 6076 O O . GLY A 1 792 ? 6.725 -3.491 41.363 1.00 73.06 792 GLY A O 1
ATOM 6077 N N . ALA A 1 793 ? 4.601 -2.785 41.162 1.00 72.69 793 ALA A N 1
ATOM 6078 C CA . ALA A 1 793 ? 3.976 -4.092 40.979 1.00 72.69 793 ALA A CA 1
ATOM 6079 C C . ALA A 1 793 ? 3.769 -4.422 39.486 1.00 72.69 793 ALA A C 1
ATOM 6081 O O . ALA A 1 793 ? 3.614 -3.532 38.649 1.00 72.69 793 ALA A O 1
ATOM 6082 N N . ALA A 1 794 ? 3.737 -5.716 39.140 1.00 73.44 794 ALA A N 1
ATOM 6083 C CA . ALA A 1 794 ? 3.489 -6.159 37.765 1.00 73.44 794 ALA A CA 1
ATOM 6084 C C . ALA A 1 794 ? 2.082 -5.740 37.283 1.00 73.44 794 ALA A C 1
ATOM 6086 O O . ALA A 1 794 ? 1.131 -5.815 38.076 1.00 73.44 794 ALA A O 1
ATOM 6087 N N . PRO A 1 795 ? 1.916 -5.326 36.010 1.00 76.56 795 PRO A N 1
ATOM 6088 C CA . PRO A 1 795 ? 0.610 -4.967 35.468 1.00 76.56 795 PRO A CA 1
ATOM 6089 C C . PRO A 1 795 ? -0.309 -6.195 35.434 1.00 76.56 795 PRO A C 1
ATOM 6091 O O . PRO A 1 795 ? 0.098 -7.270 34.996 1.00 76.56 795 PRO A O 1
ATOM 6094 N N . ASP A 1 796 ? -1.555 -6.030 35.883 1.00 72.75 796 ASP A N 1
ATOM 6095 C CA . ASP A 1 796 ? -2.577 -7.080 35.861 1.00 72.75 796 ASP A CA 1
ATOM 6096 C C . ASP A 1 796 ? -3.727 -6.674 34.926 1.00 72.75 796 ASP A C 1
ATOM 6098 O O . ASP A 1 796 ? -4.280 -5.578 35.033 1.00 72.75 796 ASP A O 1
ATOM 6102 N N . GLY A 1 797 ? -4.062 -7.560 33.986 1.00 72.56 797 GLY A N 1
ATOM 6103 C CA . GLY A 1 797 ? -5.175 -7.401 33.048 1.00 72.56 797 GLY A CA 1
ATOM 6104 C C . GLY A 1 797 ? -6.484 -8.028 33.534 1.00 72.56 797 GLY A C 1
ATOM 6105 O O . GLY A 1 797 ? -7.486 -7.970 32.822 1.00 72.56 797 GLY A O 1
ATOM 6106 N N . SER A 1 798 ? -6.496 -8.653 34.714 1.00 82.31 798 SER A N 1
ATOM 6107 C CA . SER A 1 798 ? -7.680 -9.316 35.252 1.00 82.31 798 SER A CA 1
ATOM 6108 C C . SER A 1 798 ? -8.793 -8.312 35.571 1.00 82.31 798 SER A C 1
ATOM 6110 O O . SER A 1 798 ? -8.557 -7.240 36.133 1.00 82.31 798 SER A O 1
ATOM 6112 N N . ARG A 1 799 ? -10.023 -8.634 35.153 1.00 83.06 799 ARG A N 1
ATOM 6113 C CA . ARG A 1 799 ? -11.175 -7.727 35.247 1.00 83.06 799 ARG A CA 1
ATOM 6114 C C . ARG A 1 799 ? -11.519 -7.408 36.705 1.00 83.06 799 ARG A C 1
ATOM 6116 O O . ARG A 1 799 ? -11.594 -8.328 37.519 1.00 83.06 799 ARG A O 1
ATOM 6123 N N . ILE A 1 800 ? -11.802 -6.141 37.005 1.00 88.50 800 ILE A N 1
ATOM 6124 C CA . ILE A 1 800 ? -12.403 -5.720 38.279 1.00 88.50 800 ILE A CA 1
ATOM 6125 C C . ILE A 1 800 ? -13.847 -6.241 38.318 1.00 88.50 800 ILE A C 1
ATOM 6127 O O . ILE A 1 800 ? -14.659 -5.897 37.457 1.00 88.50 800 ILE A O 1
ATOM 6131 N N . LEU A 1 801 ? -14.146 -7.112 39.283 1.00 87.12 801 LEU A N 1
ATOM 6132 C CA . LEU A 1 801 ? -15.472 -7.715 39.458 1.00 87.12 801 LEU A CA 1
ATOM 6133 C C . LEU A 1 801 ? -16.327 -6.951 40.466 1.00 87.12 801 LEU A C 1
ATOM 6135 O O . LEU A 1 801 ? -17.533 -6.847 40.280 1.00 87.12 801 LEU A O 1
ATOM 6139 N N . THR A 1 802 ? -15.711 -6.428 41.524 1.00 89.44 802 THR A N 1
ATOM 6140 C CA . THR A 1 802 ? -16.408 -5.765 42.630 1.00 89.44 802 THR A CA 1
ATOM 6141 C C . THR A 1 802 ? -15.532 -4.673 43.228 1.00 89.44 802 THR A C 1
ATOM 6143 O O . THR A 1 802 ? -14.300 -4.747 43.166 1.00 89.44 802 THR A O 1
ATOM 6146 N N . MET A 1 803 ? -16.169 -3.662 43.813 1.00 92.88 803 MET A N 1
ATOM 6147 C CA . MET A 1 803 ? -15.512 -2.515 44.432 1.00 92.88 803 MET A CA 1
ATOM 6148 C C . MET A 1 803 ? -16.233 -2.137 45.723 1.00 92.88 803 MET A C 1
ATOM 6150 O O . MET A 1 803 ? -17.454 -2.253 45.793 1.00 92.88 803 MET A O 1
ATOM 6154 N N . ALA A 1 804 ? -15.484 -1.657 46.709 1.00 90.00 804 ALA A N 1
ATOM 6155 C CA . ALA A 1 804 ? -16.033 -1.044 47.913 1.00 90.00 804 ALA A CA 1
ATOM 6156 C C . ALA A 1 804 ? -15.250 0.214 48.260 1.00 90.00 804 ALA A C 1
ATOM 6158 O O . ALA A 1 804 ? -14.038 0.270 48.044 1.00 90.00 804 ALA A O 1
ATOM 6159 N N . LEU A 1 805 ? -15.945 1.199 48.816 1.00 90.12 805 LEU A N 1
ATOM 6160 C CA . LEU A 1 805 ? -15.366 2.460 49.249 1.00 90.12 805 LEU A CA 1
ATOM 6161 C C . LEU A 1 805 ? -15.689 2.665 50.730 1.00 90.12 805 LEU A C 1
ATOM 6163 O O . LEU A 1 805 ? -16.803 2.361 51.145 1.00 90.12 805 LEU A O 1
ATOM 6167 N N . ALA A 1 806 ? -14.705 3.126 51.498 1.00 88.50 806 ALA A N 1
ATOM 6168 C CA . ALA A 1 806 ? -14.867 3.576 52.877 1.00 88.50 806 ALA A CA 1
ATOM 6169 C C . ALA A 1 806 ? -14.290 4.988 52.988 1.00 88.50 806 ALA A C 1
ATOM 6171 O O . ALA A 1 806 ? -13.115 5.191 52.668 1.00 88.50 806 ALA A O 1
ATOM 6172 N N . ALA A 1 807 ? -15.111 5.957 53.382 1.00 86.12 807 ALA A N 1
ATOM 6173 C CA . ALA A 1 807 ? -14.748 7.367 53.453 1.00 86.12 807 ALA A CA 1
ATOM 6174 C C . ALA A 1 807 ? -14.760 7.891 54.896 1.00 86.12 807 ALA A C 1
ATOM 6176 O O . ALA A 1 807 ? -15.649 7.577 55.682 1.00 86.12 807 ALA A O 1
ATOM 6177 N N . SER A 1 808 ? -13.792 8.751 55.218 1.00 84.69 808 SER A N 1
ATOM 6178 C CA . SER A 1 808 ? -13.774 9.569 56.433 1.00 84.69 808 SER A CA 1
ATOM 6179 C C . SER A 1 808 ? -13.336 10.984 56.045 1.00 84.69 808 SER A C 1
ATOM 6181 O O . SER A 1 808 ? -12.170 11.220 55.716 1.00 84.69 808 SER A O 1
ATOM 6183 N N . GLY A 1 809 ? -14.298 11.911 55.986 1.00 81.00 809 GLY A N 1
ATOM 6184 C CA . GLY A 1 809 ? -14.086 13.277 55.493 1.00 81.00 809 GLY A CA 1
ATOM 6185 C C . GLY A 1 809 ? -13.553 13.321 54.052 1.00 81.00 809 GLY A C 1
ATOM 6186 O O . GLY A 1 809 ? -14.065 12.645 53.159 1.00 81.00 809 GLY A O 1
ATOM 6187 N N . ASP A 1 810 ? -12.481 14.085 53.839 1.00 80.75 810 ASP A N 1
ATOM 6188 C CA . ASP A 1 810 ? -11.830 14.303 52.535 1.00 80.75 810 ASP A CA 1
ATOM 6189 C C . ASP A 1 810 ? -10.937 13.134 52.067 1.00 80.75 810 ASP A C 1
ATOM 6191 O O . ASP A 1 810 ? -10.247 13.232 51.046 1.00 80.75 810 ASP A O 1
ATOM 6195 N N . ARG A 1 811 ? -10.918 12.007 52.790 1.00 85.50 811 ARG A N 1
ATOM 6196 C CA . ARG A 1 811 ? -10.093 10.834 52.471 1.00 85.50 811 ARG A CA 1
ATOM 6197 C C . ARG A 1 811 ? -10.930 9.570 52.387 1.00 85.50 811 ARG A C 1
ATOM 6199 O O . ARG A 1 811 ? -11.891 9.385 53.127 1.00 85.50 811 ARG A O 1
ATOM 6206 N N . ALA A 1 812 ? -10.526 8.671 51.495 1.00 86.94 812 ALA A N 1
ATOM 6207 C CA . ALA A 1 812 ? -11.213 7.402 51.312 1.00 86.94 812 ALA A CA 1
ATOM 6208 C C . ALA A 1 812 ? -10.259 6.266 50.933 1.00 86.94 812 ALA A C 1
ATOM 6210 O O . ALA A 1 812 ? -9.218 6.477 50.302 1.00 86.94 812 ALA A O 1
ATOM 6211 N N . LEU A 1 813 ? -10.650 5.049 51.300 1.00 89.06 813 LEU A N 1
ATOM 6212 C CA . LEU A 1 813 ? -10.042 3.798 50.869 1.00 89.06 813 LEU A CA 1
ATOM 6213 C C . LEU A 1 813 ? -10.946 3.132 49.834 1.00 89.06 813 LEU A C 1
ATOM 6215 O O . LEU A 1 813 ? -12.116 2.859 50.091 1.00 89.06 813 LEU A O 1
ATOM 6219 N N . LEU A 1 814 ? -10.382 2.841 48.664 1.00 91.75 814 LEU A N 1
ATOM 6220 C CA . LEU A 1 814 ? -11.040 2.105 47.593 1.00 91.75 814 LEU A CA 1
ATOM 6221 C C . LEU A 1 814 ? -10.456 0.694 47.512 1.00 91.75 814 LEU A C 1
ATOM 6223 O O . LEU A 1 814 ? -9.293 0.522 47.148 1.00 91.75 814 LEU A O 1
ATOM 6227 N N . ALA A 1 815 ? -11.265 -0.319 47.808 1.00 91.25 815 ALA A N 1
ATOM 6228 C CA . ALA A 1 815 ? -10.889 -1.719 47.663 1.00 91.25 815 ALA A CA 1
ATOM 6229 C C . ALA A 1 815 ? -11.461 -2.324 46.375 1.00 91.25 815 ALA A C 1
ATOM 6231 O O . ALA A 1 815 ? -12.622 -2.110 46.022 1.00 91.25 815 ALA A O 1
ATOM 6232 N N . LEU A 1 816 ? -10.636 -3.107 45.681 1.00 92.44 816 LEU A N 1
ATOM 6233 C CA . LEU A 1 816 ? -10.911 -3.696 44.374 1.00 92.44 816 LEU A CA 1
ATOM 6234 C C . LEU A 1 816 ? -10.751 -5.213 44.452 1.00 92.44 816 LEU A C 1
ATOM 6236 O O . LEU A 1 816 ? -9.696 -5.708 44.849 1.00 92.44 816 LEU A O 1
ATOM 6240 N N . GLY A 1 817 ? -11.782 -5.947 44.034 1.00 89.94 817 GLY A N 1
ATOM 6241 C CA . GLY A 1 817 ? -11.748 -7.401 43.893 1.00 89.94 817 GLY A CA 1
ATOM 6242 C C . GLY A 1 817 ? -11.663 -7.799 42.425 1.00 89.94 817 GLY A C 1
ATOM 6243 O O . GLY A 1 817 ? -12.520 -7.417 41.623 1.00 89.94 817 GLY A O 1
ATOM 6244 N N . GLN A 1 818 ? -10.639 -8.570 42.061 1.00 90.31 818 GLN A N 1
ATOM 6245 C CA . GLN A 1 818 ? -10.382 -8.950 40.674 1.00 90.31 818 GLN A CA 1
ATOM 6246 C C . GLN A 1 818 ? -10.779 -10.399 40.359 1.00 90.31 818 GLN A C 1
ATOM 6248 O O . GLN A 1 818 ? -10.855 -11.274 41.227 1.00 90.31 818 GLN A O 1
ATOM 6253 N N . ALA A 1 819 ? -10.974 -10.679 39.069 1.00 86.38 819 ALA A N 1
ATOM 6254 C CA . ALA A 1 819 ? -11.249 -12.024 38.567 1.00 86.38 819 ALA A CA 1
ATOM 6255 C C . ALA A 1 819 ? -10.105 -13.022 38.819 1.00 86.38 819 ALA A C 1
ATOM 6257 O O . ALA A 1 819 ? -10.357 -14.221 38.875 1.00 86.38 819 ALA A O 1
ATOM 6258 N N . SER A 1 820 ? -8.874 -12.538 39.005 1.00 83.06 820 SER A N 1
ATOM 6259 C CA . SER A 1 820 ? -7.704 -13.344 39.382 1.00 83.06 820 SER A CA 1
ATOM 6260 C C . SER A 1 820 ? -7.714 -13.809 40.846 1.00 83.06 820 SER A C 1
ATOM 6262 O O . SER A 1 820 ? -6.808 -14.528 41.256 1.00 83.06 820 SER A O 1
ATOM 6264 N N . GLY A 1 821 ? -8.689 -13.367 41.653 1.00 82.06 821 GLY A N 1
ATOM 6265 C CA . GLY A 1 821 ? -8.688 -13.580 43.103 1.00 82.06 821 GLY A CA 1
ATOM 6266 C C . GLY A 1 821 ? -7.797 -12.595 43.869 1.00 82.06 821 GLY A C 1
ATOM 6267 O O . GLY A 1 821 ? -7.639 -12.719 45.079 1.00 82.06 821 GLY A O 1
ATOM 6268 N N . ARG A 1 822 ? -7.216 -11.612 43.175 1.00 86.88 822 ARG A N 1
ATOM 6269 C CA . ARG A 1 822 ? -6.386 -10.555 43.752 1.00 86.88 822 ARG A CA 1
ATOM 6270 C C . ARG A 1 822 ? -7.234 -9.443 44.368 1.00 86.88 822 ARG A C 1
ATOM 6272 O O . ARG A 1 822 ? -8.305 -9.109 43.848 1.00 86.88 822 ARG A O 1
ATOM 6279 N N . VAL A 1 823 ? -6.731 -8.879 45.465 1.00 88.88 823 VAL A N 1
ATOM 6280 C CA . VAL A 1 823 ? -7.358 -7.779 46.201 1.00 88.88 823 VAL A CA 1
ATOM 6281 C C . VAL A 1 823 ? -6.384 -6.608 46.259 1.00 88.88 823 VAL A C 1
ATOM 6283 O O . VAL A 1 823 ? -5.248 -6.753 46.717 1.00 88.88 823 VAL A O 1
ATOM 6286 N N . SER A 1 824 ? -6.825 -5.446 45.782 1.00 89.06 824 SER A N 1
ATOM 6287 C CA . SER A 1 824 ? -6.026 -4.218 45.772 1.00 89.06 824 SER A CA 1
ATOM 6288 C C . SER A 1 824 ? -6.738 -3.114 46.550 1.00 89.06 824 SER A C 1
ATOM 6290 O O . SER A 1 824 ? -7.940 -2.928 46.381 1.00 89.06 824 SER A O 1
ATOM 6292 N N . VAL A 1 825 ? -6.007 -2.361 47.374 1.00 89.50 825 VAL A N 1
ATOM 6293 C CA . VAL A 1 825 ? -6.532 -1.216 48.136 1.00 89.50 825 VAL A CA 1
ATOM 6294 C C . VAL A 1 825 ? -5.789 0.048 47.728 1.00 89.50 825 VAL A C 1
ATOM 6296 O O . VAL A 1 825 ? -4.558 0.108 47.785 1.00 89.50 825 VAL A O 1
ATOM 6299 N N . VAL A 1 826 ? -6.550 1.056 47.318 1.00 89.56 826 VAL A N 1
ATOM 6300 C CA . VAL A 1 826 ? -6.074 2.341 46.809 1.00 89.56 826 VAL A CA 1
ATOM 6301 C C . VAL A 1 826 ? -6.521 3.455 47.754 1.00 89.56 826 VAL A C 1
ATOM 6303 O O . VAL A 1 826 ? -7.698 3.556 48.087 1.00 89.56 826 VAL A O 1
ATOM 6306 N N . ALA A 1 827 ? -5.586 4.304 48.164 1.00 87.75 827 ALA A N 1
ATOM 6307 C CA . ALA A 1 827 ? -5.851 5.507 48.943 1.00 87.75 827 ALA A CA 1
ATOM 6308 C C . ALA A 1 827 ? -6.221 6.694 48.046 1.00 87.75 827 ALA A C 1
ATOM 6310 O O . ALA A 1 827 ? -5.515 7.007 47.083 1.00 87.75 827 ALA A O 1
ATOM 6311 N N . LEU A 1 828 ? -7.297 7.393 48.403 1.00 87.25 828 LEU A N 1
ATOM 6312 C CA . LEU A 1 828 ? -7.787 8.614 47.760 1.00 87.25 828 LEU A CA 1
ATOM 6313 C C . LEU A 1 828 ? -7.487 9.840 48.647 1.00 87.25 828 LEU A C 1
ATOM 6315 O O . LEU A 1 828 ? -7.410 9.687 49.871 1.00 87.25 828 LEU A O 1
ATOM 6319 N N . PRO A 1 829 ? -7.254 11.045 48.078 1.00 77.62 829 PRO A N 1
ATOM 6320 C CA . PRO A 1 829 ? -7.362 11.447 46.661 1.00 77.62 829 PRO A CA 1
ATOM 6321 C C . PRO A 1 829 ? -6.178 11.055 45.757 1.00 77.62 829 PRO A C 1
ATOM 6323 O O . PRO A 1 829 ? -6.282 11.152 44.538 1.00 77.62 829 PRO A O 1
ATOM 6326 N N . GLY A 1 830 ? -5.043 10.632 46.323 1.00 75.38 830 GLY A N 1
ATOM 6327 C CA . GLY A 1 830 ? -3.781 10.464 45.585 1.00 75.38 830 GLY A CA 1
ATOM 6328 C C . GLY A 1 830 ? -3.688 9.251 44.651 1.00 75.38 830 GLY A C 1
ATOM 6329 O O . GLY A 1 830 ? -2.648 9.071 44.024 1.00 75.38 830 GLY A O 1
ATOM 6330 N N . LEU A 1 831 ? -4.726 8.406 44.584 1.00 84.50 831 LEU A N 1
ATOM 6331 C CA . LEU A 1 831 ? -4.731 7.115 43.880 1.00 84.50 831 LEU A CA 1
ATOM 6332 C C . LEU A 1 831 ? -3.496 6.250 44.210 1.00 84.50 831 LEU A C 1
ATOM 6334 O O . LEU A 1 831 ? -2.962 5.527 43.371 1.00 84.50 831 LEU A O 1
ATOM 6338 N N . GLN A 1 832 ? -3.027 6.312 45.457 1.00 84.19 832 GLN A N 1
ATOM 6339 C CA . GLN A 1 832 ? -1.834 5.593 45.890 1.00 84.19 832 GLN A CA 1
ATOM 6340 C C . GLN A 1 832 ? -2.199 4.150 46.248 1.00 84.19 832 GLN A C 1
ATOM 6342 O O . GLN A 1 832 ? -2.987 3.911 47.158 1.00 84.19 832 GLN A O 1
ATOM 6347 N N . LEU A 1 833 ? -1.599 3.173 45.569 1.00 85.00 833 LEU A N 1
ATOM 6348 C CA . LEU A 1 833 ? -1.775 1.758 45.904 1.00 85.00 833 LEU A CA 1
ATOM 6349 C C . LEU A 1 833 ? -1.114 1.453 47.265 1.00 85.00 833 LEU A C 1
ATOM 6351 O O . LEU A 1 833 ? 0.108 1.572 47.401 1.00 85.00 833 LEU A O 1
ATOM 6355 N N . LEU A 1 834 ? -1.923 1.094 48.269 1.00 82.44 834 LEU A N 1
ATOM 6356 C CA . LEU A 1 834 ? -1.480 0.755 49.630 1.00 82.44 834 LEU A CA 1
ATOM 6357 C C . LEU A 1 834 ? -1.267 -0.748 49.816 1.00 82.44 834 LEU A C 1
ATOM 6359 O O . LEU A 1 834 ? -0.316 -1.159 50.476 1.00 82.44 834 LEU A O 1
ATOM 6363 N N . MET A 1 835 ? -2.153 -1.555 49.234 1.00 82.88 835 MET A N 1
ATOM 6364 C CA . MET A 1 835 ? -2.123 -3.013 49.306 1.00 82.88 835 MET A CA 1
ATOM 6365 C C . MET A 1 835 ? -2.392 -3.583 47.918 1.00 82.88 835 MET A C 1
ATOM 6367 O O . MET A 1 835 ? -3.282 -3.120 47.208 1.00 82.88 835 MET A O 1
ATOM 6371 N N . ASP A 1 836 ? -1.642 -4.614 47.552 1.00 83.25 836 ASP A N 1
ATOM 6372 C CA . ASP A 1 836 ? -1.913 -5.438 46.382 1.00 83.25 836 ASP A CA 1
ATOM 6373 C C . ASP A 1 836 ? -1.505 -6.877 46.686 1.00 83.25 836 ASP A C 1
ATOM 6375 O O . ASP A 1 836 ? -0.332 -7.237 46.578 1.00 83.25 836 ASP A O 1
ATOM 6379 N N . ALA A 1 837 ? -2.460 -7.681 47.146 1.00 78.62 837 ALA A N 1
ATOM 6380 C CA . ALA A 1 837 ? -2.169 -8.967 47.760 1.00 78.62 837 ALA A CA 1
ATOM 6381 C C . ALA A 1 837 ? -3.016 -10.110 47.185 1.00 78.62 837 ALA A C 1
ATOM 6383 O O . ALA A 1 837 ? -4.132 -9.936 46.688 1.00 78.62 837 ALA A O 1
ATOM 6384 N N . THR A 1 838 ? -2.439 -11.305 47.269 1.00 77.19 838 THR A N 1
ATOM 6385 C CA . THR A 1 838 ? -3.057 -12.604 46.989 1.00 77.19 838 THR A CA 1
ATOM 6386 C C . THR A 1 838 ? -2.708 -13.529 48.152 1.00 77.19 838 THR A C 1
ATOM 6388 O O . THR A 1 838 ? -1.567 -13.524 48.603 1.00 77.19 838 THR A O 1
ATOM 6391 N N . GLU A 1 839 ? -3.664 -14.319 48.644 1.00 65.62 839 GLU A N 1
ATOM 6392 C CA . GLU A 1 839 ? -3.476 -15.223 49.796 1.00 65.62 839 GLU A CA 1
ATOM 6393 C C . GLU A 1 839 ? -2.388 -16.303 49.552 1.00 65.62 839 GLU A C 1
ATOM 6395 O O . GLU A 1 839 ? -1.756 -16.769 50.495 1.00 65.62 839 GLU A O 1
ATOM 6400 N N . SER A 1 840 ? -2.138 -16.698 48.294 1.00 59.69 840 SER A N 1
ATOM 6401 C CA . SER A 1 840 ? -1.182 -17.749 47.896 1.00 59.69 840 SER A CA 1
ATOM 6402 C C . SER A 1 840 ? -0.620 -17.492 46.484 1.00 59.69 840 SER A C 1
ATOM 6404 O O . SER A 1 840 ? -1.232 -16.769 45.702 1.00 59.69 840 SER A O 1
ATOM 6406 N N . GLU A 1 841 ? 0.516 -18.110 46.132 1.00 53.62 841 GLU A N 1
ATOM 6407 C CA . GLU A 1 841 ? 1.103 -18.113 44.773 1.00 53.62 841 GLU A CA 1
ATOM 6408 C C . GLU A 1 841 ? 0.296 -18.946 43.744 1.00 53.62 841 GLU A C 1
ATOM 6410 O O . GLU A 1 841 ? 0.620 -18.956 42.557 1.00 53.62 841 GLU A O 1
ATOM 6415 N N . SER A 1 842 ? -0.764 -19.642 44.174 1.00 50.09 842 SER A N 1
ATOM 6416 C CA . SER A 1 842 ? -1.655 -20.449 43.321 1.00 50.09 842 SER A CA 1
ATOM 6417 C C . SER A 1 842 ? -2.868 -19.648 42.802 1.00 50.09 842 SER A C 1
ATOM 6419 O O . SER A 1 842 ? -3.265 -18.667 43.434 1.00 50.09 842 SER A O 1
ATOM 6421 N N . PRO A 1 843 ? -3.477 -20.015 41.650 1.00 54.03 843 PRO A N 1
ATOM 6422 C CA . PRO A 1 843 ? -4.575 -19.243 41.065 1.00 54.03 843 PRO A CA 1
ATOM 6423 C C . PRO A 1 843 ? -5.827 -19.312 41.952 1.00 54.03 843 PRO A C 1
ATOM 6425 O O . PRO A 1 843 ? -6.516 -20.331 42.010 1.00 54.03 843 PRO A O 1
ATOM 6428 N N . LEU A 1 844 ? -6.104 -18.210 42.650 1.00 62.78 844 LEU A N 1
ATOM 6429 C CA . LEU A 1 844 ? -7.265 -18.039 43.519 1.00 62.78 844 LEU A CA 1
ATOM 6430 C C . LEU A 1 844 ? -8.569 -17.972 42.718 1.00 62.78 844 LEU A C 1
ATOM 6432 O O . LEU A 1 844 ? -8.618 -17.544 41.563 1.00 62.78 844 LEU A O 1
ATOM 6436 N N . ALA A 1 845 ? -9.660 -18.365 43.373 1.00 79.12 845 ALA A N 1
ATOM 6437 C CA . ALA A 1 845 ? -10.993 -18.213 42.822 1.00 79.12 845 ALA A CA 1
ATOM 6438 C C . ALA A 1 845 ? -11.387 -16.717 42.735 1.00 79.12 845 ALA A C 1
ATOM 6440 O O . ALA A 1 845 ? -11.017 -15.934 43.618 1.00 79.12 845 ALA A O 1
ATOM 6441 N N . PRO A 1 846 ? -12.165 -16.310 41.710 1.00 87.88 846 PRO A N 1
ATOM 6442 C CA . PRO A 1 846 ? -12.573 -14.919 41.510 1.00 87.88 846 PRO A CA 1
ATOM 6443 C C . PRO A 1 846 ? -13.232 -14.295 42.745 1.00 87.88 846 PRO A C 1
ATOM 6445 O O . PRO A 1 846 ? -14.126 -14.911 43.337 1.00 87.88 846 PRO A O 1
ATOM 6448 N N . VAL A 1 847 ? -12.853 -13.057 43.081 1.00 89.56 847 VAL A N 1
ATOM 6449 C CA . VAL A 1 847 ? -13.482 -12.300 44.175 1.00 89.56 847 VAL A CA 1
ATOM 6450 C C . VAL A 1 847 ? -14.920 -11.955 43.782 1.00 89.56 847 VAL A C 1
ATOM 6452 O O . VAL A 1 847 ? -15.151 -11.329 42.749 1.00 89.56 847 VAL A O 1
ATOM 6455 N N . GLN A 1 848 ? -15.892 -12.398 44.578 1.00 89.81 848 GLN A N 1
ATOM 6456 C CA . GLN A 1 848 ? -17.320 -12.161 44.342 1.00 89.81 848 GLN A CA 1
ATOM 6457 C C . GLN A 1 848 ? -17.830 -10.909 45.057 1.00 89.81 848 GLN A C 1
ATOM 6459 O O . GLN A 1 848 ? -18.715 -10.244 44.535 1.00 89.81 848 GLN A O 1
ATOM 6464 N N . ASN A 1 849 ? -17.294 -10.604 46.241 1.00 90.50 849 ASN A N 1
ATOM 6465 C CA . ASN A 1 849 ? -17.662 -9.418 47.010 1.00 90.50 849 ASN A CA 1
ATOM 6466 C C . ASN A 1 849 ? -16.470 -8.890 47.808 1.00 90.50 849 ASN A C 1
ATOM 6468 O O . ASN A 1 849 ? -15.630 -9.666 48.273 1.00 90.50 849 ASN A O 1
ATOM 6472 N N . VAL A 1 850 ? -16.433 -7.572 47.972 1.00 90.12 850 VAL A N 1
ATOM 6473 C CA . VAL A 1 850 ? -15.469 -6.840 48.794 1.00 90.12 850 VAL A CA 1
ATOM 6474 C C . VAL A 1 850 ? -16.272 -5.855 49.635 1.00 90.12 850 VAL A C 1
ATOM 6476 O O . VAL A 1 850 ? -17.153 -5.191 49.102 1.00 90.12 850 VAL A O 1
ATOM 6479 N N . SER A 1 851 ? -15.997 -5.769 50.933 1.00 88.50 851 SER A N 1
ATOM 6480 C CA . SER A 1 851 ? -16.681 -4.841 51.842 1.00 88.50 851 SER A CA 1
ATOM 6481 C C . SER A 1 851 ? -15.769 -4.436 52.993 1.00 88.50 851 SER A C 1
ATOM 6483 O O . SER A 1 851 ? -15.017 -5.274 53.491 1.00 88.50 851 SER A O 1
ATOM 6485 N N . PHE A 1 852 ? -15.879 -3.195 53.459 1.00 86.06 852 PHE A N 1
ATOM 6486 C CA . PHE A 1 852 ? -15.262 -2.753 54.709 1.00 86.06 852 PHE A CA 1
ATOM 6487 C C . PHE A 1 852 ? -16.230 -2.999 55.878 1.00 86.06 852 PHE A C 1
ATOM 6489 O O . PHE A 1 852 ? -17.407 -2.661 55.780 1.00 86.06 852 PHE A O 1
ATOM 6496 N N . ARG A 1 853 ? -15.755 -3.631 56.959 1.00 82.00 853 ARG A N 1
ATOM 6497 C CA . ARG A 1 853 ? -16.514 -3.932 58.187 1.00 82.00 853 ARG A CA 1
ATOM 6498 C C . ARG A 1 853 ? -15.644 -3.616 59.401 1.00 82.00 853 ARG A C 1
ATOM 6500 O O . ARG A 1 853 ? -14.579 -4.214 59.531 1.00 82.00 853 ARG A O 1
ATOM 6507 N N . ASN A 1 854 ? -16.076 -2.700 60.272 1.00 73.38 854 ASN A N 1
ATOM 6508 C CA . ASN A 1 854 ? -15.300 -2.223 61.432 1.00 73.38 854 ASN A CA 1
ATOM 6509 C C . ASN A 1 854 ? -13.834 -1.909 61.072 1.00 73.38 854 ASN A C 1
ATOM 6511 O O . ASN A 1 854 ? -12.917 -2.529 61.610 1.00 73.38 854 ASN A O 1
ATOM 6515 N N . GLU A 1 855 ? -13.616 -1.030 60.085 1.00 72.19 855 GLU A N 1
ATOM 6516 C CA . GLU A 1 855 ? -12.281 -0.655 59.565 1.00 72.19 855 GLU A CA 1
ATOM 6517 C C . GLU A 1 855 ? -11.438 -1.821 58.996 1.00 72.19 855 GLU A C 1
ATOM 6519 O O . GLU A 1 855 ? -10.283 -1.648 58.612 1.00 72.19 855 GLU A O 1
ATOM 6524 N N . THR A 1 856 ? -12.008 -3.026 58.888 1.00 81.56 856 THR A N 1
ATOM 6525 C CA . THR A 1 856 ? -11.340 -4.223 58.368 1.00 81.56 856 THR A CA 1
ATOM 6526 C C . THR A 1 856 ? -11.907 -4.596 57.003 1.00 81.56 856 THR A C 1
ATOM 6528 O O . THR A 1 856 ? -13.120 -4.622 56.792 1.00 81.56 856 THR A O 1
ATOM 6531 N N . LEU A 1 857 ? -11.037 -4.926 56.050 1.00 88.12 857 LEU A N 1
ATOM 6532 C CA . LEU A 1 857 ? -11.460 -5.380 54.728 1.00 88.12 857 LEU A CA 1
ATOM 6533 C C . LEU A 1 857 ? -11.834 -6.861 54.756 1.00 88.12 857 LEU A C 1
ATOM 6535 O O . LEU A 1 857 ? -11.024 -7.710 55.134 1.00 88.12 857 LEU A O 1
ATOM 6539 N N . VAL A 1 858 ? -13.040 -7.167 54.286 1.00 88.88 858 VAL A N 1
ATOM 6540 C CA . VAL A 1 858 ? -13.571 -8.525 54.169 1.00 88.88 858 VAL A CA 1
ATOM 6541 C C . VAL A 1 858 ? -13.837 -8.844 52.701 1.00 88.88 858 VAL A C 1
ATOM 6543 O O . VAL A 1 858 ? -14.474 -8.060 51.992 1.00 88.88 858 VAL A O 1
ATOM 6546 N N . THR A 1 859 ? -13.363 -10.000 52.237 1.00 90.12 859 THR A N 1
ATOM 6547 C CA . THR A 1 859 ? -13.557 -10.472 50.860 1.00 90.12 859 THR A CA 1
ATOM 6548 C C . THR A 1 859 ? -14.163 -11.866 50.825 1.00 90.12 859 THR A C 1
ATOM 6550 O O . THR A 1 859 ? -13.851 -12.727 51.647 1.00 90.12 859 THR A O 1
ATOM 6553 N N . PHE A 1 860 ? -15.042 -12.100 49.851 1.00 89.00 860 PHE A N 1
ATOM 6554 C CA . PHE A 1 860 ? -15.629 -13.413 49.596 1.00 89.00 860 PHE A CA 1
ATOM 6555 C C . PHE A 1 860 ? -15.211 -13.922 48.218 1.00 89.00 860 PHE A C 1
ATOM 6557 O O . PHE A 1 860 ? -15.366 -13.221 47.213 1.00 89.00 860 PHE A O 1
ATOM 6564 N N . HIS A 1 861 ? -14.696 -15.147 48.170 1.00 89.62 861 HIS A N 1
ATOM 6565 C CA . HIS A 1 861 ? -14.177 -15.776 46.959 1.00 89.62 861 HIS A CA 1
ATOM 6566 C C . HIS A 1 861 ? -15.132 -16.856 46.440 1.00 89.62 861 HIS A C 1
ATOM 6568 O O . HIS A 1 861 ? -15.880 -17.483 47.191 1.00 89.62 861 HIS A O 1
ATOM 6574 N N . ARG A 1 862 ? -15.117 -17.085 45.121 1.00 88.56 862 ARG A N 1
ATOM 6575 C CA . ARG A 1 862 ? -16.024 -18.036 44.447 1.00 88.56 862 ARG A CA 1
ATOM 6576 C C . ARG A 1 862 ? -15.867 -19.494 44.913 1.00 88.56 862 ARG A C 1
ATOM 6578 O O . ARG A 1 862 ? -16.773 -20.296 44.699 1.00 88.56 862 ARG A O 1
ATOM 6585 N N . ASP A 1 863 ? -14.746 -19.844 45.532 1.00 84.75 863 ASP A N 1
ATOM 6586 C CA . ASP A 1 863 ? -14.487 -21.154 46.146 1.00 84.75 863 ASP A CA 1
ATOM 6587 C C . ASP A 1 863 ? -15.141 -21.331 47.527 1.00 84.75 863 ASP A C 1
ATOM 6589 O O . ASP A 1 863 ? -15.042 -22.408 48.109 1.00 84.75 863 ASP A O 1
ATOM 6593 N N . GLY A 1 864 ? -15.841 -20.313 48.039 1.00 82.62 864 GLY A N 1
ATOM 6594 C CA . GLY A 1 864 ? -16.563 -20.387 49.306 1.00 82.62 864 GLY A CA 1
ATOM 6595 C C . GLY A 1 864 ? -15.761 -19.927 50.522 1.00 82.62 864 GLY A C 1
ATOM 6596 O O . GLY A 1 864 ? -16.203 -20.156 51.648 1.00 82.62 864 GLY A O 1
ATOM 6597 N N . ARG A 1 865 ? -14.598 -19.290 50.325 1.00 86.44 865 ARG A N 1
ATOM 6598 C CA . ARG A 1 865 ? -13.797 -18.706 51.411 1.00 86.44 865 ARG A CA 1
ATOM 6599 C C . ARG A 1 865 ? -14.231 -17.276 51.722 1.00 86.44 865 ARG A C 1
ATOM 6601 O O . ARG A 1 865 ? -14.352 -16.443 50.823 1.00 86.44 865 ARG A O 1
ATOM 6608 N N . LEU A 1 866 ? -14.412 -16.995 53.012 1.00 87.62 866 LEU A N 1
ATOM 6609 C CA . LEU A 1 866 ? -14.638 -15.659 53.558 1.00 87.62 866 LEU A CA 1
ATOM 6610 C C . LEU A 1 866 ? -13.381 -15.226 54.322 1.00 87.62 866 LEU A C 1
ATOM 6612 O O . LEU A 1 866 ? -13.051 -15.821 55.349 1.00 87.62 866 LEU A O 1
ATOM 6616 N N . LEU A 1 867 ? -12.673 -14.224 53.805 1.00 87.38 867 LEU A N 1
ATOM 6617 C CA . LEU A 1 867 ? -11.367 -13.790 54.301 1.00 87.38 867 LEU A CA 1
ATOM 6618 C C . LEU A 1 867 ? -11.445 -12.378 54.885 1.00 87.38 867 LEU A C 1
ATOM 6620 O O . LEU A 1 867 ? -12.112 -11.510 54.323 1.00 87.38 867 LEU A O 1
ATOM 6624 N N . ALA A 1 868 ? -10.721 -12.139 55.975 1.00 87.69 868 ALA A N 1
ATOM 6625 C CA . ALA A 1 868 ? -10.456 -10.808 56.512 1.00 87.69 868 ALA A CA 1
ATOM 6626 C C . ALA A 1 868 ? -8.971 -10.466 56.375 1.00 87.69 868 ALA A C 1
ATOM 6628 O O . ALA A 1 868 ? -8.103 -11.289 56.675 1.00 87.69 868 ALA A O 1
ATOM 6629 N N . TRP A 1 869 ? -8.679 -9.244 55.937 1.00 85.94 869 TRP A N 1
ATOM 6630 C CA . TRP A 1 869 ? -7.322 -8.780 55.656 1.00 85.94 869 TRP A CA 1
ATOM 6631 C C . TRP A 1 869 ? -6.790 -7.903 56.792 1.00 85.94 869 TRP A C 1
ATOM 6633 O O . TRP A 1 869 ? -7.434 -6.930 57.182 1.00 85.94 869 TRP A O 1
ATOM 6643 N N . ARG A 1 870 ? -5.600 -8.229 57.313 1.00 77.62 870 ARG A N 1
ATOM 6644 C CA . ARG A 1 870 ? -4.912 -7.466 58.372 1.00 77.62 870 ARG A CA 1
ATOM 6645 C C . ARG A 1 870 ? -3.881 -6.500 57.798 1.00 77.62 870 ARG A C 1
ATOM 6647 O O . ARG A 1 870 ? -3.261 -6.786 56.779 1.00 77.62 870 ARG A O 1
ATOM 6654 N N . GLY A 1 871 ? -3.626 -5.404 58.512 1.00 68.50 871 GLY A N 1
ATOM 6655 C CA . GLY A 1 871 ? -2.557 -4.455 58.174 1.00 68.50 871 GLY A CA 1
ATOM 6656 C C . GLY A 1 871 ? -2.961 -3.358 57.188 1.00 68.50 871 GLY A C 1
ATOM 6657 O O . GLY A 1 871 ? -2.089 -2.726 56.596 1.00 68.50 871 GLY A O 1
ATOM 6658 N N . ILE A 1 872 ? -4.263 -3.125 57.008 1.00 73.75 872 ILE A N 1
ATOM 6659 C CA . ILE A 1 872 ? -4.762 -1.928 56.324 1.00 73.75 872 ILE A CA 1
ATOM 6660 C C . ILE A 1 872 ? -4.688 -0.776 57.332 1.00 73.75 872 ILE A C 1
ATOM 6662 O O . ILE A 1 872 ? -5.245 -0.914 58.422 1.00 73.75 872 ILE A O 1
ATOM 6666 N N . PRO A 1 873 ? -3.965 0.318 57.032 1.00 69.81 873 PRO A N 1
ATOM 6667 C CA . PRO A 1 873 ? -3.917 1.458 57.933 1.00 69.81 873 PRO A CA 1
ATOM 6668 C C . PRO A 1 873 ? -5.318 2.081 58.049 1.00 69.81 873 PRO A C 1
ATOM 6670 O O . PRO A 1 873 ? -6.001 2.189 57.025 1.00 69.81 873 PRO A O 1
ATOM 6673 N N . PRO A 1 874 ? -5.742 2.503 59.255 1.00 73.62 874 PRO A N 1
ATOM 6674 C CA . PRO A 1 874 ? -6.974 3.268 59.407 1.00 73.62 874 PRO A CA 1
ATOM 6675 C C . PRO A 1 874 ? -6.890 4.564 58.593 1.00 73.62 874 PRO A C 1
ATOM 6677 O O . PRO A 1 874 ? -5.793 5.066 58.316 1.00 73.62 874 PRO A O 1
ATOM 6680 N N . ILE A 1 875 ? -8.046 5.101 58.198 1.00 79.38 875 ILE A N 1
ATOM 6681 C CA . ILE A 1 875 ? -8.101 6.363 57.455 1.00 79.38 875 ILE A CA 1
ATOM 6682 C C . ILE A 1 875 ? -7.509 7.471 58.354 1.00 79.38 875 ILE A C 1
ATOM 6684 O O . ILE A 1 875 ? -8.021 7.668 59.454 1.00 79.38 875 ILE A O 1
ATOM 6688 N N . PRO A 1 876 ? -6.420 8.159 57.950 1.00 72.81 876 PRO A N 1
ATOM 6689 C CA . PRO A 1 876 ? -5.744 9.121 58.818 1.00 72.81 876 PRO A CA 1
ATOM 6690 C C . PRO A 1 876 ? -6.529 10.431 58.942 1.00 72.81 876 PRO A C 1
ATOM 6692 O O . PRO A 1 876 ? -7.071 10.900 57.937 1.00 72.81 876 PRO A O 1
ATOM 6695 N N . ASP A 1 877 ? -6.485 11.064 60.118 1.00 68.44 877 ASP A N 1
ATOM 6696 C CA . ASP A 1 877 ? -6.988 12.429 60.333 1.00 68.44 877 ASP A CA 1
ATOM 6697 C C . ASP A 1 877 ? -6.206 13.449 59.476 1.00 68.44 877 ASP A C 1
ATOM 6699 O O . ASP A 1 877 ? -5.055 13.192 59.092 1.00 68.44 877 ASP A O 1
ATOM 6703 N N . GLU A 1 878 ? -6.830 14.598 59.164 1.00 59.56 878 GLU A N 1
ATOM 6704 C CA . GLU A 1 878 ? -6.442 15.550 58.098 1.00 59.56 878 GLU A CA 1
ATOM 6705 C C . GLU A 1 878 ? -4.928 15.854 57.998 1.00 59.56 878 GLU A C 1
ATOM 6707 O O . GLU A 1 878 ? -4.402 15.938 56.881 1.00 59.56 878 GLU A O 1
ATOM 6712 N N . ASP A 1 879 ? -4.206 15.887 59.125 1.00 52.56 879 ASP A N 1
ATOM 6713 C CA . ASP A 1 879 ? -2.792 16.282 59.235 1.00 52.56 879 ASP A CA 1
ATOM 6714 C C . ASP A 1 879 ? -1.744 15.166 59.019 1.00 52.56 879 ASP A C 1
ATOM 6716 O O . ASP A 1 879 ? -0.544 15.444 58.942 1.00 52.56 879 ASP A O 1
ATOM 6720 N N . THR A 1 880 ? -2.136 13.892 58.898 1.00 61.59 880 THR A N 1
ATOM 6721 C CA . THR A 1 880 ? -1.175 12.764 58.817 1.00 61.59 880 THR A CA 1
ATOM 6722 C C . THR A 1 880 ? -1.072 12.170 57.411 1.00 61.59 880 THR A C 1
ATOM 6724 O O . THR A 1 880 ? -2.074 11.959 56.740 1.00 61.59 880 THR A O 1
ATOM 6727 N N . SER A 1 881 ? 0.133 11.899 56.895 1.00 64.62 881 SER A N 1
ATOM 6728 C CA . SER A 1 881 ? 0.314 11.294 55.558 1.00 64.62 881 SER A CA 1
ATOM 6729 C C . SER A 1 881 ? -0.032 9.799 55.539 1.00 64.62 881 SER A C 1
ATOM 6731 O O . SER A 1 881 ? 0.224 9.111 56.524 1.00 64.62 881 SER A O 1
ATOM 6733 N N . TRP A 1 882 ? -0.511 9.269 54.404 1.00 72.31 882 TRP A N 1
ATOM 6734 C CA . TRP A 1 882 ? -0.692 7.823 54.210 1.00 72.31 882 TRP A CA 1
ATOM 6735 C C . TRP A 1 882 ? 0.620 7.063 54.451 1.00 72.31 882 TRP A C 1
ATOM 6737 O O . TRP A 1 882 ? 1.584 7.197 53.693 1.00 72.31 882 TRP A O 1
ATOM 6747 N N . THR A 1 883 ? 0.662 6.243 55.498 1.00 62.41 883 THR A N 1
ATOM 6748 C CA . THR A 1 883 ? 1.796 5.363 55.780 1.00 62.41 883 THR A CA 1
ATOM 6749 C C . THR A 1 883 ? 1.634 4.069 54.987 1.00 62.41 883 THR A C 1
ATOM 6751 O O . THR A 1 883 ? 0.609 3.393 55.056 1.00 62.41 883 THR A O 1
ATOM 6754 N N . ARG A 1 884 ? 2.646 3.708 54.185 1.00 59.59 884 ARG A N 1
ATOM 6755 C CA . ARG A 1 884 ? 2.670 2.379 53.560 1.00 59.59 884 ARG A CA 1
ATOM 6756 C C . ARG A 1 884 ? 2.890 1.330 54.657 1.00 59.59 884 ARG A C 1
ATOM 6758 O O . ARG A 1 884 ? 3.834 1.496 55.434 1.00 59.59 884 ARG A O 1
ATOM 6765 N N . PRO A 1 885 ? 2.078 0.263 54.724 1.00 58.88 885 PRO A N 1
ATOM 6766 C CA . PRO A 1 885 ? 2.282 -0.788 55.710 1.00 58.88 885 PRO A CA 1
ATOM 6767 C C . PRO A 1 885 ? 3.653 -1.454 55.508 1.00 58.88 885 PRO A C 1
ATOM 6769 O O . PRO A 1 885 ? 4.041 -1.782 54.388 1.00 58.88 885 PRO A O 1
ATOM 6772 N N . ALA A 1 886 ? 4.404 -1.637 56.599 1.00 47.34 886 ALA A N 1
ATOM 6773 C CA . ALA A 1 886 ? 5.738 -2.250 56.582 1.00 47.34 886 ALA A CA 1
ATOM 6774 C C . ALA A 1 886 ? 5.703 -3.783 56.402 1.00 47.34 886 ALA A C 1
ATOM 6776 O O . ALA A 1 886 ? 6.728 -4.391 56.100 1.00 47.34 886 ALA A O 1
ATOM 6777 N N . ALA A 1 887 ? 4.534 -4.405 56.580 1.00 54.44 887 ALA A N 1
ATOM 6778 C CA . ALA A 1 887 ? 4.317 -5.841 56.451 1.00 54.44 887 ALA A CA 1
ATOM 6779 C C . ALA A 1 887 ? 3.320 -6.144 55.323 1.00 54.44 887 ALA A C 1
ATOM 6781 O O . ALA A 1 887 ? 2.334 -5.428 55.147 1.00 54.44 887 ALA A O 1
ATOM 6782 N N . ILE A 1 888 ? 3.573 -7.227 54.580 1.00 57.19 888 ILE A N 1
ATOM 6783 C CA . ILE A 1 888 ? 2.628 -7.785 53.605 1.00 57.19 888 ILE A CA 1
ATOM 6784 C C . ILE A 1 888 ? 1.349 -8.127 54.365 1.00 57.19 888 ILE A C 1
ATOM 6786 O O . ILE A 1 888 ? 1.386 -8.857 55.358 1.00 57.19 888 ILE A O 1
ATOM 6790 N N . ALA A 1 889 ? 0.227 -7.574 53.921 1.00 63.12 889 ALA A N 1
ATOM 6791 C CA . ALA A 1 889 ? -1.046 -7.821 54.560 1.00 63.12 889 ALA A CA 1
ATOM 6792 C C . ALA A 1 889 ? -1.382 -9.318 54.548 1.00 63.12 889 ALA A C 1
ATOM 6794 O O . ALA A 1 889 ? -1.416 -9.950 53.492 1.00 63.12 889 ALA A O 1
ATOM 6795 N N . SER A 1 890 ? -1.605 -9.882 55.733 1.00 69.50 890 SER A N 1
ATOM 6796 C CA . SER A 1 890 ? -1.981 -11.285 55.902 1.00 69.50 890 SER A CA 1
ATOM 6797 C C . SER A 1 890 ? -3.501 -11.403 55.952 1.00 69.50 890 SER A C 1
ATOM 6799 O O . SER A 1 890 ? -4.172 -10.636 56.647 1.00 69.50 890 SER A O 1
ATOM 6801 N N . ALA A 1 891 ? -4.049 -12.355 55.200 1.00 81.19 891 ALA A N 1
ATOM 6802 C CA . ALA A 1 891 ? -5.457 -12.716 55.276 1.00 81.19 891 ALA A CA 1
ATOM 6803 C C . ALA A 1 891 ? -5.654 -13.863 56.278 1.00 81.19 891 ALA A C 1
ATOM 6805 O O . ALA A 1 891 ? -4.788 -14.727 56.420 1.00 81.19 891 ALA A O 1
ATOM 6806 N N . TYR A 1 892 ? -6.792 -13.877 56.967 1.00 82.50 892 TYR A N 1
ATOM 6807 C CA . TYR A 1 892 ? -7.237 -15.007 57.782 1.00 82.50 892 TYR A CA 1
ATOM 6808 C C . TYR A 1 892 ? -8.688 -15.355 57.444 1.00 82.50 892 TYR A C 1
ATOM 6810 O O . TYR A 1 892 ? -9.493 -14.476 57.130 1.00 82.50 892 TYR A O 1
ATOM 6818 N N . ALA A 1 893 ? -9.024 -16.644 57.490 1.00 83.69 893 ALA A N 1
ATOM 6819 C CA . ALA A 1 893 ? -10.380 -17.109 57.227 1.00 83.69 893 ALA A CA 1
ATOM 6820 C C . ALA A 1 893 ? -11.303 -16.791 58.414 1.00 83.69 893 ALA A C 1
ATOM 6822 O O . ALA A 1 893 ? -10.984 -17.120 59.556 1.00 83.69 893 ALA A O 1
ATOM 6823 N N . LEU A 1 894 ? -12.450 -16.169 58.132 1.00 82.44 894 LEU A N 1
ATOM 6824 C CA . LEU A 1 894 ? -13.476 -15.835 59.128 1.00 82.44 894 LEU A CA 1
ATOM 6825 C C . LEU A 1 894 ? -14.402 -17.011 59.455 1.00 82.44 894 LEU A C 1
ATOM 6827 O O . LEU A 1 894 ? -14.988 -17.049 60.534 1.00 82.44 894 LEU A O 1
ATOM 6831 N N . ALA A 1 895 ? -14.540 -17.944 58.515 1.00 79.69 895 ALA A N 1
ATOM 6832 C CA . ALA A 1 895 ? -15.368 -19.137 58.618 1.00 79.69 895 ALA A CA 1
ATOM 6833 C C . ALA A 1 895 ? -14.648 -20.332 57.967 1.00 79.69 895 ALA A C 1
ATOM 6835 O O . ALA A 1 895 ? -13.820 -20.131 57.069 1.00 79.69 895 ALA A O 1
ATOM 6836 N N . PRO A 1 896 ? -14.957 -21.579 58.376 1.00 77.56 896 PRO A N 1
ATOM 6837 C CA . PRO A 1 896 ? -14.489 -22.763 57.666 1.00 77.56 896 PRO A CA 1
ATOM 6838 C C . PRO A 1 896 ? -14.948 -22.732 56.196 1.00 77.56 896 PRO A C 1
ATOM 6840 O O . PRO A 1 896 ? -16.044 -22.241 55.907 1.00 77.56 896 PRO A O 1
ATOM 6843 N N . PRO A 1 897 ? -14.132 -23.248 55.258 1.00 76.12 897 PRO A N 1
ATOM 6844 C CA . PRO A 1 897 ? -14.456 -23.204 53.839 1.00 76.12 897 PRO A CA 1
ATOM 6845 C C . PRO A 1 897 ? -15.750 -23.969 53.562 1.00 76.12 897 PRO A C 1
ATOM 6847 O O . PRO A 1 897 ? -15.934 -25.105 54.007 1.00 76.12 897 PRO A O 1
ATOM 6850 N N . LEU A 1 898 ? -16.642 -23.337 52.804 1.00 83.19 898 LEU A N 1
ATOM 6851 C CA . LEU A 1 898 ? -17.878 -23.963 52.353 1.00 83.19 898 LEU A CA 1
ATOM 6852 C C . LEU A 1 898 ? -17.582 -25.143 51.401 1.00 83.19 898 LEU A C 1
ATOM 6854 O O . LEU A 1 898 ? -16.541 -25.160 50.740 1.00 83.19 898 LEU A O 1
ATOM 6858 N N . PRO A 1 899 ? -18.479 -26.145 51.297 1.00 77.44 899 PRO A N 1
ATOM 6859 C CA . PRO A 1 899 ? -18.257 -27.325 50.460 1.00 77.44 899 PRO A CA 1
ATOM 6860 C C . PRO A 1 899 ? -17.986 -26.962 48.990 1.00 77.44 899 PRO A C 1
ATOM 6862 O O . PRO A 1 899 ? -18.488 -25.949 48.491 1.00 77.44 899 PRO A O 1
ATOM 6865 N N . THR A 1 900 ? -17.212 -27.821 48.305 1.00 62.44 900 THR A N 1
ATOM 6866 C CA . THR A 1 900 ? -16.607 -27.638 46.965 1.00 62.44 900 THR A CA 1
ATOM 6867 C C . THR A 1 900 ? -17.632 -27.445 45.839 1.00 62.44 900 THR A C 1
ATOM 6869 O O . THR A 1 900 ? -17.863 -28.296 44.981 1.00 62.44 900 THR A O 1
ATOM 6872 N N . SER A 1 901 ? -18.271 -26.283 45.828 1.00 66.31 901 SER A N 1
ATOM 6873 C CA . SER A 1 901 ? -19.177 -25.812 44.790 1.00 66.31 901 SER A CA 1
ATOM 6874 C C . SER A 1 901 ? -18.865 -24.352 44.481 1.00 66.31 901 SER A C 1
ATOM 6876 O O . SER A 1 901 ? -18.278 -23.657 45.301 1.00 66.31 901 SER A O 1
ATOM 6878 N N . ALA A 1 902 ? -19.201 -23.884 43.281 1.00 84.06 902 ALA A N 1
ATOM 6879 C CA . ALA A 1 902 ? -19.038 -22.473 42.955 1.00 84.06 902 ALA A CA 1
ATOM 6880 C C . ALA A 1 902 ? -20.089 -21.652 43.717 1.00 84.06 902 ALA A C 1
ATOM 6882 O O . ALA A 1 902 ? -21.289 -21.849 43.503 1.00 84.06 902 ALA A O 1
ATOM 6883 N N . TRP A 1 903 ? -19.627 -20.737 44.564 1.00 87.12 903 TRP A N 1
ATOM 6884 C CA . TRP A 1 903 ? -20.461 -19.839 45.356 1.00 87.12 903 TRP A CA 1
ATOM 6885 C C . TRP A 1 903 ? -20.525 -18.451 44.723 1.00 87.12 903 TRP A C 1
ATOM 6887 O O . TRP A 1 903 ? -19.540 -17.942 44.188 1.00 87.12 903 TRP A O 1
ATOM 6897 N N . THR A 1 904 ? -21.694 -17.828 44.795 1.00 87.81 904 THR A N 1
ATOM 6898 C CA . THR A 1 904 ? -21.941 -16.453 44.352 1.00 87.81 904 THR A CA 1
ATOM 6899 C C . THR A 1 904 ? -22.475 -15.640 45.516 1.00 87.81 904 THR A C 1
ATOM 6901 O O . THR A 1 904 ? -23.347 -16.110 46.247 1.00 87.81 904 THR A O 1
ATOM 6904 N N . TYR A 1 905 ? -21.953 -14.429 45.688 1.00 88.50 905 TYR A N 1
ATOM 6905 C CA . TYR A 1 905 ? -22.458 -13.502 46.694 1.00 88.50 905 TYR A CA 1
ATOM 6906 C C . TYR A 1 905 ? -23.858 -13.008 46.307 1.00 88.50 905 TYR A C 1
ATOM 6908 O O . TYR A 1 905 ? -24.132 -12.790 45.123 1.00 88.50 905 TYR A O 1
ATOM 6916 N N . ILE A 1 906 ? -24.733 -12.840 47.295 1.00 87.38 906 ILE A N 1
ATOM 6917 C CA . ILE A 1 906 ? -26.064 -12.255 47.121 1.00 87.38 906 ILE A CA 1
ATOM 6918 C C . ILE A 1 906 ? -26.191 -10.997 47.975 1.00 87.38 906 ILE A C 1
ATOM 6920 O O . ILE A 1 906 ? -25.602 -10.894 49.050 1.00 87.38 906 ILE A O 1
ATOM 6924 N N . THR A 1 907 ? -26.982 -10.036 47.510 1.00 82.94 907 THR A N 1
ATOM 6925 C CA . THR A 1 907 ? -27.290 -8.848 48.310 1.00 82.94 907 THR A CA 1
ATOM 6926 C C . THR A 1 907 ? -28.239 -9.237 49.439 1.00 82.94 907 THR A C 1
ATOM 6928 O O . THR A 1 907 ? -29.293 -9.821 49.189 1.00 82.94 907 THR A O 1
ATOM 6931 N N . VAL A 1 908 ? -27.863 -8.951 50.684 1.00 83.38 908 VAL A N 1
ATOM 6932 C CA . VAL A 1 908 ? -28.713 -9.194 51.855 1.00 83.38 908 VAL A CA 1
ATOM 6933 C C . VAL A 1 908 ? -29.075 -7.857 52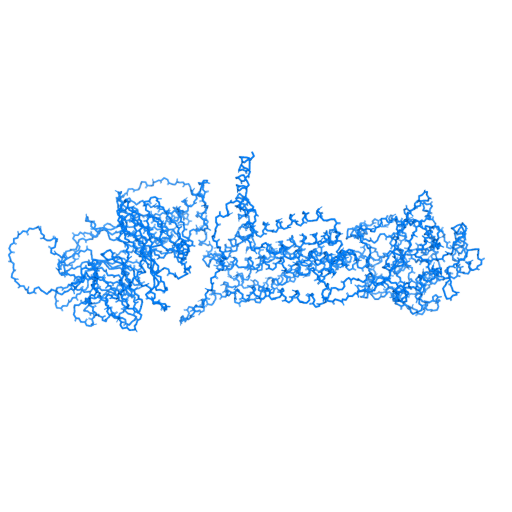.464 1.00 83.38 908 VAL A C 1
ATOM 6935 O O . VAL A 1 908 ? -28.193 -7.083 52.824 1.00 83.38 908 VAL A O 1
ATOM 6938 N N . GLU A 1 909 ? -30.366 -7.583 52.558 1.00 76.19 909 GLU A N 1
ATOM 6939 C CA . GLU A 1 909 ? -30.871 -6.483 53.363 1.00 76.19 909 GLU A CA 1
ATOM 6940 C C . GLU A 1 909 ? -31.100 -7.004 54.792 1.00 76.19 909 GLU A C 1
ATOM 6942 O O . GLU A 1 909 ? -31.951 -7.858 55.033 1.00 76.19 909 GLU A O 1
ATOM 6947 N N . ALA A 1 910 ? -30.257 -6.559 55.718 1.00 67.94 910 ALA A N 1
ATOM 6948 C CA . ALA A 1 910 ? -30.301 -6.848 57.151 1.00 67.94 910 ALA A CA 1
ATOM 6949 C C . ALA A 1 910 ? -29.455 -5.782 57.878 1.00 67.94 910 ALA A C 1
ATOM 6951 O O . ALA A 1 910 ? -28.897 -4.892 57.225 1.00 67.94 910 ALA A O 1
ATOM 6952 N N . ALA A 1 911 ? -29.301 -5.889 59.203 1.00 61.38 911 ALA A N 1
ATOM 6953 C CA . ALA A 1 911 ? -28.258 -5.162 59.927 1.00 61.38 911 ALA A CA 1
ATOM 6954 C C . ALA A 1 911 ? -26.901 -5.298 59.198 1.00 61.38 911 ALA A C 1
ATOM 6956 O O . ALA A 1 911 ? -26.614 -6.345 58.608 1.00 61.38 911 ALA A O 1
ATOM 6957 N N . ALA A 1 912 ? -26.074 -4.243 59.222 1.00 60.28 912 ALA A N 1
ATOM 6958 C CA . ALA A 1 912 ? -24.846 -4.107 58.416 1.00 60.28 912 ALA A CA 1
ATOM 6959 C C . ALA A 1 912 ? -23.872 -5.308 58.509 1.00 60.28 912 ALA A C 1
ATOM 6961 O O . ALA A 1 912 ? -23.037 -5.527 57.628 1.00 60.28 912 ALA A O 1
ATOM 6962 N N . ASP A 1 913 ? -24.029 -6.143 59.534 1.00 74.38 913 ASP A N 1
ATOM 6963 C CA . ASP A 1 913 ? -23.179 -7.272 59.879 1.00 74.38 913 ASP A CA 1
ATOM 6964 C C . ASP A 1 913 ? -23.496 -8.592 59.142 1.00 74.38 913 ASP A C 1
ATOM 6966 O O . ASP A 1 913 ? -22.778 -9.570 59.324 1.00 74.38 913 ASP A O 1
ATOM 6970 N N . VAL A 1 914 ? -24.478 -8.647 58.233 1.00 80.62 914 VAL A N 1
ATOM 6971 C CA . VAL A 1 914 ? -24.838 -9.901 57.531 1.00 80.62 914 VAL A CA 1
ATOM 6972 C C . VAL A 1 914 ? -24.238 -10.005 56.117 1.00 80.62 914 VAL A C 1
ATOM 6974 O O . VAL A 1 914 ? -24.217 -9.042 55.352 1.00 80.62 914 VAL A O 1
ATOM 6977 N N . CYS A 1 915 ? -23.759 -11.197 55.748 1.00 82.69 915 CYS A N 1
ATOM 6978 C CA . CYS A 1 915 ? -23.315 -11.593 54.404 1.00 82.69 915 CYS A CA 1
ATOM 6979 C C . CYS A 1 915 ? -24.156 -12.773 53.904 1.00 82.69 915 CYS A C 1
ATOM 6981 O O . CYS A 1 915 ? -24.405 -13.704 54.667 1.00 82.69 915 CYS A O 1
ATOM 6983 N N . GLY A 1 916 ? -24.517 -12.804 52.619 1.00 86.06 916 GLY A N 1
ATOM 6984 C CA . GLY A 1 916 ? -25.235 -13.939 52.031 1.00 86.06 916 GLY A CA 1
ATOM 6985 C C . GLY A 1 916 ? -24.552 -14.512 50.805 1.00 86.06 916 GLY A C 1
ATOM 6986 O O . GLY A 1 916 ? -24.026 -13.782 49.965 1.00 86.06 916 GLY A O 1
ATOM 6987 N N . VAL A 1 917 ? -24.576 -15.838 50.687 1.00 88.75 917 VAL A N 1
ATOM 6988 C CA . VAL A 1 917 ? -23.960 -16.562 49.573 1.00 88.75 917 VAL A CA 1
ATOM 6989 C C . VAL A 1 917 ? -24.848 -17.711 49.122 1.00 88.75 917 VAL A C 1
ATOM 6991 O O . VAL A 1 917 ? -25.486 -18.378 49.934 1.00 88.75 917 VAL A O 1
ATOM 6994 N N . VAL A 1 918 ? -24.876 -17.961 47.817 1.00 88.88 918 VAL A N 1
ATOM 6995 C CA . VAL A 1 918 ? -25.622 -19.072 47.224 1.00 88.88 918 VAL A CA 1
ATOM 6996 C C . VAL A 1 918 ? -24.710 -19.932 46.354 1.00 88.88 918 VAL A C 1
ATOM 6998 O O . VAL A 1 918 ? -23.887 -19.419 45.596 1.00 88.88 918 VAL A O 1
ATOM 7001 N N . SER A 1 919 ? -24.837 -21.247 46.469 1.00 88.44 919 SER A N 1
ATOM 7002 C CA . SER A 1 919 ? -24.142 -22.225 45.633 1.00 88.44 919 SER A CA 1
ATOM 7003 C C . SER A 1 919 ? -24.856 -22.404 44.296 1.00 88.44 919 SER A C 1
ATOM 7005 O O . SER A 1 919 ? -26.083 -22.336 44.221 1.00 88.44 919 SER A O 1
ATOM 7007 N N . ALA A 1 920 ? -24.109 -22.785 43.256 1.00 81.94 920 ALA A N 1
ATOM 7008 C CA . ALA A 1 920 ? -24.659 -23.289 41.994 1.00 81.94 920 ALA A CA 1
ATOM 7009 C C . ALA A 1 920 ? -25.699 -24.419 42.176 1.00 81.94 920 ALA A C 1
ATOM 7011 O O . ALA A 1 920 ? -26.577 -24.588 41.334 1.00 81.94 920 ALA A O 1
ATOM 7012 N N . LYS A 1 921 ? -25.612 -25.184 43.276 1.00 79.50 921 LYS A N 1
ATOM 7013 C CA . LYS A 1 921 ? -26.556 -26.257 43.630 1.00 79.50 921 LYS A CA 1
ATOM 7014 C C . LYS A 1 921 ? -27.782 -25.772 44.420 1.00 79.50 921 LYS A C 1
ATOM 7016 O O . LYS A 1 921 ? -28.541 -26.607 44.896 1.00 79.50 921 LYS A O 1
ATOM 7021 N N . GLY A 1 922 ? -27.962 -24.463 44.605 1.00 77.69 922 GLY A N 1
ATOM 7022 C CA . GLY A 1 922 ? -29.093 -23.882 45.338 1.00 77.69 922 GLY A CA 1
ATOM 7023 C C . GLY A 1 922 ? -28.933 -23.838 46.863 1.00 77.69 922 GLY A C 1
ATOM 7024 O O . GLY A 1 922 ? -29.885 -23.507 47.550 1.00 77.69 922 GLY A O 1
ATOM 7025 N N . GLN A 1 923 ? -27.762 -24.141 47.431 1.00 85.88 923 GLN A N 1
ATOM 7026 C CA . GLN A 1 923 ? -27.527 -23.955 48.874 1.00 85.88 923 GLN A CA 1
ATOM 7027 C C . GLN A 1 923 ? -27.356 -22.470 49.196 1.00 85.88 923 GLN A C 1
ATOM 7029 O O . GLN A 1 923 ? -26.446 -21.848 48.661 1.00 85.88 923 GLN A O 1
ATOM 7034 N N . LEU A 1 924 ? -28.201 -21.911 50.059 1.00 86.50 924 LEU A N 1
ATOM 7035 C CA . LEU A 1 924 ? -28.160 -20.529 50.534 1.00 86.50 924 LEU A CA 1
ATOM 7036 C C . LEU A 1 924 ? -27.620 -20.496 51.971 1.00 86.50 924 LEU A C 1
ATOM 7038 O O . LEU A 1 924 ? -28.198 -21.118 52.863 1.00 86.50 924 LEU A O 1
ATOM 7042 N N . VAL A 1 925 ? -26.528 -19.766 52.197 1.00 86.44 925 VAL A N 1
ATOM 7043 C CA . VAL A 1 925 ? -25.894 -19.587 53.513 1.00 86.44 925 VAL A CA 1
ATOM 7044 C C . VAL A 1 925 ? -25.844 -18.101 53.853 1.00 86.44 925 VAL A C 1
ATOM 7046 O O . VAL A 1 925 ? -25.440 -17.284 53.025 1.00 86.44 925 VAL A O 1
ATOM 7049 N N . LEU A 1 926 ? -26.230 -17.760 55.080 1.00 85.56 926 LEU A N 1
ATOM 7050 C CA . LEU A 1 926 ? -26.095 -16.422 55.650 1.00 85.56 926 LEU A CA 1
ATOM 7051 C C . LEU A 1 926 ? -25.100 -16.450 56.809 1.00 85.56 926 LEU A C 1
ATOM 7053 O O . LEU A 1 926 ? -25.202 -17.312 57.682 1.00 85.56 926 LEU A O 1
ATOM 7057 N N . PHE A 1 927 ? -24.180 -15.493 56.837 1.00 83.56 927 PHE A N 1
ATOM 7058 C CA . PHE A 1 927 ? -23.184 -15.310 57.891 1.00 83.56 927 PHE A CA 1
ATOM 7059 C C . PHE A 1 927 ? -23.421 -13.990 58.615 1.00 83.56 927 PHE A C 1
ATOM 7061 O O . PHE A 1 927 ? -23.628 -12.975 57.954 1.00 83.56 927 PHE A O 1
ATOM 7068 N N . SER A 1 928 ? -23.332 -13.993 59.943 1.00 82.75 928 SER A N 1
ATOM 7069 C CA . SER A 1 928 ? -23.163 -12.777 60.740 1.00 82.75 928 SER A CA 1
ATOM 7070 C C . SER A 1 928 ? -21.676 -12.560 60.968 1.00 82.75 928 SER A C 1
ATOM 7072 O O . SER A 1 928 ? -21.022 -13.415 61.558 1.00 82.75 928 SER A O 1
ATOM 7074 N N . VAL A 1 929 ? -21.139 -11.436 60.508 1.00 81.56 929 VAL A N 1
ATOM 7075 C CA . VAL A 1 929 ? -19.748 -11.027 60.705 1.00 81.56 929 VAL A CA 1
ATOM 7076 C C . VAL A 1 929 ? -19.713 -10.013 61.841 1.00 81.56 929 VAL A C 1
ATOM 7078 O O . VAL A 1 929 ? -20.040 -8.850 61.636 1.00 81.56 929 VAL A O 1
ATOM 7081 N N . ALA A 1 930 ? -19.318 -10.460 63.029 1.00 78.62 930 ALA A N 1
ATOM 7082 C CA . ALA A 1 930 ? -19.257 -9.643 64.240 1.00 78.62 930 ALA A CA 1
ATOM 7083 C C . ALA A 1 930 ? -17.832 -9.646 64.828 1.00 78.62 930 ALA A C 1
ATOM 7085 O O . ALA A 1 930 ? -17.041 -10.549 64.523 1.00 78.62 930 ALA A O 1
ATOM 7086 N N . PRO A 1 931 ? -17.465 -8.663 65.674 1.00 72.38 931 PRO A N 1
ATOM 7087 C CA . PRO A 1 931 ? -16.228 -8.739 66.443 1.00 72.38 931 PRO A CA 1
ATOM 7088 C C . PRO A 1 931 ? -16.216 -10.013 67.300 1.00 72.38 931 PRO A C 1
ATOM 7090 O O . PRO A 1 931 ? -17.191 -10.357 67.971 1.00 72.38 931 PRO A O 1
ATOM 7093 N N . SER A 1 932 ? -15.103 -10.738 67.245 1.00 71.88 932 SER A N 1
ATOM 7094 C CA . SER A 1 932 ? -14.908 -12.002 67.945 1.00 71.88 932 SER A CA 1
ATOM 7095 C C . SER A 1 932 ? -14.976 -11.797 69.454 1.00 71.88 932 SER A C 1
ATOM 7097 O O . SER A 1 932 ? -14.282 -10.955 70.020 1.00 71.88 932 SER A O 1
ATOM 7099 N N . LYS A 1 933 ? -15.748 -12.647 70.141 1.00 65.44 933 LYS A N 1
ATOM 7100 C CA . LYS A 1 933 ? -15.802 -12.661 71.614 1.00 65.44 933 LYS A CA 1
ATOM 7101 C C . LYS A 1 933 ? -14.487 -13.122 72.262 1.00 65.44 933 LYS A C 1
ATOM 7103 O O . LYS A 1 933 ? -14.316 -12.934 73.461 1.00 65.44 933 LYS A O 1
ATOM 7108 N N . GLN A 1 934 ? -13.587 -13.756 71.500 1.00 60.31 934 GLN A N 1
ATOM 7109 C CA . GLN A 1 934 ? -12.336 -14.344 72.003 1.00 60.31 934 GLN A CA 1
ATOM 7110 C C . GLN A 1 934 ? -11.118 -13.417 71.861 1.00 60.31 934 GLN A C 1
ATOM 7112 O O . GLN A 1 934 ? -10.155 -13.580 72.607 1.00 60.31 934 GLN A O 1
ATOM 7117 N N . ALA A 1 935 ? -11.142 -12.453 70.933 1.00 60.00 935 ALA A N 1
ATOM 7118 C CA . ALA A 1 935 ? -10.062 -11.484 70.744 1.00 60.00 935 ALA A CA 1
ATOM 7119 C C . ALA A 1 935 ? -10.611 -10.163 70.189 1.00 60.00 935 ALA A C 1
ATOM 7121 O O . ALA A 1 935 ? -11.262 -10.154 69.143 1.00 60.00 935 ALA A O 1
ATOM 7122 N N . THR A 1 936 ? -10.299 -9.060 70.877 1.00 54.97 936 THR A N 1
ATOM 7123 C CA . THR A 1 936 ? -10.864 -7.715 70.653 1.00 54.97 936 THR A CA 1
ATOM 7124 C C . THR A 1 936 ? -10.599 -7.135 69.259 1.00 54.97 936 THR A C 1
ATOM 7126 O O . THR A 1 936 ? -11.378 -6.303 68.811 1.00 54.97 936 THR A O 1
ATOM 7129 N N . ASP A 1 937 ? -9.584 -7.636 68.545 1.00 55.56 937 ASP A N 1
ATOM 7130 C CA . ASP A 1 937 ? -9.132 -7.099 67.247 1.00 55.56 937 ASP A CA 1
ATOM 7131 C C . ASP A 1 937 ? -9.384 -8.061 66.067 1.00 55.56 937 ASP A C 1
ATOM 7133 O O . ASP A 1 937 ? -8.786 -7.937 64.996 1.00 55.56 937 ASP A O 1
ATOM 7137 N N . THR A 1 938 ? -10.225 -9.084 66.253 1.00 68.19 938 THR A N 1
ATOM 7138 C CA . THR A 1 938 ? -10.513 -10.076 65.202 1.00 68.19 938 THR A CA 1
ATOM 7139 C C . THR A 1 938 ? -11.998 -10.158 64.912 1.00 68.19 938 THR A C 1
ATOM 7141 O O . THR A 1 938 ? -12.813 -10.116 65.827 1.00 68.19 938 THR A O 1
ATOM 7144 N N . LEU A 1 939 ? -12.359 -10.297 63.640 1.00 76.69 939 LEU A N 1
ATOM 7145 C CA . LEU A 1 939 ? -13.727 -10.599 63.230 1.00 76.69 939 LEU A CA 1
ATOM 7146 C C . LEU A 1 939 ? -13.939 -12.120 63.267 1.00 76.69 939 LEU A C 1
ATOM 7148 O O . LEU A 1 939 ? -13.014 -12.889 63.001 1.00 76.69 939 LEU A O 1
ATOM 7152 N N . ALA A 1 940 ? -15.159 -12.551 63.576 1.00 74.06 940 ALA A N 1
ATOM 7153 C CA . ALA A 1 940 ? -15.611 -13.933 63.443 1.00 74.06 940 ALA A CA 1
ATOM 7154 C C . ALA A 1 940 ? -16.904 -13.962 62.617 1.00 74.06 940 ALA A C 1
ATOM 7156 O O . ALA A 1 940 ? -17.723 -13.045 62.713 1.00 74.06 940 ALA A O 1
ATOM 7157 N N . ALA A 1 941 ? -17.071 -14.993 61.784 1.00 79.00 941 ALA A N 1
ATOM 7158 C CA . ALA A 1 941 ? -18.286 -15.187 61.002 1.00 79.00 941 ALA A CA 1
ATOM 7159 C C . ALA A 1 941 ? -19.053 -16.422 61.486 1.00 79.00 941 ALA A C 1
ATOM 7161 O O . ALA A 1 941 ? -18.648 -17.555 61.224 1.00 79.00 941 ALA A O 1
ATOM 7162 N N . ASP A 1 942 ? -20.191 -16.191 62.138 1.00 74.25 942 ASP A N 1
ATOM 7163 C CA . ASP A 1 942 ? -21.078 -17.257 62.602 1.00 74.25 942 ASP A CA 1
ATOM 7164 C C . ASP A 1 942 ? -22.179 -17.515 61.556 1.00 74.25 942 ASP A C 1
ATOM 7166 O O . ASP A 1 942 ? -22.815 -16.566 61.079 1.00 74.25 942 ASP A O 1
ATOM 7170 N N . PRO A 1 943 ? -22.435 -18.776 61.152 1.00 71.25 943 PRO A N 1
ATOM 7171 C CA . PRO A 1 943 ? -23.508 -19.084 60.214 1.00 71.25 943 PRO A CA 1
ATOM 7172 C C . PRO A 1 943 ? -24.870 -18.848 60.882 1.00 71.25 943 PRO A C 1
ATOM 7174 O O . PRO A 1 943 ? -25.263 -19.574 61.792 1.00 71.25 943 PRO A O 1
ATOM 7177 N N . LEU A 1 944 ? -25.614 -17.849 60.401 1.00 72.00 944 LEU A N 1
ATOM 7178 C CA . LEU A 1 944 ? -26.962 -17.529 60.876 1.00 72.00 944 LEU A CA 1
ATOM 7179 C C . LEU A 1 944 ? -27.974 -18.578 60.414 1.00 72.00 944 LEU A C 1
ATOM 7181 O O . LEU A 1 944 ? -28.773 -19.079 61.204 1.00 72.00 944 LEU A O 1
ATOM 7185 N N . ARG A 1 945 ? -27.963 -18.896 59.113 1.00 73.62 945 ARG A N 1
ATOM 7186 C CA . ARG A 1 945 ? -28.891 -19.849 58.488 1.00 73.62 945 ARG A CA 1
ATOM 7187 C C . ARG A 1 945 ? -28.255 -20.539 57.286 1.00 73.62 945 ARG A C 1
ATOM 7189 O O . ARG A 1 945 ? -27.511 -19.924 56.527 1.00 73.62 945 ARG A O 1
ATOM 7196 N N . HIS A 1 946 ? -28.621 -21.801 57.090 1.00 80.06 946 HIS A N 1
ATOM 7197 C CA . HIS A 1 946 ? -28.277 -22.601 55.919 1.00 80.06 946 HIS A CA 1
ATOM 7198 C C . HIS A 1 946 ? -29.540 -23.301 55.408 1.00 80.06 946 HIS A C 1
ATOM 7200 O O . HIS A 1 946 ? -30.176 -24.047 56.152 1.00 80.06 946 HIS A O 1
ATOM 7206 N N . VAL A 1 947 ? -29.930 -23.021 54.164 1.00 81.06 947 VAL A N 1
ATOM 7207 C CA . VAL A 1 947 ? -31.195 -23.474 53.569 1.00 81.06 947 VAL A CA 1
ATOM 7208 C C . VAL A 1 947 ? -30.961 -23.949 52.136 1.00 81.06 947 VAL A C 1
ATOM 7210 O O . VAL A 1 947 ? -30.133 -23.394 51.420 1.00 81.06 947 VAL A O 1
ATOM 7213 N N . GLN A 1 948 ? -31.704 -24.963 51.692 1.00 82.75 948 GLN A N 1
ATOM 7214 C CA . GLN A 1 948 ? -31.714 -25.391 50.296 1.00 82.75 948 GLN A CA 1
ATOM 7215 C C . GLN A 1 948 ? -32.774 -24.583 49.531 1.00 82.75 948 GLN A C 1
ATOM 7217 O O . GLN A 1 948 ? -33.973 -24.815 49.668 1.00 82.75 948 GLN A O 1
ATOM 7222 N N . ALA A 1 949 ? -32.339 -23.605 48.742 1.00 80.50 949 ALA A N 1
ATOM 7223 C CA . ALA A 1 949 ? -33.219 -22.820 47.892 1.00 80.50 949 ALA A CA 1
ATOM 7224 C C . ALA A 1 949 ? -33.655 -23.629 46.650 1.00 80.50 949 ALA A C 1
ATOM 7226 O O . ALA A 1 949 ? -32.846 -24.359 46.068 1.00 80.50 949 ALA A O 1
ATOM 7227 N N . PRO A 1 950 ? -34.918 -23.490 46.207 1.00 73.44 950 PRO A N 1
ATOM 7228 C CA . PRO A 1 950 ? -35.441 -24.195 45.032 1.00 73.44 950 PRO A CA 1
ATOM 7229 C C . PRO A 1 950 ? -34.827 -23.703 43.709 1.00 73.44 950 PRO A C 1
ATOM 7231 O O . PRO A 1 950 ? -34.836 -24.425 42.715 1.00 73.44 950 PRO A O 1
ATOM 7234 N N . ALA A 1 951 ? -34.280 -22.486 43.694 1.00 82.12 951 ALA A N 1
ATOM 7235 C CA . ALA A 1 951 ? -33.603 -21.876 42.558 1.00 82.12 951 ALA A CA 1
ATOM 7236 C C . ALA A 1 951 ? -32.458 -20.969 43.041 1.00 82.12 951 ALA A C 1
ATOM 7238 O O . ALA A 1 951 ? -32.314 -20.699 44.233 1.00 82.12 951 ALA A O 1
ATOM 7239 N N . LEU A 1 952 ? -31.634 -20.481 42.109 1.00 85.38 952 LEU A N 1
ATOM 7240 C CA . LEU A 1 952 ? -30.541 -19.555 42.417 1.00 85.38 952 LEU A CA 1
ATOM 7241 C C . LEU A 1 952 ? -31.089 -18.198 42.880 1.00 85.38 952 LEU A C 1
ATOM 7243 O O . LEU A 1 952 ? -31.548 -17.392 42.063 1.00 85.38 952 LEU A O 1
ATOM 7247 N N . CYS A 1 953 ? -31.016 -17.953 44.188 1.00 87.00 953 CYS A N 1
ATOM 7248 C CA . CYS A 1 953 ? -31.336 -16.668 44.806 1.00 87.00 953 CYS A CA 1
ATOM 7249 C C . CYS A 1 953 ? -30.333 -15.578 44.395 1.00 87.00 953 CYS A C 1
ATOM 7251 O O . CYS A 1 953 ? -29.148 -15.846 44.220 1.00 87.00 953 CYS A O 1
ATOM 7253 N N . ARG A 1 954 ? -30.799 -14.337 44.230 1.00 86.31 954 ARG A N 1
ATOM 7254 C CA . ARG A 1 954 ? -29.961 -13.170 43.883 1.00 86.31 954 ARG A CA 1
ATOM 7255 C C . ARG A 1 954 ? -29.905 -12.126 44.989 1.00 86.31 954 ARG A C 1
ATOM 7257 O O . ARG A 1 954 ? -28.889 -11.451 45.126 1.00 86.31 954 ARG A O 1
ATOM 7264 N N . CYS A 1 955 ? -30.968 -12.037 45.778 1.00 87.56 955 CYS A N 1
ATOM 7265 C CA . CYS A 1 955 ? -31.069 -11.160 46.933 1.00 87.56 955 CYS A CA 1
ATOM 7266 C C . CYS A 1 955 ? -31.851 -11.843 48.059 1.00 87.56 955 CYS A C 1
ATOM 7268 O O . CYS A 1 955 ? -32.693 -12.706 47.794 1.00 87.56 955 CYS A O 1
ATOM 7270 N N . ALA A 1 956 ? -31.605 -11.432 49.298 1.00 87.56 956 ALA A N 1
ATOM 7271 C CA . ALA A 1 956 ? -32.332 -11.878 50.477 1.00 87.56 956 ALA A CA 1
ATOM 7272 C C . ALA A 1 956 ? -32.594 -10.722 51.455 1.00 87.56 956 ALA A C 1
ATOM 7274 O O . ALA A 1 956 ? -31.939 -9.688 51.396 1.00 87.56 956 ALA A O 1
ATOM 7275 N N . LEU A 1 957 ? -33.555 -10.917 52.348 1.00 86.31 957 LEU A N 1
ATOM 7276 C CA . LEU A 1 957 ? -33.946 -10.027 53.432 1.00 86.31 957 LEU A CA 1
ATOM 7277 C C . LEU A 1 957 ? -34.135 -10.871 54.691 1.00 86.31 957 LEU A C 1
ATOM 7279 O O . LEU A 1 957 ? -34.852 -11.877 54.658 1.00 86.31 957 LEU A O 1
ATOM 7283 N N . VAL A 1 958 ? -33.497 -10.464 55.785 1.00 82.38 958 VAL A N 1
ATOM 7284 C CA . VAL A 1 958 ? -33.686 -11.067 57.110 1.00 82.38 958 VAL A CA 1
ATOM 7285 C C . VAL A 1 958 ? -34.567 -10.141 57.940 1.00 82.38 958 VAL A C 1
ATOM 7287 O O . VAL A 1 958 ? -34.291 -8.952 58.046 1.00 82.38 958 VAL A O 1
ATOM 7290 N N . LEU A 1 959 ? -35.642 -10.677 58.507 1.00 77.56 959 LEU A N 1
ATOM 7291 C CA . LEU A 1 959 ? -36.537 -9.952 59.401 1.00 77.56 959 LEU A CA 1
ATOM 7292 C C . LEU A 1 959 ? -36.269 -10.403 60.834 1.00 77.56 959 LEU A C 1
ATOM 7294 O O . LEU A 1 959 ? -36.539 -11.562 61.161 1.00 77.56 959 LEU A O 1
ATOM 7298 N N . ASP A 1 960 ? -35.804 -9.484 61.680 1.00 70.50 960 ASP A N 1
ATOM 7299 C CA . ASP A 1 960 ? -35.550 -9.709 63.106 1.00 70.50 960 ASP A CA 1
ATOM 7300 C C . ASP A 1 960 ? -36.636 -9.056 63.979 1.00 70.50 960 ASP A C 1
ATOM 7302 O O . ASP A 1 960 ? -37.140 -7.972 63.681 1.00 70.50 960 ASP A O 1
ATOM 7306 N N . ALA A 1 961 ? -37.004 -9.711 65.086 1.00 58.53 961 ALA A N 1
ATOM 7307 C CA . ALA A 1 961 ? -38.062 -9.234 65.986 1.00 58.53 961 ALA A CA 1
ATOM 7308 C C . ALA A 1 961 ? -37.644 -8.025 66.853 1.00 58.53 961 ALA A C 1
ATOM 7310 O O . ALA A 1 961 ? -38.504 -7.376 67.449 1.00 58.53 961 ALA A O 1
ATOM 7311 N N . GLU A 1 962 ? -36.341 -7.730 66.953 1.00 53.19 962 GLU A N 1
ATOM 7312 C CA . GLU A 1 962 ? -35.804 -6.632 67.773 1.00 53.19 962 GLU A CA 1
ATOM 7313 C C . GLU A 1 962 ? -35.896 -5.251 67.095 1.00 53.19 962 GLU A C 1
ATOM 7315 O O . GLU A 1 962 ? -36.030 -4.249 67.800 1.00 53.19 962 GLU A O 1
ATOM 7320 N N . GLU A 1 963 ? -35.915 -5.171 65.756 1.00 51.66 963 GLU A N 1
ATOM 7321 C CA . GLU A 1 963 ? -35.906 -3.890 65.019 1.00 51.66 963 GLU A CA 1
ATOM 7322 C C . GLU A 1 963 ? -37.152 -3.018 65.267 1.00 51.66 963 GLU A C 1
ATOM 7324 O O . GLU A 1 963 ? -37.082 -1.789 65.217 1.00 51.66 963 GLU A O 1
ATOM 7329 N N . ASP A 1 964 ? -38.294 -3.625 65.594 1.00 46.31 964 ASP A N 1
ATOM 7330 C CA . ASP A 1 964 ? -39.543 -2.895 65.845 1.00 46.31 964 ASP A CA 1
ATOM 7331 C C . ASP A 1 964 ? -39.579 -2.218 67.237 1.00 46.31 964 ASP A C 1
ATOM 7333 O O . ASP A 1 964 ? -40.413 -1.342 67.483 1.00 46.31 964 ASP A O 1
ATOM 7337 N N . GLY A 1 965 ? -38.672 -2.582 68.157 1.00 43.75 965 GLY A N 1
ATOM 7338 C CA . GLY A 1 965 ? -38.641 -2.067 69.533 1.00 43.75 965 GLY A CA 1
ATOM 7339 C C . GLY A 1 965 ? -38.187 -0.608 69.663 1.00 43.75 965 GLY A C 1
ATOM 7340 O O . GLY A 1 965 ? -38.578 0.071 70.611 1.00 43.75 965 GLY A O 1
ATOM 7341 N N . ALA A 1 966 ? -37.413 -0.097 68.701 1.00 39.56 966 ALA A N 1
ATOM 7342 C CA . ALA A 1 966 ? -36.879 1.267 68.741 1.00 39.56 966 ALA A CA 1
ATOM 7343 C C . ALA A 1 966 ? -37.876 2.339 68.251 1.00 39.56 966 ALA A C 1
ATOM 7345 O O . ALA A 1 966 ? -37.744 3.510 68.600 1.00 39.56 966 ALA A O 1
ATOM 7346 N N . ALA A 1 967 ? -38.900 1.959 67.475 1.00 37.69 967 ALA A N 1
ATOM 7347 C CA . ALA A 1 967 ? -39.857 2.898 66.876 1.00 37.69 967 ALA A CA 1
ATOM 7348 C C . ALA A 1 967 ? -41.149 3.107 67.699 1.00 37.69 967 ALA A C 1
ATOM 7350 O O . ALA A 1 967 ? -41.945 3.986 67.372 1.00 37.69 967 ALA A O 1
ATOM 7351 N N . ALA A 1 968 ? -41.369 2.326 68.764 1.00 36.56 968 ALA A N 1
ATOM 7352 C CA . ALA A 1 968 ? -42.630 2.287 69.517 1.00 36.56 968 ALA A CA 1
ATOM 7353 C C . ALA A 1 968 ? -42.604 3.019 70.880 1.00 36.56 968 ALA A C 1
ATOM 7355 O O . ALA A 1 968 ? -43.509 2.844 71.696 1.00 36.56 968 ALA A O 1
ATOM 7356 N N . ALA A 1 969 ? -41.605 3.865 71.149 1.00 35.31 969 ALA A N 1
ATOM 7357 C CA . ALA A 1 969 ? -41.512 4.640 72.391 1.00 35.31 969 ALA A CA 1
ATOM 7358 C C . ALA A 1 969 ? -42.303 5.965 72.330 1.00 35.31 969 ALA A C 1
ATOM 7360 O O . ALA A 1 969 ? -41.743 7.037 72.531 1.00 35.31 969 ALA A O 1
ATOM 7361 N N . ALA A 1 970 ? -43.607 5.919 72.038 1.00 38.69 970 ALA A N 1
ATOM 7362 C CA . ALA A 1 970 ? -44.492 7.078 72.205 1.00 38.69 970 ALA A CA 1
ATOM 7363 C C . ALA A 1 970 ? -45.969 6.666 72.295 1.00 38.69 970 ALA A C 1
ATOM 7365 O O . ALA A 1 970 ? -46.710 6.811 71.330 1.00 38.69 970 ALA A O 1
ATOM 7366 N N . THR A 1 971 ? -46.376 6.124 73.448 1.00 35.16 971 THR A N 1
ATOM 7367 C CA . THR A 1 971 ? -47.648 6.340 74.191 1.00 35.16 971 THR A CA 1
ATOM 7368 C C . THR A 1 971 ? -47.959 5.113 75.065 1.00 35.16 971 THR A C 1
ATOM 7370 O O . THR A 1 971 ? -47.934 3.991 74.563 1.00 35.16 971 THR A O 1
ATOM 7373 N N . PRO A 1 972 ? -48.240 5.271 76.374 1.00 49.41 972 PRO A N 1
ATOM 7374 C CA . PRO A 1 972 ? -48.673 4.163 77.217 1.00 49.41 972 PRO A CA 1
ATOM 7375 C C . PRO A 1 972 ? -50.205 4.069 77.226 1.00 49.41 972 PRO A C 1
ATOM 7377 O O . PRO A 1 972 ? -50.865 5.104 77.248 1.00 49.41 972 PRO A O 1
ATOM 7380 N N . LEU A 1 973 ? -50.760 2.851 77.277 1.00 36.16 973 LEU A N 1
ATOM 7381 C CA . LEU A 1 973 ? -51.801 2.437 78.238 1.00 36.16 973 LEU A CA 1
ATOM 7382 C C . LEU A 1 973 ? -52.319 1.011 77.953 1.00 36.16 973 LEU A C 1
ATOM 7384 O O . LEU A 1 973 ? -52.659 0.655 76.831 1.00 36.16 973 LEU A O 1
ATOM 7388 N N . THR A 1 974 ? -52.470 0.264 79.050 1.00 32.91 974 THR A N 1
ATOM 7389 C CA . THR A 1 974 ? -53.121 -1.049 79.261 1.00 32.91 974 THR A CA 1
ATOM 7390 C C . THR A 1 974 ? -52.419 -2.331 78.771 1.00 32.91 974 THR A C 1
ATOM 7392 O O . THR A 1 974 ? -51.958 -2.398 77.635 1.00 32.91 974 THR A O 1
ATOM 7395 N N . PRO A 1 975 ? -52.334 -3.376 79.628 1.00 47.88 975 PRO A N 1
ATOM 7396 C CA . PRO A 1 975 ? -51.649 -4.619 79.296 1.00 47.88 975 PRO A CA 1
ATOM 7397 C C . PRO A 1 975 ? -52.611 -5.600 78.612 1.00 47.88 975 PRO A C 1
ATOM 7399 O O . PRO A 1 975 ? -53.774 -5.700 79.013 1.00 47.88 975 PRO A O 1
ATOM 7402 N N . PRO A 1 976 ? -52.117 -6.427 77.680 1.00 40.22 976 PRO A N 1
ATOM 7403 C CA . PRO A 1 976 ? -52.691 -7.752 77.536 1.00 40.22 976 PRO A CA 1
ATOM 7404 C C . PRO A 1 976 ? -51.659 -8.873 77.667 1.00 40.22 976 PRO A C 1
ATOM 7406 O O . PRO A 1 976 ? -50.451 -8.721 77.506 1.00 40.22 976 PRO A O 1
ATOM 7409 N N . ARG A 1 977 ? -52.233 -10.010 78.048 1.00 33.22 977 ARG A N 1
ATOM 7410 C CA . ARG A 1 977 ? -51.647 -11.289 78.435 1.00 33.22 977 ARG A CA 1
ATOM 7411 C C . ARG A 1 977 ? -50.708 -11.872 77.375 1.00 33.22 977 ARG A C 1
ATOM 7413 O O . ARG A 1 977 ? -50.976 -11.780 76.183 1.00 33.22 977 ARG A O 1
ATOM 7420 N N . HIS A 1 978 ? -49.664 -12.540 77.868 1.00 43.06 978 HIS A N 1
ATOM 7421 C CA . HIS A 1 978 ? -48.740 -13.399 77.126 1.00 43.06 978 HIS A CA 1
ATOM 7422 C C . HIS A 1 978 ? -49.406 -14.200 75.992 1.00 43.06 978 HIS A C 1
ATOM 7424 O O . HIS A 1 978 ? -50.351 -14.950 76.239 1.00 43.06 978 HIS A O 1
ATOM 7430 N N . PRO A 1 979 ? -48.754 -14.205 74.821 1.00 38.75 979 PRO A N 1
ATOM 7431 C CA . PRO A 1 979 ? -48.232 -15.447 74.281 1.00 38.75 979 PRO A CA 1
ATOM 7432 C C . PRO A 1 979 ? -46.704 -15.375 74.200 1.00 38.75 979 PRO A C 1
ATOM 7434 O O . PRO A 1 979 ? -46.103 -14.310 74.062 1.00 38.75 979 PRO A O 1
ATOM 7437 N N . GLN A 1 980 ? -46.056 -16.524 74.371 1.00 41.34 980 GLN A N 1
ATOM 7438 C CA . GLN A 1 980 ? -44.607 -16.680 74.280 1.00 41.34 980 GLN A CA 1
ATOM 7439 C C . GLN A 1 980 ? -44.102 -16.099 72.947 1.00 41.34 980 GLN A C 1
ATOM 7441 O O . GLN A 1 980 ? -44.380 -16.657 71.887 1.00 41.34 980 GLN A O 1
ATOM 7446 N N . ARG A 1 981 ? -43.378 -14.969 72.995 1.00 42.75 981 ARG A N 1
ATOM 7447 C CA . ARG A 1 981 ? -42.740 -14.357 71.820 1.00 42.75 981 ARG A CA 1
ATOM 7448 C C . ARG A 1 981 ? -41.798 -15.385 71.193 1.00 42.75 981 ARG A C 1
ATOM 7450 O O . ARG A 1 981 ? -40.750 -15.685 71.760 1.00 42.75 981 ARG A O 1
ATOM 7457 N N . ARG A 1 982 ? -42.165 -15.930 70.031 1.00 44.28 982 ARG A N 1
ATOM 7458 C CA . ARG A 1 982 ? -41.237 -16.675 69.174 1.00 44.28 982 ARG A CA 1
ATOM 7459 C C . ARG A 1 982 ? -40.168 -15.692 68.688 1.00 44.28 982 ARG A C 1
ATOM 7461 O O . ARG A 1 982 ? -40.458 -14.785 67.922 1.00 44.28 982 ARG A O 1
ATOM 7468 N N . THR A 1 983 ? -38.939 -15.870 69.153 1.00 50.91 983 THR A N 1
ATOM 7469 C CA . THR A 1 983 ? -37.771 -15.012 68.886 1.00 50.91 983 THR A CA 1
ATOM 7470 C C . THR A 1 983 ? -36.938 -15.493 67.690 1.00 50.91 983 THR A C 1
ATOM 7472 O O . THR A 1 983 ? -35.714 -15.397 67.712 1.00 50.91 983 THR A O 1
ATOM 7475 N N . LYS A 1 984 ? -37.557 -16.083 66.655 1.00 60.06 984 LYS A N 1
ATOM 7476 C CA . LYS A 1 984 ? -36.819 -16.585 65.481 1.00 60.06 984 LYS A CA 1
ATOM 7477 C C . LYS A 1 984 ? -37.012 -15.655 64.277 1.00 60.06 984 LYS A C 1
ATOM 7479 O O . LYS A 1 984 ? -38.156 -15.323 63.978 1.00 60.06 984 LYS A O 1
ATOM 7484 N N . PRO A 1 985 ? -35.934 -15.265 63.577 1.00 69.50 985 PRO A N 1
ATOM 7485 C CA . PRO A 1 985 ? -36.015 -14.320 62.468 1.00 69.50 985 PRO A CA 1
ATOM 7486 C C . PRO A 1 985 ? -36.497 -14.976 61.176 1.00 69.50 985 PRO A C 1
ATOM 7488 O O . PRO A 1 985 ? -36.196 -16.145 60.946 1.00 69.50 985 PRO A O 1
ATOM 7491 N N . TRP A 1 986 ? -37.221 -14.257 60.321 1.00 79.00 986 TRP A N 1
ATOM 7492 C CA . TRP A 1 986 ? -37.718 -14.778 59.040 1.00 79.00 986 TRP A CA 1
ATOM 7493 C C . TRP A 1 986 ? -36.753 -14.463 57.901 1.00 79.00 986 TRP A C 1
ATOM 7495 O O . TRP A 1 986 ? -36.180 -13.379 57.854 1.00 79.00 986 TRP A O 1
ATOM 7505 N N . LEU A 1 987 ? -36.592 -15.396 56.959 1.00 85.00 987 LEU A N 1
ATOM 7506 C CA . LEU A 1 987 ? -35.782 -15.185 55.756 1.00 85.00 987 LEU A CA 1
ATOM 7507 C C . LEU A 1 987 ? -36.685 -15.078 54.531 1.00 85.00 987 LEU A C 1
ATOM 7509 O O . LEU A 1 987 ? -37.493 -15.972 54.289 1.00 85.00 987 LEU A O 1
ATOM 7513 N N . ILE A 1 988 ? -36.503 -14.024 53.739 1.00 87.94 988 ILE A N 1
ATOM 7514 C CA . ILE A 1 988 ? -37.162 -13.827 52.447 1.00 87.94 988 ILE A CA 1
ATOM 7515 C C . ILE A 1 988 ? -36.089 -13.728 51.370 1.00 87.94 988 ILE A C 1
ATOM 7517 O O . ILE A 1 988 ? -35.140 -12.976 51.539 1.00 87.94 988 ILE A O 1
ATOM 7521 N N . ALA A 1 989 ? -36.202 -14.451 50.257 1.00 88.38 989 ALA A N 1
ATOM 7522 C CA . ALA A 1 989 ? -35.246 -14.333 49.153 1.00 88.38 989 ALA A CA 1
ATOM 7523 C C . ALA A 1 989 ? -35.926 -14.319 47.790 1.00 88.38 989 ALA A C 1
ATOM 7525 O O . ALA A 1 989 ? -36.934 -14.985 47.571 1.00 88.38 989 ALA A O 1
ATOM 7526 N N . GLY A 1 990 ? -35.339 -13.560 46.869 1.00 89.56 990 GLY A N 1
ATOM 7527 C CA . GLY A 1 990 ? -35.762 -13.482 45.478 1.00 89.56 990 GLY A CA 1
ATOM 7528 C C . GLY A 1 990 ? -34.834 -14.284 44.575 1.00 89.56 990 GLY A C 1
ATOM 7529 O O . GLY A 1 990 ? -33.608 -14.211 44.712 1.00 89.56 990 GLY A O 1
ATOM 7530 N N . ASP A 1 991 ? -35.406 -15.052 43.651 1.00 88.50 991 ASP A N 1
ATOM 7531 C CA . ASP A 1 991 ? -34.651 -15.894 42.725 1.00 88.50 991 ASP A CA 1
ATOM 7532 C C . ASP A 1 991 ? -34.483 -15.316 41.313 1.00 88.50 991 ASP A C 1
ATOM 7534 O O . ASP A 1 991 ? -35.027 -14.272 40.938 1.00 88.50 991 ASP A O 1
ATOM 7538 N N . GLN A 1 992 ? -33.670 -16.013 40.516 1.00 86.94 992 GLN A N 1
ATOM 7539 C CA . GLN A 1 992 ? -33.370 -15.660 39.130 1.00 86.94 992 GLN A CA 1
ATOM 7540 C C . GLN A 1 992 ? -34.563 -15.759 38.165 1.00 86.94 992 GLN A C 1
ATOM 7542 O O . GLN A 1 992 ? -34.496 -15.195 37.073 1.00 86.94 992 GLN A O 1
ATOM 7547 N N . SER A 1 993 ? -35.623 -16.477 38.542 1.00 84.75 993 SER A N 1
ATOM 7548 C CA . SER A 1 993 ? -36.845 -16.635 37.746 1.00 84.75 993 SER A CA 1
ATOM 7549 C C . SER A 1 993 ? -37.928 -15.608 38.081 1.00 84.75 993 SER A C 1
ATOM 7551 O O . SER A 1 993 ? -38.918 -15.530 37.360 1.00 84.75 993 SER A O 1
ATOM 7553 N N . GLY A 1 994 ? -37.720 -14.793 39.121 1.00 85.69 994 GLY A N 1
ATOM 7554 C CA . GLY A 1 994 ? -38.683 -13.785 39.556 1.00 85.69 994 GLY A CA 1
ATOM 7555 C C . GLY A 1 994 ? -39.613 -14.268 40.671 1.00 85.69 994 GLY A C 1
ATOM 7556 O O . GLY A 1 994 ? -40.677 -13.689 40.854 1.00 85.69 994 GLY A O 1
ATOM 7557 N N . VAL A 1 995 ? -39.257 -15.319 41.414 1.00 88.31 995 VAL A N 1
ATOM 7558 C CA . VAL A 1 995 ? -40.072 -15.845 42.521 1.00 88.31 995 VAL A CA 1
ATOM 7559 C C . VAL A 1 995 ? -39.488 -15.396 43.862 1.00 88.31 995 VAL A C 1
ATOM 7561 O O . VAL A 1 995 ? -38.273 -15.441 44.072 1.00 88.31 995 VAL A O 1
ATOM 7564 N N . LEU A 1 996 ? -40.358 -14.943 44.767 1.00 89.50 996 LEU A N 1
ATOM 7565 C CA . LEU A 1 996 ? -40.043 -14.658 46.167 1.00 89.50 996 LEU A CA 1
ATOM 7566 C C . LEU A 1 996 ? -40.338 -15.890 47.020 1.00 89.50 996 LEU A C 1
ATOM 7568 O O . LEU A 1 996 ? -41.397 -16.491 46.881 1.00 89.50 996 LEU A O 1
ATOM 7572 N N . HIS A 1 997 ? -39.431 -16.231 47.927 1.00 88.44 997 HIS A N 1
ATOM 7573 C CA . HIS A 1 997 ? -39.514 -17.389 48.818 1.00 88.44 997 HIS A CA 1
ATOM 7574 C C . HIS A 1 997 ? -39.378 -16.940 50.275 1.00 88.44 997 HIS A C 1
ATOM 7576 O O . HIS A 1 997 ? -38.576 -16.053 50.558 1.00 88.44 997 HIS A O 1
ATOM 7582 N N . LEU A 1 998 ? -40.141 -17.547 51.187 1.00 86.50 998 LEU A N 1
ATOM 7583 C CA . LEU A 1 998 ? -40.150 -17.265 52.632 1.00 86.50 998 LEU A CA 1
ATOM 7584 C C . LEU A 1 998 ? -39.812 -18.529 53.436 1.00 86.50 998 LEU A C 1
ATOM 7586 O O . LEU A 1 998 ? -40.365 -19.591 53.150 1.00 86.50 998 LEU A O 1
ATOM 7590 N N . TRP A 1 999 ? -38.970 -18.417 54.471 1.00 82.75 999 TRP A N 1
ATOM 7591 C CA . TRP A 1 999 ? -38.562 -19.540 55.334 1.00 82.75 999 TRP A CA 1
ATOM 7592 C C . TRP A 1 999 ? -38.680 -19.235 56.838 1.00 82.75 999 TRP A C 1
ATOM 7594 O O . TRP A 1 999 ? -38.112 -18.252 57.318 1.00 82.75 999 TRP A O 1
ATOM 7604 N N . GLU A 1 1000 ? -39.316 -20.146 57.594 1.00 69.94 1000 GLU A N 1
ATOM 7605 C CA . GLU A 1 1000 ? -39.370 -20.123 59.073 1.00 69.94 1000 GLU A CA 1
ATOM 7606 C C . GLU A 1 1000 ? -38.319 -21.055 59.701 1.00 69.94 1000 GLU A C 1
ATOM 7608 O O . GLU A 1 1000 ? -37.405 -20.574 60.373 1.00 69.94 1000 GLU A O 1
ATOM 7613 N N . VAL A 1 1001 ? -38.420 -22.381 59.479 1.00 54.81 1001 VAL A N 1
ATOM 7614 C CA . VAL A 1 1001 ? -37.618 -23.441 60.149 1.00 54.81 1001 VAL A CA 1
ATOM 7615 C C . VAL A 1 1001 ? -37.449 -24.734 59.291 1.00 54.81 1001 VAL A C 1
ATOM 7617 O O . VAL A 1 1001 ? -36.956 -25.740 59.787 1.00 54.81 1001 VAL A O 1
ATOM 7620 N N . ALA A 1 1002 ? -37.794 -24.761 57.995 1.00 53.62 1002 ALA A N 1
ATOM 7621 C CA . ALA A 1 1002 ? -37.764 -25.991 57.172 1.00 53.62 1002 ALA A CA 1
ATOM 7622 C C . ALA A 1 1002 ? -36.754 -25.956 56.004 1.00 53.62 1002 ALA A C 1
ATOM 7624 O O . ALA A 1 1002 ? -36.396 -24.886 55.514 1.00 53.62 1002 ALA A O 1
ATOM 7625 N N . GLN A 1 1003 ? -36.328 -27.141 55.530 1.00 59.34 1003 GLN A N 1
ATOM 7626 C CA . GLN A 1 1003 ? -35.506 -27.299 54.313 1.00 59.34 1003 GLN A CA 1
ATOM 7627 C C . GLN A 1 1003 ? -36.242 -26.844 53.036 1.00 59.34 1003 GLN A C 1
ATOM 7629 O O . GLN A 1 1003 ? -35.591 -26.540 52.042 1.00 59.34 1003 GLN A O 1
ATOM 7634 N N . THR A 1 1004 ? -37.578 -26.779 53.058 1.00 64.25 1004 THR A N 1
ATOM 7635 C CA . THR A 1 1004 ? -38.436 -26.328 51.951 1.00 64.25 1004 THR A CA 1
ATOM 7636 C C . THR A 1 1004 ? -39.030 -24.943 52.243 1.00 64.25 1004 THR A C 1
ATOM 7638 O O . THR A 1 1004 ? -39.323 -24.659 53.406 1.00 64.25 1004 THR A O 1
ATOM 7641 N N . PRO A 1 1005 ? -39.226 -24.075 51.229 1.00 71.12 1005 PRO A N 1
ATOM 7642 C CA . PRO A 1 1005 ? -39.829 -22.753 51.423 1.00 71.12 1005 PRO A CA 1
ATOM 7643 C C . PRO A 1 1005 ? -41.247 -22.877 51.989 1.00 71.12 1005 PRO A C 1
ATOM 7645 O O . PRO A 1 1005 ? -42.050 -23.662 51.487 1.00 71.12 1005 PRO A O 1
ATOM 7648 N N . THR A 1 1006 ? -41.547 -22.107 53.035 1.00 77.88 1006 THR A N 1
ATOM 7649 C CA . THR A 1 1006 ? -42.855 -22.103 53.706 1.00 77.88 1006 THR A CA 1
ATOM 7650 C C . THR A 1 1006 ? -43.923 -21.422 52.844 1.00 77.88 1006 THR A C 1
ATOM 7652 O O . THR A 1 1006 ? -45.077 -21.834 52.854 1.00 77.88 1006 THR A O 1
ATOM 7655 N N . ALA A 1 1007 ? -43.536 -20.415 52.054 1.00 82.31 1007 ALA A N 1
ATOM 7656 C CA . ALA A 1 1007 ? -44.382 -19.790 51.041 1.00 82.31 1007 ALA A CA 1
ATOM 7657 C C . ALA A 1 1007 ? -43.541 -19.343 49.839 1.00 82.31 1007 ALA A C 1
ATOM 7659 O O . ALA A 1 1007 ? -42.371 -18.982 49.996 1.00 82.31 1007 ALA A O 1
ATOM 7660 N N . SER A 1 1008 ? -44.139 -19.341 48.645 1.00 85.94 1008 SER A N 1
ATOM 7661 C CA . SER A 1 1008 ? -43.517 -18.793 47.436 1.00 85.94 1008 SER A CA 1
ATOM 7662 C C . SER A 1 1008 ? -44.517 -17.977 46.615 1.00 85.94 1008 SER A C 1
ATOM 7664 O O . SER A 1 1008 ? -45.695 -18.325 46.542 1.00 85.94 1008 SER A O 1
ATOM 7666 N N . LEU A 1 1009 ? -44.058 -16.876 46.019 1.00 87.69 1009 LEU A N 1
ATOM 7667 C CA . LEU A 1 1009 ? -44.851 -15.989 45.168 1.00 87.69 1009 LEU A CA 1
ATOM 7668 C C . LEU A 1 1009 ? -44.099 -15.720 43.866 1.00 87.69 1009 LEU A C 1
ATOM 7670 O O . LEU A 1 1009 ? -43.051 -15.074 43.879 1.00 87.69 1009 LEU A O 1
ATOM 7674 N N . ALA A 1 1010 ? -44.644 -16.175 42.740 1.00 85.12 1010 ALA A N 1
ATOM 7675 C CA . ALA A 1 1010 ? -44.113 -15.841 41.424 1.00 85.12 1010 ALA A CA 1
ATOM 7676 C C . ALA A 1 1010 ? -44.536 -14.422 41.020 1.00 85.12 1010 ALA A C 1
ATOM 7678 O O . ALA A 1 1010 ? -45.728 -14.134 40.894 1.00 85.12 1010 ALA A O 1
ATOM 7679 N N . LEU A 1 1011 ? -43.561 -13.540 40.800 1.00 82.50 1011 LEU A N 1
ATOM 7680 C CA . LEU A 1 1011 ? -43.788 -12.261 40.130 1.00 82.50 1011 LEU A CA 1
ATOM 7681 C C . LEU A 1 1011 ? -43.995 -12.534 38.626 1.00 82.50 1011 LEU A C 1
ATOM 7683 O O . LEU A 1 1011 ? -43.599 -13.587 38.126 1.00 82.50 1011 LEU A O 1
ATOM 7687 N N . ALA A 1 1012 ? -44.681 -11.637 37.910 1.00 77.00 1012 ALA A N 1
ATOM 7688 C CA . ALA A 1 1012 ? -45.217 -11.918 36.571 1.00 77.00 1012 ALA A CA 1
ATOM 7689 C C . ALA A 1 1012 ? -44.207 -12.569 35.588 1.00 77.00 1012 ALA A C 1
ATOM 7691 O O . ALA A 1 1012 ? -43.036 -12.172 35.542 1.00 77.00 1012 ALA A O 1
ATOM 7692 N N . PRO A 1 1013 ? -44.649 -13.532 34.750 1.00 63.81 1013 PRO A N 1
ATOM 7693 C CA . PRO A 1 1013 ? -43.769 -14.242 33.825 1.00 63.81 1013 PRO A CA 1
ATOM 7694 C C . PRO A 1 1013 ? -43.160 -13.280 32.792 1.00 63.81 1013 PRO A C 1
ATOM 7696 O O . PRO A 1 1013 ? -43.878 -12.602 32.063 1.00 63.81 1013 PRO A O 1
ATOM 7699 N N . GLY A 1 1014 ? -41.824 -13.240 32.719 1.00 68.88 1014 GLY A N 1
ATOM 7700 C CA . GLY A 1 1014 ? -41.069 -12.438 31.743 1.00 68.88 1014 GLY A CA 1
ATOM 7701 C C . GLY A 1 1014 ? -40.296 -11.238 32.311 1.00 68.88 1014 GLY A C 1
ATOM 7702 O O . GLY A 1 1014 ? -39.458 -10.681 31.602 1.00 68.88 1014 GLY A O 1
ATOM 7703 N N . ASP A 1 1015 ? -40.493 -10.874 33.584 1.00 73.88 1015 ASP A N 1
ATOM 7704 C CA . ASP A 1 1015 ? -39.776 -9.753 34.225 1.00 73.88 1015 ASP A CA 1
ATOM 7705 C C . ASP A 1 1015 ? -38.366 -10.108 34.745 1.00 73.88 1015 ASP A C 1
ATOM 7707 O O . ASP A 1 1015 ? -37.594 -9.223 35.136 1.00 73.88 1015 ASP A O 1
ATOM 7711 N N . GLY A 1 1016 ? -37.986 -11.387 34.667 1.00 80.31 1016 GLY A N 1
ATOM 7712 C CA . GLY A 1 1016 ? -36.649 -11.889 34.987 1.00 80.31 1016 GLY A CA 1
ATOM 7713 C C . GLY A 1 1016 ? -36.331 -11.906 36.486 1.00 80.31 1016 GLY A C 1
ATOM 7714 O O . GLY A 1 1016 ? -37.218 -11.887 37.331 1.00 80.31 1016 GLY A O 1
ATOM 7715 N N . ALA A 1 1017 ? -35.037 -11.959 36.810 1.00 84.62 1017 ALA A N 1
ATOM 7716 C CA . ALA A 1 1017 ? -34.546 -12.103 38.180 1.00 84.62 1017 ALA A CA 1
ATOM 7717 C C . ALA A 1 1017 ? -34.970 -10.958 39.116 1.00 84.62 1017 ALA A C 1
ATOM 7719 O O . ALA A 1 1017 ? -34.907 -9.781 38.737 1.00 84.62 1017 ALA A O 1
ATOM 7720 N N . VAL A 1 1018 ? -35.285 -11.300 40.370 1.00 87.25 1018 VAL A N 1
ATOM 7721 C CA . VAL A 1 1018 ? -35.406 -10.319 41.458 1.00 87.25 1018 VAL A CA 1
ATOM 7722 C C . VAL A 1 1018 ? -34.002 -9.828 41.808 1.00 87.25 1018 VAL A C 1
ATOM 7724 O O . VAL A 1 1018 ? -33.160 -10.601 42.254 1.00 87.25 1018 VAL A O 1
ATOM 7727 N N . LYS A 1 1019 ? -33.715 -8.552 41.546 1.00 82.81 1019 LYS A N 1
ATOM 7728 C CA . LYS A 1 1019 ? -32.375 -7.967 41.722 1.00 82.81 1019 LYS A CA 1
ATOM 7729 C C . LYS A 1 1019 ? -32.141 -7.411 43.123 1.00 82.81 1019 LYS A C 1
ATOM 7731 O O . LYS A 1 1019 ? -31.010 -7.404 43.598 1.00 82.81 1019 LYS A O 1
ATOM 7736 N N . ARG A 1 1020 ? -33.193 -6.873 43.739 1.00 84.00 1020 ARG A N 1
ATOM 7737 C CA . ARG A 1 1020 ? -33.131 -6.173 45.024 1.00 84.00 1020 ARG A CA 1
ATOM 7738 C C . ARG A 1 1020 ? -34.444 -6.386 45.768 1.00 84.00 1020 ARG A C 1
ATOM 7740 O O . ARG A 1 1020 ? -35.510 -6.324 45.151 1.00 84.00 1020 ARG A O 1
ATOM 7747 N N . LEU A 1 1021 ? -34.345 -6.625 47.069 1.00 86.88 1021 LEU A N 1
ATOM 7748 C CA . LEU A 1 1021 ? -35.462 -6.765 47.994 1.00 86.88 1021 LEU A CA 1
ATOM 7749 C C . LEU A 1 1021 ? -35.242 -5.755 49.124 1.00 86.88 1021 LEU A C 1
ATOM 7751 O O . LEU A 1 1021 ? -34.119 -5.677 49.617 1.00 86.88 1021 LEU A O 1
ATOM 7755 N N . GLN A 1 1022 ? -36.261 -4.945 49.431 1.00 85.12 1022 GLN A N 1
ATOM 7756 C CA . GLN A 1 1022 ? -36.198 -3.893 50.447 1.00 85.12 1022 GLN A CA 1
ATOM 7757 C C . GLN A 1 1022 ? -37.406 -3.886 51.404 1.00 85.12 1022 GLN A C 1
ATOM 7759 O O . GLN A 1 1022 ? -38.538 -3.970 50.923 1.00 85.12 1022 GLN A O 1
ATOM 7764 N N . ARG A 1 1023 ? -37.234 -3.720 52.725 1.00 82.94 1023 ARG A N 1
ATOM 7765 C CA . ARG A 1 1023 ? -38.345 -3.524 53.687 1.00 82.94 1023 ARG A CA 1
ATOM 7766 C C . ARG A 1 1023 ? -38.772 -2.056 53.698 1.00 82.94 1023 ARG A C 1
ATOM 7768 O O . ARG A 1 1023 ? -38.059 -1.165 54.147 1.00 82.94 1023 ARG A O 1
ATOM 7775 N N . VAL A 1 1024 ? -39.998 -1.788 53.253 1.00 77.19 1024 VAL A N 1
ATOM 7776 C CA . VAL A 1 1024 ? -40.532 -0.424 53.090 1.00 77.19 1024 VAL A CA 1
ATOM 7777 C C . VAL A 1 1024 ? -41.422 0.019 54.247 1.00 77.19 1024 VAL A C 1
ATOM 7779 O O . VAL A 1 1024 ? -41.705 1.210 54.377 1.00 77.19 1024 VAL A O 1
ATOM 7782 N N . GLY A 1 1025 ? -41.890 -0.891 55.101 1.00 74.06 1025 GLY A N 1
ATOM 7783 C CA . GLY A 1 1025 ? -42.786 -0.578 56.220 1.00 74.06 1025 GLY A CA 1
ATOM 7784 C C . GLY A 1 1025 ? -43.438 -1.821 56.826 1.00 74.06 1025 GLY A C 1
ATOM 7785 O O . GLY A 1 1025 ? -43.045 -2.937 56.497 1.00 74.06 1025 GLY A O 1
ATOM 7786 N N . GLY A 1 1026 ? -44.436 -1.617 57.690 1.00 70.25 1026 GLY A N 1
ATOM 7787 C CA . GLY A 1 1026 ? -45.162 -2.696 58.372 1.00 70.25 1026 GLY A CA 1
ATOM 7788 C C . GLY A 1 1026 ? -44.472 -3.202 59.644 1.00 70.25 1026 GLY A C 1
ATOM 7789 O O . GLY A 1 1026 ? -43.282 -2.956 59.848 1.00 70.25 1026 GLY A O 1
ATOM 7790 N N . THR A 1 1027 ? -45.227 -3.880 60.509 1.00 69.56 1027 THR A N 1
ATOM 7791 C CA . THR A 1 1027 ? -44.709 -4.558 61.712 1.00 69.56 1027 THR A CA 1
ATOM 7792 C C . THR A 1 1027 ? -44.012 -5.865 61.329 1.00 69.56 1027 THR A C 1
ATOM 7794 O O . THR A 1 1027 ? -44.164 -6.345 60.209 1.00 69.56 1027 THR A O 1
ATOM 7797 N N . PHE A 1 1028 ? -43.275 -6.476 62.250 1.00 69.00 1028 PHE A N 1
ATOM 7798 C CA . PHE A 1 1028 ? -42.630 -7.779 62.083 1.00 69.00 1028 PHE A CA 1
ATOM 7799 C C . PHE A 1 1028 ? -43.619 -8.875 61.651 1.00 69.00 1028 PHE A C 1
ATOM 7801 O O . PHE A 1 1028 ? -43.263 -9.735 60.848 1.00 69.00 1028 PHE A O 1
ATOM 7808 N N . ALA A 1 1029 ? -44.864 -8.800 62.140 1.00 68.06 1029 ALA A N 1
ATOM 7809 C CA . ALA A 1 1029 ? -45.984 -9.681 61.792 1.00 68.06 1029 ALA A CA 1
ATOM 7810 C C . ALA A 1 1029 ? -46.548 -9.450 60.369 1.00 68.06 1029 ALA A C 1
ATOM 7812 O O . ALA A 1 1029 ? -47.105 -10.357 59.743 1.00 68.06 1029 ALA A O 1
ATOM 7813 N N . HIS A 1 1030 ? -46.416 -8.221 59.857 1.00 75.69 1030 HIS A N 1
ATOM 7814 C CA . HIS A 1 1030 ? -47.004 -7.772 58.593 1.00 75.69 1030 HIS A CA 1
ATOM 7815 C C . HIS A 1 1030 ? -46.066 -6.824 57.816 1.00 75.69 1030 HIS A C 1
ATOM 7817 O O . HIS A 1 1030 ? -46.406 -5.652 57.601 1.00 75.69 1030 HIS A O 1
ATOM 7823 N N . PRO A 1 1031 ? -44.863 -7.268 57.403 1.00 79.75 1031 PRO A N 1
ATOM 7824 C CA . PRO A 1 1031 ? -43.925 -6.428 56.666 1.00 79.75 1031 PRO A CA 1
ATOM 7825 C C . PRO A 1 1031 ? -44.405 -6.140 55.237 1.00 79.75 1031 PRO A C 1
ATOM 7827 O O . PRO A 1 1031 ? -44.961 -6.993 54.543 1.00 79.75 1031 PRO A O 1
ATOM 7830 N N . VAL A 1 1032 ? -44.118 -4.925 54.772 1.00 82.06 1032 VAL A N 1
ATOM 7831 C CA . VAL A 1 1032 ? -44.311 -4.486 53.385 1.00 82.06 1032 VAL A CA 1
ATOM 7832 C C . VAL A 1 1032 ? -42.953 -4.403 52.701 1.00 82.06 1032 VAL A C 1
ATOM 7834 O O . VAL A 1 1032 ? -42.053 -3.698 53.163 1.00 82.06 1032 VAL A O 1
ATOM 7837 N N . LEU A 1 1033 ? -42.828 -5.102 51.580 1.00 86.31 1033 LEU A N 1
ATOM 7838 C CA . LEU A 1 1033 ? -41.596 -5.318 50.834 1.00 86.31 1033 LEU A CA 1
ATOM 7839 C C . LEU A 1 1033 ? -41.656 -4.648 49.462 1.00 86.31 1033 LEU A C 1
ATOM 7841 O O . LEU A 1 1033 ? -42.702 -4.619 48.812 1.00 86.31 1033 LEU A O 1
ATOM 7845 N N . LEU A 1 1034 ? -40.506 -4.166 49.004 1.00 87.31 1034 LEU A N 1
ATOM 7846 C CA . LEU A 1 1034 ? -40.246 -3.702 47.650 1.00 87.31 1034 LEU A CA 1
ATOM 7847 C C . LEU A 1 1034 ? -39.329 -4.709 46.968 1.00 87.31 1034 LEU A C 1
ATOM 7849 O O . LEU A 1 1034 ? -38.195 -4.905 47.393 1.00 87.31 1034 LEU A O 1
ATOM 7853 N N . ALA A 1 1035 ? -39.810 -5.338 45.899 1.00 88.00 1035 ALA A N 1
ATOM 7854 C CA . ALA A 1 1035 ? -39.028 -6.259 45.081 1.00 88.00 1035 ALA A CA 1
ATOM 7855 C C . ALA A 1 1035 ? -38.798 -5.652 43.691 1.00 88.00 1035 ALA A C 1
ATOM 7857 O O . ALA A 1 1035 ? -39.741 -5.411 42.937 1.00 88.00 1035 ALA A O 1
ATOM 7858 N N . ALA A 1 1036 ? -37.541 -5.394 43.334 1.00 87.31 1036 ALA A N 1
ATOM 7859 C CA . ALA A 1 1036 ? -37.176 -4.831 42.036 1.00 87.31 1036 ALA A CA 1
ATOM 7860 C C . ALA A 1 1036 ? -36.774 -5.937 41.048 1.00 87.31 1036 ALA A C 1
ATOM 7862 O O . ALA A 1 1036 ? -35.849 -6.712 41.300 1.00 87.31 1036 ALA A O 1
ATOM 7863 N N . THR A 1 1037 ? -37.448 -5.979 39.900 1.00 87.88 1037 THR A N 1
ATOM 7864 C CA . THR A 1 1037 ? -37.154 -6.872 38.761 1.00 87.88 1037 THR A CA 1
ATOM 7865 C C . THR A 1 1037 ? -36.578 -6.072 37.586 1.00 87.88 1037 THR A C 1
ATOM 7867 O O . THR A 1 1037 ? -36.328 -4.873 37.704 1.00 87.88 1037 THR A O 1
ATOM 7870 N N . ALA A 1 1038 ? -36.335 -6.704 36.430 1.00 79.88 1038 ALA A N 1
ATOM 7871 C CA . ALA A 1 1038 ? -35.723 -6.027 35.283 1.00 79.88 1038 ALA A CA 1
ATOM 7872 C C . ALA A 1 1038 ? -36.579 -4.898 34.685 1.00 79.88 1038 ALA A C 1
ATOM 7874 O O . ALA A 1 1038 ? -36.016 -3.976 34.088 1.00 79.88 1038 ALA A O 1
ATOM 7875 N N . ASN A 1 1039 ? -37.906 -5.008 34.803 1.00 83.56 1039 ASN A N 1
ATOM 7876 C CA . ASN A 1 1039 ? -38.854 -4.104 34.156 1.00 83.56 1039 ASN A CA 1
ATOM 7877 C C . ASN A 1 1039 ? -39.910 -3.527 35.102 1.00 83.56 1039 ASN A C 1
ATOM 7879 O O . ASN A 1 1039 ? -40.660 -2.655 34.668 1.00 83.56 1039 ASN A O 1
ATOM 7883 N N . ARG A 1 1040 ? -40.011 -3.995 36.352 1.00 86.69 1040 ARG A N 1
ATOM 7884 C CA . ARG A 1 1040 ? -41.022 -3.542 37.319 1.00 86.69 1040 ARG A CA 1
ATOM 7885 C C . ARG A 1 1040 ? -40.484 -3.494 38.744 1.00 86.69 1040 ARG A C 1
ATOM 7887 O O . ARG A 1 1040 ? -39.621 -4.286 39.126 1.00 86.69 1040 ARG A O 1
ATOM 7894 N N . VAL A 1 1041 ? -41.046 -2.587 39.533 1.00 87.38 1041 VAL A N 1
ATOM 7895 C CA . VAL A 1 1041 ? -40.902 -2.531 40.991 1.00 87.38 1041 VAL A CA 1
ATOM 7896 C C . VAL A 1 1041 ? -42.213 -3.013 41.606 1.00 87.38 1041 VAL A C 1
ATOM 7898 O O . VAL A 1 1041 ? -43.271 -2.463 41.305 1.00 87.38 1041 VAL A O 1
ATOM 7901 N N . TRP A 1 1042 ? -42.151 -4.051 42.431 1.00 87.00 1042 TRP A N 1
ATOM 7902 C CA . TRP A 1 1042 ? -43.301 -4.729 43.027 1.00 87.00 1042 TRP A CA 1
ATOM 7903 C C . TRP A 1 1042 ? -43.427 -4.390 44.510 1.00 87.00 1042 TRP A C 1
ATOM 7905 O O . TRP A 1 1042 ? -42.419 -4.343 45.211 1.00 87.00 1042 TRP A O 1
ATOM 7915 N N . PHE A 1 1043 ? -44.658 -4.209 44.987 1.00 86.00 1043 PHE A N 1
ATOM 7916 C CA . PHE A 1 1043 ? -44.982 -4.071 46.406 1.00 86.00 1043 PHE A CA 1
ATOM 7917 C C . PHE A 1 1043 ? -45.659 -5.349 46.885 1.00 86.00 1043 PHE A C 1
ATOM 7919 O O . PHE A 1 1043 ? -46.681 -5.757 46.329 1.00 86.00 1043 PHE A O 1
ATOM 7926 N N . VAL A 1 1044 ? -45.083 -5.984 47.900 1.00 85.94 1044 VAL A N 1
ATOM 7927 C CA . VAL A 1 1044 ? -45.522 -7.288 48.403 1.00 85.94 1044 VAL A CA 1
ATOM 7928 C C . VAL A 1 1044 ? -45.668 -7.208 49.916 1.00 85.94 1044 VAL A C 1
ATOM 7930 O O . VAL A 1 1044 ? -44.722 -6.853 50.607 1.00 85.94 1044 VAL A O 1
ATOM 7933 N N . GLY A 1 1045 ? -46.848 -7.521 50.437 1.00 83.44 1045 GLY A N 1
ATOM 7934 C CA . GLY A 1 1045 ? -47.050 -7.761 51.862 1.00 83.44 1045 GLY A CA 1
ATOM 7935 C C . GLY A 1 1045 ? -46.690 -9.206 52.181 1.00 83.44 1045 GLY A C 1
ATOM 7936 O O . GLY A 1 1045 ? -47.029 -10.103 51.408 1.00 83.44 1045 GLY A O 1
ATOM 7937 N N . ALA A 1 1046 ? -46.008 -9.450 53.294 1.00 81.69 1046 ALA A N 1
ATOM 7938 C CA . ALA A 1 1046 ? -45.858 -10.800 53.826 1.00 81.69 1046 ALA A CA 1
ATOM 7939 C C . ALA A 1 1046 ? -46.585 -10.889 55.167 1.00 81.69 1046 ALA A C 1
ATOM 7941 O O . ALA A 1 1046 ? -46.472 -9.990 55.993 1.00 81.69 1046 ALA A O 1
ATOM 7942 N N . HIS A 1 1047 ? -47.347 -11.958 55.368 1.00 79.44 1047 HIS A N 1
ATOM 7943 C CA . HIS A 1 1047 ? -47.997 -12.265 56.633 1.00 79.44 1047 HIS A CA 1
ATOM 7944 C C . HIS A 1 1047 ? -47.193 -13.354 57.342 1.00 79.44 1047 HIS A C 1
ATOM 7946 O O . HIS A 1 1047 ? -47.035 -14.452 56.801 1.00 79.44 1047 HIS A O 1
ATOM 7952 N N . THR A 1 1048 ? -46.655 -13.033 58.518 1.00 71.94 1048 THR A N 1
ATOM 7953 C CA . THR A 1 1048 ? -45.741 -13.902 59.279 1.00 71.94 1048 THR A CA 1
ATOM 7954 C C . THR A 1 1048 ? -46.335 -14.378 60.611 1.00 71.94 1048 THR A C 1
ATOM 7956 O O . THR A 1 1048 ? -45.683 -15.135 61.329 1.00 71.94 1048 THR A O 1
ATOM 7959 N N . GLU A 1 1049 ? -47.568 -13.978 60.946 1.00 65.06 1049 GLU A N 1
ATOM 7960 C CA . GLU A 1 1049 ? -48.241 -14.312 62.208 1.00 65.06 1049 GLU A CA 1
ATOM 7961 C C . GLU A 1 1049 ? -49.412 -15.290 61.976 1.00 65.06 1049 GLU A C 1
ATOM 7963 O O . GLU A 1 1049 ? -50.515 -14.891 61.631 1.00 65.06 1049 GLU A O 1
ATOM 7968 N N . GLY A 1 1050 ? -49.170 -16.595 62.140 1.00 58.56 1050 GLY A N 1
ATOM 7969 C CA . GLY A 1 1050 ? -50.167 -17.664 61.968 1.00 58.56 1050 GLY A CA 1
ATOM 7970 C C . GLY A 1 1050 ? -49.520 -19.016 61.632 1.00 58.56 1050 GLY A C 1
ATOM 7971 O O . GLY A 1 1050 ? -48.317 -19.073 61.391 1.00 58.56 1050 GLY A O 1
ATOM 7972 N N . ASP A 1 1051 ? -50.297 -20.106 61.594 1.00 55.75 1051 ASP A N 1
ATOM 7973 C CA . ASP A 1 1051 ? -49.780 -21.454 61.260 1.00 55.75 1051 ASP A CA 1
ATOM 7974 C C . ASP A 1 1051 ? -49.348 -21.598 59.781 1.00 55.75 1051 ASP A C 1
ATOM 7976 O O . ASP A 1 1051 ? -48.611 -22.524 59.439 1.00 55.75 1051 ASP A O 1
ATOM 7980 N N . THR A 1 1052 ? -49.768 -20.684 58.893 1.00 68.75 1052 THR A N 1
ATOM 7981 C CA . THR A 1 1052 ? -49.408 -20.681 57.463 1.00 68.75 1052 THR A CA 1
ATOM 7982 C C . THR A 1 1052 ? -49.025 -19.272 56.988 1.00 68.75 1052 THR A C 1
ATOM 7984 O O . THR A 1 1052 ? -49.919 -18.464 56.709 1.00 68.75 1052 THR A O 1
ATOM 7987 N N . PRO A 1 1053 ? -47.729 -18.937 56.870 1.00 75.69 1053 PRO A N 1
ATOM 7988 C CA . PRO A 1 1053 ? -47.325 -17.634 56.362 1.00 75.69 1053 PRO A CA 1
ATOM 7989 C C . PRO A 1 1053 ? -47.634 -17.512 54.862 1.00 75.69 1053 PRO A C 1
ATOM 7991 O O . PRO A 1 1053 ? -47.584 -18.495 54.123 1.00 75.69 1053 PRO A O 1
ATOM 7994 N N . SER A 1 1054 ? -47.965 -16.308 54.393 1.00 81.81 1054 SER A N 1
ATOM 7995 C CA . SER A 1 1054 ? -48.378 -16.078 52.999 1.00 81.81 1054 SER A CA 1
ATOM 7996 C C . SER A 1 1054 ? -47.903 -14.730 52.460 1.00 81.81 1054 SER A C 1
ATOM 7998 O O . SER A 1 1054 ? -47.612 -13.804 53.217 1.00 81.81 1054 SER A O 1
ATOM 8000 N N . PHE A 1 1055 ? -47.812 -14.622 51.133 1.00 86.69 1055 PHE A N 1
ATOM 8001 C CA . PHE A 1 1055 ? -47.526 -13.367 50.442 1.00 86.69 1055 PHE A CA 1
ATOM 8002 C C . PHE A 1 1055 ? -48.793 -12.795 49.809 1.00 86.69 1055 PHE A C 1
ATOM 8004 O O . PHE A 1 1055 ? -49.586 -13.526 49.217 1.00 86.69 1055 PHE A O 1
ATOM 8011 N N . VAL A 1 1056 ? -48.930 -11.472 49.853 1.00 82.62 1056 VAL A N 1
ATOM 8012 C CA . VAL A 1 1056 ? -50.003 -10.717 49.204 1.00 82.62 1056 VAL A CA 1
ATOM 8013 C C . VAL A 1 1056 ? -49.383 -9.699 48.254 1.00 82.62 1056 VAL A C 1
ATOM 8015 O O . VAL A 1 1056 ? -48.582 -8.854 48.655 1.00 82.62 1056 VAL A O 1
ATOM 8018 N N . LEU A 1 1057 ? -49.749 -9.765 46.974 1.00 83.19 1057 LEU A N 1
ATOM 8019 C CA . LEU A 1 1057 ? -49.309 -8.793 45.977 1.00 83.19 1057 LEU A CA 1
ATOM 8020 C C . LEU A 1 1057 ? -50.112 -7.493 46.129 1.00 83.19 1057 LEU A C 1
ATOM 8022 O O . LEU A 1 1057 ? -51.312 -7.478 45.874 1.00 83.19 1057 LEU A O 1
ATOM 8026 N N . LEU A 1 1058 ? -49.451 -6.403 46.521 1.00 79.38 1058 LEU A N 1
ATOM 8027 C CA . LEU A 1 1058 ? -50.101 -5.113 46.793 1.00 79.38 1058 LEU A CA 1
ATOM 8028 C C . LEU A 1 1058 ? -50.173 -4.219 45.548 1.00 79.38 1058 LEU A C 1
ATOM 8030 O O . LEU A 1 1058 ? -51.095 -3.419 45.409 1.00 79.38 1058 LEU A O 1
ATOM 8034 N N . GLY A 1 1059 ? -49.198 -4.330 44.639 1.00 79.50 1059 GLY A N 1
ATOM 8035 C CA . GLY A 1 1059 ? -49.164 -3.549 43.402 1.00 79.50 1059 GLY A CA 1
ATOM 8036 C C . GLY A 1 1059 ? -47.820 -3.595 42.676 1.00 79.50 1059 GLY A C 1
ATOM 8037 O O . GLY A 1 1059 ? -46.857 -4.200 43.147 1.00 79.50 1059 GLY A O 1
ATOM 8038 N N . SER A 1 1060 ? -47.744 -2.939 41.513 1.00 85.31 1060 SER A N 1
ATOM 8039 C CA . SER A 1 1060 ? -46.508 -2.833 40.725 1.00 85.31 1060 SER A CA 1
ATOM 8040 C C . SER A 1 1060 ? -46.402 -1.497 39.995 1.00 85.31 1060 SER A C 1
ATOM 8042 O O . SER A 1 1060 ? -47.417 -0.924 39.600 1.00 85.31 1060 SER A O 1
ATOM 8044 N N . VAL A 1 1061 ? -45.173 -1.032 39.779 1.00 85.50 1061 VAL A N 1
ATOM 8045 C CA . VAL A 1 1061 ? -44.844 0.143 38.964 1.00 85.50 1061 VAL A CA 1
ATOM 8046 C C . VAL A 1 1061 ? -43.890 -0.276 37.850 1.00 85.50 1061 VAL A C 1
ATOM 8048 O O . VAL A 1 1061 ? -42.895 -0.959 38.091 1.00 85.50 1061 VAL A O 1
ATOM 8051 N N . GLU A 1 1062 ? -44.180 0.134 36.618 1.00 83.12 1062 GLU A N 1
ATOM 8052 C CA . GLU A 1 1062 ? -43.319 -0.132 35.463 1.00 83.12 1062 GLU A CA 1
ATOM 8053 C C . GLU A 1 1062 ? -42.009 0.662 35.522 1.00 83.12 1062 GLU A C 1
ATOM 8055 O O . GLU A 1 1062 ? -42.016 1.890 35.581 1.00 83.12 1062 GLU A O 1
ATOM 8060 N N . ASN A 1 1063 ? -40.887 -0.041 35.397 1.00 84.12 1063 ASN A N 1
ATOM 8061 C CA . ASN A 1 1063 ? -39.528 0.491 35.379 1.00 84.12 1063 ASN A CA 1
ATOM 8062 C C . ASN A 1 1063 ? -38.672 -0.196 34.294 1.00 84.12 1063 ASN A C 1
ATOM 8064 O O . ASN A 1 1063 ? -37.657 -0.838 34.563 1.00 84.12 1063 ASN A O 1
ATOM 8068 N N . THR A 1 1064 ? -39.121 -0.115 33.044 1.00 80.38 1064 THR A N 1
ATOM 8069 C CA . THR A 1 1064 ? -38.520 -0.779 31.879 1.00 80.38 1064 THR A CA 1
ATOM 8070 C C . THR A 1 1064 ? -37.053 -0.407 31.677 1.00 80.38 1064 THR A C 1
ATOM 8072 O O . THR A 1 1064 ? -36.726 0.747 31.384 1.00 80.38 1064 THR A O 1
ATOM 8075 N N . ARG A 1 1065 ? -36.163 -1.410 31.776 1.00 74.88 1065 ARG A N 1
ATOM 8076 C CA . ARG A 1 1065 ? -34.698 -1.265 31.614 1.00 74.88 1065 ARG A CA 1
ATOM 8077 C C . ARG A 1 1065 ? -34.076 -0.181 32.510 1.00 74.88 1065 ARG A C 1
ATOM 8079 O O . ARG A 1 1065 ? -33.026 0.369 32.169 1.00 74.88 1065 ARG A O 1
ATOM 8086 N N . GLY A 1 1066 ? -34.751 0.109 33.615 1.00 81.00 1066 GLY A N 1
ATOM 8087 C CA . GLY A 1 1066 ? -34.427 1.151 34.569 1.00 81.00 1066 GLY A CA 1
ATOM 8088 C C . GLY A 1 1066 ? -33.884 0.616 35.887 1.00 81.00 1066 GLY A C 1
ATOM 8089 O O . GLY A 1 1066 ? -33.830 -0.593 36.111 1.00 81.00 1066 GLY A O 1
ATOM 8090 N N . ALA A 1 1067 ? -33.540 1.539 36.779 1.00 83.75 1067 ALA A N 1
ATOM 8091 C CA . ALA A 1 1067 ? -33.240 1.257 38.181 1.00 83.75 1067 ALA A CA 1
ATOM 8092 C C . ALA A 1 1067 ? -34.130 2.134 39.077 1.00 83.75 1067 ALA A C 1
ATOM 8094 O O . ALA A 1 1067 ? -34.718 3.110 38.602 1.00 83.75 1067 ALA A O 1
ATOM 8095 N N . ALA A 1 1068 ? -34.306 1.742 40.335 1.00 84.81 1068 ALA A N 1
ATOM 8096 C CA . ALA A 1 1068 ? -35.070 2.496 41.323 1.00 84.81 1068 ALA A CA 1
ATOM 8097 C C . ALA A 1 1068 ? -34.447 2.324 42.710 1.00 84.81 1068 ALA A C 1
ATOM 8099 O O . ALA A 1 1068 ? -33.858 1.279 43.000 1.00 84.81 1068 ALA A O 1
ATOM 8100 N N . ASP A 1 1069 ? -34.600 3.344 43.546 1.00 83.44 1069 ASP A N 1
ATOM 8101 C CA . ASP A 1 1069 ? -34.081 3.386 44.907 1.00 83.44 1069 ASP A CA 1
ATOM 8102 C C . ASP A 1 1069 ? -35.114 3.980 45.879 1.00 83.44 1069 ASP A C 1
ATOM 8104 O O . ASP A 1 1069 ? -35.968 4.791 45.496 1.00 83.44 1069 ASP A O 1
ATOM 8108 N N . LEU A 1 1070 ? -35.052 3.547 47.141 1.00 79.44 1070 LEU A N 1
ATOM 8109 C CA . LEU A 1 1070 ? -35.943 3.984 48.215 1.00 79.44 1070 LEU A CA 1
ATOM 8110 C C . LEU A 1 1070 ? -35.269 5.084 49.047 1.00 79.44 1070 LEU A C 1
ATOM 8112 O O . LEU A 1 1070 ? -34.231 4.870 49.676 1.00 79.44 1070 LEU A O 1
ATOM 8116 N N . LEU A 1 1071 ? -35.901 6.256 49.126 1.00 72.88 1071 LEU A N 1
ATOM 8117 C CA . LEU A 1 1071 ? -35.518 7.296 50.077 1.00 72.88 1071 LEU A CA 1
ATOM 8118 C C . LEU A 1 1071 ? -35.972 6.904 51.484 1.00 72.88 1071 LEU A C 1
ATOM 8120 O O . LEU A 1 1071 ? -37.166 6.786 51.770 1.00 72.88 1071 LEU A O 1
ATOM 8124 N N . THR A 1 1072 ? -34.995 6.716 52.370 1.00 63.50 1072 THR A N 1
ATOM 8125 C CA . THR A 1 1072 ? -35.199 6.261 53.751 1.00 63.50 1072 THR A CA 1
ATOM 8126 C C . THR A 1 1072 ? -35.679 7.370 54.692 1.00 63.50 1072 THR A C 1
ATOM 8128 O O . THR A 1 1072 ? -36.193 7.064 55.768 1.00 63.50 1072 THR A O 1
ATOM 8131 N N . VAL A 1 1073 ? -35.575 8.642 54.288 1.00 60.44 1073 VAL A N 1
ATOM 8132 C CA . VAL A 1 1073 ? -36.042 9.796 55.071 1.00 60.44 1073 VAL A CA 1
ATOM 8133 C C . VAL A 1 1073 ? -37.578 9.857 55.041 1.00 60.44 1073 VAL A C 1
ATOM 8135 O O . VAL A 1 1073 ? -38.161 9.837 53.958 1.00 60.44 1073 VAL A O 1
ATOM 8138 N N . PRO A 1 1074 ? -38.276 9.906 56.192 1.00 56.50 1074 PRO A N 1
ATOM 8139 C CA . PRO A 1 1074 ? -39.731 10.026 56.216 1.00 56.50 1074 PRO A CA 1
ATOM 8140 C C . PRO A 1 1074 ? -40.183 11.423 55.738 1.00 56.50 1074 PRO A C 1
ATOM 8142 O O . PRO A 1 1074 ? -39.657 12.419 56.231 1.00 56.50 1074 PRO A O 1
ATOM 8145 N N . PRO A 1 1075 ? -41.194 11.534 54.846 1.00 57.38 1075 PRO A N 1
ATOM 8146 C CA . PRO A 1 1075 ? -42.003 10.460 54.254 1.00 57.38 1075 PRO A CA 1
ATOM 8147 C C . PRO A 1 1075 ? -41.247 9.630 53.197 1.00 57.38 1075 PRO A C 1
ATOM 8149 O O . PRO A 1 1075 ? -40.603 10.190 52.324 1.00 57.38 1075 PRO A O 1
ATOM 8152 N N . ARG A 1 1076 ? -41.392 8.294 53.233 1.00 71.94 1076 ARG A N 1
ATOM 8153 C CA . ARG A 1 1076 ? -40.702 7.363 52.316 1.00 71.94 1076 ARG A CA 1
ATOM 8154 C C . ARG A 1 1076 ? -41.164 7.558 50.860 1.00 71.94 1076 ARG A C 1
ATOM 8156 O O . ARG A 1 1076 ? -42.347 7.375 50.552 1.00 71.94 1076 ARG A O 1
ATOM 8163 N N . TRP A 1 1077 ? -40.229 7.893 49.973 1.00 78.44 1077 TRP A N 1
ATOM 8164 C CA . TRP A 1 1077 ? -40.433 8.043 48.524 1.00 78.44 1077 TRP A CA 1
ATOM 8165 C C . TRP A 1 1077 ? -39.617 7.001 47.757 1.00 78.44 1077 TRP A C 1
ATOM 8167 O O . TRP A 1 1077 ? -38.506 6.669 48.155 1.00 78.44 1077 TRP A O 1
ATOM 8177 N N . VAL A 1 1078 ? -40.147 6.516 46.636 1.00 82.12 1078 VAL A N 1
ATOM 8178 C CA . VAL A 1 1078 ? -39.405 5.710 45.657 1.00 82.12 1078 VAL A CA 1
ATOM 8179 C C . VAL A 1 1078 ? -39.109 6.592 44.456 1.00 82.12 1078 VAL A C 1
ATOM 8181 O O . VAL A 1 1078 ? -40.037 7.174 43.888 1.00 82.12 1078 VAL A O 1
ATOM 8184 N N . LEU A 1 1079 ? -37.837 6.679 44.075 1.00 86.06 1079 LEU A N 1
ATOM 8185 C CA . LEU A 1 1079 ? -37.385 7.370 42.873 1.00 86.06 1079 LEU A CA 1
ATOM 8186 C C . LEU A 1 1079 ? -36.860 6.334 41.881 1.00 86.06 1079 LEU A C 1
ATOM 8188 O O . LEU A 1 1079 ? -36.090 5.449 42.249 1.00 86.06 1079 LEU A O 1
ATOM 8192 N N . GLY A 1 1080 ? -37.265 6.437 40.620 1.00 86.88 1080 GLY A N 1
ATOM 8193 C CA . GLY A 1 1080 ? -36.788 5.553 39.567 1.00 86.88 1080 GLY A CA 1
ATOM 8194 C C . GLY A 1 1080 ? -36.551 6.274 38.252 1.00 86.88 1080 GLY A C 1
ATOM 8195 O O . GLY A 1 1080 ? -37.081 7.351 37.992 1.00 86.88 1080 GLY A O 1
ATOM 8196 N N . VAL A 1 1081 ? -35.732 5.654 37.409 1.00 87.44 1081 VAL A N 1
ATOM 8197 C CA . VAL A 1 1081 ? -35.435 6.120 36.052 1.00 87.44 1081 VAL A CA 1
ATOM 8198 C C . VAL A 1 1081 ? -35.720 4.978 35.102 1.00 87.44 1081 VAL A C 1
ATOM 8200 O O . VAL A 1 1081 ? -35.146 3.903 35.267 1.00 87.44 1081 VAL A O 1
ATOM 8203 N N . ARG A 1 1082 ? -36.567 5.210 34.096 1.00 86.19 1082 ARG A N 1
ATOM 8204 C CA . ARG A 1 1082 ? -36.943 4.196 33.103 1.00 86.19 1082 ARG A CA 1
ATOM 8205 C C . ARG A 1 1082 ? -36.784 4.696 31.680 1.00 86.19 1082 ARG A C 1
ATOM 8207 O O . ARG A 1 1082 ? -36.768 5.898 31.411 1.00 86.19 1082 ARG A O 1
ATOM 8214 N N . ARG A 1 1083 ? -36.721 3.744 30.752 1.00 81.00 1083 ARG A N 1
ATOM 8215 C CA . ARG A 1 1083 ? -36.804 4.037 29.324 1.00 81.00 1083 ARG A CA 1
ATOM 8216 C C . ARG A 1 1083 ? -38.269 4.214 28.924 1.00 81.00 1083 ARG A C 1
ATOM 8218 O O . ARG A 1 1083 ? -39.060 3.290 29.124 1.00 81.00 1083 ARG A O 1
ATOM 8225 N N . ALA A 1 1084 ? -38.599 5.361 28.337 1.00 74.69 1084 ALA A N 1
ATOM 8226 C CA . ALA A 1 1084 ? -39.949 5.687 27.897 1.00 74.69 1084 ALA A CA 1
ATOM 8227 C C . ALA A 1 1084 ? -40.402 4.748 26.755 1.00 74.69 1084 ALA A C 1
ATOM 8229 O O . ALA A 1 1084 ? -39.606 4.450 25.851 1.00 74.69 1084 ALA A O 1
ATOM 8230 N N . PRO A 1 1085 ? -41.656 4.258 26.768 1.00 64.56 1085 PRO A N 1
ATOM 8231 C CA . PRO A 1 1085 ? -42.207 3.475 25.667 1.00 64.56 1085 PRO A CA 1
ATOM 8232 C C . PRO A 1 1085 ? -42.341 4.346 24.410 1.00 64.56 1085 PRO A C 1
ATOM 8234 O O . PRO A 1 1085 ? -42.740 5.507 24.486 1.00 64.56 1085 PRO A O 1
ATOM 8237 N N . ALA A 1 1086 ? -42.006 3.792 23.241 1.00 54.12 1086 ALA A N 1
ATOM 8238 C CA . ALA A 1 1086 ? -42.234 4.474 21.969 1.00 54.12 1086 ALA A CA 1
ATOM 8239 C C . ALA A 1 1086 ? -43.747 4.665 21.778 1.00 54.12 1086 ALA A C 1
ATOM 8241 O O . ALA A 1 1086 ? -44.481 3.682 21.683 1.00 54.12 1086 ALA A O 1
ATOM 8242 N N . ALA A 1 1087 ? -44.219 5.912 21.769 1.00 46.78 1087 ALA A N 1
ATOM 8243 C CA . ALA A 1 1087 ? -45.631 6.193 21.549 1.00 46.78 1087 ALA A CA 1
ATOM 8244 C C . ALA A 1 1087 ? -46.049 5.696 20.148 1.00 46.78 1087 ALA A C 1
ATOM 8246 O O . ALA A 1 1087 ? -45.318 5.943 19.183 1.00 46.78 1087 ALA A O 1
ATOM 8247 N N . PRO A 1 1088 ? -47.199 5.016 19.998 1.00 40.88 1088 PRO A N 1
ATOM 8248 C CA . PRO A 1 1088 ? -47.736 4.689 18.684 1.00 40.88 1088 PRO A CA 1
ATOM 8249 C C . PRO A 1 1088 ? -48.135 5.997 17.983 1.00 40.88 1088 PRO A C 1
ATOM 8251 O O . PRO A 1 1088 ? -49.054 6.690 18.410 1.00 40.88 1088 PRO A O 1
ATOM 8254 N N . SER A 1 1089 ? -47.403 6.378 16.936 1.00 37.78 1089 SER A N 1
ATOM 8255 C CA . SER A 1 1089 ? -47.612 7.629 16.206 1.00 37.78 1089 SER A CA 1
ATOM 8256 C C . SER A 1 1089 ? -48.916 7.581 15.403 1.00 37.78 1089 SER A C 1
ATOM 8258 O O . SER A 1 1089 ? -48.997 6.869 14.404 1.00 37.78 1089 SER A O 1
ATOM 8260 N N . THR A 1 1090 ? -49.923 8.362 15.788 1.00 33.22 1090 THR A N 1
ATOM 8261 C CA . THR A 1 1090 ? -51.171 8.525 15.018 1.00 33.22 1090 THR A CA 1
ATOM 8262 C C . THR A 1 1090 ? -51.178 9.751 14.092 1.00 33.22 1090 THR A C 1
ATOM 8264 O O . THR A 1 1090 ? -52.209 10.042 13.494 1.00 33.22 1090 THR A O 1
ATOM 8267 N N . ALA A 1 1091 ? -50.051 10.449 13.888 1.00 36.91 1091 ALA A N 1
ATOM 8268 C CA . ALA A 1 1091 ? -49.943 11.512 12.878 1.00 36.91 1091 ALA A CA 1
ATOM 8269 C C . ALA A 1 1091 ? -48.510 11.652 12.304 1.00 36.91 1091 ALA A C 1
ATOM 8271 O O . ALA A 1 1091 ? -47.552 11.648 13.080 1.00 36.91 1091 ALA A O 1
ATOM 8272 N N . PRO A 1 1092 ? -48.329 11.806 10.973 1.00 38.16 1092 PRO A N 1
ATOM 8273 C CA . PRO A 1 1092 ? -47.013 11.757 10.325 1.00 38.16 1092 PRO A CA 1
ATOM 8274 C C . PRO A 1 1092 ? -46.226 13.086 10.295 1.00 38.16 1092 PRO A C 1
ATOM 8276 O O . PRO A 1 1092 ? -45.191 13.143 9.636 1.00 38.16 1092 PRO A O 1
ATOM 8279 N N . SER A 1 1093 ? -46.653 14.152 10.987 1.00 35.25 1093 SER A N 1
ATOM 8280 C CA . SER A 1 1093 ? -46.020 15.484 10.864 1.00 35.25 1093 SER A CA 1
ATOM 8281 C C . SER A 1 1093 ? -45.279 16.021 12.098 1.00 35.25 1093 SER A C 1
ATOM 8283 O O . SER A 1 1093 ? -44.596 17.030 11.965 1.00 35.25 1093 SER A O 1
ATOM 8285 N N . ASP A 1 1094 ? -45.332 15.360 13.261 1.00 32.41 1094 ASP A N 1
ATOM 8286 C CA . ASP A 1 1094 ? -44.717 15.864 14.511 1.00 32.41 1094 ASP A CA 1
ATOM 8287 C C . ASP A 1 1094 ? -43.791 14.850 15.212 1.00 32.41 1094 ASP A C 1
ATOM 8289 O O . ASP A 1 1094 ? -43.663 14.814 16.434 1.00 32.41 1094 ASP A O 1
ATOM 8293 N N . ALA A 1 1095 ? -43.051 14.049 14.439 1.00 36.78 1095 ALA A N 1
ATOM 8294 C CA . ALA A 1 1095 ? -42.010 13.141 14.942 1.00 36.78 1095 ALA A CA 1
ATOM 8295 C C . ALA A 1 1095 ? -40.740 13.874 15.452 1.00 36.78 1095 ALA A C 1
ATOM 8297 O O . ALA A 1 1095 ? -39.608 13.445 15.222 1.00 36.78 1095 ALA A O 1
ATOM 8298 N N . ARG A 1 1096 ? -40.896 15.011 16.143 1.00 36.53 1096 ARG A N 1
ATOM 8299 C CA . ARG A 1 1096 ? -39.801 15.716 16.820 1.00 36.53 1096 ARG A CA 1
ATOM 8300 C C . ARG A 1 1096 ? -39.523 15.052 18.169 1.00 36.53 1096 ARG A C 1
ATOM 8302 O O . ARG A 1 1096 ? -40.150 15.383 19.165 1.00 36.53 1096 ARG A O 1
ATOM 8309 N N . ALA A 1 1097 ? -38.557 14.131 18.162 1.00 48.88 1097 ALA A N 1
ATOM 8310 C CA . ALA A 1 1097 ? -37.756 13.666 19.301 1.00 48.88 1097 ALA A CA 1
ATOM 8311 C C . ALA A 1 1097 ? -38.489 13.596 20.659 1.00 48.88 1097 ALA A C 1
ATOM 8313 O O . ALA A 1 1097 ? -38.223 14.389 21.563 1.00 48.88 1097 ALA A O 1
ATOM 8314 N N . THR A 1 1098 ? -39.375 12.613 20.830 1.00 45.84 1098 THR A N 1
ATOM 8315 C CA . THR A 1 1098 ? -39.846 12.231 22.168 1.00 45.84 1098 THR A CA 1
ATOM 8316 C C . THR A 1 1098 ? -38.649 11.743 23.002 1.00 45.84 1098 THR A C 1
ATOM 8318 O O . THR A 1 1098 ? -37.909 10.874 22.524 1.00 45.84 1098 THR A O 1
ATOM 8321 N N . PRO A 1 1099 ? -38.421 12.276 24.215 1.00 53.78 1099 PRO A N 1
ATOM 8322 C CA . PRO A 1 1099 ? -37.296 11.882 25.063 1.00 53.78 1099 PRO A CA 1
ATOM 8323 C C . PRO A 1 1099 ? -37.353 10.385 25.385 1.00 53.78 1099 PRO A C 1
ATOM 8325 O O . PRO A 1 1099 ? -38.401 9.850 25.739 1.00 53.78 1099 PRO A O 1
ATOM 8328 N N . ARG A 1 1100 ? -36.212 9.698 25.235 1.00 68.62 1100 ARG A N 1
ATOM 8329 C CA . ARG A 1 1100 ? -36.097 8.245 25.445 1.00 68.62 1100 ARG A CA 1
ATOM 8330 C C . ARG A 1 1100 ? -36.126 7.834 26.919 1.00 68.62 1100 ARG A C 1
ATOM 8332 O O . ARG A 1 1100 ? -36.348 6.654 27.187 1.00 68.62 1100 ARG A O 1
ATOM 8339 N N . TRP A 1 1101 ? -35.913 8.763 27.849 1.00 80.56 1101 TRP A N 1
ATOM 8340 C CA . TRP A 1 1101 ? -35.794 8.498 29.283 1.00 80.56 1101 TRP A CA 1
ATOM 8341 C C . TRP A 1 1101 ? -36.734 9.387 30.097 1.00 80.56 1101 TRP A C 1
ATOM 8343 O O . TRP A 1 1101 ? -36.970 10.548 29.760 1.00 80.56 1101 TRP A O 1
ATOM 8353 N N . GLU A 1 1102 ? -37.270 8.825 31.176 1.00 84.69 1102 GLU A N 1
ATOM 8354 C CA . GLU A 1 1102 ? -38.115 9.536 32.133 1.00 84.69 1102 GLU A CA 1
ATOM 8355 C C . GLU A 1 1102 ? -37.756 9.143 33.569 1.00 84.69 1102 GLU A C 1
ATOM 8357 O O . GLU A 1 1102 ? -37.493 7.974 33.873 1.00 84.69 1102 GLU A O 1
ATOM 8362 N N . ALA A 1 1103 ? -37.730 10.141 34.449 1.00 85.69 1103 ALA A N 1
ATOM 8363 C CA . ALA A 1 1103 ? -37.612 9.964 35.886 1.00 85.69 1103 ALA A CA 1
ATOM 8364 C C . ALA A 1 1103 ? -39.021 9.923 36.472 1.00 85.69 1103 ALA A C 1
ATOM 8366 O O . ALA A 1 1103 ? -39.908 10.655 36.031 1.00 85.69 1103 ALA A O 1
ATOM 8367 N N . TRP A 1 1104 ? -39.245 9.071 37.460 1.00 86.12 1104 TRP A N 1
ATOM 8368 C CA . TRP A 1 1104 ? -40.529 8.950 38.126 1.00 86.12 1104 TRP A CA 1
ATOM 8369 C C . TRP A 1 1104 ? -40.342 8.894 39.633 1.00 86.12 1104 TRP A C 1
ATOM 8371 O O . TRP A 1 1104 ? -39.394 8.280 40.121 1.00 86.12 1104 TRP A O 1
ATOM 8381 N N . ARG A 1 1105 ? -41.257 9.521 40.375 1.00 83.50 1105 ARG A N 1
ATOM 8382 C CA . ARG A 1 1105 ? -41.322 9.381 41.832 1.00 83.50 1105 ARG A CA 1
ATOM 8383 C C . ARG A 1 1105 ? -42.695 8.920 42.268 1.00 83.50 1105 ARG A C 1
ATOM 8385 O O . ARG A 1 1105 ? -43.710 9.286 41.676 1.00 83.50 1105 ARG A O 1
ATOM 8392 N N . MET A 1 1106 ? -42.720 8.158 43.349 1.00 82.31 1106 MET A N 1
ATOM 8393 C CA . MET A 1 1106 ? -43.954 7.717 43.974 1.00 82.31 1106 MET A CA 1
ATOM 8394 C C . MET A 1 1106 ? -43.804 7.732 45.488 1.00 82.31 1106 MET A C 1
ATOM 8396 O O . MET A 1 1106 ? -42.802 7.263 46.029 1.00 82.31 1106 MET A O 1
ATOM 8400 N N . ARG A 1 1107 ? -44.813 8.245 46.188 1.00 77.81 1107 ARG A N 1
ATOM 8401 C CA . ARG A 1 1107 ? -44.879 8.122 47.643 1.00 77.81 1107 ARG A CA 1
ATOM 8402 C C . ARG A 1 1107 ? -45.263 6.691 47.996 1.00 77.81 1107 ARG A C 1
ATOM 8404 O O . ARG A 1 1107 ? -46.226 6.168 47.435 1.00 77.81 1107 ARG A O 1
ATOM 8411 N N . VAL A 1 1108 ? -44.539 6.065 48.923 1.00 74.12 1108 VAL A N 1
ATOM 8412 C CA . VAL A 1 1108 ? -44.892 4.717 49.384 1.00 74.12 1108 VAL A CA 1
ATOM 8413 C C . VAL A 1 1108 ? -46.286 4.774 50.029 1.00 74.12 1108 VAL A C 1
ATOM 8415 O O . VAL A 1 1108 ? -46.476 5.565 50.963 1.00 74.12 1108 VAL A O 1
ATOM 8418 N N . PRO A 1 1109 ? -47.265 3.970 49.567 1.00 66.50 1109 PRO A N 1
ATOM 8419 C CA . PRO A 1 1109 ? -48.573 3.901 50.205 1.00 66.50 1109 PRO A CA 1
ATOM 8420 C C . PRO A 1 1109 ? -48.427 3.433 51.653 1.00 66.50 1109 PRO A C 1
ATOM 8422 O O . PRO A 1 1109 ? -47.688 2.492 51.941 1.00 66.50 1109 PRO A O 1
ATOM 8425 N N . ARG A 1 1110 ? -49.144 4.066 52.584 1.00 66.19 1110 ARG A N 1
ATOM 8426 C CA . ARG A 1 1110 ? -49.300 3.504 53.929 1.00 66.19 1110 ARG A CA 1
ATOM 8427 C C . ARG A 1 1110 ? -50.323 2.376 53.839 1.00 66.19 1110 ARG A C 1
ATOM 8429 O O . ARG A 1 1110 ? -51.436 2.605 53.379 1.00 66.19 1110 ARG A O 1
ATOM 8436 N N . PHE A 1 1111 ? -49.941 1.176 54.251 1.00 66.44 1111 PHE A N 1
ATOM 8437 C CA . PHE A 1 1111 ? -50.830 0.017 54.289 1.00 66.44 1111 PHE A CA 1
ATOM 8438 C C . PHE A 1 1111 ? -51.307 -0.208 55.726 1.00 66.44 1111 PHE A C 1
ATOM 8440 O O . PHE A 1 1111 ? -50.527 -0.041 56.666 1.00 66.44 1111 PHE A O 1
ATOM 8447 N N . ASN A 1 1112 ? -52.586 -0.543 55.901 1.00 64.56 1112 ASN A N 1
ATOM 8448 C CA . ASN A 1 1112 ? -53.127 -0.943 57.198 1.00 64.56 1112 ASN A CA 1
ATOM 8449 C C . ASN A 1 1112 ? -52.446 -2.257 57.635 1.00 64.56 1112 ASN A C 1
ATOM 8451 O O . ASN A 1 1112 ? -52.457 -3.202 56.844 1.00 64.56 1112 ASN A O 1
ATOM 8455 N N . PRO A 1 1113 ? -51.852 -2.342 58.840 1.00 57.72 1113 PRO A N 1
ATOM 8456 C CA . PRO A 1 1113 ? -51.131 -3.535 59.284 1.00 57.72 1113 PRO A CA 1
ATOM 8457 C C . PRO A 1 1113 ? -52.002 -4.789 59.417 1.00 57.72 1113 PRO A C 1
ATOM 8459 O O . PRO A 1 1113 ? -51.442 -5.872 59.417 1.00 57.72 1113 PRO A O 1
ATOM 8462 N N . VAL A 1 1114 ? -53.332 -4.670 59.515 1.00 60.47 1114 VAL A N 1
ATOM 8463 C CA . VAL A 1 1114 ? -54.225 -5.835 59.679 1.00 60.47 1114 VAL A CA 1
ATOM 8464 C C . VAL A 1 1114 ? -54.648 -6.423 58.326 1.00 60.47 1114 VAL A C 1
ATOM 8466 O O . VAL A 1 1114 ? -54.456 -7.609 58.084 1.00 60.47 1114 VAL A O 1
ATOM 8469 N N . ASP A 1 1115 ? -55.143 -5.580 57.412 1.00 63.47 1115 ASP A N 1
ATOM 8470 C CA . ASP A 1 1115 ? -55.784 -6.038 56.163 1.00 63.47 1115 ASP A CA 1
ATOM 8471 C C . ASP A 1 1115 ? -54.983 -5.707 54.890 1.00 63.47 1115 ASP A C 1
ATOM 8473 O O . ASP A 1 1115 ? -55.465 -5.908 53.776 1.00 63.47 1115 ASP A O 1
ATOM 8477 N N . PHE A 1 1116 ? -53.789 -5.112 55.021 1.00 66.81 1116 PHE A N 1
ATOM 8478 C CA . PHE A 1 1116 ? -52.979 -4.576 53.915 1.00 66.81 1116 PHE A CA 1
ATOM 8479 C C . PHE A 1 1116 ? -53.726 -3.612 52.967 1.00 66.81 1116 PHE A C 1
ATOM 8481 O O . PHE A 1 1116 ? -53.239 -3.287 51.883 1.00 66.81 1116 PHE A O 1
ATOM 8488 N N . SER A 1 1117 ? -54.887 -3.087 53.373 1.00 60.09 1117 SER A N 1
ATOM 8489 C CA . SER A 1 1117 ? -55.627 -2.081 52.614 1.00 60.09 1117 SER A CA 1
ATOM 8490 C C . SER A 1 1117 ? -54.833 -0.765 52.583 1.00 60.09 1117 SER A C 1
ATOM 8492 O O . SER A 1 1117 ? -54.391 -0.308 53.646 1.00 60.09 1117 SER A O 1
ATOM 8494 N N . PRO A 1 1118 ? -54.645 -0.117 51.421 1.00 61.94 1118 PRO A N 1
ATOM 8495 C CA . PRO A 1 1118 ? -53.979 1.180 51.361 1.00 61.94 1118 PRO A CA 1
ATOM 8496 C C . PRO A 1 1118 ? -54.810 2.233 52.113 1.00 61.94 1118 PRO A C 1
ATOM 8498 O O . PRO A 1 1118 ? -56.011 2.358 51.899 1.00 61.94 1118 PRO A O 1
ATOM 8501 N N . SER A 1 1119 ? -54.183 3.014 52.996 1.00 56.59 1119 SER A N 1
ATOM 8502 C CA . SER A 1 1119 ? -54.867 4.013 53.832 1.00 56.59 1119 SER A CA 1
ATOM 8503 C C . SER A 1 1119 ? -55.288 5.278 53.063 1.00 56.59 1119 SER A C 1
ATOM 8505 O O . SER A 1 1119 ? -55.890 6.176 53.645 1.00 56.59 1119 SER A O 1
ATOM 8507 N N . GLN A 1 1120 ? -54.903 5.396 51.788 1.00 55.22 1120 GLN A N 1
ATOM 8508 C CA . GLN A 1 1120 ? -55.239 6.486 50.865 1.00 55.22 1120 GLN A CA 1
ATOM 8509 C C . GLN A 1 1120 ? -55.455 5.914 49.452 1.00 55.22 1120 GLN A C 1
ATOM 8511 O O . GLN A 1 1120 ? -54.855 4.898 49.098 1.00 55.22 1120 GLN A O 1
ATOM 8516 N N . SER A 1 1121 ? -56.290 6.571 48.639 1.00 52.28 1121 SER A N 1
ATOM 8517 C CA . SER A 1 1121 ? -56.432 6.292 47.200 1.00 52.28 1121 SER A CA 1
ATOM 8518 C C . SER A 1 1121 ? -55.070 6.332 46.490 1.00 52.28 1121 SER A C 1
ATOM 8520 O O . SER A 1 1121 ? -54.213 7.116 46.894 1.00 52.28 1121 SER A O 1
ATOM 8522 N N . LEU A 1 1122 ? -54.905 5.496 45.451 1.00 50.06 1122 LEU A N 1
ATOM 8523 C CA . LEU A 1 1122 ? -53.701 5.305 44.618 1.00 50.06 1122 LEU A CA 1
ATOM 8524 C C . LEU A 1 1122 ? -52.704 6.487 44.646 1.00 50.06 1122 LEU A C 1
ATOM 8526 O O . LEU A 1 1122 ? -53.094 7.612 44.325 1.00 50.06 1122 LEU A O 1
ATOM 8530 N N . PRO A 1 1123 ? -51.420 6.257 44.988 1.00 56.28 1123 PRO A N 1
ATOM 8531 C CA . PRO A 1 1123 ? -50.432 7.328 45.064 1.00 56.28 1123 PRO A CA 1
ATOM 8532 C C . PRO A 1 1123 ? -50.265 8.028 43.708 1.00 56.28 1123 PRO A C 1
ATOM 8534 O O . PRO A 1 1123 ? -50.200 7.384 42.661 1.00 56.28 1123 PRO A O 1
ATOM 8537 N N . HIS A 1 1124 ? -50.156 9.357 43.742 1.00 63.81 1124 HIS A N 1
ATOM 8538 C CA . HIS A 1 1124 ? -49.849 10.183 42.576 1.00 63.81 1124 HIS A CA 1
ATOM 8539 C C . HIS A 1 1124 ? -48.454 9.805 42.042 1.00 63.81 1124 HIS A C 1
ATOM 8541 O O . HIS A 1 1124 ? -47.439 10.080 42.687 1.00 63.81 1124 HIS A O 1
ATOM 8547 N N . LEU A 1 1125 ? -48.410 9.106 40.903 1.00 78.06 1125 LEU A N 1
ATOM 8548 C CA . LEU A 1 1125 ? -47.175 8.760 40.202 1.00 78.06 1125 LEU A CA 1
ATOM 8549 C C . LEU A 1 1125 ? -46.784 9.929 39.298 1.00 78.06 1125 LEU A C 1
ATOM 8551 O O . LEU A 1 1125 ? -47.381 10.135 38.242 1.00 78.06 1125 LEU A O 1
ATOM 8555 N N . GLU A 1 1126 ? -45.767 10.679 39.703 1.00 78.94 1126 GLU A N 1
ATOM 8556 C CA . GLU A 1 1126 ? -45.247 11.799 38.920 1.00 78.94 1126 GLU A CA 1
ATOM 8557 C C . GLU A 1 1126 ? -44.149 11.301 37.988 1.00 78.94 1126 GLU A C 1
ATOM 8559 O O . GLU A 1 1126 ? -43.244 10.586 38.421 1.00 78.94 1126 GLU A O 1
ATOM 8564 N N . ARG A 1 1127 ? -44.227 11.677 36.708 1.00 82.50 1127 ARG A N 1
ATOM 8565 C CA . ARG A 1 1127 ? -43.244 11.321 35.679 1.00 82.50 1127 ARG A CA 1
ATOM 8566 C C . ARG A 1 1127 ? -42.744 12.583 34.995 1.00 82.50 1127 ARG A C 1
ATOM 8568 O O . ARG A 1 1127 ? -43.545 13.394 34.536 1.00 82.50 1127 ARG A O 1
ATOM 8575 N N . VAL A 1 1128 ? -41.428 12.728 34.915 1.00 80.50 1128 VAL A N 1
ATOM 8576 C CA . VAL A 1 1128 ? -40.751 13.854 34.273 1.00 80.50 1128 VAL A CA 1
ATOM 8577 C C . VAL A 1 1128 ? -39.833 13.303 33.181 1.00 80.50 1128 VAL A C 1
ATOM 8579 O O . VAL A 1 1128 ? -38.863 12.601 33.487 1.00 80.50 1128 VAL A O 1
ATOM 8582 N N . PRO A 1 1129 ? -40.120 13.575 31.897 1.00 77.44 1129 PRO A N 1
ATOM 8583 C CA . PRO A 1 1129 ? -39.233 13.183 30.815 1.00 77.44 1129 PRO A CA 1
ATOM 8584 C C . PRO A 1 1129 ? -37.973 14.057 30.791 1.00 77.44 1129 PRO A C 1
ATOM 8586 O O . PRO A 1 1129 ? -38.056 15.265 31.006 1.00 77.44 1129 PRO A O 1
ATOM 8589 N N . PHE A 1 1130 ? -36.815 13.478 30.459 1.00 74.31 1130 PHE A N 1
ATOM 8590 C CA . PHE A 1 1130 ? -35.574 14.243 30.300 1.00 74.31 1130 PHE A CA 1
ATOM 8591 C C . PHE A 1 1130 ? -34.740 13.764 29.094 1.00 74.31 1130 PHE A C 1
ATOM 8593 O O . PHE A 1 1130 ? -34.650 12.561 28.827 1.00 74.31 1130 PHE A O 1
ATOM 8600 N N . PRO A 1 1131 ? -34.126 14.684 28.321 1.00 71.19 1131 PRO A N 1
ATOM 8601 C CA . PRO A 1 1131 ? -33.407 14.351 27.093 1.00 71.19 1131 PRO A CA 1
ATOM 8602 C C . PRO A 1 1131 ? -31.945 13.972 27.382 1.00 71.19 1131 PRO A C 1
ATOM 8604 O O . PRO A 1 1131 ? -31.016 14.717 27.064 1.00 71.19 1131 PRO A O 1
ATOM 8607 N N . LEU A 1 1132 ? -31.737 12.800 27.986 1.00 74.19 1132 LEU A N 1
ATOM 8608 C CA . LEU A 1 1132 ? -30.423 12.335 28.445 1.00 74.19 1132 LEU A CA 1
ATOM 8609 C C . LEU A 1 1132 ? -29.341 12.378 27.355 1.00 74.19 1132 LEU A C 1
ATOM 8611 O O . LEU A 1 1132 ? -28.239 12.875 27.576 1.00 74.19 1132 LEU A O 1
ATOM 8615 N N . GLU A 1 1133 ? -29.658 11.906 26.151 1.00 71.62 1133 GLU A N 1
ATOM 8616 C CA . GLU A 1 1133 ? -28.698 11.862 25.049 1.00 71.62 1133 GLU A CA 1
ATOM 8617 C C . GLU A 1 1133 ? -28.307 13.266 24.550 1.00 71.62 1133 GLU A C 1
ATOM 8619 O O . GLU A 1 1133 ? -27.167 13.479 24.131 1.00 71.62 1133 GLU A O 1
ATOM 8624 N N . GLN A 1 1134 ? -29.220 14.245 24.633 1.00 69.81 1134 GLN A N 1
ATOM 8625 C CA . GLN A 1 1134 ? -28.929 15.637 24.269 1.00 69.81 1134 GLN A CA 1
ATOM 8626 C C . GLN A 1 1134 ? -28.022 16.310 25.302 1.00 69.81 1134 GLN A C 1
ATOM 8628 O O . GLN A 1 1134 ? -27.139 17.071 24.907 1.00 69.81 1134 GLN A O 1
ATOM 8633 N N . LEU A 1 1135 ? -28.206 16.008 26.593 1.00 70.62 1135 LEU A N 1
ATOM 8634 C CA . LEU A 1 1135 ? -27.356 16.509 27.679 1.00 70.62 1135 LEU A CA 1
ATOM 8635 C C . LEU A 1 1135 ? -25.917 16.006 27.525 1.00 70.62 1135 LEU A C 1
ATOM 8637 O O . LEU A 1 1135 ? -24.984 16.808 27.512 1.00 70.62 1135 LEU A O 1
ATOM 8641 N N . ILE A 1 1136 ? -25.743 14.702 27.282 1.00 70.31 1136 ILE A N 1
ATOM 8642 C CA . ILE A 1 1136 ? -24.426 14.104 27.013 1.00 70.31 1136 ILE A CA 1
ATOM 8643 C C . ILE A 1 1136 ? -23.788 14.754 25.772 1.00 70.31 1136 ILE A C 1
ATOM 8645 O O . ILE A 1 1136 ? -22.618 15.136 25.786 1.00 70.31 1136 ILE A O 1
ATOM 8649 N N . GLY A 1 1137 ? -24.562 14.929 24.694 1.00 64.31 1137 GLY A N 1
ATOM 8650 C CA . GLY A 1 1137 ? -24.083 15.562 23.464 1.00 64.31 1137 GLY A CA 1
ATOM 8651 C C . GLY A 1 1137 ? -23.749 17.053 23.607 1.00 64.31 1137 GLY A C 1
ATOM 8652 O O . GLY A 1 1137 ? -22.886 17.557 22.886 1.00 64.31 1137 GLY A O 1
ATOM 8653 N N . ALA A 1 1138 ? -24.421 17.786 24.497 1.00 66.56 1138 ALA A N 1
ATOM 8654 C CA . ALA A 1 1138 ? -24.116 19.183 24.804 1.00 66.56 1138 ALA A CA 1
ATOM 8655 C C . ALA A 1 1138 ? -22.826 19.307 25.628 1.00 66.56 1138 ALA A C 1
ATOM 8657 O O . ALA A 1 1138 ? -21.945 20.063 25.223 1.00 66.56 1138 ALA A O 1
ATOM 8658 N N . GLY A 1 1139 ? -22.666 18.500 26.684 1.00 64.56 1139 GLY A N 1
ATOM 8659 C CA . GLY A 1 1139 ? -21.461 18.496 27.524 1.00 64.56 1139 GLY A CA 1
ATOM 8660 C C . GLY A 1 1139 ? -20.190 18.158 26.739 1.00 64.56 1139 GLY A C 1
ATOM 8661 O O . GLY A 1 1139 ? -19.213 18.904 26.769 1.00 64.56 1139 GLY A O 1
ATOM 8662 N N . VAL A 1 1140 ? -20.235 17.114 25.898 1.00 62.69 1140 VAL A N 1
ATOM 8663 C CA . VAL A 1 1140 ? -19.101 16.755 25.023 1.00 62.69 1140 VAL A CA 1
ATOM 8664 C C . VAL A 1 1140 ? -18.726 17.898 24.066 1.00 62.69 1140 VAL A C 1
ATOM 8666 O O . VAL A 1 1140 ? -17.546 18.109 23.791 1.00 62.69 1140 VAL A O 1
ATOM 8669 N N . ARG A 1 1141 ? -19.708 18.651 23.551 1.00 61.78 1141 ARG A N 1
ATOM 8670 C CA . ARG A 1 1141 ? -19.466 19.777 22.630 1.00 61.78 1141 ARG A CA 1
ATOM 8671 C C . ARG A 1 1141 ? -18.933 21.021 23.329 1.00 61.78 1141 ARG A C 1
ATOM 8673 O O . ARG A 1 1141 ? -18.037 21.649 22.777 1.00 61.78 1141 ARG A O 1
ATOM 8680 N N . GLN A 1 1142 ? -19.465 21.366 24.499 1.00 62.88 1142 GLN A N 1
ATOM 8681 C CA . GLN A 1 1142 ? -18.970 22.480 25.312 1.00 62.88 1142 GLN A CA 1
ATOM 8682 C C . GLN A 1 1142 ? -17.492 22.272 25.643 1.00 62.88 1142 GLN A C 1
ATOM 8684 O O . GLN A 1 1142 ? -16.668 23.148 25.417 1.00 62.88 1142 GLN A O 1
ATOM 8689 N N . ARG A 1 1143 ? -17.133 21.043 26.000 1.00 57.84 1143 ARG A N 1
ATOM 8690 C CA . ARG A 1 1143 ? -15.753 20.668 26.271 1.00 57.84 1143 ARG A CA 1
ATOM 8691 C C . ARG A 1 1143 ? -14.828 20.707 25.055 1.00 57.84 1143 ARG A C 1
ATOM 8693 O O . ARG A 1 1143 ? -13.667 21.064 25.173 1.00 57.84 1143 ARG A O 1
ATOM 8700 N N . LEU A 1 1144 ? -15.339 20.344 23.877 1.00 55.94 1144 LEU A N 1
ATOM 8701 C CA . LEU A 1 1144 ? -14.617 20.513 22.609 1.00 55.94 1144 LEU A CA 1
ATOM 8702 C C . LEU A 1 1144 ? -14.416 21.992 22.233 1.00 55.94 1144 LEU A C 1
ATOM 8704 O O . LEU A 1 1144 ? -13.566 22.279 21.389 1.00 55.94 1144 LEU A O 1
ATOM 8708 N N . ALA A 1 1145 ? -15.231 22.898 22.782 1.00 49.06 1145 ALA A N 1
ATOM 8709 C CA . ALA A 1 1145 ? -15.136 24.338 22.566 1.00 49.06 1145 ALA A CA 1
ATOM 8710 C C . ALA A 1 1145 ? -14.206 25.028 23.580 1.00 49.06 1145 ALA A C 1
ATOM 8712 O O . ALA A 1 1145 ? -13.584 26.030 23.222 1.00 49.06 1145 ALA A O 1
ATOM 8713 N N . ASP A 1 1146 ? -14.066 24.480 24.790 1.00 50.25 1146 ASP A N 1
ATOM 8714 C CA . ASP A 1 1146 ? -13.101 24.949 25.784 1.00 50.25 1146 ASP A CA 1
ATOM 8715 C C . ASP A 1 1146 ? -11.665 24.643 25.327 1.00 50.25 1146 ASP A C 1
ATOM 8717 O O . ASP A 1 1146 ? -11.243 23.494 25.202 1.00 50.25 1146 ASP A O 1
ATOM 8721 N N . LEU A 1 1147 ? -10.909 25.710 25.052 1.00 40.97 1147 LEU A N 1
ATOM 8722 C CA . LEU A 1 1147 ? -9.588 25.690 24.406 1.00 40.97 1147 LEU A CA 1
ATOM 8723 C C . LEU A 1 1147 ? -8.496 24.927 25.182 1.00 40.97 1147 LEU A C 1
ATOM 8725 O O . LEU A 1 1147 ? -7.474 24.590 24.584 1.00 40.97 1147 LEU A O 1
ATOM 8729 N N . ASP A 1 1148 ? -8.725 24.634 26.464 1.00 40.47 1148 ASP A N 1
ATOM 8730 C CA . ASP A 1 1148 ? -7.755 24.015 27.376 1.00 40.47 1148 ASP A CA 1
ATOM 8731 C C . ASP A 1 1148 ? -8.055 22.536 27.702 1.00 40.47 1148 ASP A C 1
ATOM 8733 O O . ASP A 1 1148 ? -7.259 21.883 28.379 1.00 40.47 1148 ASP A O 1
ATOM 8737 N N . ALA A 1 1149 ? -9.167 21.970 27.212 1.00 41.81 1149 ALA A N 1
ATOM 8738 C CA . ALA A 1 1149 ? -9.542 20.581 27.483 1.00 41.81 1149 ALA A CA 1
ATOM 8739 C C . ALA A 1 1149 ? -9.261 19.664 26.272 1.00 41.81 1149 ALA A C 1
ATOM 8741 O O . ALA A 1 1149 ? -9.735 19.929 25.163 1.00 41.81 1149 ALA A O 1
ATOM 8742 N N . PRO A 1 1150 ? -8.518 18.549 26.433 1.00 39.41 1150 PRO A N 1
ATOM 8743 C CA . PRO A 1 1150 ? -8.313 17.604 25.342 1.00 39.41 1150 PRO A CA 1
ATOM 8744 C C . PRO A 1 1150 ? -9.653 16.980 24.908 1.00 39.41 1150 PRO A C 1
ATOM 8746 O O . PRO A 1 1150 ? -10.479 16.640 25.761 1.00 39.41 1150 PRO A O 1
ATOM 8749 N N . PRO A 1 1151 ? -9.884 16.777 23.594 1.00 42.12 1151 PRO A N 1
ATOM 8750 C CA . PRO A 1 1151 ? -11.076 16.087 23.121 1.00 42.12 1151 PRO A CA 1
ATOM 8751 C C . PRO A 1 1151 ? -11.136 14.680 23.734 1.00 42.12 1151 PRO A C 1
ATOM 8753 O O . PRO A 1 1151 ? -10.095 14.020 23.838 1.00 42.12 1151 PRO A O 1
ATOM 8756 N N . PRO A 1 1152 ? -12.329 14.175 24.099 1.00 45.69 1152 PRO A N 1
ATOM 8757 C CA . PRO A 1 1152 ? -12.443 12.815 24.598 1.00 45.69 1152 PRO A CA 1
ATOM 8758 C C . PRO A 1 1152 ? -11.902 11.833 23.555 1.00 45.69 1152 PRO A C 1
ATOM 8760 O O . PRO A 1 1152 ? -12.217 11.918 22.366 1.00 45.69 1152 PRO A O 1
ATOM 8763 N N . SER A 1 1153 ? -11.073 10.888 24.000 1.00 39.19 1153 SER A N 1
ATOM 8764 C CA . SER A 1 1153 ? -10.379 9.932 23.126 1.00 39.19 1153 SER A CA 1
ATOM 8765 C C . SER A 1 1153 ? -11.330 9.011 22.348 1.00 39.19 1153 SER A C 1
ATOM 8767 O O . SER A 1 1153 ? -10.920 8.395 21.361 1.00 39.19 1153 SER A O 1
ATOM 8769 N N . ARG A 1 1154 ? -12.594 8.908 22.785 1.00 46.12 1154 ARG A N 1
ATOM 8770 C CA . ARG A 1 1154 ? -13.676 8.099 22.207 1.00 46.12 1154 ARG A CA 1
ATOM 8771 C C . ARG A 1 1154 ? -15.032 8.774 22.447 1.00 46.12 1154 ARG A C 1
ATOM 8773 O O . ARG A 1 1154 ? -15.190 9.532 23.400 1.00 46.12 1154 ARG A O 1
ATOM 8780 N N . LEU A 1 1155 ? -16.013 8.489 21.589 1.00 52.00 1155 LEU A N 1
ATOM 8781 C CA . LEU A 1 1155 ? -17.400 8.927 21.787 1.00 52.00 1155 LEU A CA 1
ATOM 8782 C C . LEU A 1 1155 ? -18.077 8.110 22.900 1.00 52.00 1155 LEU A C 1
ATOM 8784 O O . LEU A 1 1155 ? -17.755 6.926 23.042 1.00 52.00 1155 LEU A O 1
ATOM 8788 N N . PRO A 1 1156 ? -19.021 8.704 23.656 1.00 53.25 1156 PRO A N 1
ATOM 8789 C CA . PRO A 1 1156 ? -19.726 7.992 24.705 1.00 53.25 1156 PRO A CA 1
ATOM 8790 C C . PRO A 1 1156 ? -20.529 6.832 24.114 1.00 53.25 1156 PRO A C 1
ATOM 8792 O O . PRO A 1 1156 ? -21.335 7.017 23.199 1.00 53.25 1156 PRO A O 1
ATOM 8795 N N . LEU A 1 1157 ? -20.302 5.623 24.625 1.00 55.38 1157 LEU A N 1
ATOM 8796 C CA . LEU A 1 1157 ? -21.141 4.475 24.291 1.00 55.38 1157 LEU A CA 1
ATOM 8797 C C . LEU A 1 1157 ? -22.496 4.689 24.965 1.00 55.38 1157 LEU A C 1
ATOM 8799 O O . LEU A 1 1157 ? -22.540 4.949 26.161 1.00 55.38 1157 LEU A O 1
ATOM 8803 N N . LEU A 1 1158 ? -23.597 4.598 24.220 1.00 61.59 1158 LEU A N 1
ATOM 8804 C CA . LEU A 1 1158 ? -24.936 4.725 24.797 1.00 61.59 1158 LEU A CA 1
ATOM 8805 C C . LEU A 1 1158 ? -25.373 3.368 25.358 1.00 61.59 1158 LEU A C 1
ATOM 8807 O O . LEU A 1 1158 ? -25.400 2.371 24.633 1.00 61.59 1158 LEU A O 1
ATOM 8811 N N . ALA A 1 1159 ? -25.723 3.319 26.643 1.00 59.50 1159 ALA A N 1
ATOM 8812 C CA . ALA A 1 1159 ? -26.263 2.107 27.246 1.00 59.50 1159 ALA A CA 1
ATOM 8813 C C . ALA A 1 1159 ? -27.737 1.909 26.874 1.00 59.50 1159 ALA A C 1
ATOM 8815 O O . ALA A 1 1159 ? -28.540 2.839 26.847 1.00 59.50 1159 ALA A O 1
ATOM 8816 N N . ALA A 1 1160 ? -28.116 0.653 26.633 1.00 60.84 1160 ALA A N 1
ATOM 8817 C CA . ALA A 1 1160 ? -29.506 0.279 26.383 1.00 60.84 1160 ALA A CA 1
ATOM 8818 C C . ALA A 1 1160 ? -30.315 0.037 27.675 1.00 60.84 1160 ALA A C 1
ATOM 8820 O O . ALA A 1 1160 ? -31.524 -0.213 27.581 1.00 60.84 1160 ALA A O 1
ATOM 8821 N N . ARG A 1 1161 ? -29.649 0.047 28.840 1.00 70.62 1161 ARG A N 1
ATOM 8822 C CA . ARG A 1 1161 ? -30.177 -0.324 30.158 1.00 70.62 1161 ARG A CA 1
ATOM 8823 C C . ARG A 1 1161 ? -29.388 0.366 31.275 1.00 70.62 1161 ARG A C 1
ATOM 8825 O O . ARG A 1 1161 ? -28.171 0.471 31.165 1.00 70.62 1161 ARG A O 1
ATOM 8832 N N . ILE A 1 1162 ? -30.081 0.750 32.345 1.00 77.50 1162 ILE A N 1
ATOM 8833 C CA . ILE A 1 1162 ? -29.488 1.167 33.620 1.00 77.50 1162 ILE A CA 1
ATOM 8834 C C . ILE A 1 1162 ? -29.601 -0.016 34.585 1.00 77.50 1162 ILE A C 1
ATOM 8836 O O . ILE A 1 1162 ? -30.696 -0.542 34.790 1.00 77.50 1162 ILE A O 1
ATOM 8840 N N . GLU A 1 1163 ? -28.476 -0.495 35.116 1.00 68.44 1163 GLU A N 1
ATOM 8841 C CA . GLU A 1 1163 ? -28.472 -1.680 35.988 1.00 68.44 1163 GLU A CA 1
ATOM 8842 C C . GLU A 1 1163 ? -28.565 -1.341 37.471 1.00 68.44 1163 GLU A C 1
ATOM 8844 O O . GLU A 1 1163 ? -29.188 -2.099 38.215 1.00 68.44 1163 GLU A O 1
ATOM 8849 N N . GLU A 1 1164 ? -27.994 -0.207 37.868 1.00 75.38 1164 GLU A N 1
ATOM 8850 C CA . GLU A 1 1164 ? -27.887 0.239 39.250 1.00 75.38 1164 GLU A CA 1
ATOM 8851 C C . GLU A 1 1164 ? -27.894 1.772 39.312 1.00 75.38 1164 GLU A C 1
ATOM 8853 O O . GLU A 1 1164 ? -27.557 2.442 38.337 1.00 75.38 1164 GLU A O 1
ATOM 8858 N N . MET A 1 1165 ? -28.310 2.322 40.449 1.00 84.38 1165 MET A N 1
ATOM 8859 C CA . MET A 1 1165 ? -28.153 3.730 40.810 1.00 84.38 1165 MET A CA 1
ATOM 8860 C C . MET A 1 1165 ? -27.628 3.782 42.244 1.00 84.38 1165 MET A C 1
ATOM 8862 O O . MET A 1 1165 ? -28.113 3.032 43.096 1.00 84.38 1165 MET A O 1
ATOM 8866 N N . VAL A 1 1166 ? -26.630 4.629 42.492 1.00 84.06 1166 VAL A N 1
ATOM 8867 C CA . VAL A 1 1166 ? -25.986 4.758 43.805 1.00 84.06 1166 VAL A CA 1
ATOM 8868 C C . VAL A 1 1166 ? -26.316 6.119 44.391 1.00 84.06 1166 VAL A C 1
ATOM 8870 O O . VAL A 1 1166 ? -26.214 7.137 43.707 1.00 84.06 1166 VAL A O 1
ATOM 8873 N N . ARG A 1 1167 ? -26.737 6.123 45.653 1.00 84.25 1167 ARG A N 1
ATOM 8874 C CA . ARG A 1 1167 ? -27.121 7.324 46.391 1.00 84.25 1167 ARG A CA 1
ATOM 8875 C C . ARG A 1 1167 ? -25.910 7.932 47.092 1.00 84.25 1167 ARG A C 1
ATOM 8877 O O . ARG A 1 1167 ? -25.175 7.212 47.758 1.00 84.25 1167 ARG A O 1
ATOM 8884 N N . VAL A 1 1168 ? -25.762 9.250 46.986 1.00 80.38 1168 VAL A N 1
ATOM 8885 C CA . VAL A 1 1168 ? -24.689 10.034 47.606 1.00 80.38 1168 VAL A CA 1
ATOM 8886 C C . VAL A 1 1168 ? -25.318 11.206 48.369 1.00 80.38 1168 VAL A C 1
ATOM 8888 O O . VAL A 1 1168 ? -26.083 11.974 47.771 1.00 80.38 1168 VAL A O 1
ATOM 8891 N N . PRO A 1 1169 ? -25.076 11.342 49.685 1.00 70.69 1169 PRO A N 1
ATOM 8892 C CA . PRO A 1 1169 ? -25.488 12.526 50.432 1.00 70.69 1169 PRO A CA 1
ATOM 8893 C C . PRO A 1 1169 ? -24.730 13.767 49.926 1.00 70.69 1169 PRO A C 1
ATOM 8895 O O . PRO A 1 1169 ? -23.518 13.724 49.740 1.00 70.69 1169 PRO A O 1
ATOM 8898 N N . SER A 1 1170 ? -25.442 14.870 49.691 1.00 67.94 1170 SER A N 1
ATOM 8899 C CA . SER A 1 1170 ? -24.889 16.160 49.255 1.00 67.94 1170 SER A CA 1
ATOM 8900 C C . SER A 1 1170 ? -25.407 17.290 50.155 1.00 67.94 1170 SER A C 1
ATOM 8902 O O . SER A 1 1170 ? -26.469 17.161 50.768 1.00 67.94 1170 SER A O 1
ATOM 8904 N N . GLU A 1 1171 ? -24.676 18.405 50.238 1.00 60.53 1171 GLU A N 1
ATOM 8905 C CA . GLU A 1 1171 ? -25.071 19.589 51.023 1.00 60.53 1171 GLU A CA 1
ATOM 8906 C C . GLU A 1 1171 ? -26.395 20.208 50.532 1.00 60.53 1171 GLU A C 1
ATOM 8908 O O . GLU A 1 1171 ? -27.156 20.759 51.325 1.00 60.53 1171 GLU A O 1
ATOM 8913 N N . GLU A 1 1172 ? -26.712 20.060 49.239 1.00 57.75 1172 GLU A N 1
ATOM 8914 C CA . GLU A 1 1172 ? -27.934 20.578 48.603 1.00 57.75 1172 GLU A CA 1
ATOM 8915 C C . GLU A 1 1172 ? -29.102 19.566 48.583 1.00 57.75 1172 GLU A C 1
ATOM 8917 O O . GLU A 1 1172 ? -30.184 19.872 48.077 1.00 57.75 1172 GLU A O 1
ATOM 8922 N N . GLY A 1 1173 ? -28.913 18.352 49.120 1.00 70.31 1173 GLY A N 1
ATOM 8923 C CA . GLY A 1 1173 ? -29.924 17.289 49.138 1.00 70.31 1173 GLY A CA 1
ATOM 8924 C C . GLY A 1 1173 ? -29.372 15.895 48.821 1.00 70.31 1173 GLY A C 1
ATOM 8925 O O . GLY A 1 1173 ? -28.195 15.603 48.996 1.00 70.31 1173 GLY A O 1
ATOM 8926 N N . THR A 1 1174 ? -30.232 14.981 48.364 1.00 73.00 1174 THR A N 1
ATOM 8927 C CA . THR A 1 1174 ? -29.801 13.636 47.933 1.00 73.00 1174 THR A CA 1
ATOM 8928 C C . THR A 1 1174 ? -29.506 13.635 46.432 1.00 73.00 1174 THR A C 1
ATOM 8930 O O . THR A 1 1174 ? -30.371 14.004 45.638 1.00 73.00 1174 THR A O 1
ATOM 8933 N N . GLN A 1 1175 ? -28.306 13.196 46.037 1.00 83.50 1175 GLN A N 1
ATOM 8934 C CA . GLN A 1 1175 ? -27.920 13.010 44.635 1.00 83.50 1175 GLN A CA 1
ATOM 8935 C C . GLN A 1 1175 ? -27.770 11.519 44.310 1.00 83.50 1175 GLN A C 1
ATOM 8937 O O . GLN A 1 1175 ? -27.297 10.731 45.129 1.00 83.50 1175 GLN A O 1
ATOM 8942 N N . TRP A 1 1176 ? -28.150 11.118 43.098 1.00 86.25 1176 TRP A N 1
ATOM 8943 C CA . TRP A 1 1176 ? -27.950 9.764 42.583 1.00 86.25 1176 TRP A CA 1
ATOM 8944 C C . TRP A 1 1176 ? -26.975 9.776 41.416 1.00 86.25 1176 TRP A C 1
ATOM 8946 O O . TRP A 1 1176 ? -27.111 10.572 40.489 1.00 86.25 1176 TRP A O 1
ATOM 8956 N N . TYR A 1 1177 ? -26.031 8.842 41.437 1.00 86.56 1177 TYR A N 1
ATOM 8957 C CA . TYR A 1 1177 ? -25.095 8.597 40.350 1.00 86.56 1177 TYR A CA 1
ATOM 8958 C C . TYR A 1 1177 ? -25.532 7.358 39.577 1.00 86.56 1177 TYR A C 1
ATOM 8960 O O . TYR A 1 1177 ? -25.756 6.285 40.145 1.00 86.56 1177 TYR A O 1
ATOM 8968 N N . ILE A 1 1178 ? -25.662 7.522 38.265 1.00 87.06 1178 ILE A N 1
ATOM 8969 C CA . ILE A 1 1178 ? -26.199 6.515 37.360 1.00 87.06 1178 ILE A CA 1
ATOM 8970 C C . ILE A 1 1178 ? -25.138 6.199 36.294 1.00 87.06 1178 ILE A C 1
ATOM 8972 O O . ILE A 1 1178 ? -24.791 7.080 35.500 1.00 87.06 1178 ILE A O 1
ATOM 8976 N N . PRO A 1 1179 ? -24.613 4.960 36.232 1.00 85.38 1179 PRO A N 1
ATOM 8977 C CA . PRO A 1 1179 ? -23.724 4.537 35.161 1.00 85.38 1179 PRO A CA 1
ATOM 8978 C C . PRO A 1 1179 ? -24.511 4.429 33.852 1.00 85.38 1179 PRO A C 1
ATOM 8980 O O . PRO A 1 1179 ? -25.434 3.622 33.718 1.00 85.38 1179 PRO A O 1
ATOM 8983 N N . PHE A 1 1180 ? -24.133 5.241 32.866 1.00 80.69 1180 PHE A N 1
ATOM 8984 C CA . PHE A 1 1180 ? -24.765 5.268 31.555 1.00 80.69 1180 PHE A CA 1
ATOM 8985 C C . PHE A 1 1180 ? -23.730 5.059 30.454 1.00 80.69 1180 PHE A C 1
ATOM 8987 O O . PHE A 1 1180 ? -23.104 5.990 29.949 1.00 80.69 1180 PHE A O 1
ATOM 8994 N N . GLY A 1 1181 ? -23.540 3.797 30.073 1.00 78.38 1181 GLY A N 1
ATOM 8995 C CA . GLY A 1 1181 ? -22.572 3.436 29.047 1.00 78.38 1181 GLY A CA 1
ATOM 8996 C C . GLY A 1 1181 ? -21.168 3.792 29.510 1.00 78.38 1181 GLY A C 1
ATOM 8997 O O . GLY A 1 1181 ? -20.709 3.187 30.465 1.00 78.38 1181 GLY A O 1
ATOM 8998 N N . SER A 1 1182 ? -20.484 4.744 28.877 1.00 75.44 1182 SER A N 1
ATOM 8999 C CA . SER A 1 1182 ? -19.138 5.175 29.300 1.00 75.44 1182 SER A CA 1
ATOM 9000 C C . SER A 1 1182 ? -19.092 6.503 30.076 1.00 75.44 1182 SER A C 1
ATOM 9002 O O . SER A 1 1182 ? -18.003 7.036 30.300 1.00 75.44 1182 SER A O 1
ATOM 9004 N N . CYS A 1 1183 ? -20.245 7.058 30.469 1.00 80.31 1183 CYS A N 1
ATOM 9005 C CA . CYS A 1 1183 ? -20.346 8.271 31.290 1.00 80.31 1183 CYS A CA 1
ATOM 9006 C C . CYS A 1 1183 ? -21.174 8.038 32.560 1.00 80.31 1183 CYS A C 1
ATOM 9008 O O . CYS A 1 1183 ? -22.030 7.153 32.604 1.00 80.31 1183 CYS A O 1
ATOM 9010 N N . LEU A 1 1184 ? -20.945 8.867 33.578 1.00 82.38 1184 LEU A N 1
ATOM 9011 C CA . LEU A 1 1184 ? -21.797 8.946 34.764 1.00 82.38 1184 LEU A CA 1
ATOM 9012 C C . LEU A 1 1184 ? -22.796 10.092 34.605 1.00 82.38 1184 LEU A C 1
ATOM 9014 O O . LEU A 1 1184 ? -22.442 11.173 34.138 1.00 82.38 1184 LEU A O 1
ATOM 9018 N N . VAL A 1 1185 ? -24.037 9.845 35.003 1.00 84.81 1185 VAL A N 1
ATOM 9019 C CA . VAL A 1 1185 ? -25.102 10.849 35.041 1.00 84.81 1185 VAL A CA 1
ATOM 9020 C C . VAL A 1 1185 ? -25.460 11.097 36.496 1.00 84.81 1185 VAL A C 1
ATOM 9022 O O . VAL A 1 1185 ? -25.708 10.141 37.232 1.00 84.81 1185 VAL A O 1
ATOM 9025 N N . THR A 1 1186 ? -25.496 12.360 36.901 1.00 84.88 1186 THR A N 1
ATOM 9026 C CA . THR A 1 1186 ? -26.013 12.774 38.201 1.00 84.88 1186 THR A CA 1
ATOM 9027 C C . THR A 1 1186 ? -27.479 13.159 38.062 1.00 84.88 1186 THR A C 1
ATOM 9029 O O . THR A 1 1186 ? -27.908 13.806 37.105 1.00 84.88 1186 THR A O 1
ATOM 9032 N N . LEU A 1 1187 ? -28.269 12.702 39.021 1.00 83.94 1187 LEU A N 1
ATOM 9033 C CA . LEU A 1 1187 ? -29.680 13.008 39.168 1.00 83.94 1187 LEU A CA 1
ATOM 9034 C C . LEU A 1 1187 ? -29.829 13.637 40.551 1.00 83.94 1187 LEU A C 1
ATOM 9036 O O . LEU A 1 1187 ? -29.566 12.970 41.545 1.00 83.94 1187 LEU A O 1
ATOM 9040 N N . ALA A 1 1188 ? -30.235 14.897 40.634 1.00 77.81 1188 ALA A N 1
ATOM 9041 C CA . ALA A 1 1188 ? -30.651 15.520 41.885 1.00 77.81 1188 ALA A CA 1
ATOM 9042 C C . ALA A 1 1188 ? -32.162 15.745 41.819 1.00 77.81 1188 ALA A C 1
ATOM 9044 O O . ALA A 1 1188 ? -32.674 16.282 40.835 1.00 77.81 1188 ALA A O 1
ATOM 9045 N N . ALA A 1 1189 ? -32.888 15.302 42.839 1.00 67.50 1189 ALA A N 1
ATOM 9046 C CA . ALA A 1 1189 ? -34.328 15.512 42.932 1.00 67.50 1189 ALA A CA 1
ATOM 9047 C C . ALA A 1 1189 ? -34.621 16.346 44.181 1.00 67.50 1189 ALA A C 1
ATOM 9049 O O . ALA A 1 1189 ? -34.242 15.942 45.281 1.00 67.50 1189 ALA A O 1
ATOM 9050 N N . SER A 1 1190 ? -35.282 17.491 43.983 1.00 60.06 1190 SER A N 1
ATOM 9051 C CA . SER A 1 1190 ? -35.786 18.369 45.053 1.00 60.06 1190 SER A CA 1
ATOM 9052 C C . SER A 1 1190 ? -37.304 18.325 45.155 1.00 60.06 1190 SER A C 1
ATOM 9054 O O . SER A 1 1190 ? -37.980 18.142 44.106 1.00 60.06 1190 SER A O 1
#

InterPro domains:
  IPR000731 Sterol-sensing domain [PS50156] (342-501)
  IPR030225 Sterol regulatory element-binding protein cleavage-activating protein [PTHR46378] (12-529)
  IPR053958 HMGCR/SNAP/NPC1-like, sterol-sensing domain [PF12349] (367-508)

Sequence (1190 aa):
MAPAWRRWADAAERIEQRVRASLTRRFAHHGRWISRHQTRTLLLCNLVIASLFYPAVVMYLLTTSESAALGPSSHTCVERHRVLAEQPAACVGGALAPTNIWDVALVSLSDILGGGRVQRSDTSYAVHDLRLLWDETPSLEVVPYPEDRADAPTVHMAQVLVTAKAVQQGGGSPYGMLEPHALLAAQRMQDALERRLALSEISCVESDGQCLVLSPLDYWHRSAEAVHADWHPAKSYSGSPVRAVVTPPVAPLVANSTMPLLYSTTLASRWPYLPLFSRAEYLVLTFFLHDSPDIWTHWRAIVEATAAETDQATLSVPTHVGPGETFLRFKPQSLTARPTLNISVVAGGYMILLSFIFRGLVQMRRLHSRFGIAFTGSVQLVLDLIMSLSVCALLGIRLTAVPWSILPFIIVVVGSESMLFMIRTITNTPVSLTMHARIAYGLSQVAGPITLTALSDIVLLILLASTIRVPAVLQFCLFTICTLVVDYFMQMTFFLTVLSIDMQRLELAEVLLQGASAASAPQTQMVDAQPPHEPYRPRSAVGLLMSGGRALWRTRSVRSLRFSIVATVVLTTVFYFAADGTARAYLASLLFAPFGMTADTEKGDVADALQGSAYGALWAAINPEKASIVRMVVEPWALVVLRDKSLSGNGHTPPGPWLEQLFFHRRGATLFLVFLFVVCPIAGTMLIMSVVLRYLRKDADLLETQQDKSDGADAGLQSLLQPGRPRAASEAHGALRVHVEALTDELHPAPLHAICADGTWVASADVCNTLRTAHGPRASLAALAALRTDAGAAPDGSRILTMALAASGDRALLALGQASGRVSVVALPGLQLLMDATESESPLAPVQNVSFRNETLVTFHRDGRLLAWRGIPPIPDEDTSWTRPAAIASAYALAPPLPTSAWTYITVEAAADVCGVVSAKGQLVLFSVAPSKQATDTLAADPLRHVQAPALCRCALVLDAEEDGAAAAATPLTPPRHPQRRTKPWLIAGDQSGVLHLWEVAQTPTASLALAPGDGAVKRLQRVGGTFAHPVLLAATANRVWFVGAHTEGDTPSFVLLGSVENTRGAADLLTVPPRWVLGVRRAPAAPSTAPSDARATPRWEAWRMRVPRFNPVDFSPSQSLPHLERVPFPLEQLIGAGVRQRLADLDAPPPSRLPLLAARIEEMVRVPSEEGTQWYIPFGSCLVTLAAS

Foldseek 3Di:
DVVVVVVVVVVVVVVVVVVLVVLLVVLLVLLLVCLVPLLVLVLVVLLLLQQLQLLLLVLVLLQPLDQLDPDVPPDPFDEQLPAFAVDFTQHYWFAPRPLASVVLVVVLVCQQVVVVQVLLVDPCQFRNQATDPQRRDPFKDWDGDDPPVPPFFEKEKFKAKEFAPQLSNLHDDLQGCQDLLSLVLVLLLVVLLQVVQVVDPWHFQDDPRGHDKQELCVLQVSDNVSSVVDLRRLCQQLDALVCQSPDNQWGPDDPPDLFTHGCNNFFTPDPDSRSSGRHGRIGMMMTMTGDDPPCQVRSVVSSVVSLCVRQVWDKDFDPGGFKYKTKIFGDFVVVSPDPPDDVVVLVVLVVVLVVVLVVLLVPPPPDPCSPQLSVLLVVLLVSLLSSLSSVCSNVSQDLSLDDPSCSSSLSSLQQSPLLSQLLVQLSPFDPPDDLSSSSSNSSSVSVSVLVVVLVVLLVVLVVQLVPDPASNSVSVSSSSNSSSVSSSVCCSRVSSSSSSLSSLVVVVVVVVVVVVCVVDDDDDDDDDDDDDDDDDDDDDDVPPVCVVVVVVVVVDPPVVCSCPVCVVVVVVVSCCVRDPPVVVVVVCCVPCVVPDDDDDDDDPVPVVSLVVDSNSSVCCSQCVVPDRMHMYMYGTHMYIYRYVVSVDDPDDSDDDDPVSVLSSRSNSVSVVCCCVSRVVVSVVVSVVSSVVVCVSCVVVVVVVVVVVVVCVVVVVVVVLPDDDDDDPDPPDDDDKDKDKFWPPQAFFPFFWDDWEDDAQKIWTAHQQQWIWIDRPPDIDIDRPQVLQVVVVHHGDRFGFQEWYWDDDPQKIWIWTWTQQRWIWIAIPPVRHTQAIDHQDPDRFAGWQYWYQDPNWIWTAGQQQFIKIKPQDDRTDDPPDDDDRGPDHIHIDTQDDGDPGFGKHWAAEPDPPQKTWIAGPQQKIWIWGWDQDPVDRPDIHTDTLDIARHPAAFRYKYKAFQCVVVVVPPDDDDDDDDDDDPPGFIKMWTWHQQQKIFIDGPDNDTLEIDHDDGPQGTFNDKDFPDAHSQWTWIWTDTQFKIWIKIWGDPDPRIYIDTLDIDTAHLKDWDWDPPPQIKIKIKHFDDDDPDPDDPPPPDDARMKIKMWGDFDADNPPRHGPDPDTDIDIGGDNVSSSLSVVLVVQVVPPPHDRHPDRFDADPHWDDWYWYQDPVGIWIWTRGTRIIMIMDID

pLDDT: mean 70.18, std 17.22, range [22.84, 93.25]

Secondary structure (DSSP, 8-state):
-HHHHHHHHHHHHHHHHHHHHHHHHHHHHHHHHHHH-HHHHHHHHHHHHHHHHHHHHHHHHHH-S--TT--TT---PEEGGG-BTTS--S-EE-SPP--SHHHHHHHHHHHHHTTHHHHTTSTTGGGSSPPPHHHH-TTEEEEPS-TTGGG--EEEEEEEEEEEHHHHTT-S-TTBTTSHHHHHHHHHHHHHHHHHHTTSSSPBPEETTEE-EE-GGGGGTT-HHHHHH-S-HHHHHH--HHHHHHS-SBPPPPTT-SS--BHHHHEEEESSSSTT---EEEEEEEEEEE--TTHHHHHHHHHHHHHHHSTTPEEE--SSB--EEEEEEE--HHHHS-----HHHHHHHHHHHHHHHHHHHHT-TT-S-HHHHHHHHHHHHHHHHHHHHHHHHHTT----SS-TTTHHHHHHHHHHHHHHHHHHHHHTS-TTS-HHHHHHHHHHHHHHHHHHHHHHHHHHHHHHHHH---HHHHHHHHHHHHHHHHHHHHIIIIIHHHHHHHHHHHHHHHHHHHHHHTTS---------PPPPPP-----TTTTTTHHHHHHHHSS-GGGHHHHHHHHHHHHHHHHHHS-HHHHHHHHHHHHTTS--PPP-SSSHHHHHHHTSTTHHHHHHH-TT--S-EEEEEPPPEEEEE-GGGS-----PPPPPGGGGGGGSHHHHHHHHHIIIIIHHHHHHHHHHHHHHHHHHTTTHHHHHHHHHHHHHHHHHHHHTS----------SSS--EEEEEE-SS--SS-EEEEEEETTEEEEEETT-EEEEEETTEEEEEEHHHHHHHTTPPP--PPEEEEEEEEETTEEEEEEEETTS-EEEEEETTTEEEEEE-SSSS-PPPEEEEEEETTEEEEEETTS-EEEE--PPPPPPTTS--PPPSSPPPEEESSPPPPSS-EEEEEEESSTTEEEEEETTSEEEEEEEEE-SS-TT-EEEEEEEEEE-SS-EEEEEEE-TTGGGGS--S---------------EEEEEETTSEEEEESSSSS-SEEEEPPTTS----EEEEEE--TTS-EEEEE-SSEEEEEEEE-SSSS-EEEEEEEEE-TT-EEEEE-SSSPEEEEEEEPP------TT------SEEEEEEEPPPBPTTT--BSSSS---EEEEE-HHHHHHHHHHHHHHSTTSPPPSSPPPPPS-----EEEEETTEEEEEEEETTEEEEEEE-

Radius of gyration: 47.15 Å; chains: 1; bounding box: 107×60×143 Å

Organism: NCBI:txid223818